Protein AF-0000000081045521 (afdb_homodimer)

Foldseek 3Di:
DVVVVVVVVVVPPPPPPPFAEEEEEDEDDLLQVLLVVLQVVLCVVVVGHYYYDYDHQVDDPPPAFLQNVVVVVLVVCVVVPHQEYEYECHRNDLVSCQVVQQVCVVVVHAYEYEQDDRPPRPHQAYEYAQLLVLLLVLLLVCCQVPFQEWEEEEAADDDSSVNSNVCNNQVCVVDPVGHHYYYDPPLHHHPVPDDLVCRLVSVLVCCVPPLTQEYEYSDPRNCPDPCLLVSCVVNVVSNYAYEYEADRPVVVVCCVVVSHAKYKYDRSSCRSNVRVVSSCCCRPVVDRDDRYHHGDMDMDGDDDPDRPDQQFAALWCVPVLVVLVVLLVVLVVLLVVQLVVLVVCVVPPLSVVVPSVLSNLLSVLLNLLSCLSVLLSDTPVNCPVVDDFVVQLVSQLSNLVSNLSSVLSNVLSLLLVLVVLLVVLVCLLVVHPDPPDPVVSVVVSVVLNVVLVVLSVCCSPPWTWGKDKDQDDDADSVRHGRYIYIATDTPCVVVSVVVSLVSVVVVLVVSLVSLVSCCPQPDPLSQSVLSNVLSVLVVVLSVPLPVVLVVCRVNSNSNSVSVSVSSSVNSVSSSCSNRVSSVVVSVVLVPDDPVVSVVSVVVRVVVSSVVSVVVPPPPPPPPPPPPVPDPPDPPPPPPPPDPPVVVVVVPPVVVVVVVVVVVVVVVVVPVVPPVD/DVVVVVVVVVVPPPPPPPFAEEEEEEEDDLLQVLLVVLQVVLCVVVVGHYYYDYDHQVDDPPPDFLLNVVVVVLVVCVVVPHQEYEYECHRNDLVSCQVVQQVCVVVVHAYEYEQDDRPPRPHQAYEYAQLLVLLLVLLLVCCQVPFQEWEEEEAADDDSSVVSNVCNNQVCVVDPVGHHYYYDPPLHHHPVPDDLQCRLVSVLVCCVPPLTQEYEYSDPRNCPDPCLLVSCVVNVVSNYAYEYEADRPVVVVCCVVVSHAKYKHDRSSCRNNVRVVSSCCCRPVVDRDDRYHHGDMDMDGDDDPDRPDQQFAALWCVPVLVVLVVLLVVLVVLLVVQLVVLVVCVVPPLSVVVPSVLSNLLSVLLNLQSCLSVLLSDTPVNCPVVDDFVVQLVSQLSNLVSNLSSVLSNVLSLLLVLVVLLVVVVCLLVVHPDDPDPVVSVVVSVVLNVVLVVLSVCCSPPWTWGKDKDQDDDADSVRHGRYIYIATDTPCVVVSVVVSLVSSLVVLVVSLVSLVSCCPQPDPLSQSVLSNVLSVLVVVLSVPLPVLLVVCRVNSNSNSVSVSVSSSVNSVSSSCSNRVSSVVVSVVLVVDDPVVSVVSVVVRVVVSSVVSVVVPPPDPPPPPPPPVDDDPDPPPPPPPPDPPVVVVVVPPVVVVVVVVVVVVVVVVVPVPPPVD

Structure (mmCIF, N/CA/C/O backbone):
data_AF-0000000081045521-model_v1
#
loop_
_entity.id
_entity.type
_entity.pdbx_description
1 polymer 'G-protein coupled receptors family 3 profile domain-containing protein'
#
loop_
_atom_site.group_PDB
_atom_site.id
_atom_site.type_symbol
_atom_site.label_atom_id
_atom_site.label_alt_id
_atom_site.label_comp_id
_atom_site.label_asym_id
_atom_site.label_entity_id
_atom_site.label_seq_id
_atom_site.pdbx_PDB_ins_code
_atom_site.Cartn_x
_atom_site.Cartn_y
_atom_site.Cartn_z
_atom_site.occupancy
_atom_site.B_iso_or_equiv
_atom_site.auth_seq_id
_atom_site.auth_comp_id
_atom_site.auth_asym_id
_atom_site.auth_atom_id
_atom_site.pdbx_PDB_model_num
ATOM 1 N N . MET A 1 1 ? -44.938 65.562 -23.797 1 34.66 1 MET A N 1
ATOM 2 C CA . MET A 1 1 ? -45.281 65.688 -22.375 1 34.66 1 MET A CA 1
ATOM 3 C C . MET A 1 1 ? -45.625 64.375 -21.781 1 34.66 1 MET A C 1
ATOM 5 O O . MET A 1 1 ? -45.344 64.125 -20.609 1 34.66 1 MET A O 1
ATOM 9 N N . HIS A 1 2 ? -46.312 63.438 -22.547 1 45.09 2 HIS A N 1
ATOM 10 C CA . HIS A 1 2 ? -46.75 62.156 -21.984 1 45.09 2 HIS A CA 1
ATOM 11 C C . HIS A 1 2 ? -45.625 61.156 -21.891 1 45.09 2 HIS A C 1
ATOM 13 O O . HIS A 1 2 ? -45.688 60.25 -21.078 1 45.09 2 HIS A O 1
ATOM 19 N N . ILE A 1 3 ? -44.719 61.156 -22.891 1 48.56 3 ILE A N 1
ATOM 20 C CA . ILE A 1 3 ? -43.625 60.188 -22.859 1 48.56 3 ILE A CA 1
ATOM 21 C C . ILE A 1 3 ? -42.688 60.5 -21.688 1 48.56 3 ILE A C 1
ATOM 23 O O . ILE A 1 3 ? -42.094 59.594 -21.094 1 48.56 3 ILE A O 1
ATOM 27 N N . LEU A 1 4 ? -42.562 61.844 -21.297 1 46.12 4 LEU A N 1
ATOM 28 C CA . LEU A 1 4 ? -41.656 62.219 -20.219 1 46.12 4 LEU A CA 1
ATOM 29 C C . LEU A 1 4 ? -42.188 61.75 -18.875 1 46.12 4 LEU A C 1
ATOM 31 O O . LEU A 1 4 ? -41.406 61.469 -17.953 1 46.12 4 LEU A O 1
ATOM 35 N N . HIS A 1 5 ? -43.562 61.562 -18.734 1 45.38 5 HIS A N 1
ATOM 36 C CA . HIS A 1 5 ? -44.094 61.156 -17.438 1 45.38 5 HIS A CA 1
ATOM 37 C C . HIS A 1 5 ? -43.812 59.656 -17.172 1 45.38 5 HIS A C 1
ATOM 39 O O . HIS A 1 5 ? -43.781 59.219 -16.031 1 45.38 5 HIS A O 1
ATOM 45 N N . ILE A 1 6 ? -43.688 58.812 -18.297 1 44.12 6 ILE A N 1
ATOM 46 C CA . ILE A 1 6 ? -43.531 57.406 -17.984 1 44.12 6 ILE A CA 1
ATOM 47 C C . ILE A 1 6 ? -42.125 57.125 -17.516 1 44.12 6 ILE A C 1
ATOM 49 O O . ILE A 1 6 ? -41.875 56.25 -16.688 1 44.12 6 ILE A O 1
ATOM 53 N N . VAL A 1 7 ? -41.062 57.906 -18.016 1 44.94 7 VAL A N 1
ATOM 54 C CA . VAL A 1 7 ? -39.719 57.594 -17.625 1 44.94 7 VAL A CA 1
ATOM 55 C C . VAL A 1 7 ? -39.5 57.938 -16.156 1 44.94 7 VAL A C 1
ATOM 57 O O . VAL A 1 7 ? -38.719 57.25 -15.461 1 44.94 7 VAL A O 1
ATOM 60 N N . LEU A 1 8 ? -40.156 59.031 -15.625 1 41.41 8 LEU A N 1
ATOM 61 C CA . LEU A 1 8 ? -39.906 59.438 -14.25 1 41.41 8 LEU A CA 1
ATOM 62 C C . LEU A 1 8 ? -40.438 58.406 -13.266 1 41.41 8 LEU A C 1
ATOM 64 O O . LEU A 1 8 ? -39.875 58.219 -12.188 1 41.41 8 LEU A O 1
ATOM 68 N N . LEU A 1 9 ? -41.625 57.781 -13.555 1 38.56 9 LEU A N 1
ATOM 69 C CA . LEU A 1 9 ? -42.188 56.906 -12.539 1 38.56 9 LEU A CA 1
ATOM 70 C C . LEU A 1 9 ? -41.344 55.656 -12.367 1 38.56 9 LEU A C 1
ATOM 72 O O . LEU A 1 9 ? -41.344 55.062 -11.297 1 38.56 9 LEU A O 1
ATOM 76 N N . VAL A 1 10 ? -40.75 55.125 -13.469 1 41.34 10 VAL A N 1
ATOM 77 C CA . VAL A 1 10 ? -40.031 53.875 -13.273 1 41.34 10 VAL A CA 1
ATOM 78 C C . VAL A 1 10 ? -38.812 54.125 -12.375 1 41.34 10 VAL A C 1
ATOM 80 O O . VAL A 1 10 ? -38.281 53.219 -11.75 1 41.34 10 VAL A O 1
ATOM 83 N N . LEU A 1 11 ? -38.188 55.281 -12.445 1 38.25 11 LEU A N 1
ATOM 84 C CA . LEU A 1 11 ? -37 55.438 -11.617 1 38.25 11 LEU A CA 1
ATOM 85 C C . LEU A 1 11 ? -37.344 55.375 -10.133 1 38.25 11 LEU A C 1
ATOM 87 O O . LEU A 1 11 ? -36.469 55.25 -9.289 1 38.25 11 LEU A O 1
ATOM 91 N N . LEU A 1 12 ? -38.5 56.031 -9.711 1 35.91 12 LEU A N 1
ATOM 92 C CA . LEU A 1 12 ? -38.688 56.219 -8.281 1 35.91 12 LEU A CA 1
ATOM 93 C C . LEU A 1 12 ? -38.844 54.906 -7.555 1 35.91 12 LEU A C 1
ATOM 95 O O . LEU A 1 12 ? -38.75 54.844 -6.328 1 35.91 12 LEU A O 1
ATOM 99 N N . LEU A 1 13 ? -39.781 54.062 -8.062 1 35.34 13 LEU A N 1
ATOM 100 C CA . LEU A 1 13 ? -40.062 52.969 -7.129 1 35.34 13 LEU A CA 1
ATOM 101 C C . LEU A 1 13 ? -38.812 52.094 -6.93 1 35.34 13 LEU A C 1
ATOM 103 O O . LEU A 1 13 ? -38.656 51.062 -7.613 1 35.34 13 LEU A O 1
ATOM 107 N N . THR A 1 14 ? -37.656 52.562 -7.109 1 38.25 14 THR A N 1
ATOM 108 C CA . THR A 1 14 ? -36.719 51.625 -6.516 1 38.25 14 THR A CA 1
ATOM 109 C C . THR A 1 14 ? -37.188 51.219 -5.109 1 38.25 14 THR A C 1
ATOM 111 O O . THR A 1 14 ? -37.312 52.062 -4.234 1 38.25 14 THR A O 1
ATOM 114 N N . PRO A 1 15 ? -38.125 50.25 -4.895 1 39.5 15 PRO A N 1
ATOM 115 C CA . PRO A 1 15 ? -38.406 49.875 -3.506 1 39.5 15 PRO A CA 1
ATOM 116 C C . PRO A 1 15 ? -37.219 50.094 -2.584 1 39.5 15 PRO A C 1
ATOM 118 O O . PRO A 1 15 ? -36.062 49.844 -2.977 1 39.5 15 PRO A O 1
ATOM 121 N N . THR A 1 16 ? -37.094 51.219 -1.905 1 41.38 16 THR A N 1
ATOM 122 C CA . THR A 1 16 ? -36.188 51.25 -0.742 1 41.38 16 THR A CA 1
ATOM 123 C C . THR A 1 16 ? -36.125 49.875 -0.076 1 41.38 16 THR A C 1
ATOM 125 O O . THR A 1 16 ? -37.062 49.469 0.617 1 41.38 16 THR A O 1
ATOM 128 N N . SER A 1 17 ? -35.906 48.812 -0.68 1 45.41 17 SER A N 1
ATOM 129 C CA . SER A 1 17 ? -35.688 47.5 -0.089 1 45.41 17 SER A CA 1
ATOM 130 C C . SER A 1 17 ? -35.125 47.594 1.314 1 45.41 17 SER A C 1
ATOM 132 O O . SER A 1 17 ? -34.062 48.219 1.51 1 45.41 17 SER A O 1
ATOM 134 N N . GLU A 1 18 ? -35.875 47.844 2.387 1 55.56 18 GLU A N 1
ATOM 135 C CA . GLU A 1 18 ? -35.469 47.75 3.785 1 55.56 18 GLU A CA 1
ATOM 136 C C . GLU A 1 18 ? -34.281 46.812 3.957 1 55.56 18 GLU A C 1
ATOM 138 O O . GLU A 1 18 ? -34.281 45.688 3.439 1 55.56 18 GLU A O 1
ATOM 143 N N . ALA A 1 19 ? -33.219 47.344 4.273 1 72.56 19 ALA A N 1
ATOM 144 C CA . ALA A 1 19 ? -31.938 46.656 4.434 1 72.56 19 ALA A CA 1
ATOM 145 C C . ALA A 1 19 ? -32.094 45.438 5.324 1 72.56 19 ALA A C 1
ATOM 147 O O . ALA A 1 19 ? -32.625 45.531 6.438 1 72.56 19 ALA A O 1
ATOM 148 N N . LEU A 1 20 ? -32.062 44.219 4.805 1 84.56 20 LEU A N 1
ATOM 149 C CA . LEU A 1 20 ? -32.094 42.969 5.559 1 84.56 20 LEU A CA 1
ATOM 150 C C . LEU A 1 20 ? -31.109 43 6.711 1 84.56 20 LEU A C 1
ATOM 152 O O . LEU A 1 20 ? -29.984 43.469 6.551 1 84.56 20 LEU A O 1
ATOM 156 N N . ARG A 1 21 ? -31.672 42.719 7.949 1 92.06 21 ARG A N 1
ATOM 157 C CA . ARG A 1 21 ? -30.859 42.719 9.156 1 92.06 21 ARG A CA 1
ATOM 158 C C . ARG A 1 21 ? -30.594 41.312 9.656 1 92.06 21 ARG A C 1
ATOM 160 O O . ARG A 1 21 ? -31.531 40.562 10 1 92.06 21 ARG A O 1
ATOM 167 N N . PHE A 1 22 ? -29.406 40.906 9.641 1 96.62 22 PHE A N 1
ATOM 168 C CA . PHE A 1 22 ? -28.984 39.594 10.188 1 96.62 22 PHE A CA 1
ATOM 169 C C . PHE A 1 22 ? -28.188 39.812 11.469 1 96.62 22 PHE A C 1
ATOM 171 O O . PHE A 1 22 ? -27.484 40.812 11.633 1 96.62 22 PHE A O 1
ATOM 178 N N . ALA A 1 23 ? -28.328 38.875 12.438 1 96.75 23 ALA A N 1
ATOM 179 C CA . ALA A 1 23 ? -27.562 38.938 13.688 1 96.75 23 ALA A CA 1
ATOM 180 C C . ALA A 1 23 ? -26.969 37.594 14.055 1 96.75 23 ALA A C 1
ATOM 182 O O . ALA A 1 23 ? -27.531 36.531 13.703 1 96.75 23 ALA A O 1
ATOM 183 N N . ALA A 1 24 ? -25.859 37.625 14.656 1 96 24 ALA A N 1
ATOM 184 C CA . ALA A 1 24 ? -25.234 36.438 15.227 1 96 24 ALA A CA 1
ATOM 185 C C . ALA A 1 24 ? -24.906 36.625 16.703 1 96 24 ALA A C 1
ATOM 187 O O . ALA A 1 24 ? -24.484 37.719 17.109 1 96 24 ALA A O 1
ATOM 188 N N . VAL A 1 25 ? -25.188 35.594 17.484 1 92.81 25 VAL A N 1
ATOM 189 C CA . VAL A 1 25 ? -24.812 35.594 18.906 1 92.81 25 VAL A CA 1
ATOM 190 C C . VAL A 1 25 ? -23.781 34.5 19.156 1 92.81 25 VAL A C 1
ATOM 192 O O . VAL A 1 25 ? -24.062 33.312 18.969 1 92.81 25 VAL A O 1
ATOM 195 N N . GLY A 1 26 ? -22.594 34.938 19.5 1 89.75 26 GLY A N 1
ATOM 196 C CA . GLY A 1 26 ? -21.516 34 19.781 1 89.75 26 GLY A CA 1
ATOM 197 C C . GLY A 1 26 ? -20.969 34.125 21.188 1 89.75 26 GLY A C 1
ATOM 198 O O . GLY A 1 26 ? -21.641 34.625 22.078 1 89.75 26 GLY A O 1
ATOM 199 N N . GLY A 1 27 ? -19.79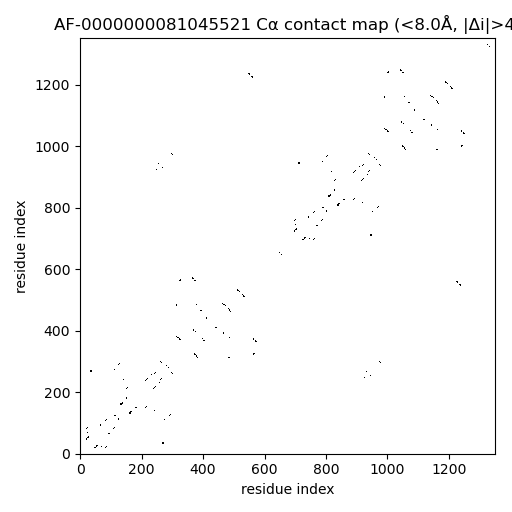7 33.469 21.406 1 83.56 27 GLY A N 1
ATOM 200 C CA . GLY A 1 27 ? -19.141 33.531 22.688 1 83.56 27 GLY A CA 1
ATOM 201 C C . GLY A 1 27 ? -18.031 34.562 22.734 1 83.56 27 GLY A C 1
ATOM 202 O O . GLY A 1 27 ? -17.812 35.281 21.766 1 83.56 27 GLY A O 1
ATOM 203 N N . SER A 1 28 ? -17.406 34.719 23.922 1 78.5 28 SER A N 1
ATOM 204 C CA . SER A 1 28 ? -16.375 35.75 24.078 1 78.5 28 SER A CA 1
ATOM 205 C C . SER A 1 28 ? -14.984 35.125 24.141 1 78.5 28 SER A C 1
ATOM 207 O O . SER A 1 28 ? -13.977 35.844 24.219 1 78.5 28 SER A O 1
ATOM 209 N N . SER A 1 29 ? -14.891 33.812 24.125 1 77.81 29 SER A N 1
ATOM 210 C CA . SER A 1 29 ? -13.586 33.156 24.172 1 77.81 29 SER A CA 1
ATOM 211 C C . SER A 1 29 ? -12.797 33.375 22.891 1 77.81 29 SER A C 1
ATOM 213 O O . SER A 1 29 ? -13.367 33.781 21.859 1 77.81 29 SER A O 1
ATOM 215 N N . ASP A 1 30 ? -11.422 33.125 22.922 1 80.94 30 ASP A N 1
ATOM 216 C CA . ASP A 1 30 ? -10.523 33.25 21.781 1 80.94 30 ASP A CA 1
ATOM 217 C C . ASP A 1 30 ? -11.008 32.438 20.594 1 80.94 30 ASP A C 1
ATOM 219 O O . ASP A 1 30 ? -10.773 32.812 19.438 1 80.94 30 ASP A O 1
ATOM 223 N N . PHE A 1 31 ? -11.734 31.406 20.844 1 85.25 31 PHE A N 1
ATOM 224 C CA . PHE A 1 31 ? -12.258 30.531 19.812 1 85.25 31 PHE A CA 1
ATOM 225 C C . PHE A 1 31 ? -13.227 31.297 18.906 1 85.25 31 PHE A C 1
ATOM 227 O O . PHE A 1 31 ? -13.312 31.016 17.703 1 85.25 31 PHE A O 1
ATOM 234 N N . PHE A 1 32 ? -13.922 32.25 19.375 1 89.44 32 PHE A N 1
ATOM 235 C CA . PHE A 1 32 ? -15.023 32.875 18.656 1 89.44 32 PHE A CA 1
ATOM 236 C C . PHE A 1 32 ? -14.555 34.125 17.922 1 89.44 32 PHE A C 1
ATOM 238 O O . PHE A 1 32 ? -15.297 34.688 17.109 1 89.44 32 PHE A O 1
ATOM 245 N N . LEU A 1 33 ? -13.336 34.5 18.188 1 87.88 33 LEU A N 1
ATOM 246 C CA . LEU A 1 33 ? -12.812 35.656 17.5 1 87.88 33 LEU A CA 1
ATOM 247 C C . LEU A 1 33 ? -12.828 35.469 15.992 1 87.88 33 LEU A C 1
ATOM 249 O O . LEU A 1 33 ? -13.336 36.312 15.242 1 87.88 33 LEU A O 1
ATOM 253 N N . PRO A 1 34 ? -12.328 34.312 15.562 1 91 34 PRO A N 1
ATOM 254 C CA . PRO A 1 34 ? -12.398 34.094 14.117 1 91 34 PRO A CA 1
ATOM 255 C C . PRO A 1 34 ? -13.828 33.906 13.609 1 91 34 PRO A C 1
ATOM 257 O O . PRO A 1 34 ? -14.109 34.188 12.445 1 91 34 PRO A O 1
ATOM 260 N N . VAL A 1 35 ? -14.766 33.438 14.438 1 93.75 35 VAL A N 1
ATOM 261 C CA . VAL A 1 35 ? -16.172 33.344 14.047 1 93.75 35 VAL A CA 1
ATOM 262 C C . VAL A 1 35 ? -16.703 34.75 13.688 1 93.75 35 VAL A C 1
ATOM 264 O O . VAL A 1 35 ? -17.344 34.906 12.648 1 93.75 35 VAL A O 1
ATOM 267 N N . GLU A 1 36 ? -16.469 35.656 14.617 1 94.38 36 GLU A N 1
ATOM 268 C CA . GLU A 1 36 ? -16.891 37.031 14.383 1 94.38 36 GLU A CA 1
ATOM 269 C C . GLU A 1 36 ? -16.297 37.562 13.086 1 94.38 36 GLU A C 1
ATOM 271 O O . GLU A 1 36 ? -16.984 38.219 12.305 1 94.38 36 GLU A O 1
ATOM 276 N N . GLN A 1 37 ? -15.039 37.344 12.906 1 92.56 37 GLN A N 1
ATOM 277 C CA . GLN A 1 37 ? -14.383 37.812 11.695 1 92.56 37 GLN A CA 1
ATOM 278 C C . GLN A 1 37 ? -15.047 37.219 10.445 1 92.56 37 GLN A C 1
ATOM 280 O O . GLN A 1 37 ? -15.281 37.938 9.477 1 92.56 37 GLN A O 1
ATOM 285 N N . GLY A 1 38 ? -15.289 35.938 10.453 1 94.81 38 GLY A N 1
ATOM 286 C CA . GLY A 1 38 ? -15.953 35.312 9.328 1 94.81 38 GLY A CA 1
ATOM 287 C C . GLY A 1 38 ? -17.328 35.875 9.047 1 94.81 38 GLY A C 1
ATOM 288 O O . GLY A 1 38 ? -17.703 36.062 7.887 1 94.81 38 GLY A O 1
ATOM 289 N N . TRP A 1 39 ? -18.062 36.125 10.094 1 96 39 TRP A N 1
ATOM 290 C CA . TRP A 1 39 ? -19.375 36.719 9.992 1 96 39 TRP A CA 1
ATOM 291 C C . TRP A 1 39 ? -19.281 38.125 9.375 1 96 39 TRP A C 1
ATOM 293 O O . TRP A 1 39 ? -20.016 38.438 8.43 1 96 39 TRP A O 1
ATOM 303 N N . LYS A 1 40 ? -18.375 38.938 9.859 1 95.06 40 LYS A N 1
ATOM 304 C CA . LYS A 1 40 ? -18.219 40.312 9.391 1 95.06 40 LYS A CA 1
ATOM 305 C C . LYS A 1 40 ? -17.766 40.344 7.934 1 95.06 40 LYS A C 1
ATOM 307 O O . LYS A 1 40 ? -18.25 41.156 7.141 1 95.06 40 LYS A O 1
ATOM 312 N N . ASP A 1 41 ? -16.859 39.531 7.605 1 91.75 41 ASP A N 1
ATOM 313 C CA . ASP A 1 41 ? -16.375 39.469 6.23 1 91.75 41 ASP A CA 1
ATOM 314 C C . ASP A 1 41 ? -17.484 39.062 5.27 1 91.75 41 ASP A C 1
ATOM 316 O O . ASP A 1 41 ? -17.594 39.594 4.164 1 91.75 41 ASP A O 1
ATOM 320 N N . ALA A 1 42 ? -18.266 38.062 5.668 1 93.75 42 ALA A N 1
ATOM 321 C CA . ALA A 1 42 ? -19.391 37.656 4.84 1 93.75 42 ALA A CA 1
ATOM 322 C C . ALA A 1 42 ? -20.391 38.781 4.664 1 93.75 42 ALA A C 1
ATOM 324 O O . ALA A 1 42 ? -20.969 38.938 3.586 1 93.75 42 ALA A O 1
ATOM 325 N N . CYS A 1 43 ? -20.609 39.562 5.75 1 94.81 43 CYS A N 1
ATOM 326 C CA . CYS A 1 43 ? -21.516 40.688 5.688 1 94.81 43 CYS A CA 1
ATOM 327 C C . CYS A 1 43 ? -21.047 41.688 4.641 1 94.81 43 CYS A C 1
ATOM 329 O O . CYS A 1 43 ? -21.844 42.188 3.836 1 94.81 43 CYS A O 1
ATOM 331 N N . GLN A 1 44 ? -19.797 41.938 4.684 1 90.5 44 GLN A N 1
ATOM 332 C CA . GLN A 1 44 ? -19.219 42.875 3.723 1 90.5 44 GLN A CA 1
ATOM 333 C C . GLN A 1 44 ? -19.312 42.344 2.301 1 90.5 44 GLN A C 1
ATOM 335 O O . GLN A 1 44 ? -19.688 43.062 1.376 1 90.5 44 GLN A O 1
ATOM 340 N N . ARG A 1 45 ? -19.047 41.156 2.111 1 88.31 45 ARG A N 1
ATOM 341 C CA . ARG A 1 45 ? -19.047 40.531 0.796 1 88.31 45 ARG A CA 1
ATOM 342 C C . ARG A 1 45 ? -20.438 40.5 0.193 1 88.31 45 ARG A C 1
ATOM 344 O O . ARG A 1 45 ? -20.609 40.719 -1.007 1 88.31 45 ARG A O 1
ATOM 351 N N . LEU A 1 46 ? -21.438 40.156 1.027 1 90.69 46 LEU A N 1
ATOM 352 C CA . LEU A 1 46 ? -22.797 40 0.546 1 90.69 46 LEU A CA 1
ATOM 353 C C . LEU A 1 46 ? -23.547 41.312 0.543 1 90.69 46 LEU A C 1
ATOM 355 O O . LEU A 1 46 ? -24.625 41.438 -0.044 1 90.69 46 LEU A O 1
ATOM 359 N N . GLY A 1 47 ? -22.969 42.312 1.153 1 88.69 47 GLY A N 1
ATOM 360 C CA . GLY A 1 47 ? -23.562 43.656 1.142 1 88.69 47 GLY A CA 1
ATOM 361 C C . GLY A 1 47 ? -24.828 43.75 1.978 1 88.69 47 GLY A C 1
ATOM 362 O O . GLY A 1 47 ? -25.812 44.344 1.552 1 88.69 47 GLY A O 1
ATOM 363 N N . VAL A 1 48 ? -24.891 43.094 3.148 1 90.94 48 VAL A N 1
ATOM 364 C CA . VAL A 1 48 ? -26.062 43.125 4.031 1 90.94 48 VAL A CA 1
ATOM 365 C C . VAL A 1 48 ? -25.672 43.75 5.375 1 90.94 48 VAL A C 1
ATOM 367 O O . VAL A 1 48 ? -24.484 43.875 5.688 1 90.94 48 VAL A O 1
ATOM 370 N N . ASP A 1 49 ? -26.703 44.219 6.117 1 89.12 49 ASP A N 1
ATOM 371 C CA . ASP A 1 49 ? -26.484 44.719 7.465 1 89.12 49 ASP A CA 1
ATOM 372 C C . ASP A 1 49 ? -26.406 43.594 8.484 1 89.12 49 ASP A C 1
ATOM 374 O O . ASP A 1 49 ? -27.312 42.75 8.539 1 89.12 49 ASP A O 1
ATOM 378 N N . CYS A 1 50 ? -25.344 43.5 9.18 1 92.44 50 CYS A N 1
ATOM 379 C CA . CYS A 1 50 ? -25.125 42.438 10.125 1 92.44 50 CYS A CA 1
ATOM 380 C C . CYS A 1 50 ? -24.703 42.969 11.484 1 92.44 50 CYS A C 1
ATOM 382 O O . CYS A 1 50 ? -24.094 44.031 11.578 1 92.44 50 CYS A O 1
ATOM 384 N N . THR A 1 51 ? -25.141 42.281 12.523 1 94.44 51 THR A N 1
ATOM 385 C CA . THR A 1 51 ? -24.719 42.531 13.891 1 94.44 51 THR A CA 1
ATOM 386 C C . THR A 1 51 ? -24.172 41.25 14.531 1 94.44 51 THR A C 1
ATOM 388 O O . THR A 1 51 ? -24.734 40.188 14.352 1 94.44 51 THR A O 1
ATOM 391 N N . TYR A 1 52 ? -23.031 41.406 15.109 1 95.19 52 TYR A N 1
ATOM 392 C CA . TYR A 1 52 ? -22.469 40.281 15.891 1 95.19 52 TYR A CA 1
ATOM 393 C C . TYR A 1 52 ? -22.422 40.656 17.375 1 95.19 52 TYR A C 1
ATOM 395 O O . TYR A 1 52 ? -21.859 41.688 17.75 1 95.19 52 TYR A O 1
ATOM 403 N N . ILE A 1 53 ? -23.031 39.844 18.188 1 93.44 53 ILE A N 1
ATOM 404 C CA . ILE A 1 53 ? -23.062 40.094 19.625 1 93.44 53 ILE A CA 1
ATOM 405 C C . ILE A 1 53 ? -22.297 39 20.359 1 93.44 53 ILE A C 1
ATOM 407 O O . ILE A 1 53 ? -22.562 37.812 20.156 1 93.44 53 ILE A O 1
ATOM 411 N N . SER A 1 54 ? -21.312 39.406 21.125 1 90.25 54 SER A N 1
ATOM 412 C CA . SER A 1 54 ? -20.547 38.531 21.984 1 90.25 54 SER A CA 1
ATOM 413 C C . SER A 1 54 ? -20.719 38.906 23.453 1 90.25 54 SER A C 1
ATOM 415 O O . SER A 1 54 ? -19.953 39.688 24 1 90.25 54 SER A O 1
ATOM 417 N N . PRO A 1 55 ? -21.688 38.188 24.031 1 86.69 55 PRO A N 1
ATOM 418 C CA . PRO A 1 55 ? -21.891 38.531 25.438 1 86.69 55 PRO A CA 1
ATOM 419 C C . PRO A 1 55 ? -20.734 38.031 26.328 1 86.69 55 PRO A C 1
ATOM 421 O O . PRO A 1 55 ? -20.109 37.031 26.031 1 86.69 55 PRO A O 1
ATOM 424 N N . ASP A 1 56 ? -20.391 38.781 27.328 1 81.81 56 ASP A N 1
ATOM 425 C CA . ASP A 1 56 ? -19.438 38.344 28.344 1 81.81 56 ASP A CA 1
ATOM 426 C C . ASP A 1 56 ? -20.109 37.469 29.375 1 81.81 56 ASP A C 1
ATOM 428 O O . ASP A 1 56 ? -20.641 37.938 30.375 1 81.81 56 ASP A O 1
ATOM 432 N N . PHE A 1 57 ? -20.031 36.25 29.219 1 77.19 57 PHE A N 1
ATOM 433 C CA . PHE A 1 57 ? -20.703 35.312 30.078 1 77.19 57 PHE A CA 1
ATOM 434 C C . PHE A 1 57 ? -19.938 35.094 31.375 1 77.19 57 PHE A C 1
ATOM 436 O O . PHE A 1 57 ? -20.422 34.469 32.312 1 77.19 57 PHE A O 1
ATOM 443 N N . ASN A 1 58 ? -18.75 35.656 31.406 1 72.62 58 ASN A N 1
ATOM 444 C CA . ASN A 1 58 ? -17.953 35.531 32.625 1 72.62 58 ASN A CA 1
ATOM 445 C C . ASN A 1 58 ? -18.359 36.562 33.688 1 72.62 58 ASN A C 1
ATOM 447 O O . ASN A 1 58 ? -18.062 36.406 34.844 1 72.62 58 ASN A O 1
ATOM 451 N N . ASN A 1 59 ? -19.031 37.594 33.25 1 76.25 59 ASN A N 1
ATOM 452 C CA . ASN A 1 59 ? -19.438 38.656 34.156 1 76.25 59 ASN A CA 1
ATOM 453 C C . ASN A 1 59 ? -20.953 38.844 34.156 1 76.25 59 ASN A C 1
ATOM 455 O O . ASN A 1 59 ? -21.469 39.906 33.75 1 76.25 59 ASN A O 1
ATOM 459 N N . LEU A 1 60 ? -21.531 37.781 34.688 1 79.12 60 LEU A N 1
ATOM 460 C CA . LEU A 1 60 ? -22.984 37.844 34.719 1 79.12 60 LEU A CA 1
ATOM 461 C C . LEU A 1 60 ? -23.484 38.469 36.031 1 79.12 60 LEU A C 1
ATOM 463 O O . LEU A 1 60 ? -22.844 38.312 37.062 1 79.12 60 LEU A O 1
ATOM 467 N N . GLY A 1 61 ? -24.453 39.344 35.938 1 71.94 61 GLY A N 1
ATOM 468 C CA . GLY A 1 61 ? -25.062 39.906 37.156 1 71.94 61 GLY A CA 1
ATOM 469 C C . GLY A 1 61 ? -25.609 38.844 38.094 1 71.94 61 GLY A C 1
ATOM 470 O O . GLY A 1 61 ? -25.828 37.688 37.656 1 71.94 61 GLY A O 1
ATOM 471 N N . ILE A 1 62 ? -25.719 39.125 39.375 1 76.75 62 ILE A N 1
ATOM 472 C CA . ILE A 1 62 ? -26.219 38.219 40.406 1 76.75 62 ILE A CA 1
ATOM 473 C C . ILE A 1 62 ? -27.594 37.688 40 1 76.75 62 ILE A C 1
ATOM 475 O O . ILE A 1 62 ? -28.484 38.469 39.656 1 76.75 62 ILE A O 1
ATOM 479 N N . GLY A 1 63 ? -27.766 36.406 39.938 1 79.19 63 GLY A N 1
ATOM 480 C CA . GLY A 1 63 ? -29.047 35.75 39.656 1 79.19 63 GLY A CA 1
ATOM 481 C C . GLY A 1 63 ? -29.344 35.594 38.188 1 79.19 63 GLY A C 1
ATOM 482 O O . GLY A 1 63 ? -30.391 35.062 37.812 1 79.19 63 GLY A O 1
ATOM 483 N N . THR A 1 64 ? -28.406 36.062 37.344 1 85.56 64 THR A N 1
ATOM 484 C CA . THR A 1 64 ? -28.625 36 35.906 1 85.56 64 THR A CA 1
ATOM 485 C C . THR A 1 64 ? -27.812 34.844 35.312 1 85.56 64 THR A C 1
ATOM 487 O O . THR A 1 64 ? -26.609 34.719 35.594 1 85.56 64 THR A O 1
ATOM 490 N N . THR A 1 65 ? -28.469 34 34.562 1 85.12 65 THR A N 1
ATOM 491 C CA . THR A 1 65 ? -27.781 32.906 33.906 1 85.12 65 THR A CA 1
ATOM 492 C C . THR A 1 65 ? -27.406 33.312 32.469 1 85.12 65 THR A C 1
ATOM 494 O O . THR A 1 65 ? -27.938 34.281 31.938 1 85.12 65 THR A O 1
ATOM 497 N N . SER A 1 66 ? -26.453 32.594 31.953 1 85.5 66 SER A N 1
ATOM 498 C CA . SER A 1 66 ? -26.094 32.812 30.562 1 85.5 66 SER A CA 1
ATOM 499 C C . SER A 1 66 ? -27.297 32.688 29.641 1 85.5 66 SER A C 1
ATOM 501 O O . SER A 1 66 ? -27.406 33.406 28.656 1 85.5 66 SER A O 1
ATOM 503 N N . ALA A 1 67 ? -28.156 31.781 29.969 1 85.56 67 ALA A N 1
ATOM 504 C CA . ALA A 1 67 ? -29.359 31.562 29.172 1 85.56 67 ALA A CA 1
ATOM 505 C C . ALA A 1 67 ? -30.266 32.812 29.203 1 85.56 67 ALA A C 1
ATOM 507 O O . ALA A 1 67 ? -30.891 33.125 28.203 1 85.56 67 ALA A O 1
ATOM 508 N N . ASP A 1 68 ? -30.312 33.438 30.328 1 88.88 68 ASP A N 1
ATOM 509 C CA . ASP A 1 68 ? -31.109 34.656 30.453 1 88.88 68 ASP A CA 1
ATOM 510 C C . ASP A 1 68 ? -30.594 35.75 29.531 1 88.88 68 ASP A C 1
ATOM 512 O O . ASP A 1 68 ? -31.375 36.469 28.891 1 88.88 68 ASP A O 1
ATOM 516 N N . VAL A 1 69 ? -29.375 35.812 29.562 1 89.5 69 VAL A N 1
ATOM 517 C CA . VAL A 1 69 ? -28.734 36.844 28.734 1 89.5 69 VAL A CA 1
ATOM 518 C C . VAL A 1 69 ? -29 36.562 27.266 1 89.5 69 VAL A C 1
ATOM 520 O O . VAL A 1 69 ? -29.359 37.469 26.516 1 89.5 69 VAL A O 1
ATOM 523 N N . CYS A 1 70 ? -28.906 35.344 26.891 1 91.25 70 CYS A N 1
ATOM 524 C CA . CYS A 1 70 ? -29.156 34.969 25.5 1 91.25 70 CYS A CA 1
ATOM 525 C C . CYS A 1 70 ? -30.594 35.25 25.094 1 91.25 70 CYS A C 1
ATOM 527 O O . CYS A 1 70 ? -30.828 35.812 24.016 1 91.25 70 CYS A O 1
ATOM 529 N N . GLU A 1 71 ? -31.469 34.875 25.938 1 90.31 71 GLU A N 1
ATOM 530 C CA . GLU A 1 71 ? -32.875 35.125 25.656 1 90.31 71 GLU A CA 1
ATOM 531 C C . GLU A 1 71 ? -33.156 36.594 25.516 1 90.31 71 GLU A C 1
ATOM 533 O O . GLU A 1 71 ? -33.906 37 24.609 1 90.31 71 GLU A O 1
ATOM 538 N N . SER A 1 72 ? -32.594 37.375 26.391 1 91.06 72 SER A N 1
ATOM 539 C CA . SER A 1 72 ? -32.812 38.812 26.344 1 91.06 72 SER A CA 1
ATOM 540 C C . SER A 1 72 ? -32.281 39.406 25.047 1 91.06 72 SER A C 1
ATOM 542 O O . SER A 1 72 ? -32.875 40.312 24.453 1 91.06 72 SER A O 1
ATOM 544 N N . ILE A 1 73 ? -31.156 38.938 24.672 1 92.81 73 ILE A N 1
ATOM 545 C CA . ILE A 1 73 ? -30.531 39.438 23.438 1 92.81 73 ILE A CA 1
ATOM 546 C C . ILE A 1 73 ? -31.406 39.094 22.25 1 92.81 73 ILE A C 1
ATOM 548 O O . ILE A 1 73 ? -31.656 39.938 21.375 1 92.81 73 ILE A O 1
ATOM 552 N N . ILE A 1 74 ? -31.922 37.875 22.188 1 92.12 74 ILE A N 1
ATOM 553 C CA . ILE A 1 74 ? -32.75 37.406 21.062 1 92.12 74 ILE A CA 1
ATOM 554 C C . ILE A 1 74 ? -34.031 38.219 21 1 92.12 74 ILE A C 1
ATOM 556 O O . ILE A 1 74 ? -34.469 38.625 19.922 1 92.12 74 ILE A O 1
ATOM 560 N N . LEU A 1 75 ? -34.625 38.469 22.141 1 90.12 75 LEU A N 1
ATOM 561 C CA . LEU A 1 75 ? -35.844 39.219 22.203 1 90.12 75 LEU A CA 1
ATOM 562 C C . LEU A 1 75 ? -35.625 40.656 21.734 1 90.12 75 LEU A C 1
ATOM 564 O O . LEU A 1 75 ? -36.469 41.219 21.031 1 90.12 75 LEU A O 1
ATOM 568 N N . GLN A 1 76 ? -34.531 41.188 22.172 1 93.25 76 GLN A N 1
ATOM 569 C CA . GLN A 1 76 ? -34.219 42.531 21.75 1 93.25 76 GLN A CA 1
ATOM 570 C C . GLN A 1 76 ? -34 42.594 20.234 1 93.25 76 GLN A C 1
ATOM 572 O O . GLN A 1 76 ? -34.469 43.531 19.562 1 93.25 76 GLN A O 1
ATOM 577 N N . LEU A 1 77 ? -33.344 41.656 19.688 1 93.12 77 LEU A N 1
ATOM 578 C CA . LEU A 1 77 ? -33.094 41.594 18.266 1 93.12 77 LEU A CA 1
ATOM 579 C C . LEU A 1 77 ? -34.406 41.438 17.484 1 93.12 77 LEU A C 1
ATOM 581 O O . LEU A 1 77 ? -34.562 42.031 16.406 1 93.12 77 LEU A O 1
ATOM 585 N N . ARG A 1 78 ? -35.25 40.688 18 1 91.06 78 ARG A N 1
ATOM 586 C CA . ARG A 1 78 ? -36.562 40.531 17.359 1 91.06 78 ARG A CA 1
ATOM 587 C C . ARG A 1 78 ? -37.312 41.844 17.297 1 91.06 78 ARG A C 1
ATOM 589 O O . ARG A 1 78 ? -37.906 42.188 16.266 1 91.06 78 ARG A O 1
ATOM 596 N N . LYS A 1 79 ? -37.25 42.594 18.344 1 90 79 LYS A N 1
ATOM 597 C CA . LYS A 1 79 ? -37.906 43.906 18.422 1 90 79 LYS A CA 1
ATOM 598 C C . LYS A 1 79 ? -37.344 44.875 17.406 1 90 79 LYS A C 1
ATOM 600 O O . LYS A 1 79 ? -38.031 45.719 16.875 1 90 79 LYS A O 1
ATOM 605 N N . GLU A 1 80 ? -36.094 44.781 17.203 1 89.06 80 GLU A N 1
ATOM 606 C CA . GLU A 1 80 ? -35.406 45.688 16.312 1 89.06 80 GLU A CA 1
ATOM 607 C C . GLU A 1 80 ? -35.562 45.281 14.859 1 89.06 80 GLU A C 1
ATOM 609 O O . GLU A 1 80 ? -35.094 45.969 13.953 1 89.06 80 GLU A O 1
ATOM 614 N N . GLY A 1 81 ? -36.281 44.219 14.578 1 88.88 81 GLY A N 1
ATOM 615 C CA . GLY A 1 81 ? -36.469 43.75 13.219 1 88.88 81 GLY A CA 1
ATOM 616 C C . GLY A 1 81 ? -35.406 42.812 12.734 1 88.88 81 GLY A C 1
ATOM 617 O O . GLY A 1 81 ? -34.469 43.219 12.039 1 88.88 81 GLY A O 1
ATOM 618 N N . LEU A 1 82 ? -35.469 41.656 13.008 1 91.88 82 LEU A N 1
ATOM 619 C CA . LEU A 1 82 ? -34.5 40.594 12.656 1 91.88 82 LEU A CA 1
ATOM 620 C C . LEU A 1 82 ? -35.031 39.75 11.508 1 91.88 82 LEU A C 1
ATOM 622 O O . LEU A 1 82 ? -36.156 39.281 11.547 1 91.88 82 LEU A O 1
ATOM 626 N N . ASP A 1 83 ? -34.156 39.625 10.43 1 94.88 83 ASP A N 1
ATOM 627 C CA . ASP A 1 83 ? -34.562 38.812 9.273 1 94.88 83 ASP A CA 1
ATOM 628 C C . ASP A 1 83 ? -33.938 37.438 9.344 1 94.88 83 ASP A C 1
ATOM 630 O O . ASP A 1 83 ? -34.406 36.5 8.648 1 94.88 83 ASP A O 1
ATOM 634 N N . GLY A 1 84 ? -32.969 37.188 10.078 1 96.38 84 GLY A N 1
ATOM 635 C CA . GLY A 1 84 ? -32.281 35.906 10.297 1 96.38 84 GLY A CA 1
ATOM 636 C C . GLY A 1 84 ? -31.344 35.938 11.477 1 96.38 84 GLY A C 1
ATOM 637 O O . GLY A 1 84 ? -30.719 36.938 11.766 1 96.38 84 GLY A O 1
ATOM 638 N N . LEU A 1 85 ? -31.172 34.719 12.156 1 96.19 85 LEU A N 1
ATOM 639 C CA . LEU A 1 85 ? -30.359 34.656 13.367 1 96.19 85 LEU A CA 1
ATOM 640 C C . LEU A 1 85 ? -29.391 33.469 13.305 1 96.19 85 LEU A C 1
ATOM 642 O O . LEU A 1 85 ? -29.781 32.375 12.914 1 96.19 85 LEU A O 1
ATOM 646 N N . ALA A 1 86 ? -28.172 33.781 13.586 1 96.38 86 ALA A N 1
ATOM 647 C CA . ALA A 1 86 ? -27.188 32.719 13.859 1 96.38 86 ALA A CA 1
ATOM 648 C C . ALA A 1 86 ? -26.875 32.656 15.352 1 96.38 86 ALA A C 1
ATOM 650 O O . ALA A 1 86 ? -26.484 33.656 15.961 1 96.38 86 ALA A O 1
ATOM 651 N N . LEU A 1 87 ? -27.094 31.469 15.891 1 93.69 87 LEU A N 1
ATOM 652 C CA . LEU A 1 87 ? -26.938 31.328 17.328 1 93.69 87 LEU A CA 1
ATOM 653 C C . LEU A 1 87 ? -25.859 30.281 17.656 1 93.69 87 LEU A C 1
ATOM 655 O O . LEU A 1 87 ? -25.984 29.125 17.266 1 93.69 87 LEU A O 1
ATOM 659 N N . GLY A 1 88 ? -24.828 30.797 18.344 1 89.5 88 GLY A N 1
ATOM 660 C CA . GLY A 1 88 ? -23.797 29.891 18.828 1 89.5 88 GLY A CA 1
ATOM 661 C C . GLY A 1 88 ? -24.078 29.359 20.219 1 89.5 88 GLY A C 1
ATOM 662 O O . GLY A 1 88 ? -24.734 30.031 21.016 1 89.5 88 GLY A O 1
ATOM 663 N N . ASN A 1 89 ? -23.828 28.109 20.484 1 74 89 ASN A N 1
ATOM 664 C CA . ASN A 1 89 ? -24.141 27.484 21.766 1 74 89 ASN A CA 1
ATOM 665 C C . ASN A 1 89 ? -23.094 27.812 22.828 1 74 89 ASN A C 1
ATOM 667 O O . ASN A 1 89 ? -22.812 27 23.688 1 74 89 ASN A O 1
ATOM 671 N N . ALA A 1 90 ? -22.406 28.969 22.625 1 71.94 90 ALA A N 1
ATOM 672 C CA . ALA A 1 90 ? -21.422 29.359 23.641 1 71.94 90 ALA A CA 1
ATOM 673 C C . ALA A 1 90 ? -22.094 29.984 24.859 1 71.94 90 ALA A C 1
ATOM 675 O O . ALA A 1 90 ? -22.375 31.188 24.875 1 71.94 90 ALA A O 1
ATOM 676 N N . GLY A 1 91 ? -22.641 29.188 25.781 1 72.75 91 GLY A N 1
ATOM 677 C CA . GLY A 1 91 ? -23.312 29.703 26.953 1 72.75 91 GLY A CA 1
ATOM 678 C C . GLY A 1 91 ? -24.828 29.656 26.844 1 72.75 91 GLY A C 1
ATOM 679 O O . GLY A 1 91 ? -25.531 29.688 27.859 1 72.75 91 GLY A O 1
ATOM 680 N N . CYS A 1 92 ? -25.297 29.656 25.641 1 78.5 92 CYS A N 1
ATOM 681 C CA . CYS A 1 92 ? -26.734 29.578 25.438 1 78.5 92 CYS A CA 1
ATOM 682 C C . CYS A 1 92 ? -27.219 28.141 25.578 1 78.5 92 CYS A C 1
ATOM 684 O O . CYS A 1 92 ? -26.969 27.312 24.719 1 78.5 92 CYS A O 1
ATOM 686 N N . ASP A 1 93 ? -27.797 27.844 26.703 1 77.56 93 ASP A N 1
ATOM 687 C CA . ASP A 1 93 ? -28.297 26.516 27 1 77.56 93 ASP A CA 1
ATOM 688 C C . ASP A 1 93 ? -29.266 26.031 25.922 1 77.56 93 ASP A C 1
ATOM 690 O O . ASP A 1 93 ? -30.312 26.656 25.688 1 77.56 93 ASP A O 1
ATOM 694 N N . GLY A 1 94 ? -29.078 24.938 25.359 1 80.31 94 GLY A N 1
ATOM 695 C CA . GLY A 1 94 ? -29.859 24.406 24.266 1 80.31 94 GLY A CA 1
ATOM 696 C C . GLY A 1 94 ? -31.312 24.141 24.625 1 80.31 94 GLY A C 1
ATOM 697 O O . GLY A 1 94 ? -32.219 24.391 23.844 1 80.31 94 GLY A O 1
ATOM 698 N N . ASN A 1 95 ? -31.484 23.672 25.797 1 81.75 95 ASN A N 1
ATOM 699 C CA . ASN A 1 95 ? -32.844 23.344 26.234 1 81.75 95 ASN A CA 1
ATOM 700 C C . ASN A 1 95 ? -33.719 24.594 26.359 1 81.75 95 ASN A C 1
ATOM 702 O O . ASN A 1 95 ? -34.906 24.562 26.031 1 81.75 95 ASN A O 1
ATOM 706 N N . ARG A 1 96 ? -33.094 25.625 26.781 1 85.38 96 ARG A N 1
ATOM 707 C CA . ARG A 1 96 ? -33.844 26.875 26.953 1 85.38 96 ARG A CA 1
ATOM 708 C C . ARG A 1 96 ? -34 27.609 25.641 1 85.38 96 ARG A C 1
ATOM 710 O O . ARG A 1 96 ? -35 28.297 25.422 1 85.38 96 ARG A O 1
ATOM 717 N N . MET A 1 97 ? -33.062 27.391 24.828 1 88.75 97 MET A N 1
ATOM 718 C CA . MET A 1 97 ? -33.062 28.141 23.578 1 88.75 97 MET A CA 1
ATOM 719 C C . MET A 1 97 ? -33.938 27.438 22.547 1 88.75 97 MET A C 1
ATOM 721 O O . MET A 1 97 ? -34.5 28.094 21.656 1 88.75 97 MET A O 1
ATOM 725 N N . ALA A 1 98 ? -34.188 26.156 22.672 1 89.69 98 ALA A N 1
ATOM 726 C CA . ALA A 1 98 ? -34.844 25.375 21.656 1 89.69 98 ALA A CA 1
ATOM 727 C C . ALA A 1 98 ? -36.25 25.922 21.375 1 89.69 98 ALA A C 1
ATOM 729 O O . ALA A 1 98 ? -36.625 26.125 20.219 1 89.69 98 ALA A O 1
ATOM 730 N N . PRO A 1 99 ? -37.031 26.219 22.375 1 89.06 99 PRO A N 1
ATOM 731 C CA . PRO A 1 99 ? -38.375 26.781 22.125 1 89.06 99 PRO A CA 1
ATOM 732 C C . PRO A 1 99 ? -38.312 28.156 21.469 1 89.06 99 PRO A C 1
ATOM 734 O O . PRO A 1 99 ? -39.188 28.5 20.656 1 89.06 99 PRO A O 1
ATOM 737 N N . ILE A 1 100 ? -37.344 28.891 21.844 1 90.62 100 ILE A N 1
ATOM 738 C CA . ILE A 1 100 ? -37.188 30.234 21.281 1 90.62 100 ILE A CA 1
ATOM 739 C C . ILE A 1 100 ? -36.844 30.141 19.797 1 90.62 100 ILE A C 1
ATOM 741 O O . ILE A 1 100 ? -37.406 30.875 18.984 1 90.62 100 ILE A O 1
ATOM 745 N N . VAL A 1 101 ? -36 29.266 19.469 1 92.5 101 VAL A N 1
ATOM 746 C CA . VAL A 1 101 ? -35.594 29.031 18.094 1 92.5 101 VAL A CA 1
ATOM 747 C C . VAL A 1 101 ? -36.812 28.578 17.266 1 92.5 101 VAL A C 1
ATOM 749 O O . VAL A 1 101 ? -37.031 29.062 16.156 1 92.5 101 VAL A O 1
ATOM 752 N N . THR A 1 102 ? -37.562 27.703 17.812 1 91.94 102 THR A N 1
ATOM 753 C CA . THR A 1 102 ? -38.75 27.188 17.125 1 91.94 102 THR A CA 1
ATOM 754 C C . THR A 1 102 ? -39.75 28.312 16.875 1 91.94 102 THR A C 1
ATOM 756 O O . THR A 1 102 ? -40.375 28.375 15.812 1 91.94 102 THR A O 1
ATOM 759 N N . GLU A 1 103 ? -39.938 29.141 17.844 1 92.31 103 GLU A N 1
ATOM 760 C CA . GLU A 1 103 ? -40.844 30.266 17.719 1 92.31 103 GLU A CA 1
ATOM 761 C C . GLU A 1 103 ? -40.406 31.219 16.594 1 92.31 103 GLU A C 1
ATOM 763 O O . GLU A 1 103 ? -41.25 31.703 15.828 1 92.31 103 GLU A O 1
ATOM 768 N N . LEU A 1 104 ? -39.188 31.5 16.562 1 94.12 104 LEU A N 1
ATOM 769 C CA . LEU A 1 104 ? -38.656 32.375 15.523 1 94.12 104 LEU A CA 1
ATOM 770 C C . LEU A 1 104 ? -38.906 31.766 14.141 1 94.12 104 LEU A C 1
ATOM 772 O O . LEU A 1 104 ? -39.344 32.469 13.227 1 94.12 104 LEU A O 1
ATOM 776 N N . GLU A 1 105 ? -38.656 30.547 14.039 1 93.94 105 GLU A N 1
ATOM 777 C CA . GLU A 1 105 ? -38.844 29.859 12.766 1 93.94 105 GLU A CA 1
ATOM 778 C C . GLU A 1 105 ? -40.312 29.891 12.344 1 93.94 105 GLU A C 1
ATOM 780 O O . GLU A 1 105 ? -40.625 30.047 11.164 1 93.94 105 GLU A O 1
ATOM 785 N N . ASN A 1 106 ? -41.125 29.734 13.266 1 93.19 106 ASN A N 1
ATOM 786 C CA . ASN A 1 106 ? -42.562 29.766 12.984 1 93.19 106 ASN A CA 1
ATOM 787 C C . ASN A 1 106 ? -43.031 31.141 12.516 1 93.19 106 ASN A C 1
ATOM 789 O O . ASN A 1 106 ? -44 31.266 11.766 1 93.19 106 ASN A O 1
ATOM 793 N N . LYS A 1 107 ? -42.344 32.125 12.922 1 93.25 107 LYS A N 1
ATOM 794 C CA . LYS A 1 107 ? -42.656 33.5 12.531 1 93.25 107 LYS A CA 1
ATOM 795 C C . LYS A 1 107 ? -41.969 33.875 11.227 1 93.25 107 LYS A C 1
ATOM 797 O O . LYS A 1 107 ? -42 35.031 10.812 1 93.25 107 LYS A O 1
ATOM 802 N N . GLY A 1 108 ? -41.219 32.875 10.672 1 92.69 108 GLY A N 1
ATOM 803 C CA . GLY A 1 108 ? -40.625 33.094 9.367 1 92.69 108 GLY A CA 1
ATOM 804 C C . GLY A 1 108 ? -39.219 33.656 9.453 1 92.69 108 GLY A C 1
ATOM 805 O O . GLY A 1 108 ? -38.656 34.125 8.453 1 92.69 108 GLY A O 1
ATOM 806 N N . ILE A 1 109 ? -38.656 33.688 10.648 1 95.5 109 ILE A N 1
ATOM 807 C CA . ILE A 1 109 ? -37.281 34.125 10.812 1 95.5 109 ILE A CA 1
ATOM 808 C C . ILE A 1 109 ? -36.344 32.906 10.898 1 95.5 109 ILE A C 1
ATOM 810 O O . ILE A 1 109 ? -36.281 32.25 11.938 1 95.5 109 ILE A O 1
ATOM 814 N N . PRO A 1 110 ? -35.594 32.656 9.883 1 96 110 PRO A N 1
ATOM 815 C CA . PRO A 1 110 ? -34.719 31.469 9.914 1 96 110 PRO A CA 1
ATOM 816 C C . PRO A 1 110 ? -33.625 31.594 10.977 1 96 110 PRO A C 1
ATOM 818 O O . PRO A 1 110 ? -33.094 32.688 11.203 1 96 110 PRO A O 1
ATOM 821 N N . VAL A 1 111 ? -33.281 30.453 11.57 1 95.75 111 VAL A N 1
ATOM 822 C CA . VAL A 1 111 ? -32.25 30.391 12.594 1 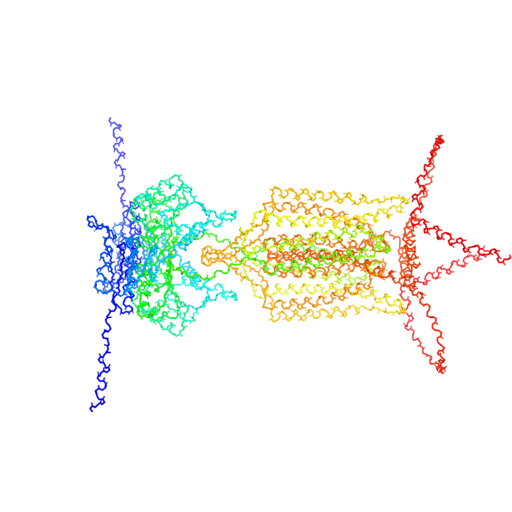95.75 111 VAL A CA 1
ATOM 823 C C . VAL A 1 111 ? -31.219 29.344 12.227 1 95.75 111 VAL A C 1
ATOM 825 O O . VAL A 1 111 ? -31.578 28.188 11.953 1 95.75 111 VAL A O 1
ATOM 828 N N . VAL A 1 112 ? -29.984 29.75 12.211 1 95.69 112 VAL A N 1
ATOM 829 C CA . VAL A 1 112 ? -28.859 28.844 12.016 1 95.69 112 VAL A CA 1
ATOM 830 C C . VAL A 1 112 ? -28.094 28.672 13.328 1 95.69 112 VAL A C 1
ATOM 832 O O . VAL A 1 112 ? -27.734 29.656 13.969 1 95.69 112 VAL A O 1
ATOM 835 N N . LEU A 1 113 ? -28 27.453 13.719 1 94.31 113 LEU A N 1
ATOM 836 C CA . LEU A 1 113 ? -27.109 27.156 14.852 1 94.31 113 LEU A CA 1
ATOM 837 C C . LEU A 1 113 ? -25.688 26.891 14.375 1 94.31 113 LEU A C 1
ATOM 839 O O . LEU A 1 113 ? -25.5 26.281 13.32 1 94.31 113 LEU A O 1
ATOM 843 N N . PHE A 1 114 ? -24.688 27.375 15.172 1 93.88 114 PHE A N 1
ATOM 844 C CA . PHE A 1 114 ? -23.312 27.062 14.797 1 93.88 114 PHE A CA 1
ATOM 845 C C . PHE A 1 114 ? -22.516 26.594 16 1 93.88 114 PHE A C 1
ATOM 847 O O . PHE A 1 114 ? -22.891 26.875 17.141 1 93.88 114 PHE A O 1
ATOM 854 N N . ASP A 1 115 ? -21.359 25.844 15.781 1 90.56 115 ASP A N 1
ATOM 855 C CA . ASP A 1 115 ? -20.453 25.25 16.766 1 90.56 115 ASP A CA 1
ATOM 856 C C . ASP A 1 115 ? -21.094 24.031 17.438 1 90.56 115 ASP A C 1
ATOM 858 O O . ASP A 1 115 ? -20.531 22.938 17.391 1 90.56 115 ASP A O 1
ATOM 862 N N . ARG A 1 116 ? -22.312 24.156 18.047 1 86.5 116 ARG A N 1
ATOM 863 C CA . ARG A 1 116 ? -23.047 23.047 18.641 1 86.5 116 ARG A CA 1
ATOM 864 C C . ARG A 1 116 ? -24.516 23.094 18.203 1 86.5 116 ARG A C 1
ATOM 866 O O . ARG A 1 116 ? -25.109 24.172 18.109 1 86.5 116 ARG A O 1
ATOM 873 N N . ASP A 1 117 ? -25.047 21.953 17.984 1 86.38 117 ASP A N 1
ATOM 874 C CA . ASP A 1 117 ? -26.453 21.844 17.609 1 86.38 117 ASP A CA 1
ATOM 875 C C . ASP A 1 117 ? -27.328 21.609 18.844 1 86.38 117 ASP A C 1
ATOM 877 O O . ASP A 1 117 ? -26.844 21.156 19.875 1 86.38 117 ASP A O 1
ATOM 881 N N . PHE A 1 118 ? -28.625 22.156 18.75 1 78.12 118 PHE A N 1
ATOM 882 C CA . PHE A 1 118 ? -29.594 21.953 19.812 1 78.12 118 PHE A CA 1
ATOM 883 C C . PHE A 1 118 ? -30.672 20.969 19.375 1 78.12 118 PHE A C 1
ATOM 885 O O . PHE A 1 118 ? -31.453 21.234 18.469 1 78.12 118 PHE A O 1
ATOM 892 N N . VAL A 1 119 ? -30.516 19.625 19.516 1 66.06 119 VAL A N 1
ATOM 893 C CA . VAL A 1 119 ? -31.656 18.75 19.25 1 66.06 119 VAL A CA 1
ATOM 894 C C . VAL A 1 119 ? -32.625 18.781 20.438 1 66.06 119 VAL A C 1
ATOM 896 O O . VAL A 1 119 ? -32.188 18.766 21.594 1 66.06 119 VAL A O 1
ATOM 899 N N . PRO A 1 120 ? -34.031 19.141 20.109 1 66.94 120 PRO A N 1
ATOM 900 C CA . PRO A 1 120 ? -34.844 19.016 18.891 1 66.94 120 PRO A CA 1
ATOM 901 C C . PRO A 1 120 ? -35.219 20.375 18.297 1 66.94 120 PRO A C 1
ATOM 903 O O . PRO A 1 120 ? -36.25 20.516 17.656 1 66.94 120 PRO A O 1
ATOM 906 N N . ALA A 1 121 ? -34.375 21.422 18.344 1 73 121 ALA A N 1
ATOM 907 C CA . ALA A 1 121 ? -34.844 22.703 17.828 1 73 121 ALA A CA 1
ATOM 908 C C . ALA A 1 121 ? -35.125 22.609 16.328 1 73 121 ALA A C 1
ATOM 910 O O . ALA A 1 121 ? -34.375 21.953 15.594 1 73 121 ALA A O 1
ATOM 911 N N . ASN A 1 122 ? -36.406 23.109 15.922 1 86.56 122 ASN A N 1
ATOM 912 C CA . ASN A 1 122 ? -36.688 23.266 14.5 1 86.56 122 ASN A CA 1
ATOM 913 C C . ASN A 1 122 ? -35.906 24.406 13.875 1 86.56 122 ASN A C 1
ATOM 915 O O . ASN A 1 122 ? -36.469 25.484 13.633 1 86.56 122 ASN A O 1
ATOM 919 N N . ARG A 1 123 ? -34.625 24.219 13.711 1 92.44 123 ARG A N 1
ATOM 920 C CA . ARG A 1 123 ? -33.75 25.219 13.125 1 92.44 123 ARG A CA 1
ATOM 921 C C . ARG A 1 123 ? -33.656 25.031 11.617 1 92.44 123 ARG A C 1
ATOM 923 O O . ARG A 1 123 ? -33.969 23.953 11.094 1 92.44 123 ARG A O 1
ATOM 930 N N . THR A 1 124 ? -33.25 26.047 10.938 1 94.56 124 THR A N 1
ATOM 931 C CA . THR A 1 124 ? -33.031 26 9.492 1 94.56 124 THR A CA 1
ATOM 932 C C . THR A 1 124 ? -31.844 25.141 9.133 1 94.56 124 THR A C 1
ATOM 934 O O . THR A 1 124 ? -31.922 24.297 8.234 1 94.56 124 THR A O 1
ATOM 937 N N . ALA A 1 125 ? -30.766 25.406 9.805 1 94.69 125 ALA A N 1
ATOM 938 C CA . ALA A 1 125 ? -29.531 24.656 9.531 1 94.69 125 ALA A CA 1
ATOM 939 C C . ALA A 1 125 ? -28.594 24.688 10.734 1 94.69 125 ALA A C 1
ATOM 941 O O . ALA A 1 125 ? -28.766 25.5 11.641 1 94.69 125 ALA A O 1
ATOM 942 N N . TYR A 1 126 ? -27.75 23.734 10.781 1 94.62 126 TYR A N 1
ATOM 943 C CA . TYR A 1 126 ? -26.625 23.688 11.719 1 94.62 126 TYR A CA 1
ATOM 944 C C . TYR A 1 126 ? -25.297 23.75 10.977 1 94.62 126 TYR A C 1
ATOM 946 O O . TYR A 1 126 ? -25.047 22.953 10.062 1 94.62 126 TYR A O 1
ATOM 954 N N . VAL A 1 127 ? -24.5 24.75 11.336 1 94.5 127 VAL A N 1
ATOM 955 C CA . VAL A 1 127 ? -23.141 24.859 10.797 1 94.5 127 VAL A CA 1
ATOM 956 C C . VAL A 1 127 ? -22.125 24.453 11.859 1 94.5 127 VAL A C 1
ATOM 958 O O . VAL A 1 127 ? -22 25.109 12.898 1 94.5 127 VAL A O 1
ATOM 961 N N . GLY A 1 128 ? -21.453 23.359 11.625 1 93.25 128 GLY A N 1
ATOM 962 C CA . GLY A 1 128 ? -20.5 22.953 12.641 1 93.25 128 GLY A CA 1
ATOM 963 C C . GLY A 1 128 ? -19.531 21.891 12.148 1 93.25 128 GLY A C 1
ATOM 964 O O . GLY A 1 128 ? -19.406 21.672 10.945 1 93.25 128 GLY A O 1
ATOM 965 N N . THR A 1 129 ? -18.781 21.344 13.117 1 92.62 129 THR A N 1
ATOM 966 C CA . THR A 1 129 ? -17.734 20.375 12.844 1 92.62 129 THR A CA 1
ATOM 967 C C . THR A 1 129 ? -18.281 18.953 12.883 1 92.62 129 THR A C 1
ATOM 969 O O . THR A 1 129 ? -19.094 18.609 13.75 1 92.62 129 THR A O 1
ATOM 972 N N . ASP A 1 130 ? -17.938 18.078 11.914 1 91.88 130 ASP A N 1
ATOM 973 C CA . ASP A 1 130 ? -18.125 16.641 12.055 1 91.88 130 ASP A CA 1
ATOM 974 C C . ASP A 1 130 ? -17.172 16.062 13.117 1 91.88 130 ASP A C 1
ATOM 976 O O . ASP A 1 130 ? -16.047 15.695 12.812 1 91.88 130 ASP A O 1
ATOM 980 N N . ASN A 1 131 ? -17.688 15.938 14.258 1 93.25 131 ASN A N 1
ATOM 981 C CA . ASN A 1 131 ? -16.859 15.586 15.406 1 93.25 131 ASN A CA 1
ATOM 982 C C . ASN A 1 131 ? -16.328 14.156 15.297 1 93.25 131 ASN A C 1
ATOM 984 O O . ASN A 1 131 ? -15.25 13.859 15.805 1 93.25 131 ASN A O 1
ATOM 988 N N . GLU A 1 132 ? -17.047 13.25 14.672 1 93 132 GLU A N 1
ATOM 989 C CA . GLU A 1 132 ? -16.516 11.906 14.461 1 93 132 GLU A CA 1
ATOM 990 C C . GLU A 1 132 ? -15.312 11.93 13.531 1 93 132 GLU A C 1
ATOM 992 O O . GLU A 1 132 ? -14.305 11.258 13.789 1 93 132 GLU A O 1
ATOM 997 N N . MET A 1 133 ? -15.445 12.75 12.492 1 91.75 133 MET A N 1
ATOM 998 C CA . MET A 1 133 ? -14.32 12.891 11.57 1 91.75 133 MET A CA 1
ATOM 999 C C . MET A 1 133 ? -13.117 13.516 12.273 1 91.75 133 MET A C 1
ATOM 1001 O O . MET A 1 133 ? -11.977 13.133 12.023 1 91.75 133 MET A O 1
ATOM 1005 N N . MET A 1 134 ? -13.414 14.477 13.07 1 93.81 134 MET A N 1
ATOM 1006 C CA . MET A 1 134 ? -12.336 15.109 13.82 1 93.81 134 MET A CA 1
ATOM 1007 C C . MET A 1 134 ? -11.617 14.094 14.703 1 93.81 134 MET A C 1
ATOM 1009 O O . MET A 1 134 ? -10.383 14.07 14.758 1 93.81 134 MET A O 1
ATOM 1013 N N . GLY A 1 135 ? -12.414 13.266 15.375 1 94.81 135 GLY A N 1
ATOM 1014 C CA . GLY A 1 135 ? -11.828 12.203 16.188 1 94.81 135 GLY A CA 1
ATOM 1015 C C . GLY A 1 135 ? -10.977 11.242 15.383 1 94.81 135 GLY A C 1
ATOM 1016 O O . GLY A 1 135 ? -9.875 10.883 15.805 1 94.81 135 GLY A O 1
ATOM 1017 N N . ARG A 1 136 ? -11.469 10.844 14.242 1 92.75 136 ARG A N 1
ATOM 1018 C CA . ARG A 1 136 ? -10.719 9.945 13.359 1 92.75 136 ARG A CA 1
ATOM 1019 C C . ARG A 1 136 ? -9.406 10.586 12.93 1 92.75 136 ARG A C 1
ATOM 1021 O O . ARG A 1 136 ? -8.367 9.914 12.875 1 92.75 136 ARG A O 1
ATOM 1028 N N . THR A 1 137 ? -9.469 11.852 12.641 1 92.31 137 THR A N 1
ATOM 1029 C CA . THR A 1 137 ? -8.281 12.578 12.188 1 92.31 137 THR A CA 1
ATOM 1030 C C . THR A 1 137 ? -7.246 12.656 13.305 1 92.31 137 THR A C 1
ATOM 1032 O O . THR A 1 137 ? -6.043 12.555 13.055 1 92.31 137 THR A O 1
ATOM 1035 N N . MET A 1 138 ? -7.723 12.82 14.484 1 95.38 138 MET A N 1
ATOM 1036 C CA . MET A 1 138 ? -6.824 12.844 15.633 1 95.38 138 MET A CA 1
ATOM 1037 C C . MET A 1 138 ? -6.125 11.5 15.805 1 95.38 138 MET A C 1
ATOM 1039 O O . MET A 1 138 ? -4.926 11.445 16.094 1 95.38 138 MET A O 1
ATOM 1043 N N . ALA A 1 139 ? -6.871 10.43 15.648 1 94.56 139 ALA A N 1
ATOM 1044 C CA . ALA A 1 139 ? -6.301 9.094 15.742 1 94.56 139 ALA A CA 1
ATOM 1045 C C . ALA A 1 139 ? -5.223 8.875 14.688 1 94.56 139 ALA A C 1
ATOM 1047 O O . ALA A 1 139 ? -4.164 8.312 14.969 1 94.56 139 ALA A O 1
ATOM 1048 N N . ARG A 1 140 ? -5.48 9.344 13.492 1 90.12 140 ARG A N 1
ATOM 1049 C CA . ARG A 1 140 ? -4.523 9.203 12.398 1 90.12 140 ARG A CA 1
ATOM 1050 C C . ARG A 1 140 ? -3.248 9.992 12.68 1 90.12 140 ARG A C 1
ATOM 1052 O O . ARG A 1 140 ? -2.146 9.531 12.367 1 90.12 140 ARG A O 1
ATOM 1059 N N . LEU A 1 141 ? -3.43 11.125 13.203 1 91.94 141 LEU A N 1
ATOM 1060 C CA . LEU A 1 141 ? -2.271 11.93 13.562 1 91.94 141 LEU A CA 1
ATOM 1061 C C . LEU A 1 141 ? -1.425 11.227 14.617 1 91.94 141 LEU A C 1
ATOM 1063 O O . LEU A 1 141 ? -0.194 11.242 14.547 1 91.94 141 LEU A O 1
ATOM 1067 N N . LEU A 1 142 ? -2.098 10.602 15.586 1 93.75 142 LEU A N 1
ATOM 1068 C CA . LEU A 1 142 ? -1.354 9.859 16.609 1 93.75 142 LEU A CA 1
ATOM 1069 C C . LEU A 1 142 ? -0.572 8.711 15.969 1 93.75 142 LEU A C 1
ATOM 1071 O O . LEU A 1 142 ? 0.594 8.492 16.312 1 93.75 142 LEU A O 1
ATOM 1075 N N . LYS A 1 143 ? -1.211 8.023 15.078 1 89.19 143 LYS A N 1
ATOM 1076 C CA . LYS A 1 143 ? -0.541 6.922 14.383 1 89.19 143 LYS A CA 1
ATOM 1077 C C . LYS A 1 143 ? 0.662 7.426 13.594 1 89.19 143 LYS A C 1
ATOM 1079 O O . LYS A 1 143 ? 1.669 6.723 13.477 1 89.19 143 LYS A O 1
ATOM 1084 N N . GLN A 1 144 ? 0.534 8.578 13.047 1 87.19 144 GLN A N 1
ATOM 1085 C CA . GLN A 1 144 ? 1.62 9.188 12.281 1 87.19 144 GLN A CA 1
ATOM 1086 C C . GLN A 1 144 ? 2.803 9.523 13.188 1 87.19 144 GLN A C 1
ATOM 1088 O O . GLN A 1 144 ? 3.955 9.266 12.836 1 87.19 144 GLN A O 1
ATOM 1093 N N . LEU A 1 145 ? 2.51 10.031 14.328 1 89.12 145 LEU A N 1
ATOM 1094 C CA . LEU A 1 145 ? 3.553 10.531 15.219 1 89.12 145 LEU A CA 1
ATOM 1095 C C . LEU A 1 145 ? 4.164 9.391 16.031 1 89.12 145 LEU A C 1
ATOM 1097 O O . LEU A 1 145 ? 5.328 9.469 16.438 1 89.12 145 LEU A O 1
ATOM 1101 N N . ARG A 1 146 ? 3.311 8.367 16.25 1 89.31 146 ARG A N 1
ATOM 1102 C CA . ARG A 1 146 ? 3.762 7.203 17 1 89.31 146 ARG A CA 1
ATOM 1103 C C . ARG A 1 146 ? 3.312 5.91 16.328 1 89.31 146 ARG A C 1
ATOM 1105 O O . ARG A 1 146 ? 2.408 5.23 16.812 1 89.31 146 ARG A O 1
ATOM 1112 N N . PRO A 1 147 ? 4.016 5.555 15.336 1 82.19 147 PRO A N 1
ATOM 1113 C CA . PRO A 1 147 ? 3.607 4.383 14.555 1 82.19 147 PRO A CA 1
ATOM 1114 C C . PRO A 1 147 ? 3.809 3.07 15.312 1 82.19 147 PRO A C 1
ATOM 1116 O O . PRO A 1 147 ? 3.264 2.037 14.922 1 82.19 147 PRO A O 1
ATOM 1119 N N . GLU A 1 148 ? 4.551 3.078 16.406 1 86.19 148 GLU A N 1
ATOM 1120 C CA . GLU A 1 148 ? 4.848 1.86 17.156 1 86.19 148 GLU A CA 1
ATOM 1121 C C . GLU A 1 148 ? 3.695 1.494 18.094 1 86.19 148 GLU A C 1
ATOM 1123 O O . GLU A 1 148 ? 3.652 0.383 18.625 1 86.19 148 GLU A O 1
ATOM 1128 N N . GLY A 1 149 ? 2.707 2.371 18.266 1 90.88 149 GLY A N 1
ATOM 1129 C CA . GLY A 1 149 ? 1.577 2.105 19.141 1 90.88 149 GLY A CA 1
ATOM 1130 C C . GLY A 1 149 ? 1.861 2.43 20.594 1 90.88 149 GLY A C 1
ATOM 1131 O O . GLY A 1 149 ? 2.793 3.176 20.891 1 90.88 149 GLY A O 1
ATOM 1132 N N . GLY A 1 150 ? 0.947 2.115 21.484 1 94.56 150 GLY A N 1
ATOM 1133 C CA . GLY A 1 150 ? 1.074 2.381 22.906 1 94.56 150 GLY A CA 1
ATOM 1134 C C . GLY A 1 150 ? -0.263 2.506 23.625 1 94.56 150 GLY A C 1
ATOM 1135 O O . GLY A 1 150 ? -1.249 1.895 23.203 1 94.56 150 GLY A O 1
ATOM 1136 N N . THR A 1 151 ? -0.161 3.174 24.75 1 96.06 151 THR A N 1
ATOM 1137 C CA . THR A 1 151 ? -1.361 3.424 25.531 1 96.06 151 THR A CA 1
ATOM 1138 C C . THR A 1 151 ? -1.726 4.906 25.516 1 96.06 151 THR A C 1
ATOM 1140 O O . THR A 1 151 ? -0.863 5.758 25.297 1 96.06 151 THR A O 1
ATOM 1143 N N . TYR A 1 152 ? -3.053 5.129 25.625 1 96.5 152 TYR A N 1
ATOM 1144 C CA . TYR A 1 152 ? -3.465 6.527 25.578 1 96.5 152 TYR A CA 1
ATOM 1145 C C . TYR A 1 152 ? -4.512 6.82 26.641 1 96.5 152 TYR A C 1
ATOM 1147 O O . TYR A 1 152 ? -5.133 5.898 27.188 1 96.5 152 TYR A O 1
ATOM 1155 N N . VAL A 1 153 ? -4.598 8.117 27.031 1 95.56 153 VAL A N 1
ATOM 1156 C CA . VAL A 1 153 ? -5.625 8.641 27.922 1 95.56 153 VAL A CA 1
ATOM 1157 C C . VAL A 1 153 ? -6.395 9.758 27.234 1 95.56 153 VAL A C 1
ATOM 1159 O O . VAL A 1 153 ? -5.797 10.68 26.672 1 95.56 153 VAL A O 1
ATOM 1162 N N . VAL A 1 154 ? -7.715 9.625 27.25 1 94.62 154 VAL A N 1
ATOM 1163 C CA . VAL A 1 154 ? -8.562 10.672 26.688 1 94.62 154 VAL A CA 1
ATOM 1164 C C . VAL A 1 154 ? -8.859 11.719 27.766 1 94.62 154 VAL A C 1
ATOM 1166 O O . VAL A 1 154 ? -9.258 11.383 28.875 1 94.62 154 VAL A O 1
ATOM 1169 N N . VAL A 1 155 ? -8.57 12.961 27.391 1 92.44 155 VAL A N 1
ATOM 1170 C CA . VAL A 1 155 ? -8.773 14.07 28.312 1 92.44 155 VAL A CA 1
ATOM 1171 C C . VAL A 1 155 ? -9.914 14.953 27.812 1 92.44 155 VAL A C 1
ATOM 1173 O O . VAL A 1 155 ? -9.93 15.359 26.656 1 92.44 155 VAL A O 1
ATOM 1176 N N . ALA A 1 156 ? -10.891 15.289 28.703 1 88.44 156 ALA A N 1
ATOM 1177 C CA . ALA A 1 156 ? -12.031 16.156 28.391 1 88.44 156 ALA A CA 1
ATOM 1178 C C . ALA A 1 156 ? -12.836 15.602 27.219 1 88.44 156 ALA A C 1
ATOM 1180 O O . ALA A 1 156 ? -13.078 16.312 26.234 1 88.44 156 ALA A O 1
ATOM 1181 N N . SER A 1 157 ? -13.422 14.5 27.375 1 88.69 157 SER A N 1
ATOM 1182 C CA . SER A 1 157 ? -14.016 13.703 26.297 1 88.69 157 SER A CA 1
ATOM 1183 C C . SER A 1 157 ? -15.273 14.375 25.75 1 88.69 157 SER A C 1
ATOM 1185 O O . SER A 1 157 ? -16.047 14.961 26.5 1 88.69 157 SER A O 1
ATOM 1187 N N . ILE A 1 158 ? -15.383 14.336 24.484 1 88 158 ILE A N 1
ATOM 1188 C CA . ILE A 1 158 ? -16.594 14.602 23.719 1 88 158 ILE A CA 1
ATOM 1189 C C . ILE A 1 158 ? -17.062 13.312 23.031 1 88 158 ILE A C 1
ATOM 1191 O O . ILE A 1 158 ? -16.281 12.656 22.344 1 88 158 ILE A O 1
ATOM 1195 N N . ALA A 1 159 ? -18.25 12.945 23.188 1 89.06 159 ALA A N 1
ATOM 1196 C CA . ALA A 1 159 ? -18.75 11.617 22.844 1 89.06 159 ALA A CA 1
ATOM 1197 C C . ALA A 1 159 ? -18.453 11.289 21.375 1 89.06 159 ALA A C 1
ATOM 1199 O O . ALA A 1 159 ? -17.812 10.273 21.094 1 89.06 159 ALA A O 1
ATOM 1200 N N . ASP A 1 160 ? -18.859 12.148 20.391 1 92.12 160 ASP A N 1
ATOM 1201 C CA . ASP A 1 160 ? -18.703 11.867 18.969 1 92.12 160 ASP A CA 1
ATOM 1202 C C . ASP A 1 160 ? -17.219 11.859 18.578 1 92.12 160 ASP A C 1
ATOM 1204 O O . ASP A 1 160 ? -16.797 11.047 17.766 1 92.12 160 ASP A O 1
ATOM 1208 N N . ARG A 1 161 ? -16.422 12.742 19.156 1 93.62 161 ARG A N 1
ATOM 1209 C CA . ARG A 1 161 ? -14.992 12.781 18.891 1 93.62 161 ARG A CA 1
ATOM 1210 C C . ARG A 1 161 ? -14.305 11.516 19.406 1 93.62 161 ARG A C 1
ATOM 1212 O O . ARG A 1 161 ? -13.469 10.93 18.719 1 93.62 161 ARG A O 1
ATOM 1219 N N . THR A 1 162 ? -14.734 11.172 20.594 1 94.25 162 THR A N 1
ATOM 1220 C CA . THR A 1 162 ? -14.141 9.992 21.203 1 94.25 162 THR A CA 1
ATOM 1221 C C . THR A 1 162 ? -14.508 8.734 20.422 1 94.25 162 THR A C 1
ATOM 1223 O O . THR A 1 162 ? -13.664 7.855 20.234 1 94.25 162 THR A O 1
ATOM 1226 N N . LYS A 1 163 ? -15.75 8.695 20.047 1 94.75 163 LYS A N 1
ATOM 1227 C CA . LYS A 1 163 ? -16.188 7.555 19.234 1 94.75 163 LYS A CA 1
ATOM 1228 C C . LYS A 1 163 ? -15.336 7.418 17.984 1 94.75 163 LYS A C 1
ATOM 1230 O O . LYS A 1 163 ? -14.82 6.34 17.688 1 94.75 163 LYS A O 1
ATOM 1235 N N . GLY A 1 164 ? -15.219 8.531 17.188 1 94.56 164 GLY A N 1
ATOM 1236 C CA . GLY A 1 164 ? -14.406 8.508 15.984 1 94.56 164 GLY A CA 1
ATOM 1237 C C . GLY A 1 164 ? -12.961 8.141 16.25 1 94.56 164 GLY A C 1
ATOM 1238 O O . GLY A 1 164 ? -12.367 7.359 15.5 1 94.56 164 GLY A O 1
ATOM 1239 N N . PHE A 1 165 ? -12.391 8.586 17.422 1 96.12 165 PHE A N 1
ATOM 1240 C CA . PHE A 1 165 ? -11.008 8.312 17.797 1 96.12 165 PHE A CA 1
ATOM 1241 C C . PHE A 1 165 ? -10.805 6.828 18.078 1 96.12 165 PHE A C 1
ATOM 1243 O O . PHE A 1 165 ? -9.891 6.207 17.547 1 96.12 165 PHE A O 1
ATOM 1250 N N . VAL A 1 166 ? -11.672 6.301 18.859 1 94.5 166 VAL A N 1
ATOM 1251 C CA . VAL A 1 166 ? -11.523 4.922 19.312 1 94.5 166 VAL A CA 1
ATOM 1252 C C . VAL A 1 166 ? -11.688 3.965 18.141 1 94.5 166 VAL A C 1
ATOM 1254 O O . VAL A 1 166 ? -10.938 2.998 18 1 94.5 166 VAL A O 1
ATOM 1257 N N . GLU A 1 167 ? -12.664 4.23 17.312 1 91.19 167 GLU A N 1
ATOM 1258 C CA . GLU A 1 167 ? -12.891 3.389 16.141 1 91.19 167 GLU A CA 1
ATOM 1259 C C . GLU A 1 167 ? -11.656 3.338 15.25 1 91.19 167 GLU A C 1
ATOM 1261 O O . GLU A 1 167 ? -11.25 2.264 14.805 1 91.19 167 GLU A O 1
ATOM 1266 N N . GLU A 1 168 ? -11.055 4.461 15.047 1 91.06 168 GLU A N 1
ATOM 1267 C CA . GLU A 1 168 ? -9.914 4.555 14.141 1 91.06 168 GLU A CA 1
ATOM 1268 C C . GLU A 1 168 ? -8.648 4.012 14.789 1 91.06 168 GLU A C 1
ATOM 1270 O O . GLU A 1 168 ? -7.887 3.273 14.164 1 91.06 168 GLU A O 1
ATOM 1275 N N . ILE A 1 169 ? -8.422 4.324 16.031 1 93.56 169 ILE A N 1
ATOM 1276 C CA . ILE A 1 169 ? -7.145 4.035 16.672 1 93.56 169 ILE A CA 1
ATOM 1277 C C . ILE A 1 169 ? -7.031 2.537 16.938 1 93.56 169 ILE A C 1
ATOM 1279 O O . ILE A 1 169 ? -5.93 1.984 16.953 1 93.56 169 ILE A O 1
ATOM 1283 N N . THR A 1 170 ? -8.156 1.79 17.141 1 90.06 170 THR A N 1
ATOM 1284 C CA . THR A 1 170 ? -8.148 0.383 17.531 1 90.06 170 THR A CA 1
ATOM 1285 C C . THR A 1 170 ? -8.336 -0.515 16.312 1 90.06 170 THR A C 1
ATOM 1287 O O . THR A 1 170 ? -8.43 -1.736 16.438 1 90.06 170 THR A O 1
ATOM 1290 N N . ARG A 1 171 ? -8.445 0.049 15.266 1 79.31 171 ARG A N 1
ATOM 1291 C CA . ARG A 1 171 ? -8.773 -0.689 14.047 1 79.31 171 ARG A CA 1
ATOM 1292 C C . ARG A 1 171 ? -7.805 -1.843 13.82 1 79.31 171 ARG A C 1
ATOM 1294 O O . ARG A 1 171 ? -8.195 -2.91 13.352 1 79.31 171 ARG A O 1
ATOM 1301 N N . ASP A 1 172 ? -6.516 -1.67 14.227 1 74.19 172 ASP A N 1
ATOM 1302 C CA . ASP A 1 172 ? -5.48 -2.65 13.914 1 74.19 172 ASP A CA 1
ATOM 1303 C C . ASP A 1 172 ? -5.152 -3.514 15.133 1 74.19 172 ASP A C 1
ATOM 1305 O O . ASP A 1 172 ? -4.25 -4.352 15.078 1 74.19 172 ASP A O 1
ATOM 1309 N N . ASN A 1 173 ? -5.777 -3.352 16.203 1 81.62 173 ASN A N 1
ATOM 1310 C CA . ASN A 1 173 ? -5.438 -4.039 17.453 1 81.62 173 ASN A CA 1
ATOM 1311 C C . ASN A 1 173 ? -5.645 -5.547 17.328 1 81.62 173 ASN A C 1
ATOM 1313 O O . ASN A 1 173 ? -5.047 -6.32 18.078 1 81.62 173 ASN A O 1
ATOM 1317 N N . GLY A 1 174 ? -6.203 -6.105 16.422 1 65.56 174 GLY A N 1
ATOM 1318 C CA . GLY A 1 174 ? -6.41 -7.535 16.266 1 65.56 174 GLY A CA 1
ATOM 1319 C C . GLY A 1 174 ? -5.352 -8.203 15.406 1 65.56 174 GLY A C 1
ATOM 1320 O O . GLY A 1 174 ? -5.363 -9.422 15.227 1 65.56 174 GLY A O 1
ATOM 1321 N N . ARG A 1 175 ? -4.277 -7.375 15.156 1 65.44 175 ARG A N 1
ATOM 1322 C CA . ARG A 1 175 ? -3.248 -7.895 14.266 1 65.44 175 ARG A CA 1
ATOM 1323 C C . ARG A 1 175 ? -1.887 -7.914 14.953 1 65.44 175 ARG A C 1
ATOM 1325 O O . ARG A 1 175 ? -1.472 -6.918 15.547 1 65.44 175 ARG A O 1
ATOM 1332 N N . ASP A 1 176 ? -1.266 -9.016 14.727 1 62.84 176 ASP A N 1
ATOM 1333 C CA . ASP A 1 176 ? 0.023 -9.164 15.398 1 62.84 176 ASP A CA 1
ATOM 1334 C C . ASP A 1 176 ? 1.109 -8.367 14.68 1 62.84 176 ASP A C 1
ATOM 1336 O O . ASP A 1 176 ? 2.104 -7.965 15.289 1 62.84 176 ASP A O 1
ATOM 1340 N N . ASP A 1 177 ? 0.891 -8.047 13.406 1 61.16 177 ASP A N 1
ATOM 1341 C CA . ASP A 1 177 ? 1.944 -7.414 12.617 1 61.16 177 ASP A CA 1
ATOM 1342 C C . ASP A 1 177 ? 1.788 -5.895 12.609 1 61.16 177 ASP A C 1
ATOM 1344 O O . ASP A 1 177 ? 2.496 -5.195 11.883 1 61.16 177 ASP A O 1
ATOM 1348 N N . ARG A 1 178 ? 0.816 -5.398 13.492 1 73.19 178 ARG A N 1
ATOM 1349 C CA . ARG A 1 178 ? 0.579 -3.959 13.5 1 73.19 178 ARG A CA 1
ATOM 1350 C C . ARG A 1 178 ? 0.677 -3.395 14.914 1 73.19 178 ARG A C 1
ATOM 1352 O O . ARG A 1 178 ? 0.595 -4.141 15.891 1 73.19 178 ARG A O 1
ATOM 1359 N N . ALA A 1 179 ? 0.869 -2.1 14.922 1 82.31 179 ALA A N 1
ATOM 1360 C CA . ALA A 1 179 ? 0.946 -1.422 16.219 1 82.31 179 ALA A CA 1
ATOM 1361 C C . ALA A 1 179 ? -0.414 -1.401 16.906 1 82.31 179 ALA A C 1
ATOM 1363 O O . ALA A 1 179 ? -1.445 -1.214 16.25 1 82.31 179 ALA A O 1
ATOM 1364 N N . HIS A 1 180 ? -0.424 -1.692 18.141 1 89.5 180 HIS A N 1
ATOM 1365 C CA . HIS A 1 180 ? -1.641 -1.698 18.953 1 89.5 180 HIS A CA 1
ATOM 1366 C C . HIS A 1 180 ? -1.749 -0.434 19.797 1 89.5 180 HIS A C 1
ATOM 1368 O O . HIS A 1 180 ? -0.748 0.048 20.328 1 89.5 180 HIS A O 1
ATOM 1374 N N . TRP A 1 181 ? -2.953 0.079 19.859 1 93 181 TRP A N 1
ATOM 1375 C CA . TRP A 1 181 ? -3.273 1.191 20.734 1 93 181 TRP A CA 1
ATOM 1376 C C . TRP A 1 181 ? -4.383 0.81 21.719 1 93 181 TRP A C 1
ATOM 1378 O O . TRP A 1 181 ? -5.457 0.364 21.297 1 93 181 TRP A O 1
ATOM 1388 N N . ASN A 1 182 ? -4.129 1.012 23 1 93.5 182 ASN A N 1
ATOM 1389 C CA . ASN A 1 182 ? -5.102 0.664 24.016 1 93.5 182 ASN A CA 1
ATOM 1390 C C . ASN A 1 182 ? -5.328 1.818 25 1 93.5 182 ASN A C 1
ATOM 1392 O O . ASN A 1 182 ? -4.387 2.525 25.359 1 93.5 182 ASN A O 1
ATOM 1396 N N . GLU A 1 183 ? -6.555 1.991 25.328 1 92.81 183 GLU A N 1
ATOM 1397 C CA . GLU A 1 183 ? -6.875 2.947 26.391 1 92.81 183 GLU A CA 1
ATOM 1398 C C . GLU A 1 183 ? -6.527 2.387 27.766 1 92.81 183 GLU A C 1
ATOM 1400 O O . GLU A 1 183 ? -6.73 1.198 28.016 1 92.81 183 GLU A O 1
ATOM 1405 N N . ILE A 1 184 ? -5.902 3.213 28.578 1 88.06 184 ILE A N 1
ATOM 1406 C CA . ILE A 1 184 ? -5.715 2.783 29.953 1 88.06 184 ILE A CA 1
ATOM 1407 C C . ILE A 1 184 ? -7.051 2.811 30.688 1 88.06 184 ILE A C 1
ATOM 1409 O O . ILE A 1 184 ? -7.715 3.85 30.75 1 88.06 184 ILE A O 1
ATOM 1413 N N . GLU A 1 185 ? -7.457 1.67 31.016 1 77.56 185 GLU A N 1
ATOM 1414 C CA . GLU A 1 185 ? -8.781 1.438 31.578 1 77.56 185 GLU A CA 1
ATOM 1415 C C . GLU A 1 185 ? -9.078 2.412 32.719 1 77.56 185 GLU A C 1
ATOM 1417 O O . GLU A 1 185 ? -8.227 2.645 33.594 1 77.56 185 GLU A O 1
ATOM 1422 N N . ASP A 1 186 ? -10.219 3.01 32.719 1 70.25 186 ASP A N 1
ATOM 1423 C CA . ASP A 1 186 ? -10.828 3.816 33.781 1 70.25 186 ASP A CA 1
ATOM 1424 C C . ASP A 1 186 ? -10.094 5.141 33.938 1 70.25 186 ASP A C 1
ATOM 1426 O O . ASP A 1 186 ? -10.18 5.773 35 1 70.25 186 ASP A O 1
ATOM 1430 N N . LEU A 1 187 ? -9.344 5.473 33 1 71.69 187 LEU A N 1
ATOM 1431 C CA . LEU A 1 187 ? -8.586 6.703 33.188 1 71.69 187 LEU A CA 1
ATOM 1432 C C . LEU A 1 187 ? -9.102 7.82 32.281 1 71.69 187 LEU A C 1
ATOM 1434 O O . LEU A 1 187 ? -8.461 8.867 32.156 1 71.69 187 LEU A O 1
ATOM 1438 N N . THR A 1 188 ? -10.25 7.664 31.688 1 73.75 188 THR A N 1
ATOM 1439 C CA . THR A 1 188 ? -10.781 8.766 30.891 1 73.75 188 THR A CA 1
ATOM 1440 C C . THR A 1 188 ? -11.148 9.945 31.797 1 73.75 188 THR A C 1
ATOM 1442 O O . THR A 1 188 ? -11.836 9.781 32.812 1 73.75 188 THR A O 1
ATOM 1445 N N . ILE A 1 189 ? -10.547 11.109 31.453 1 74 189 ILE A N 1
ATOM 1446 C CA . ILE A 1 189 ? -10.859 12.312 32.219 1 74 189 ILE A CA 1
ATOM 1447 C C . ILE A 1 189 ? -12.062 13.023 31.578 1 74 189 ILE A C 1
ATOM 1449 O O . ILE A 1 189 ? -11.969 13.562 30.484 1 74 189 ILE A O 1
ATOM 1453 N N . THR A 1 190 ? -13.203 12.945 32.156 1 72.44 190 THR A N 1
ATOM 1454 C CA . THR A 1 190 ? -14.43 13.508 31.625 1 72.44 190 THR A CA 1
ATOM 1455 C C . THR A 1 190 ? -14.617 14.953 32.094 1 72.44 190 THR A C 1
ATOM 1457 O O . THR A 1 190 ? -13.977 15.383 33.031 1 72.44 190 THR A O 1
ATOM 1460 N N . ASN A 1 191 ? -15.305 15.742 31.25 1 62.97 191 ASN A N 1
ATOM 1461 C CA . ASN A 1 191 ? -15.57 17.156 31.531 1 62.97 191 ASN A CA 1
ATOM 1462 C C . ASN A 1 191 ? -16.25 17.328 32.875 1 62.97 191 ASN A C 1
ATOM 1464 O O . ASN A 1 191 ? -16.062 18.359 33.531 1 62.97 191 ASN A O 1
ATOM 1468 N N . ASP A 1 192 ? -17.109 16.391 33.25 1 57.09 192 ASP A N 1
ATOM 1469 C CA . ASP A 1 192 ? -17.922 16.547 34.438 1 57.09 192 ASP A CA 1
ATOM 1470 C C . ASP A 1 192 ? -17.062 16.453 35.688 1 57.09 192 ASP A C 1
ATOM 1472 O O . ASP A 1 192 ? -17.484 16.891 36.781 1 57.09 192 ASP A O 1
ATOM 1476 N N . LEU A 1 193 ? -16.109 15.703 35.562 1 51.41 193 LEU A N 1
ATOM 1477 C CA . LEU A 1 193 ? -15.383 15.391 36.781 1 51.41 193 LEU A CA 1
ATOM 1478 C C . LEU A 1 193 ? -14.609 16.609 37.281 1 51.41 193 LEU A C 1
ATOM 1480 O O . LEU A 1 193 ? -14.289 16.703 38.469 1 51.41 193 LEU A O 1
ATOM 1484 N N . VAL A 1 194 ? -14.07 17.422 36.469 1 55.28 194 VAL A N 1
ATOM 1485 C CA . VAL A 1 194 ? -12.977 18.203 37.031 1 55.28 194 VAL A CA 1
ATOM 1486 C C . VAL A 1 194 ? -13.172 19.688 36.719 1 55.28 194 VAL A C 1
ATOM 1488 O O . VAL A 1 194 ? -13.594 20.047 35.625 1 55.28 194 VAL A O 1
ATOM 1491 N N . GLY A 1 195 ? -13.562 20.484 37.656 1 55 195 GLY A N 1
ATOM 1492 C CA . GLY A 1 195 ? -13.242 21.891 37.438 1 55 195 GLY A CA 1
ATOM 1493 C C . GLY A 1 195 ? -11.961 22.109 36.656 1 55 195 GLY A C 1
ATOM 1494 O O . GLY A 1 195 ? -11.125 21.203 36.562 1 55 195 GLY A O 1
ATOM 1495 N N . SER A 1 196 ? -11.859 23.141 35.781 1 58.81 196 SER A N 1
ATOM 1496 C CA . SER A 1 196 ? -10.844 23.469 34.812 1 58.81 196 SER A CA 1
ATOM 1497 C C . SER A 1 196 ? -9.438 23.172 35.312 1 58.81 196 SER A C 1
ATOM 1499 O O . SER A 1 196 ? -8.625 22.578 34.594 1 58.81 196 SER A O 1
ATOM 1501 N N . ALA A 1 197 ? -9.102 23.484 36.531 1 61.53 197 ALA A N 1
ATOM 1502 C CA . ALA A 1 197 ? -7.723 23.391 37 1 61.53 197 ALA A CA 1
ATOM 1503 C C . ALA A 1 197 ? -7.355 21.938 37.312 1 61.53 197 ALA A C 1
ATOM 1505 O O . ALA A 1 197 ? -6.176 21.594 37.375 1 61.53 197 ALA A O 1
ATOM 1506 N N . ARG A 1 198 ? -8.32 21.047 37.25 1 79.69 198 ARG A N 1
ATOM 1507 C CA . ARG A 1 198 ? -8.047 19.703 37.719 1 79.69 198 ARG A CA 1
ATOM 1508 C C . ARG A 1 198 ? -7.613 18.781 36.594 1 79.69 198 ARG A C 1
ATOM 1510 O O . ARG A 1 198 ? -7.016 17.734 36.812 1 79.69 198 ARG A O 1
ATOM 1517 N N . TYR A 1 199 ? -7.816 19.266 35.375 1 86.69 199 TYR A N 1
ATOM 1518 C CA . TYR A 1 199 ? -7.414 18.438 34.25 1 86.69 199 TYR A CA 1
ATOM 1519 C C . TYR A 1 199 ? -5.922 18.109 34.312 1 86.69 199 TYR A C 1
ATOM 1521 O O . TYR A 1 199 ? -5.527 16.953 34.25 1 86.69 199 TYR A O 1
ATOM 1529 N N . VAL A 1 200 ? -5.145 19.109 34.5 1 88.25 200 VAL A N 1
ATOM 1530 C CA . VAL A 1 200 ? -3.691 18.984 34.438 1 88.25 200 VAL A CA 1
ATOM 1531 C C . VAL A 1 200 ? -3.188 18.203 35.656 1 88.25 200 VAL A C 1
ATOM 1533 O O . VAL A 1 200 ? -2.236 17.422 35.531 1 88.25 200 VAL A O 1
ATOM 1536 N N . ASP A 1 201 ? -3.896 18.391 36.75 1 87.06 201 ASP A N 1
ATOM 1537 C CA . ASP A 1 201 ? -3.525 17.641 37.969 1 87.06 201 ASP A CA 1
ATOM 1538 C C . ASP A 1 201 ? -3.717 16.141 37.75 1 87.06 201 ASP A C 1
ATOM 1540 O O . ASP A 1 201 ? -2.873 15.336 38.156 1 87.06 201 ASP A O 1
ATOM 1544 N N . LEU A 1 202 ? -4.797 15.812 37.219 1 88.69 202 LEU A N 1
ATOM 1545 C CA . LEU A 1 202 ? -5.07 14.406 36.938 1 88.69 202 LEU A CA 1
ATOM 1546 C C . LEU A 1 202 ? -4.086 13.852 35.906 1 88.69 202 LEU A C 1
ATOM 1548 O O . LEU A 1 202 ? -3.639 12.703 36.031 1 88.69 202 LEU A O 1
ATOM 1552 N N . MET A 1 203 ? -3.793 14.602 34.969 1 91.25 203 MET A N 1
ATOM 1553 C CA . MET A 1 203 ? -2.812 14.188 33.969 1 91.25 203 MET A CA 1
ATOM 1554 C C . MET A 1 203 ? -1.457 13.922 34.625 1 91.25 203 MET A C 1
ATOM 1556 O O . MET A 1 203 ? -0.772 12.961 34.25 1 91.25 203 MET A O 1
ATOM 1560 N N . ASP A 1 204 ? -1.118 14.797 35.5 1 91.25 204 ASP A N 1
ATOM 1561 C CA . ASP A 1 204 ? 0.128 14.594 36.219 1 91.25 204 ASP A CA 1
ATOM 1562 C C . ASP A 1 204 ? 0.12 13.266 36.969 1 91.25 204 ASP A C 1
ATOM 1564 O O . ASP A 1 204 ? 1.093 12.508 36.906 1 91.25 204 ASP A O 1
ATOM 1568 N N . GLN A 1 205 ? -0.95 13.031 37.656 1 90.75 205 GLN A N 1
ATOM 1569 C CA . GLN A 1 205 ? -1.082 11.789 38.406 1 90.75 205 GLN A CA 1
ATOM 1570 C C . GLN A 1 205 ? -1.008 10.578 37.469 1 90.75 205 GLN A C 1
ATOM 1572 O O . GLN A 1 205 ? -0.334 9.594 37.781 1 90.75 205 GLN A O 1
ATOM 1577 N N . TYR A 1 206 ? -1.7 10.703 36.406 1 92.44 206 TYR A N 1
ATOM 1578 C CA . TYR A 1 206 ? -1.741 9.578 35.469 1 92.44 206 TYR A CA 1
ATOM 1579 C C . TYR A 1 206 ? -0.384 9.367 34.812 1 92.44 206 TYR A C 1
ATOM 1581 O O . TYR A 1 206 ? 0.022 8.227 34.562 1 92.44 206 TYR A O 1
ATOM 1589 N N . ALA A 1 207 ? 0.329 10.422 34.438 1 94.12 207 ALA A N 1
ATOM 1590 C CA . ALA A 1 207 ? 1.668 10.32 33.875 1 94.12 207 ALA A CA 1
ATOM 1591 C C . ALA A 1 207 ? 2.623 9.617 34.844 1 94.12 207 ALA A C 1
ATOM 1593 O O . ALA A 1 207 ? 3.42 8.773 34.406 1 94.12 207 ALA A O 1
ATOM 1594 N N . GLU A 1 208 ? 2.51 9.922 36.094 1 93.38 208 GLU A N 1
ATOM 1595 C CA . GLU A 1 208 ? 3.402 9.367 37.094 1 93.38 208 GLU A CA 1
ATOM 1596 C C . GLU A 1 208 ? 3.064 7.906 37.406 1 93.38 208 GLU A C 1
ATOM 1598 O O . GLU A 1 208 ? 3.963 7.07 37.5 1 93.38 208 GLU A O 1
ATOM 1603 N N . LYS A 1 209 ? 1.808 7.625 37.438 1 92.56 209 LYS A N 1
ATOM 1604 C CA . LYS A 1 209 ? 1.379 6.312 37.906 1 92.56 209 LYS A CA 1
ATOM 1605 C C . LYS A 1 209 ? 1.327 5.309 36.75 1 92.56 209 LYS A C 1
ATOM 1607 O O . LYS A 1 209 ? 1.594 4.121 36.938 1 92.56 209 LYS A O 1
ATOM 1612 N N . HIS A 1 210 ? 0.942 5.805 35.594 1 92.62 210 HIS A N 1
ATOM 1613 C CA . HIS A 1 210 ? 0.633 4.848 34.531 1 92.62 210 HIS A CA 1
ATOM 1614 C C . HIS A 1 210 ? 1.548 5.039 33.312 1 92.62 210 HIS A C 1
ATOM 1616 O O . HIS A 1 210 ? 1.579 4.199 32.406 1 92.62 210 HIS A O 1
ATOM 1622 N N . SER A 1 211 ? 2.26 6.105 33.188 1 92.25 211 SER A N 1
ATOM 1623 C CA . SER A 1 211 ? 3.188 6.41 32.094 1 92.25 211 SER A CA 1
ATOM 1624 C C . SER A 1 211 ? 2.553 6.145 30.734 1 92.25 211 SER A C 1
ATOM 1626 O O . SER A 1 211 ? 3.086 5.371 29.938 1 92.25 211 SER A O 1
ATOM 1628 N N . PRO A 1 212 ? 1.416 6.832 30.469 1 95.69 212 PRO A N 1
ATOM 1629 C CA . PRO A 1 212 ? 0.82 6.641 29.141 1 95.69 212 PRO A CA 1
ATOM 1630 C C . PRO A 1 212 ? 1.733 7.109 28 1 95.69 212 PRO A C 1
ATOM 1632 O O . PRO A 1 212 ? 2.572 7.992 28.203 1 95.69 212 PRO A O 1
ATOM 1635 N N . SER A 1 213 ? 1.533 6.512 26.766 1 96.12 213 SER A N 1
ATOM 1636 C CA . SER A 1 213 ? 2.289 6.918 25.594 1 96.12 213 SER A CA 1
ATOM 1637 C C . SER A 1 213 ? 1.757 8.227 25.016 1 96.12 213 SER A C 1
ATOM 1639 O O . SER A 1 213 ? 2.48 8.953 24.328 1 96.12 213 SER A O 1
ATOM 1641 N N . ALA A 1 214 ? 0.45 8.477 25.328 1 96.94 214 ALA A N 1
ATOM 1642 C CA . ALA A 1 214 ? -0.124 9.672 24.719 1 96.94 214 ALA A CA 1
ATOM 1643 C C . ALA A 1 214 ? -1.294 10.203 25.547 1 96.94 214 ALA A C 1
ATOM 1645 O O . ALA A 1 214 ? -2.004 9.43 26.188 1 96.94 214 ALA A O 1
ATOM 1646 N N . PHE A 1 215 ? -1.452 11.516 25.609 1 96.56 215 PHE A N 1
ATOM 1647 C CA . PHE A 1 215 ? -2.662 12.195 26.062 1 96.56 215 PHE A CA 1
ATOM 1648 C C . PHE A 1 215 ? -3.416 12.797 24.875 1 96.56 215 PHE A C 1
ATOM 1650 O O . PHE A 1 215 ? -2.834 13.516 24.062 1 96.56 215 PHE A O 1
ATOM 1657 N N . ILE A 1 216 ? -4.688 12.492 24.766 1 96.88 216 ILE A N 1
ATOM 1658 C CA . ILE A 1 216 ? -5.543 13.008 23.703 1 96.88 216 ILE A CA 1
ATOM 1659 C C . ILE A 1 216 ? -6.504 14.047 24.281 1 96.88 216 ILE A C 1
ATOM 1661 O O . ILE A 1 216 ? -7.523 13.695 24.875 1 96.88 216 ILE A O 1
ATOM 1665 N N . ILE A 1 217 ? -6.234 15.297 24.016 1 94.69 217 ILE A N 1
ATOM 1666 C CA . ILE A 1 217 ? -7.016 16.391 24.562 1 94.69 217 ILE A CA 1
ATOM 1667 C C . ILE A 1 217 ? -8.156 16.766 23.625 1 94.69 217 ILE A C 1
ATOM 1669 O O . ILE A 1 217 ? -7.938 17.438 22.609 1 94.69 217 ILE A O 1
ATOM 1673 N N . MET A 1 218 ? -9.383 16.594 24.016 1 93.5 218 MET A N 1
ATOM 1674 C CA . MET A 1 218 ? -10.508 16.656 23.094 1 93.5 218 MET A CA 1
ATOM 1675 C C . MET A 1 218 ? -11.172 18.031 23.141 1 93.5 218 MET A C 1
ATOM 1677 O O . MET A 1 218 ? -12.055 18.328 22.328 1 93.5 218 MET A O 1
ATOM 1681 N N . ARG A 1 219 ? -10.695 18.828 24.047 1 88.5 219 ARG A N 1
ATOM 1682 C CA . ARG A 1 219 ? -11.188 20.203 24.156 1 88.5 219 ARG A CA 1
ATOM 1683 C C . ARG A 1 219 ? -10.031 21.172 24.344 1 88.5 219 ARG A C 1
ATOM 1685 O O . ARG A 1 219 ? -8.945 20.781 24.781 1 88.5 219 ARG A O 1
ATOM 1692 N N . GLN A 1 220 ? -10.352 22.391 24.094 1 85.81 220 GLN A N 1
ATOM 1693 C CA . GLN A 1 220 ? -9.328 23.422 24.219 1 85.81 220 GLN A CA 1
ATOM 1694 C C . GLN A 1 220 ? -9.031 23.734 25.688 1 85.81 220 GLN A C 1
ATOM 1696 O O . GLN A 1 220 ? -7.938 24.188 26.016 1 85.81 220 GLN A O 1
ATOM 1701 N N . THR A 1 221 ? -9.906 23.453 26.547 1 80.31 221 THR A N 1
ATOM 1702 C CA . THR A 1 221 ? -9.945 23.969 27.906 1 80.31 221 THR A CA 1
ATOM 1703 C C . THR A 1 221 ? -8.719 23.5 28.688 1 80.31 221 THR A C 1
ATOM 1705 O O . THR A 1 221 ? -8.078 24.312 29.375 1 80.31 221 THR A O 1
ATOM 1708 N N . PRO A 1 222 ? -8.328 22.281 28.625 1 86 222 PRO A N 1
ATOM 1709 C CA . PRO A 1 222 ? -7.188 21.844 29.422 1 86 222 PRO A CA 1
ATOM 1710 C C . PRO A 1 222 ? -5.898 22.578 29.094 1 86 222 PRO A C 1
ATOM 1712 O O . PRO A 1 222 ? -5.086 22.859 29.969 1 86 222 PRO A O 1
ATOM 1715 N N . MET A 1 223 ? -5.703 23 27.891 1 88.44 223 MET A N 1
ATOM 1716 C CA . MET A 1 223 ? -4.453 23.609 27.469 1 88.44 223 MET A CA 1
ATOM 1717 C C . MET A 1 223 ? -4.43 25.094 27.812 1 88.44 223 MET A C 1
ATOM 1719 O O . MET A 1 223 ? -3.387 25.75 27.703 1 88.44 223 MET A O 1
ATOM 1723 N N . ARG A 1 224 ? -5.586 25.625 28.188 1 83.12 224 ARG A N 1
ATOM 1724 C CA . ARG A 1 224 ? -5.66 27.047 28.5 1 83.12 224 ARG A CA 1
ATOM 1725 C C . ARG A 1 224 ? -5.078 27.328 29.891 1 83.12 224 ARG A C 1
ATOM 1727 O O . ARG A 1 224 ? -4.773 28.469 30.219 1 83.12 224 ARG A O 1
ATOM 1734 N N . PHE A 1 225 ? -4.926 26.344 30.594 1 78.12 225 PHE A N 1
ATOM 1735 C CA . PHE A 1 225 ? -4.504 26.531 31.969 1 78.12 225 PHE A CA 1
ATOM 1736 C C . PHE A 1 225 ? -2.996 26.75 32.062 1 78.12 225 PHE A C 1
ATOM 1738 O O . PHE A 1 225 ? -2.236 26.109 31.312 1 78.12 225 PHE A O 1
ATOM 1745 N N . VAL A 1 226 ? -2.641 27.609 32.969 1 72.19 226 VAL A N 1
ATOM 1746 C CA . VAL A 1 226 ? -1.271 28.094 33.094 1 72.19 226 VAL A CA 1
ATOM 1747 C C . VAL A 1 226 ? -0.34 26.938 33.406 1 72.19 226 VAL A C 1
ATOM 1749 O O . VAL A 1 226 ? 0.828 26.938 33.031 1 72.19 226 VAL A O 1
ATOM 1752 N N . ASN A 1 227 ? -0.871 25.891 34 1 86.06 227 ASN A N 1
ATOM 1753 C CA . ASN A 1 227 ? 0.006 24.797 34.406 1 86.06 227 ASN A CA 1
ATOM 1754 C C . ASN A 1 227 ? 0.22 23.781 33.281 1 86.06 227 ASN A C 1
ATOM 1756 O O . ASN A 1 227 ? 0.83 22.734 33.5 1 86.06 227 ASN A O 1
ATOM 1760 N N . TRP A 1 228 ? -0.268 24.047 32.156 1 90.88 228 TRP A N 1
ATOM 1761 C CA . TRP A 1 228 ? -0.103 23.125 31.047 1 90.88 228 TRP A CA 1
ATOM 1762 C C . TRP A 1 228 ? 1.372 22.953 30.703 1 90.88 228 TRP A C 1
ATOM 1764 O O . TRP A 1 228 ? 1.874 21.828 30.641 1 90.88 228 TRP A O 1
ATOM 1774 N N . THR A 1 229 ? 2.074 24.031 30.453 1 91.31 229 THR A N 1
ATOM 1775 C CA . THR A 1 229 ? 3.475 23.953 30.047 1 91.31 229 THR A CA 1
ATOM 1776 C C . THR A 1 229 ? 4.324 23.328 31.141 1 91.31 229 THR A C 1
ATOM 1778 O O . THR A 1 229 ? 5.277 22.594 30.859 1 91.31 229 THR A O 1
ATOM 1781 N N . GLN A 1 230 ? 3.922 23.609 32.406 1 89.94 230 GLN A N 1
ATOM 1782 C CA . GLN A 1 230 ? 4.629 23 33.531 1 89.94 230 GLN A CA 1
ATOM 1783 C C . GLN A 1 230 ? 4.477 21.484 33.5 1 89.94 230 GLN A C 1
ATOM 1785 O O . GLN A 1 230 ? 5.438 20.75 33.75 1 89.94 230 GLN A O 1
ATOM 1790 N N . HIS A 1 231 ? 3.295 21.031 33.25 1 92.56 231 HIS A N 1
ATOM 1791 C CA . HIS A 1 231 ? 3.037 19.594 33.156 1 92.56 231 HIS A CA 1
ATOM 1792 C C . HIS A 1 231 ? 3.947 18.953 32.094 1 92.56 231 HIS A C 1
ATOM 1794 O O . HIS A 1 231 ? 4.574 17.922 32.375 1 92.56 231 HIS A O 1
ATOM 1800 N N . VAL A 1 232 ? 4.023 19.547 30.938 1 93.5 232 VAL A N 1
ATOM 1801 C CA . VAL A 1 232 ? 4.797 18.969 29.844 1 93.5 232 VAL A CA 1
ATOM 1802 C C . VAL A 1 232 ? 6.281 18.969 30.203 1 93.5 232 VAL A C 1
ATOM 1804 O O . VAL A 1 232 ? 6.988 17.984 29.969 1 93.5 232 VAL A O 1
ATOM 1807 N N . ASP A 1 233 ? 6.703 20.047 30.812 1 89.88 233 ASP A N 1
ATOM 1808 C CA . ASP A 1 233 ? 8.109 20.172 31.203 1 89.88 233 ASP A CA 1
ATOM 1809 C C . ASP A 1 233 ? 8.492 19.078 32.219 1 89.88 233 ASP A C 1
ATOM 1811 O O . ASP A 1 233 ? 9.555 18.469 32.094 1 89.88 233 ASP A O 1
ATOM 1815 N N . ILE A 1 234 ? 7.637 18.875 33.156 1 92.19 234 ILE A N 1
ATOM 1816 C CA . ILE A 1 234 ? 7.906 17.906 34.219 1 92.19 234 ILE A CA 1
ATOM 1817 C C . ILE A 1 234 ? 8.016 16.5 33.625 1 92.19 234 ILE A C 1
ATOM 1819 O O . ILE A 1 234 ? 8.828 15.695 34.094 1 92.19 234 ILE A O 1
ATOM 1823 N N . HIS A 1 235 ? 7.273 16.25 32.625 1 93.5 235 HIS A N 1
ATOM 1824 C CA . HIS A 1 235 ? 7.188 14.875 32.125 1 93.5 235 HIS A CA 1
ATOM 1825 C C . HIS A 1 235 ? 7.895 14.719 30.781 1 93.5 235 HIS A C 1
ATOM 1827 O O . HIS A 1 235 ? 7.684 13.727 30.078 1 93.5 235 HIS A O 1
ATOM 1833 N N . ARG A 1 236 ? 8.664 15.664 30.375 1 88 236 ARG A N 1
ATOM 1834 C CA . ARG A 1 236 ? 9.367 15.641 29.094 1 88 236 ARG A CA 1
ATOM 1835 C C . ARG A 1 236 ? 10.211 14.383 28.953 1 88 236 ARG A C 1
ATOM 1837 O O . ARG A 1 236 ? 10.383 13.859 27.844 1 88 236 ARG A O 1
ATOM 1844 N N . HIS A 1 237 ? 10.68 13.859 30.016 1 88.62 237 HIS A N 1
ATOM 1845 C CA . HIS A 1 237 ? 11.562 12.695 30.016 1 88.62 237 HIS A CA 1
ATOM 1846 C C . HIS A 1 237 ? 10.781 11.414 29.734 1 88.62 237 HIS A C 1
ATOM 1848 O O . HIS A 1 237 ? 11.375 10.383 29.422 1 88.62 237 HIS A O 1
ATOM 1854 N N . ARG A 1 238 ? 9.461 11.367 29.828 1 91.69 238 ARG A N 1
ATOM 1855 C CA . ARG A 1 238 ? 8.641 10.172 29.672 1 91.69 238 ARG A CA 1
ATOM 1856 C C . ARG A 1 238 ? 8.219 9.984 28.219 1 91.69 238 ARG A C 1
ATOM 1858 O O . ARG A 1 238 ? 7.535 9.016 27.891 1 91.69 238 ARG A O 1
ATOM 1865 N N . ASP A 1 239 ? 8.641 10.711 27.281 1 90.44 239 ASP A N 1
ATOM 1866 C CA . ASP A 1 239 ? 8.352 10.602 25.859 1 90.44 239 ASP A CA 1
ATOM 1867 C C . ASP A 1 239 ? 6.852 10.484 25.609 1 90.44 239 ASP A C 1
ATOM 1869 O O . ASP A 1 239 ? 6.402 9.555 24.938 1 90.44 239 ASP A O 1
ATOM 1873 N N . ILE A 1 240 ? 6.023 11.289 26.172 1 95.56 240 ILE A N 1
ATOM 1874 C CA . ILE A 1 240 ? 4.574 11.32 26 1 95.56 240 ILE A CA 1
ATOM 1875 C C . ILE A 1 240 ? 4.211 12.172 24.797 1 95.56 240 ILE A C 1
ATOM 1877 O O . ILE A 1 240 ? 4.742 13.273 24.625 1 95.56 240 ILE A O 1
ATOM 1881 N N . THR A 1 241 ? 3.355 11.641 23.922 1 95.56 241 THR A N 1
ATOM 1882 C CA . THR A 1 241 ? 2.852 12.398 22.781 1 95.56 241 THR A CA 1
ATOM 1883 C C . THR A 1 241 ? 1.559 13.125 23.141 1 95.56 241 THR A C 1
ATOM 1885 O O . THR A 1 241 ? 0.64 12.523 23.703 1 95.56 241 THR A O 1
ATOM 1888 N N . TYR A 1 242 ? 1.484 14.398 22.875 1 96.56 242 TYR A N 1
ATOM 1889 C CA . TYR A 1 242 ? 0.304 15.203 23.172 1 96.56 242 TYR A CA 1
ATOM 1890 C C . TYR A 1 242 ? -0.428 15.586 21.891 1 96.56 242 TYR A C 1
ATOM 1892 O O . TYR A 1 242 ? 0.139 16.25 21.016 1 96.56 242 TYR A O 1
ATOM 1900 N N . ILE A 1 243 ? -1.687 15.172 21.734 1 96.94 243 ILE A N 1
ATOM 1901 C CA . ILE A 1 243 ? -2.551 15.578 20.625 1 96.94 243 ILE A CA 1
ATOM 1902 C C . ILE A 1 243 ? -3.672 16.469 21.156 1 96.94 243 ILE A C 1
ATOM 1904 O O . ILE A 1 243 ? -4.41 16.078 22.062 1 96.94 243 ILE A O 1
ATOM 1908 N N . GLY A 1 244 ? -3.75 17.609 20.609 1 95.94 244 GLY A N 1
ATOM 1909 C CA . GLY A 1 244 ? -4.762 18.547 21.078 1 95.94 244 GLY A CA 1
ATOM 1910 C C . GLY A 1 244 ? -5.758 18.922 19.984 1 95.94 244 GLY A C 1
ATOM 1911 O O . GLY A 1 244 ? -5.707 18.391 18.875 1 95.94 244 GLY A O 1
ATOM 1912 N N . THR A 1 245 ? -6.707 19.766 20.391 1 93.69 245 THR A N 1
ATOM 1913 C CA . THR A 1 245 ? -7.742 20.234 19.469 1 93.69 245 THR A CA 1
ATOM 1914 C C . THR A 1 245 ? -7.641 21.734 19.25 1 93.69 245 THR A C 1
ATOM 1916 O O . THR A 1 245 ? -7.047 22.453 20.062 1 93.69 245 THR A O 1
ATOM 1919 N N . ASP A 1 246 ? -8.117 22.141 18.125 1 92.25 246 ASP A N 1
ATOM 1920 C CA . ASP A 1 246 ? -8.219 23.547 17.734 1 92.25 246 ASP A CA 1
ATOM 1921 C C . ASP A 1 246 ? -6.844 24.125 17.422 1 92.25 246 ASP A C 1
ATOM 1923 O O . ASP A 1 246 ? -5.887 23.391 17.188 1 92.25 246 ASP A O 1
ATOM 1927 N N . GLY A 1 247 ? -6.723 25.359 17.25 1 90.25 247 GLY A N 1
ATOM 1928 C CA . GLY A 1 247 ? -5.5 26.031 16.812 1 90.25 247 GLY A CA 1
ATOM 1929 C C . GLY A 1 247 ? -5.508 27.516 17.078 1 90.25 247 GLY A C 1
ATOM 1930 O O . GLY A 1 247 ? -5.184 28.312 16.188 1 90.25 247 GLY A O 1
ATOM 1931 N N . SER A 1 248 ? -5.957 27.844 18.297 1 88.94 248 SER A N 1
ATOM 1932 C CA . SER A 1 248 ? -5.855 29.25 18.688 1 88.94 248 SER A CA 1
ATOM 1933 C C . SER A 1 248 ? -4.398 29.688 18.797 1 88.94 248 SER A C 1
ATOM 1935 O O . SER A 1 248 ? -3.496 28.844 18.844 1 88.94 248 SER A O 1
ATOM 1937 N N . ASP A 1 249 ? -4.168 30.969 18.906 1 87.56 249 ASP A N 1
ATOM 1938 C CA . ASP A 1 249 ? -2.82 31.531 18.875 1 87.56 249 ASP A CA 1
ATOM 1939 C C . ASP A 1 249 ? -1.939 30.891 19.953 1 87.56 249 ASP A C 1
ATOM 1941 O O . ASP A 1 249 ? -0.793 30.531 19.688 1 87.56 249 ASP A O 1
ATOM 1945 N N . TYR A 1 250 ? -2.465 30.797 21.156 1 88.25 250 TYR A N 1
ATOM 1946 C CA . TYR A 1 250 ? -1.641 30.25 22.234 1 88.25 250 TYR A CA 1
ATOM 1947 C C . TYR A 1 250 ? -1.338 28.781 21.969 1 88.25 250 TYR A C 1
ATOM 1949 O O . TYR A 1 250 ? -0.245 28.297 22.281 1 88.25 250 TYR A O 1
ATOM 1957 N N . GLN A 1 251 ? -2.268 28.031 21.422 1 92.56 251 GLN A N 1
ATOM 1958 C CA . GLN A 1 251 ? -2.049 26.625 21.125 1 92.56 251 GLN A CA 1
ATOM 1959 C C . GLN A 1 251 ? -1 26.453 20.031 1 92.56 251 GLN A C 1
ATOM 1961 O O . GLN A 1 251 ? -0.181 25.531 20.078 1 92.56 251 GLN A O 1
ATOM 1966 N N . LEU A 1 252 ? -1.07 27.266 19.047 1 91.69 252 LEU A N 1
ATOM 1967 C CA . LEU A 1 252 ? -0.064 27.234 17.984 1 91.69 252 LEU A CA 1
ATOM 1968 C C . LEU A 1 252 ? 1.319 27.547 18.531 1 91.69 252 LEU A C 1
ATOM 1970 O O . LEU A 1 252 ? 2.318 26.969 18.109 1 91.69 252 LEU A O 1
ATOM 1974 N N . SER A 1 253 ? 1.343 28.5 19.453 1 89.62 253 SER A N 1
ATOM 1975 C CA . SER A 1 253 ? 2.602 28.781 20.141 1 89.62 253 SER A CA 1
ATOM 1976 C C . SER A 1 253 ? 3.107 27.547 20.875 1 89.62 253 SER A C 1
ATOM 1978 O O . SER A 1 253 ? 4.309 27.25 20.859 1 89.62 253 SER A O 1
ATOM 1980 N N . TYR A 1 254 ? 2.158 26.828 21.578 1 92.94 254 TYR A N 1
ATOM 1981 C CA . TYR A 1 254 ? 2.52 25.578 22.25 1 92.94 254 TYR A CA 1
ATOM 1982 C C . TYR A 1 254 ? 3.09 24.562 21.266 1 92.94 254 TYR A C 1
ATOM 1984 O O . TYR A 1 254 ? 4.039 23.844 21.578 1 92.94 254 TYR A O 1
ATOM 1992 N N . LEU A 1 255 ? 2.498 24.516 20.109 1 93.25 255 LEU A N 1
ATOM 1993 C CA . LEU A 1 255 ? 2.979 23.609 19.078 1 93.25 255 LEU A CA 1
ATOM 1994 C C . LEU A 1 255 ? 4.402 23.953 18.656 1 93.25 255 LEU A C 1
ATOM 1996 O O . LEU A 1 255 ? 5.266 23.078 18.594 1 93.25 255 LEU A O 1
ATOM 2000 N N . HIS A 1 256 ? 4.629 25.203 18.438 1 90.38 256 HIS A N 1
ATOM 2001 C CA . HIS A 1 256 ? 5.938 25.688 18 1 90.38 256 HIS A CA 1
ATOM 2002 C C . HIS A 1 256 ? 6.996 25.438 19.062 1 90.38 256 HIS A C 1
ATOM 2004 O O . HIS A 1 256 ? 8.164 25.203 18.734 1 90.38 256 HIS A O 1
ATOM 2010 N N . GLN A 1 257 ? 6.551 25.438 20.312 1 90.31 257 GLN A N 1
ATOM 2011 C CA . GLN A 1 257 ? 7.465 25.281 21.438 1 90.31 257 GLN A CA 1
ATOM 2012 C C . GLN A 1 257 ? 7.531 23.828 21.891 1 90.31 257 GLN A C 1
ATOM 2014 O O . GLN A 1 257 ? 8.195 23.5 22.875 1 90.31 257 GLN A O 1
ATOM 2019 N N . LYS A 1 258 ? 6.793 22.969 21.281 1 89.56 258 LYS A N 1
ATOM 2020 C CA . LYS A 1 258 ? 6.789 21.531 21.516 1 89.56 258 LYS A CA 1
ATOM 2021 C C . LYS A 1 258 ? 6.109 21.188 22.828 1 89.56 258 LYS A C 1
ATOM 2023 O O . LYS A 1 258 ? 6.539 20.281 23.547 1 89.56 258 LYS A O 1
ATOM 2028 N N . TYR A 1 259 ? 5.137 22.047 23.234 1 93.31 259 TYR A N 1
ATOM 2029 C CA . TYR A 1 259 ? 4.293 21.719 24.375 1 93.31 259 TYR A CA 1
ATOM 2030 C C . TYR A 1 259 ? 3.09 20.875 23.953 1 93.31 259 TYR A C 1
ATOM 2032 O O . TYR A 1 259 ? 2.324 20.406 24.797 1 93.31 259 TYR A O 1
ATOM 2040 N N . VAL A 1 260 ? 2.869 20.75 22.734 1 94.81 260 VAL A N 1
ATOM 2041 C CA . VAL A 1 260 ? 1.942 19.844 22.078 1 94.81 260 VAL A CA 1
ATOM 2042 C C . VAL A 1 260 ? 2.537 19.344 20.766 1 94.81 260 VAL A C 1
ATOM 2044 O O . VAL A 1 260 ? 3.314 20.062 20.125 1 94.81 260 VAL A O 1
ATOM 2047 N N . ASP A 1 261 ? 2.254 18.172 20.344 1 93.88 261 ASP A N 1
ATOM 2048 C CA . ASP A 1 261 ? 2.924 17.578 19.188 1 93.88 261 ASP A CA 1
ATOM 2049 C C . ASP A 1 261 ? 2.074 17.734 17.938 1 93.88 261 ASP A C 1
ATOM 2051 O O . ASP A 1 261 ? 2.598 17.703 16.812 1 93.88 261 ASP A O 1
ATOM 2055 N N . GLY A 1 262 ? 0.847 17.859 18.062 1 95.31 262 GLY A N 1
ATOM 2056 C CA . GLY A 1 262 ? -0.077 18.031 16.953 1 95.31 262 GLY A CA 1
ATOM 2057 C C . GLY A 1 262 ? -1.438 18.547 17.375 1 95.31 262 GLY A C 1
ATOM 2058 O O . GLY A 1 262 ? -1.885 18.281 18.5 1 95.31 262 GLY A O 1
ATOM 2059 N N . LEU A 1 263 ? -2.061 19.25 16.469 1 96.56 263 LEU A N 1
ATOM 2060 C CA . LEU A 1 263 ? -3.381 19.828 16.719 1 96.56 263 LEU A CA 1
ATOM 2061 C C . LEU A 1 263 ? -4.309 19.562 15.531 1 96.56 263 LEU A C 1
ATOM 2063 O O . LEU A 1 263 ? -3.877 19.625 14.375 1 96.56 263 LEU A O 1
ATOM 2067 N N . ILE A 1 264 ? -5.52 19.203 15.852 1 95.62 264 ILE A N 1
ATOM 2068 C CA . ILE A 1 264 ? -6.578 19.188 14.852 1 95.62 264 ILE A CA 1
ATOM 2069 C C . ILE A 1 264 ? -7.602 20.281 15.164 1 95.62 264 ILE A C 1
ATOM 2071 O O . ILE A 1 264 ? -8.211 20.281 16.234 1 95.62 264 ILE A O 1
ATOM 2075 N N . GLY A 1 265 ? -7.699 21.125 14.234 1 93.62 265 GLY A N 1
ATOM 2076 C CA . GLY A 1 265 ? -8.516 22.297 14.516 1 93.62 265 GLY A CA 1
ATOM 2077 C C . GLY A 1 265 ? -9.82 22.312 13.742 1 93.62 265 GLY A C 1
ATOM 2078 O O . GLY A 1 265 ? -9.898 21.797 12.625 1 93.62 265 GLY A O 1
ATOM 2079 N N . GLN A 1 266 ? -10.773 22.891 14.445 1 93.06 266 GLN A N 1
ATOM 2080 C CA . GLN A 1 266 ? -11.961 23.344 13.727 1 93.06 266 GLN A CA 1
ATOM 2081 C C . GLN A 1 266 ? -11.688 24.625 12.961 1 93.06 266 GLN A C 1
ATOM 2083 O O . GLN A 1 266 ? -10.578 25.156 13.016 1 93.06 266 GLN A O 1
ATOM 2088 N N . LEU A 1 267 ? -12.617 25.031 12.172 1 92.44 267 LEU A N 1
ATOM 2089 C CA . LEU A 1 267 ? -12.461 26.281 11.43 1 92.44 267 LEU A CA 1
ATOM 2090 C C . LEU A 1 267 ? -13.539 27.297 11.828 1 92.44 267 LEU A C 1
ATOM 2092 O O . LEU A 1 267 ? -14.477 27.531 11.062 1 92.44 267 LEU A O 1
ATOM 2096 N N . PRO A 1 268 ? -13.242 27.984 12.938 1 92.69 268 PRO A N 1
ATOM 2097 C CA . PRO A 1 268 ? -14.25 28.922 13.453 1 92.69 268 PRO A CA 1
ATOM 2098 C C . PRO A 1 268 ? -14.602 30.016 12.445 1 92.69 268 PRO A C 1
ATOM 2100 O O . PRO A 1 268 ? -15.742 30.469 12.398 1 92.69 268 PRO A O 1
ATOM 2103 N N . TYR A 1 269 ? -13.672 30.469 11.688 1 93.19 269 TYR A N 1
ATOM 2104 C CA . TYR A 1 269 ? -13.961 31.453 10.648 1 93.19 269 TYR A CA 1
ATOM 2105 C C . TYR A 1 269 ? -15.102 31 9.758 1 93.19 269 TYR A C 1
ATOM 2107 O O . TYR A 1 269 ? -15.992 31.781 9.422 1 93.19 269 TYR A O 1
ATOM 2115 N N . GLU A 1 270 ? -15.094 29.734 9.414 1 92.88 270 GLU A N 1
ATOM 2116 C CA . GLU A 1 270 ? -16.109 29.172 8.531 1 92.88 270 GLU A CA 1
ATOM 2117 C C . GLU A 1 270 ? -17.469 29.109 9.227 1 92.88 270 GLU A C 1
ATOM 2119 O O . GLU A 1 270 ? -18.516 29.172 8.57 1 92.88 270 GLU A O 1
ATOM 2124 N N . PHE A 1 271 ? -17.453 28.938 10.539 1 94.44 271 PHE A N 1
ATOM 2125 C CA . PHE A 1 271 ? -18.719 28.953 11.273 1 94.44 271 PHE A CA 1
ATOM 2126 C C . PHE A 1 271 ? -19.469 30.266 11.008 1 94.44 271 PHE A C 1
ATOM 2128 O O . PHE A 1 271 ? -20.656 30.234 10.68 1 94.44 271 PHE A O 1
ATOM 2135 N N . GLY A 1 272 ? -18.734 31.344 11.141 1 95.5 272 GLY A N 1
ATOM 2136 C CA . GLY A 1 272 ? -19.344 32.656 10.93 1 95.5 272 GLY A CA 1
ATOM 2137 C C . GLY A 1 272 ? -19.75 32.906 9.492 1 95.5 272 GLY A C 1
ATOM 2138 O O . GLY A 1 272 ? -20.906 33.219 9.211 1 95.5 272 GLY A O 1
ATOM 2139 N N . ALA A 1 273 ? -18.812 32.656 8.617 1 94.5 273 ALA A N 1
ATOM 2140 C CA . ALA A 1 273 ? -19.031 32.969 7.199 1 94.5 273 ALA A CA 1
ATOM 2141 C C . ALA A 1 273 ? -20.141 32.094 6.625 1 94.5 273 ALA A C 1
ATOM 2143 O O . ALA A 1 273 ? -21.031 32.594 5.922 1 94.5 273 ALA A O 1
ATOM 2144 N N . SER A 1 274 ? -20.141 30.812 6.949 1 94.69 274 SER A N 1
ATOM 2145 C CA . SER A 1 274 ? -21.109 29.875 6.395 1 94.69 274 SER A CA 1
ATOM 2146 C C . SER A 1 274 ? -22.5 30.109 6.988 1 94.69 274 SER A C 1
ATOM 2148 O O . SER A 1 274 ? -23.5 29.922 6.312 1 94.69 274 SER A O 1
ATOM 2150 N N . SER A 1 275 ? -22.531 30.469 8.258 1 96.38 275 SER A N 1
ATOM 2151 C CA . SER A 1 275 ? -23.812 30.734 8.875 1 96.38 275 SER A CA 1
ATOM 2152 C C . SER A 1 275 ? -24.547 31.859 8.156 1 96.38 275 SER A C 1
ATOM 2154 O O . SER A 1 275 ? -25.75 31.766 7.879 1 96.38 275 SER A O 1
ATOM 2156 N N . LEU A 1 276 ? -23.828 32.938 7.891 1 96.38 276 LEU A N 1
ATOM 2157 C CA . LEU A 1 276 ? -24.453 34.031 7.176 1 96.38 276 LEU A CA 1
ATOM 2158 C C . LEU A 1 276 ? -24.828 33.625 5.754 1 96.38 276 LEU A C 1
ATOM 2160 O O . LEU A 1 276 ? -25.859 34.031 5.234 1 96.38 276 LEU A O 1
ATOM 2164 N N . GLN A 1 277 ? -23.953 32.906 5.121 1 95.12 277 GLN A N 1
ATOM 2165 C CA . GLN A 1 277 ? -24.25 32.469 3.764 1 95.12 277 GLN A CA 1
ATOM 2166 C C . GLN A 1 277 ? -25.547 31.656 3.717 1 95.12 277 GLN A C 1
ATOM 2168 O O . GLN A 1 277 ? -26.344 31.828 2.799 1 95.12 277 GLN A O 1
ATOM 2173 N N . VAL A 1 278 ? -25.703 30.75 4.672 1 96 278 VAL A N 1
ATOM 2174 C CA . VAL A 1 278 ? -26.922 29.938 4.746 1 96 278 VAL A CA 1
ATOM 2175 C C . VAL A 1 278 ? -28.141 30.844 4.922 1 96 278 VAL A C 1
ATOM 2177 O O . VAL A 1 278 ? -29.141 30.688 4.234 1 96 278 VAL A O 1
ATOM 2180 N N . LEU A 1 279 ? -28.078 31.797 5.82 1 96.81 279 LEU A N 1
ATOM 2181 C CA . LEU A 1 279 ? -29.172 32.719 6.055 1 96.81 279 LEU A CA 1
ATOM 2182 C C . LEU A 1 279 ? -29.484 33.531 4.801 1 96.81 279 LEU A C 1
ATOM 2184 O O . LEU A 1 279 ? -30.641 33.75 4.457 1 96.81 279 LEU A O 1
ATOM 2188 N N . TYR A 1 280 ? -28.453 34.031 4.137 1 95.5 280 TYR A N 1
ATOM 2189 C CA . TYR A 1 280 ? -28.594 34.812 2.906 1 95.5 280 TYR A CA 1
ATOM 2190 C C . TYR A 1 280 ? -29.297 33.969 1.83 1 95.5 280 TYR A C 1
ATOM 2192 O O . TYR A 1 280 ? -30.188 34.469 1.142 1 95.5 280 TYR A O 1
ATOM 2200 N N . ASP A 1 281 ? -28.875 32.75 1.705 1 95.81 281 ASP A N 1
ATOM 2201 C CA . ASP A 1 281 ? -29.453 31.859 0.701 1 95.81 281 ASP A CA 1
ATOM 2202 C C . ASP A 1 281 ? -30.938 31.625 0.965 1 95.81 281 ASP A C 1
ATOM 2204 O O . ASP A 1 281 ? -31.734 31.578 0.029 1 95.81 281 ASP A O 1
ATOM 2208 N N . VAL A 1 282 ? -31.234 31.484 2.217 1 95.56 282 VAL A N 1
ATOM 2209 C CA . VAL A 1 282 ? -32.625 31.172 2.592 1 95.56 282 VAL A CA 1
ATOM 2210 C C . VAL A 1 282 ? -33.469 32.438 2.463 1 95.56 282 VAL A C 1
ATOM 2212 O O . VAL A 1 282 ? -34.594 32.375 1.921 1 95.56 282 VAL A O 1
ATOM 2215 N N . VAL A 1 283 ? -33 33.625 2.895 1 94.75 283 VAL A N 1
ATOM 2216 C CA . VAL A 1 283 ? -33.812 34.844 3.033 1 94.75 283 VAL A CA 1
ATOM 2217 C C . VAL A 1 283 ? -33.812 35.594 1.715 1 94.75 283 VAL A C 1
ATOM 2219 O O . VAL A 1 283 ? -34.875 36.094 1.291 1 94.75 283 VAL A O 1
ATOM 2222 N N . VAL A 1 284 ? -32.719 35.688 1.126 1 92.88 284 VAL A N 1
ATOM 2223 C CA . VAL A 1 284 ? -32.562 36.562 -0.045 1 92.88 284 VAL A CA 1
ATOM 2224 C C . VAL A 1 284 ? -32.719 35.719 -1.317 1 92.88 284 VAL A C 1
ATOM 2226 O O . VAL A 1 284 ? -33.531 36.031 -2.186 1 92.88 284 VAL A O 1
ATOM 2229 N N . GLU A 1 285 ? -32.031 34.656 -1.395 1 93.62 285 GLU A N 1
ATOM 2230 C CA . GLU A 1 285 ? -32 33.875 -2.621 1 93.62 285 GLU A CA 1
ATOM 2231 C C . GLU A 1 285 ? -33.156 32.875 -2.639 1 93.62 285 GLU A C 1
ATOM 2233 O O . GLU A 1 285 ? -33.5 32.312 -3.689 1 93.62 285 GLU A O 1
ATOM 2238 N N . LYS A 1 286 ? -33.719 32.625 -1.582 1 93 286 LYS A N 1
ATOM 2239 C CA . LYS A 1 286 ? -34.875 31.703 -1.444 1 93 286 LYS A CA 1
ATOM 2240 C C . LYS A 1 286 ? -34.5 30.312 -1.93 1 93 286 LYS A C 1
ATOM 2242 O O . LYS A 1 286 ? -35.25 29.688 -2.664 1 93 286 LYS A O 1
ATOM 2247 N N . LYS A 1 287 ? -33.312 29.922 -1.538 1 92.88 287 LYS A N 1
ATOM 2248 C CA . LYS A 1 287 ? -32.812 28.594 -1.911 1 92.88 287 LYS A CA 1
ATOM 2249 C C . LYS A 1 287 ? -32.938 27.625 -0.747 1 92.88 287 LYS A C 1
ATOM 2251 O O . LYS A 1 287 ? -32.906 28.031 0.417 1 92.88 287 LYS A O 1
ATOM 2256 N N . GLU A 1 288 ? -33.156 26.391 -1.09 1 91.56 288 GLU A N 1
ATOM 2257 C CA . GLU A 1 288 ? -33.094 25.328 -0.09 1 91.56 288 GLU A CA 1
ATOM 2258 C C . GLU A 1 288 ? -31.672 25.047 0.351 1 91.56 288 GLU A C 1
ATOM 2260 O O . GLU A 1 288 ? -30.75 25.078 -0.465 1 91.56 288 GLU A O 1
ATOM 2265 N N . VAL A 1 289 ? -31.531 24.906 1.667 1 91.5 289 VAL A N 1
ATOM 2266 C CA . VAL A 1 289 ? -30.203 24.656 2.207 1 91.5 289 VAL A CA 1
ATOM 2267 C C . VAL A 1 289 ? -30.188 23.328 2.963 1 91.5 289 VAL A C 1
ATOM 2269 O O . VAL A 1 289 ? -31.234 22.859 3.414 1 91.5 289 VAL A O 1
ATOM 2272 N N . ASP A 1 290 ? -29.047 22.656 3.027 1 90.06 290 ASP A N 1
ATOM 2273 C CA . ASP A 1 290 ? -28.875 21.453 3.822 1 90.06 290 ASP A CA 1
ATOM 2274 C C . ASP A 1 290 ? -29.094 21.734 5.309 1 90.06 290 ASP A C 1
ATOM 2276 O O . ASP A 1 290 ? -28.703 22.797 5.805 1 90.06 290 ASP A O 1
ATOM 2280 N N . SER A 1 291 ? -29.672 20.766 5.922 1 90.94 291 SER A N 1
ATOM 2281 C CA . SER A 1 291 ? -29.922 20.922 7.348 1 90.94 291 SER A CA 1
ATOM 2282 C C . SER A 1 291 ? -28.625 20.906 8.148 1 90.94 291 SER A C 1
ATOM 2284 O O . SER A 1 291 ? -28.578 21.422 9.266 1 90.94 291 SER A O 1
ATOM 2286 N N . ILE A 1 292 ? -27.672 20.25 7.633 1 90.88 292 ILE A N 1
ATOM 2287 C CA . ILE A 1 292 ? -26.359 20.172 8.273 1 90.88 292 ILE A CA 1
ATOM 2288 C C . ILE A 1 292 ? -25.281 20.609 7.281 1 90.88 292 ILE A C 1
ATOM 2290 O O . ILE A 1 292 ? -25.172 20.062 6.184 1 90.88 292 ILE A O 1
ATOM 2294 N N . VAL A 1 293 ? -24.578 21.625 7.68 1 89.94 293 VAL A N 1
ATOM 2295 C CA . VAL A 1 293 ? -23.453 22.125 6.906 1 89.94 293 VAL A CA 1
ATOM 2296 C C . VAL A 1 293 ? -22.156 21.922 7.688 1 89.94 293 VAL A C 1
ATOM 2298 O O . VAL A 1 293 ? -21.828 22.703 8.586 1 89.94 293 VAL A O 1
ATOM 2301 N N . ALA A 1 294 ? -21.422 20.875 7.328 1 88.94 294 ALA A N 1
ATOM 2302 C CA . ALA A 1 294 ? -20.156 20.594 8.008 1 88.94 294 ALA A CA 1
ATOM 2303 C C . ALA A 1 294 ? -19.031 21.438 7.449 1 88.94 294 ALA A C 1
ATOM 2305 O O . ALA A 1 294 ? -19.016 21.766 6.258 1 88.94 294 ALA A O 1
ATOM 2306 N N . THR A 1 295 ? -18.156 21.891 8.32 1 90 295 THR A N 1
ATOM 2307 C CA . THR A 1 295 ? -17 22.688 7.926 1 90 295 THR A CA 1
ATOM 2308 C C . THR A 1 295 ? -15.75 21.828 7.801 1 90 295 THR A C 1
ATOM 2310 O O . THR A 1 295 ? -15.727 20.688 8.258 1 90 295 THR A O 1
ATOM 2313 N N . ASN A 1 296 ? -14.711 22.375 7.184 1 89.5 296 ASN A N 1
ATOM 2314 C CA . ASN A 1 296 ? -13.422 21.703 7.043 1 89.5 296 ASN A CA 1
ATOM 2315 C C . ASN A 1 296 ? -12.672 21.656 8.375 1 89.5 296 ASN A C 1
ATOM 2317 O O . ASN A 1 296 ? -13.07 22.297 9.344 1 89.5 296 ASN A O 1
ATOM 2321 N N . LEU A 1 297 ? -11.727 20.75 8.383 1 92.5 297 LEU A N 1
ATOM 2322 C CA . LEU A 1 297 ? -10.781 20.688 9.5 1 92.5 297 LEU A CA 1
ATOM 2323 C C . LEU A 1 297 ? -9.422 21.25 9.086 1 92.5 297 LEU A C 1
ATOM 2325 O O . LEU A 1 297 ? -9.172 21.484 7.902 1 92.5 297 LEU A O 1
ATOM 2329 N N . VAL A 1 298 ? -8.672 21.578 10.031 1 93.25 298 VAL A N 1
ATOM 2330 C CA . VAL A 1 298 ? -7.297 22 9.797 1 93.25 298 VAL A CA 1
ATOM 2331 C C . VAL A 1 298 ? -6.352 21.203 10.695 1 93.25 298 VAL A C 1
ATOM 2333 O O . VAL A 1 298 ? -6.66 20.953 11.859 1 93.25 298 VAL A O 1
ATOM 2336 N N . THR A 1 299 ? -5.293 20.812 10.156 1 93.19 299 THR A N 1
ATOM 2337 C CA . THR A 1 299 ? -4.277 20.094 10.93 1 93.19 299 THR A CA 1
ATOM 2338 C C . THR A 1 299 ? -3.027 20.953 11.094 1 93.19 299 THR A C 1
ATOM 2340 O O . THR A 1 299 ? -2.641 21.688 10.172 1 93.19 299 THR A O 1
ATOM 2343 N N . TYR A 1 300 ? -2.467 20.906 12.289 1 94.19 300 TYR A N 1
ATOM 2344 C CA . TYR A 1 300 ? -1.181 21.5 12.641 1 94.19 300 TYR A CA 1
ATOM 2345 C C . TYR A 1 300 ? -0.25 20.469 13.25 1 94.19 300 TYR A C 1
ATOM 2347 O O . TYR A 1 300 ? -0.452 20.031 14.391 1 94.19 300 TYR A O 1
ATOM 2355 N N . ASN A 1 301 ? 0.665 20.062 12.523 1 90.62 301 ASN A N 1
ATOM 2356 C CA . ASN A 1 301 ? 1.473 19.016 13.156 1 90.62 301 ASN A CA 1
ATOM 2357 C C . ASN A 1 301 ? 2.953 19.188 12.828 1 90.62 301 ASN A C 1
ATOM 2359 O O . ASN A 1 301 ? 3.305 19.625 11.734 1 90.62 301 ASN A O 1
ATOM 2363 N N . LEU A 1 302 ? 3.729 18.828 13.75 1 88.06 302 LEU A N 1
ATOM 2364 C CA . LEU A 1 302 ? 5.18 18.828 13.594 1 88.06 302 LEU A CA 1
ATOM 2365 C C . LEU A 1 302 ? 5.625 17.688 12.672 1 88.06 302 LEU A C 1
ATOM 2367 O O . LEU A 1 302 ? 5.078 16.594 12.734 1 88.06 302 LEU A O 1
ATOM 2371 N N . ILE A 1 303 ? 6.508 18.016 11.828 1 86.12 303 ILE A N 1
ATOM 2372 C CA . ILE A 1 303 ? 7.191 17.016 11.023 1 86.12 303 ILE A CA 1
ATOM 2373 C C . ILE A 1 303 ? 8.625 16.844 11.516 1 86.12 303 ILE A C 1
ATOM 2375 O O . ILE A 1 303 ? 9.461 17.734 11.336 1 86.12 303 ILE A O 1
ATOM 2379 N N . PRO A 1 304 ? 8.828 15.719 12.133 1 80.12 304 PRO A N 1
ATOM 2380 C CA . PRO A 1 304 ? 10.188 15.531 12.641 1 80.12 304 PRO A CA 1
ATOM 2381 C C . PRO A 1 304 ? 11.234 15.523 11.531 1 80.12 304 PRO A C 1
ATOM 2383 O O . PRO A 1 304 ? 10.938 15.133 10.391 1 80.12 304 PRO A O 1
ATOM 2386 N N . LEU A 1 305 ? 12.398 16.016 11.891 1 73.94 305 LEU A N 1
ATOM 2387 C CA . LEU A 1 305 ? 13.523 16.047 10.961 1 73.94 305 LEU A CA 1
ATOM 2388 C C . LEU A 1 305 ? 13.836 14.648 10.445 1 73.94 305 LEU A C 1
ATOM 2390 O O . LEU A 1 305 ? 14.102 14.469 9.258 1 73.94 305 LEU A O 1
ATOM 2394 N N . GLU A 1 306 ? 13.906 13.812 11.477 1 72.06 306 GLU A N 1
ATOM 2395 C CA . GLU A 1 306 ? 14.172 12.43 11.109 1 72.06 306 GLU A CA 1
ATOM 2396 C C . GLU A 1 306 ? 12.891 11.594 11.109 1 72.06 306 GLU A C 1
ATOM 2398 O O . GLU A 1 306 ? 12.359 11.273 12.172 1 72.06 306 GLU A O 1
ATOM 2403 N N . LEU A 1 307 ? 12.438 11.5 9.891 1 75.38 307 LEU A N 1
ATOM 2404 C CA . LEU A 1 307 ? 11.305 10.586 9.789 1 75.38 307 LEU A CA 1
ATOM 2405 C C . LEU A 1 307 ? 11.742 9.148 10.023 1 75.38 307 LEU A C 1
ATOM 2407 O O . LEU A 1 307 ? 12.906 8.805 9.828 1 75.38 307 LEU A O 1
ATOM 2411 N N . PRO A 1 308 ? 10.836 8.344 10.594 1 73.75 308 PRO A N 1
ATOM 2412 C CA . PRO A 1 308 ? 11.195 6.938 10.758 1 73.75 308 PRO A CA 1
ATOM 2413 C C . PRO A 1 308 ? 11.719 6.309 9.469 1 73.75 308 PRO A C 1
ATOM 2415 O O . PRO A 1 308 ? 11.297 6.695 8.375 1 73.75 308 PRO A O 1
ATOM 2418 N N . ASP A 1 309 ? 12.711 5.465 9.594 1 72.06 309 ASP A N 1
ATOM 2419 C CA . ASP A 1 309 ? 13.297 4.801 8.43 1 72.06 309 ASP A CA 1
ATOM 2420 C C . ASP A 1 309 ? 12.219 4.125 7.586 1 72.06 309 ASP A C 1
ATOM 2422 O O . ASP A 1 309 ? 11.289 3.521 8.125 1 72.06 309 ASP A O 1
ATOM 2426 N N . LEU A 1 310 ? 12.289 4.586 6.293 1 72.38 310 LEU A N 1
ATOM 2427 C CA . LEU A 1 310 ? 11.383 3.969 5.332 1 72.38 310 LEU A CA 1
ATOM 2428 C C . LEU A 1 310 ? 11.992 2.697 4.746 1 72.38 310 LEU A C 1
ATOM 2430 O O . LEU A 1 310 ? 13.086 2.732 4.18 1 72.38 310 LEU A O 1
ATOM 2434 N N . ASP A 1 311 ? 11.594 1.467 5.219 1 73.56 311 ASP A N 1
ATOM 2435 C CA . ASP A 1 311 ? 11.984 0.231 4.547 1 73.56 311 ASP A CA 1
ATOM 2436 C C . ASP A 1 311 ? 11.133 -0.019 3.309 1 73.56 311 ASP A C 1
ATOM 2438 O O . ASP A 1 311 ? 10.023 -0.559 3.406 1 73.56 311 ASP A O 1
ATOM 2442 N N . VAL A 1 312 ? 11.617 0.572 2.184 1 78.44 312 VAL A N 1
ATOM 2443 C CA . VAL A 1 312 ? 10.883 0.402 0.935 1 78.44 312 VAL A CA 1
ATOM 2444 C C . VAL A 1 312 ? 10.977 -1.051 0.473 1 78.44 312 VAL A C 1
ATOM 2446 O O . VAL A 1 312 ? 12.078 -1.591 0.319 1 78.44 312 VAL A O 1
ATOM 2449 N N . ASN A 1 313 ? 9.852 -1.747 0.463 1 83.81 313 ASN A N 1
ATOM 2450 C CA . ASN A 1 313 ? 9.812 -3.068 -0.154 1 83.81 313 ASN A CA 1
ATOM 2451 C C . ASN A 1 313 ? 9.953 -2.984 -1.67 1 83.81 313 ASN A C 1
ATOM 2453 O O . ASN A 1 313 ? 8.977 -2.729 -2.379 1 83.81 313 ASN A O 1
ATOM 2457 N N . GLN A 1 314 ? 11.117 -3.17 -2.158 1 84.38 314 GLN A N 1
ATOM 2458 C CA . GLN A 1 314 ? 11.391 -3.025 -3.586 1 84.38 314 GLN A CA 1
ATOM 2459 C C . GLN A 1 314 ? 11.031 -4.297 -4.344 1 84.38 314 GLN A C 1
ATOM 2461 O O . GLN A 1 314 ? 11.102 -4.336 -5.574 1 84.38 314 GLN A O 1
ATOM 2466 N N . ASN A 1 315 ? 10.562 -5.344 -3.594 1 87.62 315 ASN A N 1
ATOM 2467 C CA . ASN A 1 315 ? 10.172 -6.609 -4.207 1 87.62 315 ASN A CA 1
ATOM 2468 C C . ASN A 1 315 ? 11.281 -7.164 -5.098 1 87.62 315 ASN A C 1
ATOM 2470 O O . ASN A 1 315 ? 11.023 -7.547 -6.242 1 87.62 315 ASN A O 1
ATOM 2474 N N . LEU A 1 316 ? 12.461 -7.074 -4.625 1 89.81 316 LEU A N 1
ATOM 2475 C CA . LEU A 1 316 ? 13.625 -7.602 -5.328 1 89.81 316 LEU A CA 1
ATOM 2476 C C . LEU A 1 316 ? 13.719 -9.117 -5.168 1 89.81 316 LEU A C 1
ATOM 2478 O O . LEU A 1 316 ? 13.18 -9.68 -4.207 1 89.81 316 LEU A O 1
ATOM 2482 N N . LEU A 1 317 ? 14.305 -9.781 -6.094 1 91.56 317 LEU A N 1
ATOM 2483 C CA . LEU A 1 317 ? 14.531 -11.219 -5.984 1 91.56 317 LEU A CA 1
ATOM 2484 C C . LEU A 1 317 ? 15.602 -11.516 -4.941 1 91.56 317 LEU A C 1
ATOM 2486 O O . LEU A 1 317 ? 15.523 -12.523 -4.234 1 91.56 317 LEU A O 1
ATOM 2490 N N . ASN A 1 318 ? 16.469 -10.68 -4.824 1 90.56 318 ASN A N 1
ATOM 2491 C CA . ASN A 1 318 ? 17.594 -10.867 -3.904 1 90.56 318 ASN A CA 1
ATOM 2492 C C . ASN A 1 318 ? 18.219 -12.25 -4.074 1 90.56 318 ASN A C 1
ATOM 2494 O O . ASN A 1 318 ? 18.609 -12.625 -5.18 1 90.56 318 ASN A O 1
ATOM 2498 N N . ASP A 1 319 ? 18.297 -13.133 -3.029 1 91.81 319 ASP A N 1
ATOM 2499 C CA . ASP A 1 319 ? 18.969 -14.43 -3.09 1 91.81 319 ASP A CA 1
ATOM 2500 C C . ASP A 1 319 ? 18.109 -15.453 -3.832 1 91.81 319 ASP A C 1
ATOM 2502 O O . ASP A 1 319 ? 18.609 -16.5 -4.246 1 91.81 319 ASP A O 1
ATOM 2506 N N . LEU A 1 320 ? 16.906 -15.164 -4.09 1 92.31 320 LEU A N 1
ATOM 2507 C CA . LEU A 1 320 ? 16.047 -16.094 -4.801 1 92.31 320 LEU A CA 1
ATOM 2508 C C . LEU A 1 320 ? 16.5 -16.281 -6.242 1 92.31 320 LEU A C 1
ATOM 2510 O O . LEU A 1 320 ? 16.172 -17.281 -6.887 1 92.31 320 LEU A O 1
ATOM 2514 N N . LYS A 1 321 ? 17.266 -15.273 -6.742 1 93.94 321 LYS A N 1
ATOM 2515 C CA . LYS A 1 321 ? 17.719 -15.352 -8.125 1 93.94 321 LYS A CA 1
ATOM 2516 C C . LYS A 1 321 ? 18.609 -16.562 -8.344 1 93.94 321 LYS A C 1
ATOM 2518 O O . LYS A 1 321 ? 18.688 -17.109 -9.445 1 93.94 321 LYS A O 1
ATOM 2523 N N . TYR A 1 322 ? 19.188 -17.094 -7.332 1 94.94 322 TYR A N 1
ATOM 2524 C CA . TYR A 1 322 ? 20.094 -18.219 -7.445 1 94.94 322 TYR A CA 1
ATOM 2525 C C . TYR A 1 322 ? 19.328 -19.516 -7.711 1 94.94 322 TYR A C 1
ATOM 2527 O O . TYR A 1 322 ? 19.906 -20.484 -8.227 1 94.94 322 TYR A O 1
ATOM 2535 N N . ILE A 1 323 ? 18.047 -19.5 -7.391 1 93.94 323 ILE A N 1
ATOM 2536 C CA . ILE A 1 323 ? 17.234 -20.672 -7.707 1 93.94 323 ILE A CA 1
ATOM 2537 C C . ILE A 1 323 ? 17.172 -20.875 -9.219 1 93.94 323 ILE A C 1
ATOM 2539 O O . ILE A 1 323 ? 17.328 -21.984 -9.711 1 93.94 323 ILE A O 1
ATOM 2543 N N . GLY A 1 324 ? 17.031 -19.766 -9.922 1 95.56 324 GLY A N 1
ATOM 2544 C CA . GLY A 1 324 ? 17.016 -19.859 -11.375 1 95.56 324 GLY A CA 1
ATOM 2545 C C . GLY A 1 324 ? 18.344 -20.312 -11.953 1 95.56 324 GLY A C 1
ATOM 2546 O O . GLY A 1 324 ? 18.375 -21.125 -12.875 1 95.56 324 GLY A O 1
ATOM 2547 N N . TRP A 1 325 ? 19.406 -19.953 -11.359 1 96.44 325 TRP A N 1
ATOM 2548 C CA . TRP A 1 325 ? 20.734 -20.344 -11.828 1 96.44 325 TRP A CA 1
ATOM 2549 C C . TRP A 1 325 ? 21 -21.812 -11.539 1 96.44 325 TRP A C 1
ATOM 2551 O O . TRP A 1 325 ? 21.594 -22.516 -12.367 1 96.44 325 TRP A O 1
ATOM 2561 N N . ILE A 1 326 ? 20.562 -22.203 -10.445 1 96.94 326 ILE A N 1
ATOM 2562 C CA . ILE A 1 326 ? 20.75 -23.609 -10.078 1 96.94 326 ILE A CA 1
ATOM 2563 C C . ILE A 1 326 ? 19.922 -24.5 -11 1 96.94 326 ILE A C 1
ATOM 2565 O O . ILE A 1 326 ? 20.406 -25.516 -11.492 1 96.94 326 ILE A O 1
ATOM 2569 N N . CYS A 1 327 ? 18.688 -24.078 -11.195 1 96.81 327 CYS A N 1
ATOM 2570 C CA . CYS A 1 327 ? 17.828 -24.844 -12.094 1 96.81 327 CYS A CA 1
ATOM 2571 C C . CYS A 1 327 ? 18.422 -24.891 -13.492 1 96.81 327 CYS A C 1
ATOM 2573 O O . CYS A 1 327 ? 18.422 -25.953 -14.133 1 96.81 327 CYS A O 1
ATOM 2575 N N . PHE A 1 328 ? 18.984 -23.797 -13.93 1 97.94 328 PHE A N 1
ATOM 2576 C CA . PHE A 1 328 ? 19.625 -23.781 -15.242 1 97.94 328 PHE A CA 1
ATOM 2577 C C . PHE A 1 328 ? 20.844 -24.688 -15.25 1 97.94 328 PHE A C 1
ATOM 2579 O O . PHE A 1 328 ? 21.062 -25.438 -16.203 1 97.94 328 PHE A O 1
ATOM 2586 N N . GLY A 1 329 ? 21.609 -24.609 -14.211 1 98 329 GLY A N 1
ATOM 2587 C CA . GLY A 1 329 ? 22.781 -25.469 -14.109 1 98 329 GLY A CA 1
ATOM 2588 C C . GLY A 1 329 ? 22.438 -26.938 -14.164 1 98 329 GLY A C 1
ATOM 2589 O O . GLY A 1 329 ? 23.109 -27.719 -14.852 1 98 329 GLY A O 1
ATOM 2590 N N . LEU A 1 330 ? 21.391 -27.312 -13.539 1 97.75 330 LEU A N 1
ATOM 2591 C CA . LEU A 1 330 ? 20.953 -28.703 -13.531 1 97.75 330 LEU A CA 1
ATOM 2592 C C . LEU A 1 330 ? 20.484 -29.125 -14.914 1 97.75 330 LEU A C 1
ATOM 2594 O O . LEU A 1 330 ? 20.75 -30.25 -15.359 1 97.75 330 LEU A O 1
ATOM 2598 N N . ILE A 1 331 ? 19.766 -28.25 -15.617 1 97.81 331 ILE A N 1
ATOM 2599 C CA . ILE A 1 331 ? 19.312 -28.547 -16.969 1 97.81 331 ILE A CA 1
ATOM 2600 C C . ILE A 1 331 ? 20.531 -28.703 -17.891 1 97.81 331 ILE A C 1
ATOM 2602 O O . ILE A 1 331 ? 20.625 -29.672 -18.641 1 97.81 331 ILE A O 1
ATOM 2606 N N . ALA A 1 332 ? 21.438 -27.766 -17.781 1 98.06 332 ALA A N 1
ATOM 2607 C CA . ALA A 1 332 ? 22.625 -27.781 -18.641 1 98.06 332 ALA A CA 1
ATOM 2608 C C . ALA A 1 332 ? 23.453 -29.031 -18.391 1 98.06 332 ALA A C 1
ATOM 2610 O O . ALA A 1 332 ? 23.922 -29.672 -19.344 1 98.06 332 ALA A O 1
ATOM 2611 N N . LEU A 1 333 ? 23.609 -29.391 -17.172 1 97.94 333 LEU A N 1
ATOM 2612 C CA . LEU A 1 333 ? 24.359 -30.594 -16.844 1 97.94 333 LEU A CA 1
ATOM 2613 C C . LEU A 1 333 ? 23.672 -31.844 -17.375 1 97.94 333 LEU A C 1
ATOM 2615 O O . LEU A 1 333 ? 24.328 -32.75 -17.875 1 97.94 333 LEU A O 1
ATOM 2619 N N . SER A 1 334 ? 22.375 -31.859 -17.25 1 97.38 334 SER A N 1
ATOM 2620 C CA . SER A 1 334 ? 21.609 -33 -17.766 1 97.38 334 SER A CA 1
ATOM 2621 C C . SER A 1 334 ? 21.719 -33.094 -19.281 1 97.38 334 SER A C 1
ATOM 2623 O O . SER A 1 334 ? 21.844 -34.188 -19.828 1 97.38 334 SER A O 1
ATOM 2625 N N . VAL A 1 335 ? 21.688 -31.938 -19.922 1 97.5 335 VAL A N 1
ATOM 2626 C CA . VAL A 1 335 ? 21.781 -31.906 -21.375 1 97.5 335 VAL A CA 1
ATOM 2627 C C . VAL A 1 335 ? 23.172 -32.375 -21.812 1 97.5 335 VAL A C 1
ATOM 2629 O O . VAL A 1 335 ? 23.312 -33.156 -22.75 1 97.5 335 VAL A O 1
ATOM 2632 N N . ILE A 1 336 ? 24.203 -31.906 -21.172 1 97.06 336 ILE A N 1
ATOM 2633 C CA . ILE A 1 336 ? 25.578 -32.312 -21.484 1 97.06 336 ILE A CA 1
ATOM 2634 C C . ILE A 1 336 ? 25.734 -33.812 -21.266 1 97.06 336 ILE A C 1
ATOM 2636 O O . ILE A 1 336 ? 26.359 -34.5 -22.094 1 97.06 336 ILE A O 1
ATOM 2640 N N . ALA A 1 337 ? 25.172 -34.344 -20.234 1 96.75 337 ALA A N 1
ATOM 2641 C CA . ALA A 1 337 ? 25.219 -35.781 -19.969 1 96.75 337 ALA A CA 1
ATOM 2642 C C . ALA A 1 337 ? 24.516 -36.562 -21.062 1 96.75 337 ALA A C 1
ATOM 2644 O O . ALA A 1 337 ? 25.016 -37.594 -21.5 1 96.75 337 ALA A O 1
ATOM 2645 N N . CYS A 1 338 ? 23.391 -36.031 -21.516 1 95.44 338 CYS A N 1
ATOM 2646 C CA . CYS A 1 338 ? 22.625 -36.719 -22.547 1 95.44 338 CYS A CA 1
ATOM 2647 C C . CYS A 1 338 ? 23.344 -36.688 -23.891 1 95.44 338 CYS A C 1
ATOM 2649 O O . CYS A 1 338 ? 23.375 -37.688 -24.609 1 95.44 338 CYS A O 1
ATOM 2651 N N . ILE A 1 339 ? 23.953 -35.531 -24.172 1 95.31 339 ILE A N 1
ATOM 2652 C CA . ILE A 1 339 ? 24.688 -35.375 -25.438 1 95.31 339 ILE A CA 1
ATOM 2653 C C . ILE A 1 339 ? 25.938 -36.25 -25.406 1 95.31 339 ILE A C 1
ATOM 2655 O O . ILE A 1 339 ? 26.25 -36.938 -26.391 1 95.31 339 ILE A O 1
ATOM 2659 N N . THR A 1 340 ? 26.625 -36.344 -24.297 1 95.44 340 THR A N 1
ATOM 2660 C CA . THR A 1 340 ? 27.812 -37.188 -24.141 1 95.44 340 THR A CA 1
ATOM 2661 C C . THR A 1 340 ? 27.438 -38.656 -24.25 1 95.44 340 THR A C 1
ATOM 2663 O O . THR A 1 340 ? 28.125 -39.438 -24.906 1 95.44 340 THR A O 1
ATOM 2666 N N . TRP A 1 341 ? 26.375 -39 -23.594 1 94.69 341 TRP A N 1
ATOM 2667 C CA . TRP A 1 341 ? 25.891 -40.375 -23.672 1 94.69 341 TRP A CA 1
ATOM 2668 C C . TRP A 1 341 ? 25.562 -40.75 -25.109 1 94.69 341 TRP A C 1
ATOM 2670 O O . TRP A 1 341 ? 25.891 -41.844 -25.547 1 94.69 341 TRP A O 1
ATOM 2680 N N . THR A 1 342 ? 24.906 -39.844 -25.828 1 93.69 342 THR A N 1
ATOM 2681 C CA . THR A 1 342 ? 24.531 -40.125 -27.219 1 93.69 342 THR A CA 1
ATOM 2682 C C . THR A 1 342 ? 25.781 -40.25 -28.094 1 93.69 342 THR A C 1
ATOM 2684 O O . THR A 1 342 ? 25.828 -41.125 -28.969 1 93.69 342 THR A O 1
ATOM 2687 N N . TYR A 1 343 ? 26.781 -39.469 -27.781 1 92.88 343 TYR A N 1
ATOM 2688 C CA . TYR A 1 343 ? 28.031 -39.5 -28.547 1 92.88 343 TYR A CA 1
ATOM 2689 C C . TYR A 1 343 ? 28.828 -40.75 -28.25 1 92.88 343 TYR A C 1
ATOM 2691 O O . TYR A 1 343 ? 29.344 -41.406 -29.156 1 92.88 343 TYR A O 1
ATOM 2699 N N . VAL A 1 344 ? 28.953 -41.219 -27.062 1 93.12 344 VAL A N 1
ATOM 2700 C CA . VAL A 1 344 ? 29.75 -42.375 -26.641 1 93.12 344 VAL A CA 1
ATOM 2701 C C . VAL A 1 344 ? 29.109 -43.656 -27.141 1 93.12 344 VAL A C 1
ATOM 2703 O O . VAL A 1 344 ? 29.812 -44.594 -27.531 1 93.12 344 VAL A O 1
ATOM 2706 N N . ASN A 1 345 ? 27.812 -43.719 -27.141 1 91.62 345 ASN A N 1
ATOM 2707 C CA . ASN A 1 345 ? 27.109 -44.906 -27.547 1 91.62 345 ASN A CA 1
ATOM 2708 C C . ASN A 1 345 ? 26.531 -44.812 -28.953 1 91.62 345 ASN A C 1
ATOM 2710 O O . ASN A 1 345 ? 25.531 -45.438 -29.266 1 91.62 345 ASN A O 1
ATOM 2714 N N . ARG A 1 346 ? 27.141 -44.031 -29.812 1 88 346 ARG A N 1
ATOM 2715 C CA . ARG A 1 346 ? 26.609 -43.75 -31.141 1 88 346 ARG A CA 1
ATOM 2716 C C . ARG A 1 346 ? 26.578 -45.031 -32 1 88 346 ARG A C 1
ATOM 2718 O O . ARG A 1 346 ? 25.75 -45.125 -32.906 1 88 346 ARG A O 1
ATOM 2725 N N . GLU A 1 347 ? 27.359 -46 -31.641 1 85.94 347 GLU A N 1
ATOM 2726 C CA . GLU A 1 347 ? 27.453 -47.219 -32.438 1 85.94 347 GLU A CA 1
ATOM 2727 C C . GLU A 1 347 ? 26.547 -48.312 -31.891 1 85.94 347 GLU A C 1
ATOM 2729 O O . GLU A 1 347 ? 26.391 -49.375 -32.531 1 85.94 347 GLU A O 1
ATOM 2734 N N . SER A 1 348 ? 25.969 -48 -30.844 1 85.81 348 SER A N 1
ATOM 2735 C CA . SER A 1 348 ? 25.078 -49 -30.266 1 85.81 348 SER A CA 1
ATOM 2736 C C . SER A 1 348 ? 23.781 -49.125 -31.047 1 85.81 348 SER A C 1
ATOM 2738 O O . SER A 1 348 ? 23.359 -48.156 -31.703 1 85.81 348 SER A O 1
ATOM 2740 N N . ILE A 1 349 ? 23.156 -50.25 -31.078 1 81.31 349 ILE A N 1
ATOM 2741 C CA . ILE A 1 349 ? 21.938 -50.531 -31.844 1 81.31 349 ILE A CA 1
ATOM 2742 C C . ILE A 1 349 ? 20.797 -49.656 -31.328 1 81.31 349 ILE A C 1
ATOM 2744 O O . ILE A 1 349 ? 19.953 -49.219 -32.094 1 81.31 349 ILE A O 1
ATOM 2748 N N . VAL A 1 350 ? 20.812 -49.312 -30.047 1 83.25 350 VAL A N 1
ATOM 2749 C CA . VAL A 1 350 ? 19.734 -48.531 -29.438 1 83.25 350 VAL A CA 1
ATOM 2750 C C . VAL A 1 350 ? 19.781 -47.094 -29.922 1 83.25 350 VAL A C 1
ATOM 2752 O O . VAL A 1 350 ? 18.766 -46.531 -30.328 1 83.25 350 VAL A O 1
ATOM 2755 N N . VAL A 1 351 ? 20.953 -46.531 -29.969 1 87 351 VAL A N 1
ATOM 2756 C CA . VAL A 1 351 ? 21.109 -45.125 -30.359 1 87 351 VAL A CA 1
ATOM 2757 C C . VAL A 1 351 ? 20.922 -45 -31.859 1 87 351 VAL A C 1
ATOM 2759 O O . VAL A 1 351 ? 20.375 -44 -32.344 1 87 351 VAL A O 1
ATOM 2762 N N . ARG A 1 352 ? 21.359 -45.938 -32.562 1 82.19 352 ARG A N 1
ATOM 2763 C CA . ARG A 1 352 ? 21.188 -45.906 -34 1 82.19 352 ARG A CA 1
ATOM 2764 C C . ARG A 1 352 ? 19.719 -46 -34.406 1 82.19 352 ARG A C 1
ATOM 2766 O O . ARG A 1 352 ? 19.25 -45.344 -35.312 1 82.19 352 ARG A O 1
ATOM 2773 N N . ALA A 1 353 ? 19.047 -46.844 -33.688 1 76 353 ALA A N 1
ATOM 2774 C CA . ALA A 1 353 ? 17.609 -47.031 -33.938 1 76 353 ALA A CA 1
ATOM 2775 C C . ALA A 1 353 ? 16.828 -45.781 -33.562 1 76 353 ALA A C 1
ATOM 2777 O O . ALA A 1 353 ? 15.781 -45.5 -34.125 1 76 353 ALA A O 1
ATOM 2778 N N . SER A 1 354 ? 17.344 -45 -32.562 1 80.5 354 SER A N 1
ATOM 2779 C CA . SER A 1 354 ? 16.672 -43.781 -32.094 1 80.5 354 SER A CA 1
ATOM 2780 C C . SER A 1 354 ? 17.062 -42.562 -32.938 1 80.5 354 SER A C 1
ATOM 2782 O O . SER A 1 354 ? 16.578 -41.469 -32.688 1 80.5 354 SER A O 1
ATOM 2784 N N . GLN A 1 355 ? 17.844 -42.75 -33.906 1 79.56 355 GLN A N 1
ATOM 2785 C CA . GLN A 1 355 ? 18.312 -41.656 -34.781 1 79.56 355 GLN A CA 1
ATOM 2786 C C . GLN A 1 355 ? 18.984 -40.562 -33.938 1 79.56 355 GLN A C 1
ATOM 2788 O O . GLN A 1 355 ? 18.328 -39.688 -33.375 1 79.56 355 GLN A O 1
ATOM 2793 N N . PRO A 1 356 ? 20.188 -40.406 -33.906 1 86.06 356 PRO A N 1
ATOM 2794 C CA . PRO A 1 356 ? 20.984 -39.5 -33.062 1 86.06 356 PRO A CA 1
ATOM 2795 C C . PRO A 1 356 ? 20.641 -38.031 -33.344 1 86.06 356 PRO A C 1
ATOM 2797 O O . PRO A 1 356 ? 20.734 -37.219 -32.438 1 86.06 356 PRO A O 1
ATOM 2800 N N . ILE A 1 357 ? 20.234 -37.688 -34.531 1 82.81 357 ILE A N 1
ATOM 2801 C CA . ILE A 1 357 ? 19.938 -36.312 -34.875 1 82.81 357 ILE A CA 1
ATOM 2802 C C . ILE A 1 357 ? 18.734 -35.812 -34.062 1 82.81 357 ILE A C 1
ATOM 2804 O O . ILE A 1 357 ? 18.688 -34.656 -33.625 1 82.81 357 ILE A O 1
ATOM 2808 N N . PHE A 1 358 ? 17.75 -36.625 -33.844 1 83.56 358 PHE A N 1
ATOM 2809 C CA . PHE A 1 358 ? 16.547 -36.25 -33.094 1 83.56 358 PHE A CA 1
ATOM 2810 C C . PHE A 1 358 ? 16.875 -36.094 -31.609 1 83.56 358 PHE A C 1
ATOM 2812 O O . PHE A 1 358 ? 16.344 -35.219 -30.938 1 83.56 358 PHE A O 1
ATOM 2819 N N . LEU A 1 359 ? 17.734 -36.969 -31.141 1 89.31 359 LEU A N 1
ATOM 2820 C CA . LEU A 1 359 ? 18.141 -36.875 -29.734 1 89.31 359 LEU A CA 1
ATOM 2821 C C . LEU A 1 359 ? 18.906 -35.594 -29.469 1 89.31 359 LEU A C 1
ATOM 2823 O O . LEU A 1 359 ? 18.672 -34.938 -28.453 1 89.31 359 LEU A O 1
ATOM 2827 N N . ILE A 1 360 ? 19.734 -35.25 -30.406 1 91.12 360 ILE A N 1
ATOM 2828 C CA . ILE A 1 360 ? 20.531 -34.062 -30.25 1 91.12 360 ILE A CA 1
ATOM 2829 C C . ILE A 1 360 ? 19.625 -32.812 -30.375 1 91.12 360 ILE A C 1
ATOM 2831 O O . ILE A 1 360 ? 19.781 -31.859 -29.625 1 91.12 360 ILE A O 1
ATOM 2835 N N . MET A 1 361 ? 18.703 -32.812 -31.281 1 88.75 361 MET A N 1
ATOM 2836 C CA . MET A 1 361 ? 17.781 -31.688 -31.453 1 88.75 361 MET A CA 1
ATOM 2837 C C . MET A 1 361 ? 16.938 -31.484 -30.188 1 88.75 361 MET A C 1
ATOM 2839 O O . MET A 1 361 ? 16.672 -30.344 -29.797 1 88.75 361 MET A O 1
ATOM 2843 N N . THR A 1 362 ? 16.469 -32.594 -29.625 1 91.69 362 THR A N 1
ATOM 2844 C CA . THR A 1 362 ? 15.695 -32.5 -28.391 1 91.69 362 THR A CA 1
ATOM 2845 C C . THR A 1 362 ? 16.531 -31.906 -27.266 1 91.69 362 THR A C 1
ATOM 2847 O O . THR A 1 362 ? 16.078 -31.031 -26.531 1 91.69 362 THR A O 1
ATOM 2850 N N . ALA A 1 363 ? 17.75 -32.375 -27.172 1 95.44 363 ALA A N 1
ATOM 2851 C CA . ALA A 1 363 ? 18.641 -31.891 -26.125 1 95.44 363 ALA A CA 1
ATOM 2852 C C . ALA A 1 363 ? 18.938 -30.406 -26.312 1 95.44 363 ALA A C 1
ATOM 2854 O O . ALA A 1 363 ? 18.922 -29.641 -25.359 1 95.44 363 ALA A O 1
ATOM 2855 N N . VAL A 1 364 ? 19.203 -30 -27.516 1 94.81 364 VAL A N 1
ATOM 2856 C CA . VAL A 1 364 ? 19.5 -28.594 -27.812 1 94.81 364 VAL A CA 1
ATOM 2857 C C . VAL A 1 364 ? 18.266 -27.734 -27.562 1 94.81 364 VAL A C 1
ATOM 2859 O O . VAL A 1 364 ? 18.359 -26.625 -27.031 1 94.81 364 VAL A O 1
ATOM 2862 N N . GLY A 1 365 ? 17.109 -28.203 -27.984 1 95 365 GLY A N 1
ATOM 2863 C CA . GLY A 1 365 ? 15.867 -27.484 -27.703 1 95 365 GLY A CA 1
ATOM 2864 C C . GLY A 1 365 ? 15.633 -27.266 -26.219 1 95 365 GLY A C 1
ATOM 2865 O O . GLY A 1 365 ? 15.242 -26.172 -25.812 1 95 365 GLY A O 1
ATOM 2866 N N . VAL A 1 366 ? 15.859 -28.281 -25.438 1 96.5 366 VAL A N 1
ATOM 2867 C CA . VAL A 1 366 ? 15.688 -28.188 -24 1 96.5 366 VAL A CA 1
ATOM 2868 C C . VAL A 1 366 ? 16.688 -27.188 -23.422 1 96.5 366 VAL A C 1
ATOM 2870 O O . VAL A 1 366 ? 16.359 -26.422 -22.5 1 96.5 366 VAL A O 1
ATOM 2873 N N . LEU A 1 367 ? 17.875 -27.203 -23.953 1 97.88 367 LEU A N 1
ATOM 2874 C CA . LEU A 1 367 ? 18.891 -26.266 -23.484 1 97.88 367 LEU A CA 1
ATOM 2875 C C . LEU A 1 367 ? 18.469 -24.828 -23.781 1 97.88 367 LEU A C 1
ATOM 2877 O O . LEU A 1 367 ? 18.625 -23.938 -22.953 1 97.88 367 LEU A O 1
ATOM 2881 N N . ILE A 1 368 ? 17.984 -24.594 -24.953 1 97.62 368 ILE A N 1
ATOM 2882 C CA . ILE A 1 368 ? 17.531 -23.266 -25.328 1 97.62 368 ILE A CA 1
ATOM 2883 C C . ILE A 1 368 ? 16.375 -22.844 -24.438 1 97.62 368 ILE A C 1
ATOM 2885 O O . ILE A 1 368 ? 16.359 -21.719 -23.906 1 97.62 368 ILE A O 1
ATOM 2889 N N . MET A 1 369 ? 15.43 -23.688 -24.25 1 96.31 369 MET A N 1
ATOM 2890 C CA . MET A 1 369 ? 14.297 -23.406 -23.375 1 96.31 369 MET A CA 1
ATOM 2891 C C . MET A 1 369 ? 14.758 -23.141 -21.953 1 96.31 369 MET A C 1
ATOM 2893 O O . MET A 1 369 ? 14.289 -22.188 -21.312 1 96.31 369 MET A O 1
ATOM 2897 N N . GLY A 1 370 ? 15.648 -24.016 -21.484 1 97.38 370 GLY A N 1
ATOM 2898 C CA . GLY A 1 370 ? 16.188 -23.859 -20.141 1 97.38 370 GLY A CA 1
ATOM 2899 C C . GLY A 1 370 ? 16.953 -22.562 -19.969 1 97.38 370 GLY A C 1
ATOM 2900 O O . GLY A 1 370 ? 16.984 -22 -18.859 1 97.38 370 GLY A O 1
ATOM 2901 N N . SER A 1 371 ? 17.562 -22.016 -21 1 98.12 371 SER A N 1
ATOM 2902 C CA . SER A 1 371 ? 18.344 -20.766 -20.938 1 98.12 371 SER A CA 1
ATOM 2903 C C . SER A 1 371 ? 17.438 -19.578 -20.641 1 98.12 371 SER A C 1
ATOM 2905 O O . SER A 1 371 ? 17.922 -18.5 -20.297 1 98.12 371 SER A O 1
ATOM 2907 N N . THR A 1 372 ? 16.141 -19.703 -20.766 1 97.75 372 THR A N 1
ATOM 2908 C CA . THR A 1 372 ? 15.188 -18.656 -20.406 1 97.75 372 THR A CA 1
ATOM 2909 C C . THR A 1 372 ? 15.336 -18.297 -18.922 1 97.75 372 THR A C 1
ATOM 2911 O O . THR A 1 372 ? 15 -17.172 -18.531 1 97.75 372 THR A O 1
ATOM 2914 N N . LEU A 1 373 ? 15.836 -19.234 -18.141 1 97.88 373 LEU A N 1
ATOM 2915 C CA . LEU A 1 373 ? 15.953 -19.031 -16.703 1 97.88 373 LEU A CA 1
ATOM 2916 C C . LEU A 1 373 ? 17 -17.969 -16.375 1 97.88 373 LEU A C 1
ATOM 2918 O O . LEU A 1 373 ? 16.953 -17.344 -15.32 1 97.88 373 LEU A O 1
ATOM 2922 N N . ILE A 1 374 ? 17.859 -17.719 -17.312 1 97.06 374 ILE A N 1
ATOM 2923 C CA . ILE A 1 374 ? 18.938 -16.75 -17.094 1 97.06 374 ILE A CA 1
ATOM 2924 C C . ILE A 1 374 ? 18.359 -15.336 -17.109 1 97.06 374 ILE A C 1
ATOM 2926 O O . ILE A 1 374 ? 18.469 -14.602 -16.125 1 97.06 374 ILE A O 1
ATOM 2930 N N . PRO A 1 375 ? 17.703 -14.93 -18.188 1 96.81 375 PRO A N 1
ATOM 2931 C CA . PRO A 1 375 ? 17.141 -13.578 -18.156 1 96.81 375 PRO A CA 1
ATOM 2932 C C . PRO A 1 375 ? 15.984 -13.453 -17.156 1 96.81 375 PRO A C 1
ATOM 2934 O O . PRO A 1 375 ? 15.742 -12.367 -16.625 1 96.81 375 PRO A O 1
ATOM 2937 N N . LEU A 1 376 ? 15.266 -14.508 -16.875 1 95.75 376 LEU A N 1
ATOM 2938 C CA . LEU A 1 376 ? 14.18 -14.484 -15.898 1 95.75 376 LEU A CA 1
ATOM 2939 C C . LEU A 1 376 ? 14.711 -14.164 -14.508 1 95.75 376 LEU A C 1
ATOM 2941 O O . LEU A 1 376 ? 13.992 -13.609 -13.672 1 95.75 376 LEU A O 1
ATOM 2945 N N . SER A 1 377 ? 15.977 -14.531 -14.281 1 95.88 377 SER A N 1
ATOM 2946 C CA . SER A 1 377 ? 16.578 -14.359 -12.961 1 95.88 377 SER A CA 1
ATOM 2947 C C . SER A 1 377 ? 17.234 -12.992 -12.828 1 95.88 377 SER A C 1
ATOM 2949 O O . SER A 1 377 ? 17.953 -12.727 -11.859 1 95.88 377 SER A O 1
ATOM 2951 N N . PHE A 1 378 ? 16.922 -12.133 -13.742 1 93.5 378 PHE A N 1
ATOM 2952 C CA . PHE A 1 378 ? 17.484 -10.781 -13.688 1 93.5 378 PHE A CA 1
ATOM 2953 C C . PHE A 1 378 ? 16.797 -9.953 -12.602 1 93.5 378 PHE A C 1
ATOM 2955 O O . PHE A 1 378 ? 15.578 -10.07 -12.406 1 93.5 378 PHE A O 1
ATOM 2962 N N . ASP A 1 379 ? 17.578 -9.242 -11.852 1 89.94 379 ASP A N 1
ATOM 2963 C CA . ASP A 1 379 ? 17.125 -8.32 -10.82 1 89.94 379 ASP A CA 1
ATOM 2964 C C . ASP A 1 379 ? 17.891 -7.004 -10.883 1 89.94 379 ASP A C 1
ATOM 2966 O O . ASP A 1 379 ? 19.125 -7.004 -10.977 1 89.94 379 ASP A O 1
ATOM 2970 N N . ASP A 1 380 ? 17.281 -5.891 -10.906 1 88.31 380 ASP A N 1
ATOM 2971 C CA . ASP A 1 380 ? 17.938 -4.594 -11.023 1 88.31 380 ASP A CA 1
ATOM 2972 C C . ASP A 1 380 ? 18.562 -4.168 -9.695 1 88.31 380 ASP A C 1
ATOM 2974 O O . ASP A 1 380 ? 19.172 -3.102 -9.602 1 88.31 380 ASP A O 1
ATOM 2978 N N . GLU A 1 381 ? 18.422 -4.855 -8.672 1 86.56 381 GLU A N 1
ATOM 2979 C CA . GLU A 1 381 ? 18.984 -4.57 -7.352 1 86.56 381 GLU A CA 1
ATOM 2980 C C . GLU A 1 381 ? 18.578 -3.184 -6.867 1 86.56 381 GLU A C 1
ATOM 2982 O O . GLU A 1 381 ? 19.359 -2.484 -6.23 1 86.56 381 GLU A O 1
ATOM 2987 N N . GLY A 1 382 ? 17.422 -2.775 -7.297 1 81.06 382 GLY A N 1
ATOM 2988 C CA . GLY A 1 382 ? 16.844 -1.535 -6.797 1 81.06 382 GLY A CA 1
ATOM 2989 C C . GLY A 1 382 ? 17.219 -0.326 -7.637 1 81.06 382 GLY A C 1
ATOM 2990 O O . GLY A 1 382 ? 16.766 0.787 -7.363 1 81.06 382 GLY A O 1
ATOM 2991 N N . ASN A 1 383 ? 18.109 -0.422 -8.625 1 80.69 383 ASN A N 1
ATOM 2992 C CA . ASN A 1 383 ? 18.547 0.708 -9.438 1 80.69 383 ASN A CA 1
ATOM 2993 C C . ASN A 1 383 ? 18.328 0.445 -10.922 1 80.69 383 ASN A C 1
ATOM 2995 O O . ASN A 1 383 ? 19.266 0.136 -11.656 1 80.69 383 ASN A O 1
ATOM 2999 N N . SER A 1 384 ? 17.109 0.658 -11.297 1 73.56 384 SER A N 1
ATOM 3000 C CA . SER A 1 384 ? 16.781 0.393 -12.695 1 73.56 384 SER A CA 1
ATOM 3001 C C . SER A 1 384 ? 17.359 1.469 -13.609 1 73.56 384 SER A C 1
ATOM 3003 O O . SER A 1 384 ? 17.625 1.211 -14.781 1 73.56 384 SER A O 1
ATOM 3005 N N . TYR A 1 385 ? 17.547 2.633 -13.023 1 71.62 385 TYR A N 1
ATOM 3006 C CA . TYR A 1 385 ? 18 3.756 -13.844 1 71.62 385 TYR A CA 1
ATOM 3007 C C . TYR A 1 385 ? 19.469 3.605 -14.211 1 71.62 385 TYR A C 1
ATOM 3009 O O . TYR A 1 385 ? 19.953 4.238 -15.156 1 71.62 385 TYR A O 1
ATOM 3017 N N . ALA A 1 386 ? 20.109 2.754 -13.547 1 78.62 386 ALA A N 1
ATOM 3018 C CA . ALA A 1 386 ? 21.531 2.545 -13.82 1 78.62 386 ALA A CA 1
ATOM 3019 C C . ALA A 1 386 ? 21.734 1.642 -15.031 1 78.62 386 ALA A C 1
ATOM 3021 O O . ALA A 1 386 ? 22.812 1.595 -15.609 1 78.62 386 ALA A O 1
ATOM 3022 N N . ILE A 1 387 ? 20.625 1.038 -15.539 1 88.12 387 ILE A N 1
ATOM 3023 C CA . ILE A 1 387 ? 20.703 0.099 -16.656 1 88.12 387 ILE A CA 1
ATOM 3024 C C . ILE A 1 387 ? 20.25 0.785 -17.938 1 88.12 387 ILE A C 1
ATOM 3026 O O . ILE A 1 387 ? 19.203 1.438 -17.969 1 88.12 387 ILE A O 1
ATOM 3030 N N . SER A 1 388 ? 21.031 0.636 -18.953 1 90.12 388 SER A N 1
ATOM 3031 C CA . SER A 1 388 ? 20.719 1.262 -20.234 1 90.12 388 SER A CA 1
ATOM 3032 C C . SER A 1 388 ? 19.406 0.716 -20.812 1 90.12 388 SER A C 1
ATOM 3034 O O . SER A 1 388 ? 19 -0.403 -20.484 1 90.12 388 SER A O 1
ATOM 3036 N N . GLU A 1 389 ? 18.75 1.498 -21.688 1 89.62 389 GLU A N 1
ATOM 3037 C CA . GLU A 1 389 ? 17.5 1.094 -22.312 1 89.62 389 GLU A CA 1
ATOM 3038 C C . GLU A 1 389 ? 17.688 -0.157 -23.172 1 89.62 389 GLU A C 1
ATOM 3040 O O . GLU A 1 389 ? 16.828 -1.052 -23.156 1 89.62 389 GLU A O 1
ATOM 3045 N N . PHE A 1 390 ? 18.781 -0.214 -23.859 1 92.75 390 PHE A N 1
ATOM 3046 C CA . PHE A 1 390 ? 19.062 -1.353 -24.734 1 92.75 390 PHE A CA 1
ATOM 3047 C C . PHE A 1 390 ? 19.203 -2.633 -23.922 1 92.75 390 PHE A C 1
ATOM 3049 O O . PHE A 1 390 ? 18.688 -3.682 -24.312 1 92.75 390 PHE A O 1
ATOM 3056 N N . LYS A 1 391 ? 19.875 -2.568 -22.859 1 93.75 391 LYS A N 1
ATOM 3057 C CA . LYS A 1 391 ? 20.047 -3.736 -22 1 93.75 391 LYS A CA 1
ATOM 3058 C C . LYS A 1 391 ? 18.719 -4.164 -21.375 1 93.75 391 LYS A C 1
ATOM 3060 O O . LYS A 1 391 ? 18.469 -5.355 -21.219 1 93.75 391 LYS A O 1
ATOM 3065 N N . ARG A 1 392 ? 17.891 -3.166 -21.031 1 93.81 392 ARG A N 1
ATOM 3066 C CA . ARG A 1 392 ? 16.594 -3.469 -20.453 1 93.81 392 ARG A CA 1
ATOM 3067 C C . ARG A 1 392 ? 15.695 -4.203 -21.453 1 93.81 392 ARG A C 1
ATOM 3069 O O . ARG A 1 392 ? 14.984 -5.141 -21.078 1 93.81 392 ARG A O 1
ATOM 3076 N N . ILE A 1 393 ? 15.789 -3.805 -22.672 1 95.56 393 ILE A N 1
ATOM 3077 C CA . ILE A 1 393 ? 15.023 -4.461 -23.719 1 95.56 393 ILE A CA 1
ATOM 3078 C C . ILE A 1 393 ? 15.602 -5.852 -23.984 1 95.56 393 ILE A C 1
ATOM 3080 O O . ILE A 1 393 ? 14.859 -6.824 -24.125 1 95.56 393 ILE A O 1
ATOM 3084 N N . GLY A 1 394 ? 16.859 -5.938 -24.047 1 96.25 394 GLY A N 1
ATOM 3085 C CA . GLY A 1 394 ? 17.531 -7.199 -24.312 1 96.25 394 GLY A CA 1
ATOM 3086 C C . GLY A 1 394 ? 17.203 -8.273 -23.281 1 96.25 394 GLY A C 1
ATOM 3087 O O . GLY A 1 394 ? 16.953 -9.422 -23.641 1 96.25 394 GLY A O 1
ATOM 3088 N N . ILE A 1 395 ? 17.172 -7.926 -22.141 1 95.56 395 ILE A N 1
ATOM 3089 C CA . ILE A 1 395 ? 16.922 -8.883 -21.078 1 95.56 395 ILE A CA 1
ATOM 3090 C C . ILE A 1 395 ? 15.477 -9.375 -21.141 1 95.56 395 ILE A C 1
ATOM 3092 O O . ILE A 1 395 ? 15.227 -10.586 -21.094 1 95.56 395 ILE A O 1
ATOM 3096 N N . CYS A 1 396 ? 14.547 -8.477 -21.297 1 95.94 396 CYS A N 1
ATOM 3097 C CA . CYS A 1 396 ? 13.133 -8.836 -21.266 1 95.94 396 CYS A CA 1
ATOM 3098 C C . CYS A 1 396 ? 12.734 -9.578 -22.547 1 95.94 396 CYS A C 1
ATOM 3100 O O . CYS A 1 396 ? 12.016 -10.57 -22.484 1 95.94 396 CYS A O 1
ATOM 3102 N N . MET A 1 397 ? 13.219 -9.164 -23.656 1 97.31 397 MET A N 1
ATOM 3103 C CA . MET A 1 397 ? 12.812 -9.789 -24.906 1 97.31 397 MET A CA 1
ATOM 3104 C C . MET A 1 397 ? 13.477 -11.156 -25.078 1 97.31 397 MET A C 1
ATOM 3106 O O . MET A 1 397 ? 12.969 -12 -25.812 1 97.31 397 MET A O 1
ATOM 3110 N N . SER A 1 398 ? 14.586 -11.352 -24.453 1 97.56 398 SER A N 1
ATOM 3111 C CA . SER A 1 398 ? 15.242 -12.648 -24.562 1 97.56 398 SER A CA 1
ATOM 3112 C C . SER A 1 398 ? 14.383 -13.758 -23.953 1 97.56 398 SER A C 1
ATOM 3114 O O . SER A 1 398 ? 14.508 -14.922 -24.328 1 97.56 398 SER A O 1
ATOM 3116 N N . ILE A 1 399 ? 13.445 -13.422 -23.125 1 96.12 399 ILE A N 1
ATOM 3117 C CA . ILE A 1 399 ? 12.633 -14.422 -22.438 1 96.12 399 ILE A CA 1
ATOM 3118 C C . ILE A 1 399 ? 11.695 -15.109 -23.422 1 96.12 399 ILE A C 1
ATOM 3120 O O . ILE A 1 399 ? 11.773 -16.312 -23.625 1 96.12 399 ILE A O 1
ATOM 3124 N N . PRO A 1 400 ? 10.844 -14.352 -24.062 1 95.56 400 PRO A N 1
ATOM 3125 C CA . PRO A 1 400 ? 9.992 -15.047 -25.031 1 95.56 400 PRO A CA 1
ATOM 3126 C C . PRO A 1 400 ? 10.781 -15.648 -26.203 1 95.56 400 PRO A C 1
ATOM 3128 O O . PRO A 1 400 ? 10.414 -16.703 -26.719 1 95.56 400 PRO A O 1
ATOM 3131 N N . TRP A 1 401 ? 11.891 -15.094 -26.609 1 97.38 401 TRP A N 1
ATOM 3132 C CA . TRP A 1 401 ? 12.711 -15.633 -27.688 1 97.38 401 TRP A CA 1
ATOM 3133 C C . TRP A 1 401 ? 13.258 -17 -27.328 1 97.38 401 TRP A C 1
ATOM 3135 O O . TRP A 1 401 ? 13.172 -17.938 -28.125 1 97.38 401 TRP A O 1
ATOM 3145 N N . LEU A 1 402 ? 13.789 -17.094 -26.156 1 97.44 402 LEU A N 1
ATOM 3146 C CA . LEU A 1 402 ? 14.375 -18.359 -25.734 1 97.44 402 LEU A CA 1
ATOM 3147 C C . LEU A 1 402 ? 13.289 -19.406 -25.453 1 97.44 402 LEU A C 1
ATOM 3149 O O . LEU A 1 402 ? 13.406 -20.547 -25.875 1 97.44 402 LEU A O 1
ATOM 3153 N N . ALA A 1 403 ? 12.234 -19.016 -24.812 1 93.81 403 ALA A N 1
ATOM 3154 C CA . ALA A 1 403 ? 11.172 -19.938 -24.438 1 93.81 403 ALA A CA 1
ATOM 3155 C C . ALA A 1 403 ? 10.492 -20.547 -25.656 1 93.81 403 ALA A C 1
ATOM 3157 O O . ALA A 1 403 ? 10.383 -21.766 -25.781 1 93.81 403 ALA A O 1
ATOM 3158 N N . PHE A 1 404 ? 10.133 -19.719 -26.609 1 93.44 404 PHE A N 1
ATOM 3159 C CA . PHE A 1 404 ? 9.344 -20.219 -27.734 1 93.44 404 PHE A CA 1
ATOM 3160 C C . PHE A 1 404 ? 10.242 -20.859 -28.781 1 93.44 404 PHE A C 1
ATOM 3162 O O . PHE A 1 404 ? 9.844 -21.812 -29.469 1 93.44 404 PHE A O 1
ATOM 3169 N N . THR A 1 405 ? 11.461 -20.391 -28.906 1 94.31 405 THR A N 1
ATOM 3170 C CA . THR A 1 405 ? 12.391 -21.062 -29.812 1 94.31 405 THR A CA 1
ATOM 3171 C C . THR A 1 405 ? 12.75 -22.453 -29.281 1 94.31 405 THR A C 1
ATOM 3173 O O . THR A 1 405 ? 12.758 -23.422 -30.031 1 94.31 405 THR A O 1
ATOM 3176 N N . GLY A 1 406 ? 13.078 -22.438 -27.969 1 93.62 406 GLY A N 1
ATOM 3177 C CA . GLY A 1 406 ? 13.359 -23.734 -27.375 1 93.62 406 GLY A CA 1
ATOM 3178 C C . GLY A 1 406 ? 12.188 -24.703 -27.469 1 93.62 406 GLY A C 1
ATOM 3179 O O . GLY A 1 406 ? 12.375 -25.875 -27.781 1 93.62 406 GLY A O 1
ATOM 3180 N N . PHE A 1 407 ? 11.039 -24.219 -27.234 1 89.62 407 PHE A N 1
ATOM 3181 C CA . PHE A 1 407 ? 9.828 -25.031 -27.344 1 89.62 407 PHE A CA 1
ATOM 3182 C C . PHE A 1 407 ? 9.664 -25.578 -28.75 1 89.62 407 PHE A C 1
ATOM 3184 O O . PHE A 1 407 ? 9.391 -26.766 -28.922 1 89.62 407 PHE A O 1
ATOM 3191 N N . THR A 1 408 ? 9.852 -24.781 -29.766 1 89.75 408 THR A N 1
ATOM 3192 C CA . THR A 1 408 ? 9.664 -25.172 -31.156 1 89.75 408 THR A CA 1
ATOM 3193 C C . THR A 1 408 ? 10.695 -26.234 -31.562 1 89.75 408 THR A C 1
ATOM 3195 O O . THR A 1 408 ? 10.352 -27.203 -32.25 1 89.75 408 THR A O 1
ATOM 3198 N N . VAL A 1 409 ? 11.859 -26.078 -31.125 1 90.12 409 VAL A N 1
ATOM 3199 C CA . VAL A 1 409 ? 12.906 -27.031 -31.469 1 90.12 409 VAL A CA 1
ATOM 3200 C C . VAL A 1 409 ? 12.609 -28.391 -30.812 1 90.12 409 VAL A C 1
ATOM 3202 O O . VAL A 1 409 ? 12.68 -29.422 -31.469 1 90.12 409 VAL A O 1
ATOM 3205 N N . THR A 1 410 ? 12.266 -28.359 -29.594 1 87.81 410 THR A N 1
ATOM 3206 C CA . THR A 1 410 ? 11.969 -29.594 -28.859 1 87.81 410 THR A CA 1
ATOM 3207 C C . THR A 1 410 ? 10.727 -30.266 -29.422 1 87.81 410 THR A C 1
ATOM 3209 O O . THR A 1 410 ? 10.742 -31.469 -29.703 1 87.81 410 THR A O 1
ATOM 3212 N N . PHE A 1 411 ? 9.758 -29.547 -29.594 1 83.62 411 PHE A N 1
ATOM 3213 C CA . PHE A 1 411 ? 8.492 -30.062 -30.109 1 83.62 411 PHE A CA 1
ATOM 3214 C C . PHE A 1 411 ? 8.672 -30.641 -31.5 1 83.62 411 PHE A C 1
ATOM 3216 O O . PHE A 1 411 ? 8.133 -31.719 -31.812 1 83.62 411 PHE A O 1
ATOM 3223 N N . SER A 1 412 ? 9.375 -29.953 -32.312 1 81.44 412 SER A N 1
ATOM 3224 C CA . SER A 1 412 ? 9.57 -30.406 -33.688 1 81.44 412 SER A CA 1
ATOM 3225 C C . SER A 1 412 ? 10.32 -31.734 -33.75 1 81.44 412 SER A C 1
ATOM 3227 O O . SER A 1 412 ? 10.031 -32.594 -34.594 1 81.44 412 SER A O 1
ATOM 3229 N N . ALA A 1 413 ? 11.273 -31.844 -32.875 1 81.44 413 ALA A N 1
ATOM 3230 C CA . ALA A 1 413 ? 12 -33.094 -32.812 1 81.44 413 ALA A CA 1
ATOM 3231 C C . ALA A 1 413 ? 11.078 -34.25 -32.406 1 81.44 413 ALA A C 1
ATOM 3233 O O . ALA A 1 413 ? 11.117 -35.312 -33.031 1 81.44 413 ALA A O 1
ATOM 3234 N N . LEU A 1 414 ? 10.242 -34.031 -31.516 1 78.44 414 LEU A N 1
ATOM 3235 C CA . LEU A 1 414 ? 9.344 -35.094 -31.016 1 78.44 414 LEU A CA 1
ATOM 3236 C C . LEU A 1 414 ? 8.242 -35.375 -32.031 1 78.44 414 LEU A C 1
ATOM 3238 O O . LEU A 1 414 ? 7.879 -36.531 -32.25 1 78.44 414 LEU A O 1
ATOM 3242 N N . PHE A 1 415 ? 7.777 -34.375 -32.656 1 78.25 415 PHE A N 1
ATOM 3243 C CA . PHE A 1 415 ? 6.719 -34.531 -33.625 1 78.25 415 PHE A CA 1
ATOM 3244 C C . PHE A 1 415 ? 7.223 -35.281 -34.844 1 78.25 415 PHE A C 1
ATOM 3246 O O . PHE A 1 415 ? 6.535 -36.188 -35.375 1 78.25 415 PHE A O 1
ATOM 3253 N N . SER A 1 416 ? 8.359 -34.938 -35.312 1 76.12 416 SER A N 1
ATOM 3254 C CA . SER A 1 416 ? 8.922 -35.594 -36.5 1 76.12 416 SER A CA 1
ATOM 3255 C C . SER A 1 416 ? 9.133 -37.094 -36.25 1 76.12 416 SER A C 1
ATOM 3257 O O . SER A 1 416 ? 8.906 -37.906 -37.156 1 76.12 416 SER A O 1
ATOM 3259 N N . LYS A 1 417 ? 9.539 -37.375 -35.125 1 76.25 417 LYS A N 1
ATOM 3260 C CA . LYS A 1 417 ? 9.758 -38.781 -34.812 1 76.25 417 LYS A CA 1
ATOM 3261 C C . LYS A 1 417 ? 8.445 -39.531 -34.812 1 76.25 417 LYS A C 1
ATOM 3263 O O . LYS A 1 417 ? 8.375 -40.656 -35.281 1 76.25 417 LYS A O 1
ATOM 3268 N N . THR A 1 418 ? 7.457 -38.969 -34.25 1 75.5 418 THR A N 1
ATOM 3269 C CA . THR A 1 418 ? 6.148 -39.625 -34.188 1 75.5 418 THR A CA 1
ATOM 3270 C C . THR A 1 418 ? 5.551 -39.75 -35.594 1 75.5 418 THR A C 1
ATOM 3272 O O . THR A 1 418 ? 4.949 -40.781 -35.938 1 75.5 418 THR A O 1
ATOM 3275 N N . TRP A 1 419 ? 5.723 -38.719 -36.312 1 75.38 419 TRP A N 1
ATOM 3276 C CA . TRP A 1 419 ? 5.219 -38.75 -37.688 1 75.38 419 TRP A CA 1
ATOM 3277 C C . TRP A 1 419 ? 5.898 -39.844 -38.5 1 75.38 419 TRP A C 1
ATOM 3279 O O . TRP A 1 419 ? 5.254 -40.5 -39.312 1 75.38 419 TRP A O 1
ATOM 3289 N N . ARG A 1 420 ? 7.137 -40.031 -38.312 1 73.56 420 ARG A N 1
ATOM 3290 C CA . ARG A 1 420 ? 7.879 -41.062 -39 1 73.56 420 ARG A CA 1
ATOM 3291 C C . ARG A 1 420 ? 7.379 -42.438 -38.625 1 73.56 420 ARG A C 1
ATOM 3293 O O . ARG A 1 420 ? 7.199 -43.312 -39.5 1 73.56 420 ARG A O 1
ATOM 3300 N N . ILE A 1 421 ? 7.164 -42.594 -37.375 1 72.62 421 ILE A N 1
ATOM 3301 C CA . ILE A 1 421 ? 6.672 -43.875 -36.906 1 72.62 421 ILE A CA 1
ATOM 3302 C C . ILE A 1 421 ? 5.312 -44.188 -37.531 1 72.62 421 ILE A C 1
ATOM 3304 O O . ILE A 1 421 ? 5.07 -45.281 -38 1 72.62 421 ILE A O 1
ATOM 3308 N N . ASN A 1 422 ? 4.465 -43.25 -37.656 1 74.69 422 ASN A N 1
ATOM 3309 C CA . ASN A 1 422 ? 3.131 -43.406 -38.219 1 74.69 422 ASN A CA 1
ATOM 3310 C C . ASN A 1 422 ? 3.188 -43.688 -39.719 1 74.69 422 ASN A C 1
ATOM 3312 O O . ASN A 1 422 ? 2.438 -44.531 -40.25 1 74.69 422 ASN A O 1
ATOM 3316 N N . THR A 1 423 ? 4.043 -43.031 -40.344 1 72.5 423 THR A N 1
ATOM 3317 C CA . THR A 1 423 ? 4.168 -43.219 -41.781 1 72.5 423 THR A CA 1
ATOM 3318 C C . THR A 1 423 ? 4.715 -44.594 -42.125 1 72.5 423 THR A C 1
ATOM 3320 O O . THR A 1 423 ? 4.254 -45.25 -43.062 1 72.5 423 THR A O 1
ATOM 3323 N N . LEU A 1 424 ? 5.672 -45.031 -41.312 1 70.19 424 LEU A N 1
ATOM 3324 C CA . LEU A 1 424 ? 6.273 -46.344 -41.562 1 70.19 424 LEU A CA 1
ATOM 3325 C C . LEU A 1 424 ? 5.258 -47.469 -41.344 1 70.19 424 LEU A C 1
ATOM 3327 O O . LEU A 1 424 ? 5.215 -48.438 -42.094 1 70.19 424 LEU A O 1
ATOM 3331 N N . VAL A 1 425 ? 4.453 -47.281 -40.375 1 65.75 425 VAL A N 1
ATOM 3332 C CA . VAL A 1 425 ? 3.484 -48.344 -40.062 1 65.75 425 VAL A CA 1
ATOM 3333 C C . VAL A 1 425 ? 2.348 -48.312 -41.094 1 65.75 425 VAL A C 1
ATOM 3335 O O . VAL A 1 425 ? 1.877 -49.375 -41.531 1 65.75 425 VAL A O 1
ATOM 3338 N N . THR A 1 426 ? 1.913 -47.188 -41.406 1 64.75 426 THR A N 1
ATOM 3339 C CA . THR A 1 426 ? 0.855 -47.094 -42.406 1 64.75 426 THR A CA 1
ATOM 3340 C C . THR A 1 426 ? 1.335 -47.594 -43.75 1 64.75 426 THR A C 1
ATOM 3342 O O . THR A 1 426 ? 0.581 -48.25 -44.5 1 64.75 426 THR A O 1
ATOM 3345 N N . MET A 1 427 ? 2.533 -47.375 -43.969 1 61.22 427 MET A N 1
ATOM 3346 C CA . MET A 1 427 ? 3.088 -47.812 -45.25 1 61.22 427 MET A CA 1
ATOM 3347 C C . MET A 1 427 ? 3.344 -49.312 -45.25 1 61.22 427 MET A C 1
ATOM 3349 O O . MET A 1 427 ? 3.178 -49.969 -46.281 1 61.22 427 MET A O 1
ATOM 3353 N N . SER A 1 428 ? 3.801 -49.719 -44.125 1 58.59 428 SER A N 1
ATOM 3354 C CA . SER A 1 428 ? 4.004 -51.156 -44 1 58.59 428 SER A CA 1
ATOM 3355 C C . SER A 1 428 ? 2.695 -51.938 -44.188 1 58.59 428 SER A C 1
ATOM 3357 O O . SER A 1 428 ? 2.682 -53.031 -44.75 1 58.59 428 SER A O 1
ATOM 3359 N N . THR A 1 429 ? 1.693 -51.281 -43.781 1 56.75 429 THR A N 1
ATOM 3360 C CA . THR A 1 429 ? 0.385 -51.906 -43.969 1 56.75 429 THR A CA 1
ATOM 3361 C C . THR A 1 429 ? -0.045 -51.875 -45.406 1 56.75 429 THR A C 1
ATOM 3363 O O . THR A 1 429 ? -0.758 -52.781 -45.875 1 56.75 429 THR A O 1
ATOM 3366 N N . HIS A 1 430 ? 0.423 -50.875 -46.062 1 55.78 430 HIS A N 1
ATOM 3367 C CA . HIS A 1 430 ? 0.047 -50.781 -47.469 1 55.78 430 HIS A CA 1
ATOM 3368 C C . HIS A 1 430 ? 1.162 -51.281 -48.375 1 55.78 430 HIS A C 1
ATOM 3370 O O . HIS A 1 430 ? 1.066 -51.188 -49.594 1 55.78 430 HIS A O 1
ATOM 3376 N N . PHE A 1 431 ? 2.133 -52 -47.875 1 52.41 431 PHE A N 1
ATOM 3377 C CA . PHE A 1 431 ? 3.256 -52.625 -48.562 1 52.41 431 PHE A CA 1
ATOM 3378 C C . PHE A 1 431 ? 3.957 -51.625 -49.469 1 52.41 431 PHE A C 1
ATOM 3380 O O . PHE A 1 431 ? 4.32 -51.938 -50.625 1 52.41 431 PHE A O 1
ATOM 3387 N N . VAL A 1 432 ? 3.789 -50.438 -49.219 1 53.69 432 VAL A N 1
ATOM 3388 C CA . VAL A 1 432 ? 4.477 -49.406 -50.031 1 53.69 432 VAL A CA 1
ATOM 3389 C C . VAL A 1 432 ? 5.781 -49.031 -49.344 1 53.69 432 VAL A C 1
ATOM 3391 O O . VAL A 1 432 ? 5.809 -48.812 -48.125 1 53.69 432 VAL A O 1
ATOM 3394 N N . ARG A 1 433 ? 6.941 -49.188 -49.938 1 49.38 433 ARG A N 1
ATOM 3395 C CA . ARG A 1 433 ? 8.273 -48.812 -49.469 1 49.38 433 ARG A CA 1
ATOM 3396 C C . ARG A 1 433 ? 8.438 -47.281 -49.469 1 49.38 433 ARG A C 1
ATOM 3398 O O . ARG A 1 433 ? 8.375 -46.656 -50.5 1 49.38 433 ARG A O 1
ATOM 3405 N N . ALA A 1 434 ? 7.973 -46.5 -48.625 1 52.47 434 ALA A N 1
ATOM 3406 C CA . ALA A 1 434 ? 8.234 -45.062 -48.688 1 52.47 434 ALA A CA 1
ATOM 3407 C C . ALA A 1 434 ? 9.445 -44.719 -47.812 1 52.47 434 ALA A C 1
ATOM 3409 O O . ALA A 1 434 ? 9.602 -45.219 -46.719 1 52.47 434 ALA A O 1
ATOM 3410 N N . ASN A 1 435 ? 10.578 -44.219 -48.406 1 49.31 435 ASN A N 1
ATOM 3411 C CA . ASN A 1 435 ? 11.734 -43.625 -47.75 1 49.31 435 ASN A CA 1
ATOM 3412 C C . ASN A 1 435 ? 11.383 -42.312 -47.062 1 49.31 435 ASN A C 1
ATOM 3414 O O . ASN A 1 435 ? 11.047 -41.312 -47.719 1 49.31 435 ASN A O 1
ATOM 3418 N N . VAL A 1 436 ? 10.992 -42.344 -45.875 1 57.41 436 VAL A N 1
ATOM 3419 C CA . VAL A 1 436 ? 10.789 -41.125 -45.125 1 57.41 436 VAL A CA 1
ATOM 3420 C C . VAL A 1 436 ? 12.141 -40.438 -44.875 1 57.41 436 VAL A C 1
ATOM 3422 O O . VAL A 1 436 ? 13 -41 -44.188 1 57.41 436 VAL A O 1
ATOM 3425 N N . GLU A 1 437 ? 12.523 -39.5 -45.844 1 56.62 437 GLU A N 1
ATOM 3426 C CA . GLU A 1 437 ? 13.766 -38.75 -45.75 1 56.62 437 GLU A CA 1
ATOM 3427 C C . GLU A 1 437 ? 13.695 -37.719 -44.625 1 56.62 437 GLU A C 1
ATOM 3429 O O . GLU A 1 437 ? 12.609 -37.406 -44.125 1 56.62 437 GLU A O 1
ATOM 3434 N N . ASN A 1 438 ? 14.852 -37.375 -44.156 1 58.34 438 ASN A N 1
ATOM 3435 C CA . ASN A 1 438 ? 15.07 -36.344 -43.125 1 58.34 438 ASN A CA 1
ATOM 3436 C C . ASN A 1 438 ? 14.359 -35.062 -43.469 1 58.34 438 ASN A C 1
ATOM 3438 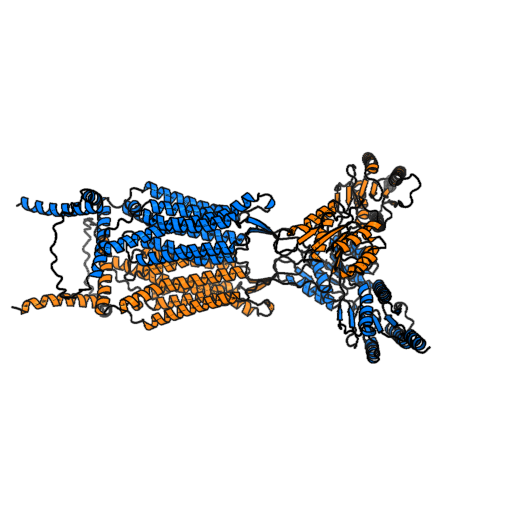O O . ASN A 1 438 ? 13.977 -34.281 -42.562 1 58.34 438 ASN A O 1
ATOM 3442 N N . ARG A 1 439 ? 14.148 -34.781 -44.656 1 58.75 439 ARG A N 1
ATOM 3443 C CA . ARG A 1 439 ? 13.531 -33.531 -45.125 1 58.75 439 ARG A CA 1
ATOM 3444 C C . ARG A 1 439 ? 12.055 -33.5 -44.719 1 58.75 439 ARG A C 1
ATOM 3446 O O . ARG A 1 439 ? 11.508 -32.406 -44.5 1 58.75 439 ARG A O 1
ATOM 3453 N N . ASP A 1 440 ? 11.477 -34.531 -44.531 1 59.09 440 ASP A N 1
ATOM 3454 C CA . ASP A 1 440 ? 10.055 -34.531 -44.219 1 59.09 440 ASP A CA 1
ATOM 3455 C C . ASP A 1 440 ? 9.828 -34.156 -42.75 1 59.09 440 ASP A C 1
ATOM 3457 O O . ASP A 1 440 ? 8.758 -33.688 -42.375 1 59.09 440 ASP A O 1
ATOM 3461 N N . VAL A 1 441 ? 10.844 -34.25 -42 1 62.81 441 VAL A N 1
ATOM 3462 C CA . VAL A 1 441 ? 10.828 -33.875 -40.594 1 62.81 441 VAL A CA 1
ATOM 3463 C C . VAL A 1 441 ? 11.117 -32.406 -40.438 1 62.81 441 VAL A C 1
ATOM 3465 O O . VAL A 1 441 ? 10.492 -31.703 -39.625 1 62.81 441 VAL A O 1
ATOM 3468 N N . LEU A 1 442 ? 11.93 -31.922 -41.281 1 72.56 442 LEU A N 1
ATOM 3469 C CA . LEU A 1 442 ? 12.438 -30.562 -41.125 1 72.56 442 LEU A CA 1
ATOM 3470 C C . LEU A 1 442 ? 11.438 -29.547 -41.656 1 72.56 442 LEU A C 1
ATOM 3472 O O . LEU A 1 442 ? 11.422 -28.391 -41.219 1 72.56 442 LEU A O 1
ATOM 3476 N N . GLY A 1 443 ? 10.547 -29.953 -42.562 1 74.75 443 GLY A N 1
ATOM 3477 C CA . GLY A 1 443 ? 9.586 -29.016 -43.156 1 74.75 443 GLY A CA 1
ATOM 3478 C C . GLY A 1 443 ? 8.648 -28.422 -42.125 1 74.75 443 GLY A C 1
ATOM 3479 O O . GLY A 1 443 ? 8.641 -27.203 -41.938 1 74.75 443 GLY A O 1
ATOM 3480 N N . PRO A 1 444 ? 7.859 -29.234 -41.438 1 72.38 444 PRO A N 1
ATOM 3481 C CA . PRO A 1 444 ? 6.953 -28.688 -40.438 1 72.38 444 PRO A CA 1
ATOM 3482 C C . PRO A 1 444 ? 7.684 -27.922 -39.344 1 72.38 444 PRO A C 1
ATOM 3484 O O . PRO A 1 444 ? 7.16 -26.938 -38.812 1 72.38 444 PRO A O 1
ATOM 3487 N N . PHE A 1 445 ? 8.875 -28.328 -39 1 80.56 445 PHE A N 1
ATOM 3488 C CA . PHE A 1 445 ? 9.688 -27.609 -38 1 80.56 445 PHE A CA 1
ATOM 3489 C C . PHE A 1 445 ? 9.984 -26.203 -38.469 1 80.56 445 PHE A C 1
ATOM 3491 O O . PHE A 1 445 ? 9.789 -25.234 -37.75 1 80.56 445 PHE A O 1
ATOM 3498 N N . LEU A 1 446 ? 10.438 -26.094 -39.719 1 85.5 446 LEU A N 1
ATOM 3499 C CA . LEU A 1 446 ? 10.812 -24.797 -40.25 1 85.5 446 LEU A CA 1
ATOM 3500 C C . LEU A 1 446 ? 9.594 -23.875 -40.375 1 85.5 446 LEU A C 1
ATOM 3502 O O . LEU A 1 446 ? 9.688 -22.672 -40.156 1 85.5 446 LEU A O 1
ATOM 3506 N N . ALA A 1 447 ? 8.477 -24.469 -40.75 1 83.5 447 ALA A N 1
ATOM 3507 C CA . ALA A 1 447 ? 7.254 -23.688 -40.844 1 83.5 447 ALA A CA 1
ATOM 3508 C C . ALA A 1 447 ? 6.832 -23.125 -39.5 1 83.5 447 ALA A C 1
ATOM 3510 O O . ALA A 1 447 ? 6.508 -21.953 -39.375 1 83.5 447 ALA A O 1
ATOM 3511 N N . LEU A 1 448 ? 6.809 -23.953 -38.5 1 86 448 LEU A N 1
ATOM 3512 C CA . LEU A 1 448 ? 6.422 -23.516 -37.156 1 86 448 LEU A CA 1
ATOM 3513 C C . LEU A 1 448 ? 7.422 -22.5 -36.594 1 86 448 LEU A C 1
ATOM 3515 O O . LEU A 1 448 ? 7.035 -21.516 -35.969 1 86 448 LEU A O 1
ATOM 3519 N N . MET A 1 449 ? 8.672 -22.719 -36.844 1 90.56 449 MET A N 1
ATOM 3520 C CA . MET A 1 449 ? 9.719 -21.812 -36.344 1 90.56 449 MET A CA 1
ATOM 3521 C C . MET A 1 449 ? 9.594 -20.438 -37 1 90.56 449 MET A C 1
ATOM 3523 O O . MET A 1 449 ? 9.719 -19.422 -36.344 1 90.56 449 MET A O 1
ATOM 3527 N N . THR A 1 450 ? 9.32 -20.5 -38.25 1 92.38 450 THR A N 1
ATOM 3528 C CA . THR A 1 450 ? 9.188 -19.234 -38.969 1 92.38 450 THR A CA 1
ATOM 3529 C C . THR A 1 450 ? 7.973 -18.453 -38.469 1 92.38 450 THR A C 1
ATOM 3531 O O . THR A 1 450 ? 8.047 -17.234 -38.281 1 92.38 450 THR A O 1
ATOM 3534 N N . CYS A 1 451 ? 6.871 -19.125 -38.281 1 92.69 451 CYS A N 1
ATOM 3535 C CA . CYS A 1 451 ? 5.68 -18.453 -37.75 1 92.69 451 CYS A CA 1
ATOM 3536 C C . CYS A 1 451 ? 5.953 -17.828 -36.406 1 92.69 451 CYS A C 1
ATOM 3538 O O . CYS A 1 451 ? 5.59 -16.688 -36.156 1 92.69 451 CYS A O 1
ATOM 3540 N N . ASN A 1 452 ? 6.598 -18.547 -35.5 1 94.94 452 ASN A N 1
ATOM 3541 C CA . ASN A 1 452 ? 6.949 -18.016 -34.188 1 94.94 452 ASN A CA 1
ATOM 3542 C C . ASN A 1 452 ? 7.902 -16.844 -34.312 1 94.94 452 ASN A C 1
ATOM 3544 O O . ASN A 1 452 ? 7.742 -15.836 -33.594 1 94.94 452 ASN A O 1
ATOM 3548 N N . TRP A 1 453 ? 8.852 -16.969 -35.25 1 95.94 453 TRP A N 1
ATOM 3549 C CA . TRP A 1 453 ? 9.867 -15.938 -35.375 1 95.94 453 TRP A CA 1
ATOM 3550 C C . TRP A 1 453 ? 9.266 -14.656 -35.969 1 95.94 453 TRP A C 1
ATOM 3552 O O . TRP A 1 453 ? 9.695 -13.555 -35.625 1 95.94 453 TRP A O 1
ATOM 3562 N N . ILE A 1 454 ? 8.297 -14.789 -36.75 1 96.44 454 ILE A N 1
ATOM 3563 C CA . ILE A 1 454 ? 7.625 -13.617 -37.281 1 96.44 454 ILE A CA 1
ATOM 3564 C C . ILE A 1 454 ? 6.941 -12.844 -36.156 1 96.44 454 ILE A C 1
ATOM 3566 O O . ILE A 1 454 ? 7.059 -11.617 -36.094 1 96.44 454 ILE A O 1
ATOM 3570 N N . VAL A 1 455 ? 6.242 -13.539 -35.344 1 96.31 455 VAL A N 1
ATOM 3571 C CA . VAL A 1 455 ? 5.551 -12.898 -34.219 1 96.31 455 VAL A CA 1
ATOM 3572 C C . VAL A 1 455 ? 6.57 -12.273 -33.25 1 96.31 455 VAL A C 1
ATOM 3574 O O . VAL A 1 455 ? 6.402 -11.141 -32.812 1 96.31 455 VAL A O 1
ATOM 3577 N N . LEU A 1 456 ? 7.637 -12.953 -33 1 97.06 456 LEU A N 1
ATOM 3578 C CA . LEU A 1 456 ? 8.641 -12.484 -32.031 1 97.06 456 LEU A CA 1
ATOM 3579 C C . LEU A 1 456 ? 9.391 -11.281 -32.594 1 97.06 456 LEU A C 1
ATOM 3581 O O . LEU A 1 456 ? 9.734 -10.352 -31.859 1 97.06 456 LEU A O 1
ATOM 3585 N N . LEU A 1 457 ? 9.664 -11.312 -33.906 1 97 457 LEU A N 1
ATOM 3586 C CA . LEU A 1 457 ? 10.328 -10.18 -34.562 1 97 457 LEU A CA 1
ATOM 3587 C C . LEU A 1 457 ? 9.43 -8.945 -34.562 1 97 457 LEU A C 1
ATOM 3589 O O . LEU A 1 457 ? 9.898 -7.836 -34.281 1 97 457 LEU A O 1
ATOM 3593 N N . THR A 1 458 ? 8.195 -9.133 -34.812 1 96.88 458 THR A N 1
ATOM 3594 C CA . THR A 1 458 ? 7.25 -8.023 -34.781 1 96.88 458 THR A CA 1
ATOM 3595 C C . THR A 1 458 ? 7.152 -7.453 -33.375 1 96.88 458 THR A C 1
ATOM 3597 O O . THR A 1 458 ? 7.102 -6.234 -33.188 1 96.88 458 THR A O 1
ATOM 3600 N N . TRP A 1 459 ? 7.102 -8.289 -32.406 1 96.62 459 TRP A N 1
ATOM 3601 C CA . TRP A 1 459 ? 7.055 -7.863 -31.016 1 96.62 459 TRP A CA 1
ATOM 3602 C C . TRP A 1 459 ? 8.297 -7.066 -30.641 1 96.62 459 TRP A C 1
ATOM 3604 O O . TRP A 1 459 ? 8.203 -6.023 -29.984 1 96.62 459 TRP A O 1
ATOM 3614 N N . THR A 1 460 ? 9.445 -7.449 -31.141 1 96.56 460 THR A N 1
ATOM 3615 C CA . THR A 1 460 ? 10.727 -6.836 -30.797 1 96.56 460 THR A CA 1
ATOM 3616 C C . THR A 1 460 ? 10.852 -5.453 -31.438 1 96.56 460 THR A C 1
ATOM 3618 O O . THR A 1 460 ? 11.383 -4.527 -30.828 1 96.56 460 THR A O 1
ATOM 3621 N N . PHE A 1 461 ? 10.297 -5.254 -32.562 1 95.56 461 PHE A N 1
ATOM 3622 C CA . PHE A 1 461 ? 10.523 -4.016 -33.281 1 95.56 461 PHE A CA 1
ATOM 3623 C C . PHE A 1 461 ? 9.391 -3.027 -33.031 1 95.56 461 PHE A C 1
ATOM 3625 O O . PHE A 1 461 ? 9.594 -1.812 -33.094 1 95.56 461 PHE A O 1
ATOM 3632 N N . ILE A 1 462 ? 8.234 -3.451 -32.781 1 95.56 462 ILE A N 1
ATOM 3633 C CA . ILE A 1 462 ? 7.07 -2.572 -32.688 1 95.56 462 ILE A CA 1
ATOM 3634 C C . ILE A 1 462 ? 6.828 -2.193 -31.234 1 95.56 462 ILE A C 1
ATOM 3636 O O . ILE A 1 462 ? 6.586 -1.025 -30.922 1 95.56 462 ILE A O 1
ATOM 3640 N N . ASP A 1 463 ? 6.809 -3.182 -30.344 1 96 463 ASP A N 1
ATOM 3641 C CA . ASP A 1 463 ? 6.469 -2.961 -28.938 1 96 463 ASP A CA 1
ATOM 3642 C C . ASP A 1 463 ? 7.266 -3.893 -28.031 1 96 463 ASP A C 1
ATOM 3644 O O . ASP A 1 463 ? 6.691 -4.75 -27.359 1 96 463 ASP A O 1
ATOM 3648 N N . PRO A 1 464 ? 8.594 -3.605 -27.969 1 95.88 464 PRO A N 1
ATOM 3649 C CA . PRO A 1 464 ? 9.43 -4.527 -27.203 1 95.88 464 PRO A CA 1
ATOM 3650 C C . PRO A 1 464 ? 9.133 -4.477 -25.703 1 95.88 464 PRO A C 1
ATOM 3652 O O . PRO A 1 464 ? 8.773 -3.42 -25.172 1 95.88 464 PRO A O 1
ATOM 3655 N N . LEU A 1 465 ? 9.258 -5.629 -25.078 1 95.31 465 LEU A N 1
ATOM 3656 C CA . LEU A 1 465 ? 9.234 -5.676 -23.609 1 95.31 465 LEU A CA 1
ATOM 3657 C C . LEU A 1 465 ? 10.43 -4.93 -23.031 1 95.31 465 LEU A C 1
ATOM 3659 O O . LEU A 1 465 ? 11.57 -5.133 -23.453 1 95.31 465 LEU A O 1
ATOM 3663 N N . LYS A 1 466 ? 10.18 -4.051 -22.141 1 92.94 466 LYS A N 1
ATOM 3664 C CA . LYS A 1 466 ? 11.219 -3.273 -21.469 1 92.94 466 LYS A CA 1
ATOM 3665 C C . LYS A 1 466 ? 11.117 -3.402 -19.953 1 92.94 466 LYS A C 1
ATOM 3667 O O . LYS A 1 466 ? 10.016 -3.35 -19.406 1 92.94 466 LYS A O 1
ATOM 3672 N N . TYR A 1 467 ? 12.312 -3.57 -19.328 1 92.19 467 TYR A N 1
ATOM 3673 C CA . TYR A 1 467 ? 12.336 -3.656 -17.875 1 92.19 467 TYR A CA 1
ATOM 3674 C C . TYR A 1 467 ? 12.148 -2.281 -17.25 1 92.19 467 TYR A C 1
ATOM 3676 O O . TYR A 1 467 ? 12.93 -1.362 -17.5 1 92.19 467 TYR A O 1
ATOM 3684 N N . ASN A 1 468 ? 11.094 -2.152 -16.531 1 87.31 468 ASN A N 1
ATOM 3685 C CA . ASN A 1 468 ? 10.805 -0.896 -15.852 1 87.31 468 ASN A CA 1
ATOM 3686 C C . ASN A 1 468 ? 10.422 -1.127 -14.391 1 87.31 468 ASN A C 1
ATOM 3688 O O . ASN A 1 468 ? 9.75 -2.111 -14.07 1 87.31 468 ASN A O 1
ATOM 3692 N N . ARG A 1 469 ? 10.953 -0.273 -13.555 1 86.75 469 ARG A N 1
ATOM 3693 C CA . ARG A 1 469 ? 10.562 -0.298 -12.148 1 86.75 469 ARG A CA 1
ATOM 3694 C C . ARG A 1 469 ? 9.547 0.792 -11.844 1 86.75 469 ARG A C 1
ATOM 3696 O O . ARG A 1 469 ? 9.719 1.945 -12.234 1 86.75 469 ARG A O 1
ATOM 3703 N N . GLU A 1 470 ? 8.492 0.385 -11.164 1 81.5 470 GLU A N 1
ATOM 3704 C CA . GLU A 1 470 ? 7.43 1.321 -10.82 1 81.5 470 GLU A CA 1
ATOM 3705 C C . GLU A 1 470 ? 7.062 1.223 -9.336 1 81.5 470 GLU A C 1
ATOM 3707 O O . GLU A 1 470 ? 7.219 0.165 -8.727 1 81.5 470 GLU A O 1
ATOM 3712 N N . TYR A 1 471 ? 6.637 2.354 -8.789 1 81.94 471 TYR A N 1
ATOM 3713 C CA . TYR A 1 471 ? 6.133 2.348 -7.422 1 81.94 471 TYR A CA 1
ATOM 3714 C C . TYR A 1 471 ? 4.73 1.755 -7.355 1 81.94 471 TYR A C 1
ATOM 3716 O O . TYR A 1 471 ? 3.904 2.006 -8.234 1 81.94 471 TYR A O 1
ATOM 3724 N N . LEU A 1 472 ? 4.535 1.034 -6.367 1 82.38 472 LEU A N 1
ATOM 3725 C CA . LEU A 1 472 ? 3.232 0.411 -6.16 1 82.38 472 LEU A CA 1
ATOM 3726 C C . LEU A 1 472 ? 2.281 1.364 -5.445 1 82.38 472 LEU A C 1
ATOM 3728 O O . LEU A 1 472 ? 2.721 2.324 -4.809 1 82.38 472 LEU A O 1
ATOM 3732 N N . PRO A 1 473 ? 0.981 1.135 -5.621 1 79 473 PRO A N 1
ATOM 3733 C CA . PRO A 1 473 ? 0.016 2.016 -4.957 1 79 473 PRO A CA 1
ATOM 3734 C C . PRO A 1 473 ? 0.152 2.006 -3.438 1 79 473 PRO A C 1
ATOM 3736 O O . PRO A 1 473 ? 0.455 0.964 -2.85 1 79 473 PRO A O 1
ATOM 3739 N N . GLY A 1 474 ? -0.176 3.152 -2.861 1 80.69 474 GLY A N 1
ATOM 3740 C CA . GLY A 1 474 ? -0.129 3.301 -1.415 1 80.69 474 GLY A CA 1
ATOM 3741 C C . GLY A 1 474 ? 1.085 4.074 -0.935 1 80.69 474 GLY A C 1
ATOM 3742 O O . GLY A 1 474 ? 2.064 4.219 -1.668 1 80.69 474 GLY A O 1
ATOM 3743 N N . THR A 1 475 ? 0.968 4.668 0.241 1 84.06 475 THR A N 1
ATOM 3744 C CA . THR A 1 475 ? 2.049 5.406 0.883 1 84.06 475 THR A CA 1
ATOM 3745 C C . THR A 1 475 ? 2.166 5.023 2.355 1 84.06 475 THR A C 1
ATOM 3747 O O . THR A 1 475 ? 1.295 4.336 2.895 1 84.06 475 THR A O 1
ATOM 3750 N N . ASP A 1 476 ? 3.32 5.391 2.834 1 82.31 476 ASP A N 1
ATOM 3751 C CA . ASP A 1 476 ? 3.416 5.246 4.281 1 82.31 476 ASP A CA 1
ATOM 3752 C C . ASP A 1 476 ? 2.654 6.363 4.996 1 82.31 476 ASP A C 1
ATOM 3754 O O . ASP A 1 476 ? 1.988 7.176 4.355 1 82.31 476 ASP A O 1
ATOM 3758 N N . ILE A 1 477 ? 2.754 6.453 6.254 1 78.25 477 ILE A N 1
ATOM 3759 C CA . ILE A 1 477 ? 1.958 7.359 7.074 1 78.25 477 ILE A CA 1
ATOM 3760 C C . ILE A 1 477 ? 2.432 8.797 6.863 1 78.25 477 ILE A C 1
ATOM 3762 O O . ILE A 1 477 ? 1.724 9.742 7.207 1 78.25 477 ILE A O 1
ATOM 3766 N N . TRP A 1 478 ? 3.613 8.953 6.285 1 79.12 478 TRP A N 1
ATOM 3767 C CA . TRP A 1 478 ? 4.129 10.281 5.984 1 79.12 478 TRP A CA 1
ATOM 3768 C C . TRP A 1 478 ? 4.031 10.578 4.488 1 79.12 478 TRP A C 1
ATOM 3770 O O . TRP A 1 478 ? 4.746 11.438 3.971 1 79.12 478 TRP A O 1
ATOM 3780 N N . ASN A 1 479 ? 3.186 9.695 3.748 1 78.38 479 ASN A N 1
ATOM 3781 C CA . ASN A 1 479 ? 2.879 9.867 2.332 1 78.38 479 ASN A CA 1
ATOM 3782 C C . ASN A 1 479 ? 4.113 9.656 1.46 1 78.38 479 ASN A C 1
ATOM 3784 O O . ASN A 1 479 ? 4.289 10.336 0.449 1 78.38 479 ASN A O 1
ATOM 3788 N N . ARG A 1 480 ? 5.035 8.766 1.878 1 81.94 480 ARG A N 1
ATOM 3789 C CA . ARG A 1 480 ? 6.188 8.344 1.088 1 81.94 480 ARG A CA 1
ATOM 3790 C C . ARG A 1 480 ? 5.914 7.02 0.381 1 81.94 480 ARG A C 1
ATOM 3792 O O . ARG A 1 480 ? 5.168 6.184 0.889 1 81.94 480 ARG A O 1
ATOM 3799 N N . GLU A 1 481 ? 6.477 6.973 -0.728 1 81.12 481 GLU A N 1
ATOM 3800 C CA . GLU A 1 481 ? 6.355 5.691 -1.417 1 81.12 481 GLU A CA 1
ATOM 3801 C C . GLU A 1 481 ? 7.047 4.578 -0.636 1 81.12 481 GLU A C 1
ATOM 3803 O O . GLU A 1 481 ? 8.195 4.73 -0.213 1 81.12 481 GLU A O 1
ATOM 3808 N N . PHE A 1 482 ? 6.332 3.461 -0.422 1 83 482 PHE A N 1
ATOM 3809 C CA . PHE A 1 482 ? 6.887 2.459 0.482 1 83 482 PHE A CA 1
ATOM 3810 C C . PHE A 1 482 ? 7.105 1.138 -0.243 1 83 482 PHE A C 1
ATOM 3812 O O . PHE A 1 482 ? 7.645 0.191 0.333 1 83 482 PHE A O 1
ATOM 3819 N N . ALA A 1 483 ? 6.727 1.04 -1.5 1 87.06 483 ALA A N 1
ATOM 3820 C CA . ALA A 1 483 ? 6.953 -0.206 -2.229 1 87.06 483 ALA A CA 1
ATOM 3821 C C . ALA A 1 483 ? 7.117 0.054 -3.723 1 87.06 483 ALA A C 1
ATOM 3823 O O . ALA A 1 483 ? 6.484 0.954 -4.277 1 87.06 483 ALA A O 1
ATOM 3824 N N . SER A 1 484 ? 8 -0.681 -4.383 1 86.88 484 SER A N 1
ATOM 3825 C CA . SER A 1 484 ? 8.219 -0.639 -5.828 1 86.88 484 SER A CA 1
ATOM 3826 C C . SER A 1 484 ? 8.414 -2.039 -6.398 1 86.88 484 SER A C 1
ATOM 3828 O O . SER A 1 484 ? 8.648 -2.992 -5.652 1 86.88 484 SER A O 1
ATOM 3830 N N . ALA A 1 485 ? 8.148 -2.217 -7.621 1 89.31 485 ALA A N 1
ATOM 3831 C CA . ALA A 1 485 ? 8.328 -3.504 -8.289 1 89.31 485 ALA A CA 1
ATOM 3832 C C . ALA A 1 485 ? 8.883 -3.318 -9.695 1 89.31 485 ALA A C 1
ATOM 3834 O O . ALA A 1 485 ? 8.5 -2.385 -10.406 1 89.31 485 ALA A O 1
ATOM 3835 N N . GLY A 1 486 ? 9.922 -4.18 -10.023 1 88.81 486 GLY A N 1
ATOM 3836 C CA . GLY A 1 486 ? 10.445 -4.25 -11.383 1 88.81 486 GLY A CA 1
ATOM 3837 C C . GLY A 1 486 ? 9.836 -5.383 -12.195 1 88.81 486 GLY A C 1
ATOM 3838 O O . GLY A 1 486 ? 9.625 -6.48 -11.68 1 88.81 486 GLY A O 1
ATOM 3839 N N . SER A 1 487 ? 9.438 -5.082 -13.438 1 89.44 487 SER A N 1
ATOM 3840 C CA . SER A 1 487 ? 8.875 -6.109 -14.312 1 89.44 487 SER A CA 1
ATOM 3841 C C . SER A 1 487 ? 9.07 -5.758 -15.781 1 89.44 487 SER A C 1
ATOM 3843 O O . SER A 1 487 ? 9.352 -4.609 -16.125 1 89.44 487 SER A O 1
ATOM 3845 N N . CYS A 1 488 ? 9.039 -6.754 -16.578 1 92 488 CYS A N 1
ATOM 3846 C CA . CYS A 1 488 ? 9.062 -6.559 -18.031 1 92 488 CYS A CA 1
ATOM 3847 C C . CYS A 1 488 ? 7.684 -6.172 -18.547 1 92 488 CYS A C 1
ATOM 3849 O O . CYS A 1 488 ? 6.73 -6.941 -18.422 1 92 488 CYS A O 1
ATOM 3851 N N . GLN A 1 489 ? 7.645 -4.988 -19.203 1 88.81 489 GLN A N 1
ATOM 3852 C CA . GLN A 1 489 ? 6.336 -4.492 -19.609 1 88.81 489 GLN A CA 1
ATOM 3853 C C . GLN A 1 489 ? 6.379 -3.953 -21.047 1 88.81 489 GLN A C 1
ATOM 3855 O O . GLN A 1 489 ? 7.434 -3.549 -21.531 1 88.81 489 GLN A O 1
ATOM 3860 N N . SER A 1 490 ? 5.301 -4.098 -21.719 1 90.81 490 SER A N 1
ATOM 3861 C CA . SER A 1 490 ? 5.008 -3.455 -23 1 90.81 490 SER A CA 1
ATOM 3862 C C . SER A 1 490 ? 3.512 -3.203 -23.156 1 90.81 490 SER A C 1
ATOM 3864 O O . SER A 1 490 ? 2.697 -3.785 -22.438 1 90.81 490 SER A O 1
ATOM 3866 N N . GLU A 1 491 ? 3.045 -2.342 -23.984 1 86.88 491 GLU A N 1
ATOM 3867 C CA . GLU A 1 491 ? 1.651 -1.937 -24.141 1 86.88 491 GLU A CA 1
ATOM 3868 C C . GLU A 1 491 ? 0.793 -3.092 -24.641 1 86.88 491 GLU A C 1
ATOM 3870 O O . GLU A 1 491 ? -0.336 -3.279 -24.188 1 86.88 491 GLU A O 1
ATOM 3875 N N . ASN A 1 492 ? 1.329 -3.92 -25.547 1 90.19 492 ASN A N 1
ATOM 3876 C CA . ASN A 1 492 ? 0.529 -4.957 -26.188 1 90.19 492 ASN A CA 1
ATOM 3877 C C . ASN A 1 492 ? 1.104 -6.348 -25.922 1 90.19 492 ASN A C 1
ATOM 3879 O O . ASN A 1 492 ? 0.997 -7.238 -26.766 1 90.19 492 ASN A O 1
ATOM 3883 N N . SER A 1 493 ? 1.735 -6.516 -24.828 1 88.94 493 SER A N 1
ATOM 3884 C CA . SER A 1 493 ? 2.4 -7.781 -24.531 1 88.94 493 SER A CA 1
ATOM 3885 C C . SER A 1 493 ? 1.406 -8.938 -24.531 1 88.94 493 SER A C 1
ATOM 3887 O O . SER A 1 493 ? 1.712 -10.031 -25.016 1 88.94 493 SER A O 1
ATOM 3889 N N . VAL A 1 494 ? 0.205 -8.734 -24.031 1 86.75 494 VAL A N 1
ATOM 3890 C CA . VAL A 1 494 ? -0.787 -9.797 -23.906 1 86.75 494 VAL A CA 1
ATOM 3891 C C . VAL A 1 494 ? -1.218 -10.266 -25.297 1 86.75 494 VAL A C 1
ATOM 3893 O O . VAL A 1 494 ? -1.395 -11.469 -25.531 1 86.75 494 VAL A O 1
ATOM 3896 N N . ALA A 1 495 ? -1.376 -9.359 -26.156 1 90.81 495 ALA A N 1
ATOM 3897 C CA . ALA A 1 495 ? -1.775 -9.719 -27.516 1 90.81 495 ALA A CA 1
ATOM 3898 C C . ALA A 1 495 ? -0.726 -10.609 -28.172 1 90.81 495 ALA A C 1
ATOM 3900 O O . ALA A 1 495 ? -1.064 -11.594 -28.828 1 90.81 495 ALA A O 1
ATOM 3901 N N . TYR A 1 496 ? 0.505 -10.336 -28.094 1 93.62 496 TYR A N 1
ATOM 3902 C CA . TYR A 1 496 ? 1.578 -11.133 -28.672 1 93.62 496 TYR A CA 1
ATOM 3903 C C . TYR A 1 496 ? 1.663 -12.5 -28.016 1 93.62 496 TYR A C 1
ATOM 3905 O O . TYR A 1 496 ? 1.861 -13.516 -28.703 1 93.62 496 TYR A O 1
ATOM 3913 N N . LEU A 1 497 ? 1.455 -12.539 -26.75 1 89.69 497 LEU A N 1
ATOM 3914 C CA . LEU A 1 497 ? 1.527 -13.797 -26.016 1 89.69 497 LEU A CA 1
ATOM 3915 C C . LEU A 1 497 ? 0.356 -14.703 -26.391 1 89.69 497 LEU A C 1
ATOM 3917 O O . LEU A 1 497 ? 0.52 -15.922 -26.5 1 89.69 497 LEU A O 1
ATOM 3921 N N . VAL A 1 498 ? -0.758 -14.133 -26.516 1 88.75 498 VAL A N 1
ATOM 3922 C CA . VAL A 1 498 ? -1.93 -14.906 -26.906 1 88.75 498 VAL A CA 1
ATOM 3923 C C . VAL A 1 498 ? -1.727 -15.477 -28.312 1 88.75 498 VAL A C 1
ATOM 3925 O O . VAL A 1 498 ? -2.041 -16.641 -28.562 1 88.75 498 VAL A O 1
ATOM 3928 N N . LEU A 1 499 ? -1.225 -14.719 -29.156 1 92.44 499 LEU A N 1
ATOM 3929 C CA . LEU A 1 499 ? -0.965 -15.172 -30.516 1 92.44 499 LEU A CA 1
ATOM 3930 C C . LEU A 1 499 ? 0.056 -16.297 -30.531 1 92.44 499 LEU A C 1
ATOM 3932 O O . LEU A 1 499 ? -0.137 -17.312 -31.203 1 92.44 499 LEU A O 1
ATOM 3936 N N . LEU A 1 500 ? 1.101 -16.156 -29.828 1 91.75 500 LEU A N 1
ATOM 3937 C CA . LEU A 1 500 ? 2.107 -17.203 -29.719 1 91.75 500 LEU A CA 1
ATOM 3938 C C . LEU A 1 500 ? 1.524 -18.453 -29.062 1 91.75 500 LEU A C 1
ATOM 3940 O O . LEU A 1 500 ? 1.805 -19.578 -29.484 1 91.75 500 LEU A O 1
ATOM 3944 N N . GLY A 1 501 ? 0.75 -18.219 -28.047 1 87.56 501 GLY A N 1
ATOM 3945 C CA . GLY A 1 501 ? 0.107 -19.328 -27.359 1 87.56 501 GLY A CA 1
ATOM 3946 C C . GLY A 1 501 ? -0.833 -20.109 -28.25 1 87.56 501 GLY A C 1
ATOM 3947 O O . GLY A 1 501 ? -0.801 -21.344 -28.266 1 87.56 501 GLY A O 1
ATOM 3948 N N . LEU A 1 502 ? -1.612 -19.484 -28.984 1 88.06 502 LEU A N 1
ATOM 3949 C CA . LEU A 1 502 ? -2.566 -20.141 -29.875 1 88.06 502 LEU A CA 1
ATOM 3950 C C . LEU A 1 502 ? -1.847 -20.906 -30.984 1 88.06 502 LEU A C 1
ATOM 3952 O O . LEU A 1 502 ? -2.242 -22.016 -31.344 1 88.06 502 LEU A O 1
ATOM 3956 N N . LEU A 1 503 ? -0.849 -20.266 -31.484 1 89.75 503 LEU A N 1
ATOM 3957 C CA . LEU A 1 503 ? -0.063 -20.906 -32.531 1 89.75 503 LEU A CA 1
ATOM 3958 C C . LEU A 1 503 ? 0.549 -22.219 -32.031 1 89.75 503 LEU A C 1
ATOM 3960 O O . LEU A 1 503 ? 0.431 -23.25 -32.688 1 89.75 503 LEU A O 1
ATOM 3964 N N . ASN A 1 504 ? 1.11 -22.172 -30.922 1 87.25 504 ASN A N 1
ATOM 3965 C CA . ASN A 1 504 ? 1.779 -23.359 -30.375 1 87.25 504 ASN A CA 1
ATOM 3966 C C . ASN A 1 504 ? 0.777 -24.375 -29.828 1 87.25 504 ASN A C 1
ATOM 3968 O O . ASN A 1 504 ? 1.02 -25.578 -29.891 1 87.25 504 ASN A O 1
ATOM 3972 N N . LEU A 1 505 ? -0.331 -23.922 -29.375 1 83.5 505 LEU A N 1
ATOM 3973 C CA . LEU A 1 505 ? -1.383 -24.844 -28.953 1 83.5 505 LEU A CA 1
ATOM 3974 C C . LEU A 1 505 ? -1.967 -25.594 -30.125 1 83.5 505 LEU A C 1
ATOM 3976 O O . LEU A 1 505 ? -2.307 -26.781 -30.016 1 83.5 505 LEU A O 1
ATOM 3980 N N . PHE A 1 506 ? -2.086 -24.953 -31.156 1 84.94 506 PHE A N 1
ATOM 3981 C CA . PHE A 1 506 ? -2.596 -25.578 -32.375 1 84.94 506 PHE A CA 1
ATOM 3982 C C . PHE A 1 506 ? -1.666 -26.688 -32.844 1 84.94 506 PHE A C 1
ATOM 3984 O O . PHE A 1 506 ? -2.119 -27.797 -33.188 1 84.94 506 PHE A O 1
ATOM 3991 N N . VAL A 1 507 ? -0.465 -26.438 -32.844 1 82.75 507 VAL A N 1
ATOM 3992 C CA . VAL A 1 507 ? 0.513 -27.422 -33.312 1 82.75 507 VAL A CA 1
ATOM 3993 C C . VAL A 1 507 ? 0.588 -28.578 -32.312 1 82.75 507 VAL A C 1
ATOM 3995 O O . VAL A 1 507 ? 0.75 -29.734 -32.719 1 82.75 507 VAL A O 1
ATOM 3998 N N . LEU A 1 508 ? 0.48 -28.234 -31.078 1 82.06 508 LEU A N 1
ATOM 3999 C CA . LEU A 1 508 ? 0.477 -29.266 -30.062 1 82.06 508 LEU A CA 1
ATOM 4000 C C . LEU A 1 508 ? -0.74 -30.172 -30.203 1 82.06 508 LEU A C 1
ATOM 4002 O O . LEU A 1 508 ? -0.651 -31.375 -29.969 1 82.06 508 LEU A O 1
ATOM 4006 N N . ALA A 1 509 ? -1.811 -29.703 -30.594 1 81.25 509 ALA A N 1
ATOM 4007 C CA . ALA A 1 509 ? -3.018 -30.484 -30.812 1 81.25 509 ALA A CA 1
ATOM 4008 C C . ALA A 1 509 ? -2.824 -31.469 -31.969 1 81.25 509 ALA A C 1
ATOM 4010 O O . ALA A 1 509 ? -3.248 -32.625 -31.891 1 81.25 509 ALA A O 1
ATOM 4011 N N . ILE A 1 510 ? -2.186 -31.031 -32.906 1 79.06 510 ILE A N 1
ATOM 4012 C CA . ILE A 1 510 ? -1.909 -31.891 -34.062 1 79.06 510 ILE A CA 1
ATOM 4013 C C . ILE A 1 510 ? -0.958 -33 -33.656 1 79.06 510 ILE A C 1
ATOM 4015 O O . ILE A 1 510 ? -1.141 -34.156 -34.062 1 79.06 510 ILE A O 1
ATOM 4019 N N . ALA A 1 511 ? 0.009 -32.594 -32.844 1 75.44 511 ALA A N 1
ATOM 4020 C CA . ALA A 1 511 ? 0.977 -33.562 -32.406 1 75.44 511 ALA A CA 1
ATOM 4021 C C . ALA A 1 511 ? 0.31 -34.625 -31.5 1 75.44 511 ALA A C 1
ATOM 4023 O O . ALA A 1 511 ? 0.64 -35.812 -31.578 1 75.44 511 ALA A O 1
ATOM 4024 N N . CYS A 1 512 ? -0.533 -34.188 -30.672 1 74.69 512 CYS A N 1
ATOM 4025 C CA . CYS A 1 512 ? -1.262 -35.125 -29.812 1 74.69 512 CYS A CA 1
ATOM 4026 C C . CYS A 1 512 ? -2.121 -36.062 -30.641 1 74.69 512 CYS A C 1
ATOM 4028 O O . CYS A 1 512 ? -2.236 -37.25 -30.312 1 74.69 512 CYS A O 1
ATOM 4030 N N . PHE A 1 513 ? -2.656 -35.594 -31.703 1 76.5 513 PHE A N 1
ATOM 4031 C CA . PHE A 1 513 ? -3.455 -36.406 -32.594 1 76.5 513 PHE A CA 1
ATOM 4032 C C . PHE A 1 513 ? -2.594 -37.469 -33.25 1 76.5 513 PHE A C 1
ATOM 4034 O O . PHE A 1 513 ? -3 -38.656 -33.375 1 76.5 513 PHE A O 1
ATOM 4041 N N . GLN A 1 514 ? -1.438 -37.125 -33.656 1 73.44 514 GLN A N 1
ATOM 4042 C CA . GLN A 1 514 ? -0.52 -38.094 -34.281 1 73.44 514 GLN A CA 1
ATOM 4043 C C . GLN A 1 514 ? -0.042 -39.125 -33.281 1 73.44 514 GLN A C 1
ATOM 4045 O O . GLN A 1 514 ? 0.134 -40.281 -33.625 1 73.44 514 GLN A O 1
ATOM 4050 N N . ALA A 1 515 ? 0.265 -38.656 -32.094 1 71.5 515 ALA A N 1
ATOM 4051 C CA . ALA A 1 515 ? 0.686 -39.594 -31.062 1 71.5 515 ALA A CA 1
ATOM 4052 C C . ALA A 1 515 ? -0.427 -40.562 -30.719 1 71.5 515 ALA A C 1
ATOM 4054 O O . ALA A 1 515 ? -0.163 -41.75 -30.469 1 71.5 515 ALA A O 1
ATOM 4055 N N . PHE A 1 516 ? -1.62 -40.125 -30.781 1 70.12 516 PHE A N 1
ATOM 4056 C CA . PHE A 1 516 ? -2.773 -40.969 -30.531 1 70.12 516 PHE A CA 1
ATOM 4057 C C . PHE A 1 516 ? -2.896 -42.031 -31.609 1 70.12 516 PHE A C 1
ATOM 4059 O O . PHE A 1 516 ? -3.229 -43.188 -31.312 1 70.12 516 PHE A O 1
ATOM 4066 N N . LYS A 1 517 ? -2.582 -41.781 -32.812 1 71.06 517 LYS A N 1
ATOM 4067 C CA . LYS A 1 517 ? -2.639 -42.719 -33.938 1 71.06 517 LYS A CA 1
ATOM 4068 C C . LYS A 1 517 ? -1.542 -43.781 -33.812 1 71.06 517 LYS A C 1
ATOM 4070 O O . LYS A 1 517 ? -1.733 -44.938 -34.188 1 71.06 517 LYS A O 1
ATOM 4075 N N . ALA A 1 518 ? -0.432 -43.312 -33.188 1 65.06 518 ALA A N 1
ATOM 4076 C CA . ALA A 1 518 ? 0.715 -44.219 -33.062 1 65.06 518 ALA A CA 1
ATOM 4077 C C . ALA A 1 518 ? 0.641 -45.031 -31.797 1 65.06 518 ALA A C 1
ATOM 4079 O O . ALA A 1 518 ? 1.528 -45.844 -31.531 1 65.06 518 ALA A O 1
ATOM 4080 N N . ARG A 1 519 ? -0.382 -44.969 -31.016 1 64.12 519 ARG A N 1
ATOM 4081 C CA . ARG A 1 519 ? -0.44 -45.562 -29.672 1 64.12 519 ARG A CA 1
ATOM 4082 C C . ARG A 1 519 ? -0.43 -47.062 -29.734 1 64.12 519 ARG A C 1
ATOM 4084 O O . ARG A 1 519 ? 0.054 -47.719 -28.797 1 64.12 519 ARG A O 1
ATOM 4091 N N . ASN A 1 520 ? -0.982 -47.594 -30.859 1 57.81 520 ASN A N 1
ATOM 4092 C CA . ASN A 1 520 ? -1.113 -49.031 -30.953 1 57.81 520 ASN A CA 1
ATOM 4093 C C . ASN A 1 520 ? 0.102 -49.688 -31.625 1 57.81 520 ASN A C 1
ATOM 4095 O O . ASN A 1 520 ? 0.134 -50.875 -31.844 1 57.81 520 ASN A O 1
ATOM 4099 N N . ILE A 1 521 ? 0.95 -48.75 -32 1 57.5 521 ILE A N 1
ATOM 4100 C CA . ILE A 1 521 ? 2.109 -49.281 -32.688 1 57.5 521 ILE A CA 1
ATOM 4101 C C . ILE A 1 521 ? 3.154 -49.75 -31.672 1 57.5 521 ILE A C 1
ATOM 4103 O O . ILE A 1 521 ? 3.666 -48.938 -30.906 1 57.5 521 ILE A O 1
ATOM 4107 N N . GLN A 1 522 ? 3.055 -50.906 -31.234 1 49.5 522 GLN A N 1
ATOM 4108 C CA . GLN A 1 522 ? 4.074 -51.469 -30.344 1 49.5 522 GLN A CA 1
ATOM 4109 C C . GLN A 1 522 ? 5.434 -51.531 -31.031 1 49.5 522 GLN A C 1
ATOM 4111 O O . GLN A 1 522 ? 5.594 -52.219 -32.031 1 49.5 522 GLN A O 1
ATOM 4116 N N . THR A 1 523 ? 6.133 -50.375 -31.031 1 51.69 523 THR A N 1
ATOM 4117 C CA . THR A 1 523 ? 7.48 -50.469 -31.578 1 51.69 523 THR A CA 1
ATOM 4118 C C . THR A 1 523 ? 8.414 -51.188 -30.625 1 51.69 523 THR A C 1
ATOM 4120 O O . THR A 1 523 ? 8.109 -51.344 -29.438 1 51.69 523 THR A O 1
ATOM 4123 N N . GLU A 1 524 ? 9.445 -51.812 -31.141 1 48.06 524 GLU A N 1
ATOM 4124 C CA . GLU A 1 524 ? 10.445 -52.594 -30.438 1 48.06 524 GLU A CA 1
ATOM 4125 C C . GLU A 1 524 ? 10.906 -51.906 -29.156 1 48.06 524 GLU A C 1
ATOM 4127 O O . GLU A 1 524 ? 11.141 -52.562 -28.141 1 48.06 524 GLU A O 1
ATOM 4132 N N . PHE A 1 525 ? 10.93 -50.625 -29.203 1 52.5 525 PHE A N 1
ATOM 4133 C CA . PHE A 1 525 ? 11.547 -49.906 -28.094 1 52.5 525 PHE A CA 1
ATOM 4134 C C . PHE A 1 525 ? 10.523 -49.031 -27.391 1 52.5 525 PHE A C 1
ATOM 4136 O O . PHE A 1 525 ? 10.891 -48.125 -26.641 1 52.5 525 PHE A O 1
ATOM 4143 N N . SER A 1 526 ? 9.266 -49.531 -27.469 1 54.5 526 SER A N 1
ATOM 4144 C CA . SER A 1 526 ? 8.172 -48.812 -26.828 1 54.5 526 SER A CA 1
ATOM 4145 C C . SER A 1 526 ? 8.398 -47.281 -26.875 1 54.5 526 SER A C 1
ATOM 4147 O O . SER A 1 526 ? 8.094 -46.594 -25.906 1 54.5 526 SER A O 1
ATOM 4149 N N . GLU A 1 527 ? 9.109 -46.812 -27.984 1 68.56 527 GLU A N 1
ATOM 4150 C CA . GLU A 1 527 ? 9.516 -45.406 -28.094 1 68.56 527 GLU A CA 1
ATOM 4151 C C . GLU A 1 527 ? 8.305 -44.5 -28.25 1 68.56 527 GLU A C 1
ATOM 4153 O O . GLU A 1 527 ? 8.289 -43.375 -27.719 1 68.56 527 GLU A O 1
ATOM 4158 N N . ALA A 1 528 ? 7.324 -45.031 -28.828 1 68.5 528 ALA A N 1
ATOM 4159 C CA . ALA A 1 528 ? 6.152 -44.188 -29.078 1 68.5 528 ALA A CA 1
ATOM 4160 C C . ALA A 1 528 ? 5.449 -43.812 -27.766 1 68.5 528 ALA A C 1
ATOM 4162 O O . ALA A 1 528 ? 4.926 -42.719 -27.625 1 68.5 528 ALA A O 1
ATOM 4163 N N . THR A 1 529 ? 5.566 -44.688 -26.844 1 70.44 529 THR A N 1
ATOM 4164 C CA . THR A 1 529 ? 4.918 -44.438 -25.562 1 70.44 529 THR A CA 1
ATOM 4165 C C . THR A 1 529 ? 5.609 -43.281 -24.828 1 70.44 529 THR A C 1
ATOM 4167 O O . THR A 1 529 ? 4.945 -42.375 -24.297 1 70.44 529 THR A O 1
ATOM 4170 N N . TYR A 1 530 ? 6.871 -43.281 -24.781 1 75.56 530 TYR A N 1
ATOM 4171 C CA . TYR A 1 530 ? 7.613 -42.25 -24.031 1 75.56 530 TYR A CA 1
ATOM 4172 C C . TYR A 1 530 ? 7.566 -40.906 -24.75 1 75.56 530 TYR A C 1
ATOM 4174 O O . TYR A 1 530 ? 7.551 -39.875 -24.109 1 75.56 530 TYR A O 1
ATOM 4182 N N . ILE A 1 531 ? 7.555 -40.875 -26.016 1 77.81 531 ILE A N 1
ATOM 4183 C CA . ILE A 1 531 ? 7.371 -39.656 -26.766 1 77.81 531 ILE A CA 1
ATOM 4184 C C . ILE A 1 531 ? 5.977 -39.094 -26.5 1 77.81 531 ILE A C 1
ATOM 4186 O O . ILE A 1 531 ? 5.809 -37.875 -26.328 1 77.81 531 ILE A O 1
ATOM 4190 N N . GLY A 1 532 ? 5.016 -39.969 -26.469 1 75.81 532 GLY A N 1
ATOM 4191 C CA . GLY A 1 532 ? 3.668 -39.562 -26.125 1 75.81 532 GLY A CA 1
ATOM 4192 C C . GLY A 1 532 ? 3.57 -38.938 -24.734 1 75.81 532 GLY A C 1
ATOM 4193 O O . GLY A 1 532 ? 2.883 -37.938 -24.547 1 75.81 532 GLY A O 1
ATOM 4194 N N . LEU A 1 533 ? 4.289 -39.531 -23.828 1 75.38 533 LEU A N 1
ATOM 4195 C CA . LEU A 1 533 ? 4.305 -39 -22.469 1 75.38 533 LEU A CA 1
ATOM 4196 C C . LEU A 1 533 ? 4.961 -37.625 -22.422 1 75.38 533 LEU A C 1
ATOM 4198 O O . LEU A 1 533 ? 4.516 -36.75 -21.688 1 75.38 533 LEU A O 1
ATOM 4202 N N . ALA A 1 534 ? 6.023 -37.469 -23.125 1 78.69 534 ALA A N 1
ATOM 4203 C CA . ALA A 1 534 ? 6.68 -36.156 -23.203 1 78.69 534 ALA A CA 1
ATOM 4204 C C . ALA A 1 534 ? 5.75 -35.125 -23.797 1 78.69 534 ALA A C 1
ATOM 4206 O O . ALA A 1 534 ? 5.684 -33.969 -23.312 1 78.69 534 ALA A O 1
ATOM 4207 N N . MET A 1 535 ? 5.039 -35.5 -24.734 1 78.75 535 MET A N 1
ATOM 4208 C CA . MET A 1 535 ? 4.098 -34.562 -25.375 1 78.75 535 MET A CA 1
ATOM 4209 C C . MET A 1 535 ? 2.947 -34.25 -24.438 1 78.75 535 MET A C 1
ATOM 4211 O O . MET A 1 535 ? 2.482 -33.094 -24.406 1 78.75 535 MET A O 1
ATOM 4215 N N . PHE A 1 536 ? 2.568 -35.188 -23.703 1 75 536 PHE A N 1
ATOM 4216 C CA . PHE A 1 536 ? 1.51 -34.969 -22.734 1 75 536 PHE A CA 1
ATOM 4217 C C . PHE A 1 536 ? 1.97 -34 -21.641 1 75 536 PHE A C 1
ATOM 4219 O O . PHE A 1 536 ? 1.191 -33.156 -21.188 1 75 536 PHE A O 1
ATOM 4226 N N . THR A 1 537 ? 3.107 -34.156 -21.234 1 76.38 537 THR A N 1
ATOM 4227 C CA . THR A 1 537 ? 3.664 -33.219 -20.25 1 76.38 537 THR A CA 1
ATOM 4228 C C . THR A 1 537 ? 3.689 -31.797 -20.797 1 76.38 537 THR A C 1
ATOM 4230 O O . THR A 1 537 ? 3.447 -30.844 -20.062 1 76.38 537 THR A O 1
ATOM 4233 N N . LEU A 1 538 ? 3.988 -31.703 -22.031 1 79 538 LEU A N 1
ATOM 4234 C CA . LEU A 1 538 ? 4.02 -30.391 -22.656 1 79 538 LEU A CA 1
ATOM 4235 C C . LEU A 1 538 ? 2.621 -29.781 -22.703 1 79 538 LEU A C 1
ATOM 4237 O O . LEU A 1 538 ? 2.449 -28.594 -22.422 1 79 538 LEU A O 1
ATOM 4241 N N . VAL A 1 539 ? 1.714 -30.609 -22.984 1 77.19 539 VAL A N 1
ATOM 4242 C CA . VAL A 1 539 ? 0.339 -30.125 -23.062 1 77.19 539 VAL A CA 1
ATOM 4243 C C . VAL A 1 539 ? -0.168 -29.75 -21.672 1 77.19 539 VAL A C 1
ATOM 4245 O O . VAL A 1 539 ? -0.802 -28.703 -21.5 1 77.19 539 VAL A O 1
ATOM 4248 N N . GLN A 1 540 ? 0.107 -30.578 -20.781 1 75.12 540 GLN A N 1
ATOM 4249 C CA . GLN A 1 540 ? -0.313 -30.297 -19.406 1 75.12 540 GLN A CA 1
ATOM 4250 C C . GLN A 1 540 ? 0.347 -29.031 -18.859 1 75.12 540 GLN A C 1
ATOM 4252 O O . GLN A 1 540 ? -0.294 -28.234 -18.172 1 75.12 540 GLN A O 1
ATOM 4257 N N . ALA A 1 541 ? 1.549 -28.859 -19.156 1 77 541 ALA A N 1
ATOM 4258 C CA . ALA A 1 541 ? 2.277 -27.672 -18.719 1 77 541 ALA A CA 1
ATOM 4259 C C . ALA A 1 541 ? 1.703 -26.422 -19.344 1 77 541 ALA A C 1
ATOM 4261 O O . ALA A 1 541 ? 1.62 -25.375 -18.703 1 77 541 ALA A O 1
ATOM 4262 N N . TYR A 1 542 ? 1.342 -26.547 -20.547 1 77.38 542 TYR A N 1
ATOM 4263 C CA . TYR A 1 542 ? 0.776 -25.406 -21.266 1 77.38 542 TYR A CA 1
ATOM 4264 C C . TYR A 1 542 ? -0.601 -25.047 -20.719 1 77.38 542 TYR A C 1
ATOM 4266 O O . TYR A 1 542 ? -0.891 -23.875 -20.469 1 77.38 542 TYR A O 1
ATOM 4274 N N . LEU A 1 543 ? -1.401 -25.938 -20.422 1 74.44 543 LEU A N 1
ATOM 4275 C CA . LEU A 1 543 ? -2.779 -25.703 -20.016 1 74.44 543 LEU A CA 1
ATOM 4276 C C . LEU A 1 543 ? -2.832 -25.25 -18.562 1 74.44 543 LEU A C 1
ATOM 4278 O O . LEU A 1 543 ? -3.695 -24.453 -18.188 1 74.44 543 LEU A O 1
ATOM 4282 N N . SER A 1 544 ? -1.954 -25.719 -17.781 1 75.19 544 SER A N 1
ATOM 4283 C CA . SER A 1 544 ? -1.955 -25.328 -16.375 1 75.19 544 SER A CA 1
ATOM 4284 C C . SER A 1 544 ? -1.015 -24.141 -16.125 1 75.19 544 SER A C 1
ATOM 4286 O O . SER A 1 544 ? -1.322 -23.25 -15.336 1 75.19 544 SER A O 1
ATOM 4288 N N . GLY A 1 545 ? 0.051 -24.172 -16.844 1 77.25 545 GLY A N 1
ATOM 4289 C CA . GLY A 1 545 ? 1.097 -23.203 -16.578 1 77.25 545 GLY A CA 1
ATOM 4290 C C . GLY A 1 545 ? 0.757 -21.812 -17.094 1 77.25 545 GLY A C 1
ATOM 4291 O O . GLY A 1 545 ? 0.966 -20.812 -16.391 1 77.25 545 GLY A O 1
ATOM 4292 N N . VAL A 1 546 ? 0.201 -21.719 -18.234 1 78.25 546 VAL A N 1
ATOM 4293 C CA . VAL A 1 546 ? -0.021 -20.422 -18.875 1 78.25 546 VAL A CA 1
ATOM 4294 C C . VAL A 1 546 ? -1.017 -19.609 -18.047 1 78.25 546 VAL A C 1
ATOM 4296 O O . VAL A 1 546 ? -0.747 -18.453 -17.703 1 78.25 546 VAL A O 1
ATOM 4299 N N . PRO A 1 547 ? -2.143 -20.172 -17.719 1 76.62 547 PRO A N 1
ATOM 4300 C CA . PRO A 1 547 ? -3.064 -19.391 -16.891 1 76.62 547 PRO A CA 1
ATOM 4301 C C . PRO A 1 547 ? -2.449 -18.969 -15.555 1 76.62 547 PRO A C 1
ATOM 4303 O O . PRO A 1 547 ? -2.705 -17.875 -15.07 1 76.62 547 PRO A O 1
ATOM 4306 N N . ILE A 1 548 ? -1.719 -19.828 -15.023 1 81.06 548 ILE A N 1
ATOM 4307 C CA . ILE A 1 548 ? -1.096 -19.531 -13.742 1 81.06 548 ILE A CA 1
ATOM 4308 C C . ILE A 1 548 ? -0.131 -18.359 -13.883 1 81.06 548 ILE A C 1
ATOM 4310 O O . ILE A 1 548 ? -0.127 -17.438 -13.055 1 81.06 548 ILE A O 1
ATOM 4314 N N . VAL A 1 549 ? 0.62 -18.359 -14.898 1 84.62 549 VAL A N 1
ATOM 4315 C CA . VAL A 1 549 ? 1.602 -17.312 -15.133 1 84.62 549 VAL A CA 1
ATOM 4316 C C . VAL A 1 549 ? 0.888 -15.984 -15.383 1 84.62 549 VAL A C 1
ATOM 4318 O O . VAL A 1 549 ? 1.355 -14.93 -14.953 1 84.62 549 VAL A O 1
ATOM 4321 N N . VAL A 1 550 ? -0.229 -16.031 -16.031 1 81.88 550 VAL A N 1
ATOM 4322 C CA . VAL A 1 550 ? -0.996 -14.828 -16.328 1 81.88 550 VAL A CA 1
ATOM 4323 C C . VAL A 1 550 ? -1.529 -14.227 -15.031 1 81.88 550 VAL A C 1
ATOM 4325 O O . VAL A 1 550 ? -1.547 -13 -14.867 1 81.88 550 VAL A O 1
ATOM 4328 N N . VAL A 1 551 ? -1.882 -15.047 -14.172 1 81.5 551 VAL A N 1
ATOM 4329 C CA . VAL A 1 551 ? -2.48 -14.594 -12.922 1 81.5 551 VAL A CA 1
ATOM 4330 C C . VAL A 1 551 ? -1.415 -13.93 -12.047 1 81.5 551 VAL A C 1
ATOM 4332 O O . VAL A 1 551 ? -1.685 -12.938 -11.375 1 81.5 551 VAL A O 1
ATOM 4335 N N . VAL A 1 552 ? -0.254 -14.406 -12.07 1 85.5 552 VAL A N 1
ATOM 4336 C CA . VAL A 1 552 ? 0.77 -13.914 -11.148 1 85.5 552 VAL A CA 1
ATOM 4337 C C . VAL A 1 552 ? 1.652 -12.891 -11.859 1 85.5 552 VAL A C 1
ATOM 4339 O O . VAL A 1 552 ? 2.654 -12.438 -11.305 1 85.5 552 VAL A O 1
ATOM 4342 N N . ARG A 1 553 ? 1.331 -12.43 -12.961 1 82.31 553 ARG A N 1
ATOM 4343 C CA . ARG A 1 553 ? 2.172 -11.594 -13.812 1 82.31 553 ARG A CA 1
ATOM 4344 C C . ARG A 1 553 ? 2.492 -10.266 -13.125 1 82.31 553 ARG A C 1
ATOM 4346 O O . ARG A 1 553 ? 3.553 -9.688 -13.367 1 82.31 553 ARG A O 1
ATOM 4353 N N . GLU A 1 554 ? 1.688 -9.898 -12.258 1 77.12 554 GLU A N 1
ATOM 4354 C CA . GLU A 1 554 ? 1.864 -8.57 -11.68 1 77.12 554 GLU A CA 1
ATOM 4355 C C . GLU A 1 554 ? 2.613 -8.641 -10.352 1 77.12 554 GLU A C 1
ATOM 4357 O O . GLU A 1 554 ? 2.846 -7.617 -9.703 1 77.12 554 GLU A O 1
ATOM 4362 N N . ILE A 1 555 ? 3.035 -9.836 -10 1 84.69 555 ILE A N 1
ATOM 4363 C CA . ILE A 1 555 ? 3.803 -10.047 -8.781 1 84.69 555 ILE A CA 1
ATOM 4364 C C . ILE A 1 555 ? 5.184 -10.602 -9.125 1 84.69 555 ILE A C 1
ATOM 4366 O O . ILE A 1 555 ? 5.336 -11.805 -9.336 1 84.69 555 ILE A O 1
ATOM 4370 N N . PRO A 1 556 ? 6.145 -9.734 -9.039 1 87.31 556 PRO A N 1
ATOM 4371 C CA . PRO A 1 556 ? 7.438 -10.094 -9.617 1 87.31 556 PRO A CA 1
ATOM 4372 C C . PRO A 1 556 ? 8.031 -11.367 -9.008 1 87.31 556 PRO A C 1
ATOM 4374 O O . PRO A 1 556 ? 8.469 -12.258 -9.727 1 87.31 556 PRO A O 1
ATOM 4377 N N . VAL A 1 557 ? 8.047 -11.508 -7.703 1 88.44 557 VAL A N 1
ATOM 4378 C CA . VAL A 1 557 ? 8.672 -12.656 -7.055 1 88.44 557 VAL A CA 1
ATOM 4379 C C . VAL A 1 557 ? 7.895 -13.93 -7.387 1 88.44 557 VAL A C 1
ATOM 4381 O O . VAL A 1 557 ? 8.484 -14.961 -7.699 1 88.44 557 VAL A O 1
ATOM 4384 N N . ALA A 1 558 ? 6.574 -13.836 -7.285 1 88 558 ALA A N 1
ATOM 4385 C CA . ALA A 1 558 ? 5.73 -14.977 -7.625 1 88 558 ALA A CA 1
ATOM 4386 C C . ALA A 1 558 ? 5.879 -15.352 -9.094 1 88 558 ALA A C 1
ATOM 4388 O O . ALA A 1 558 ? 5.969 -16.531 -9.438 1 88 558 ALA A O 1
ATOM 4389 N N . PHE A 1 559 ? 5.859 -14.383 -9.914 1 90.81 559 PHE A N 1
ATOM 4390 C CA . PHE A 1 559 ? 6.035 -14.617 -11.344 1 90.81 559 PHE A CA 1
ATOM 4391 C C . PHE A 1 559 ? 7.348 -15.344 -11.617 1 90.81 559 PHE A C 1
ATOM 4393 O O . PHE A 1 559 ? 7.383 -16.297 -12.398 1 90.81 559 PHE A O 1
ATOM 4400 N N . TYR A 1 560 ? 8.453 -14.891 -11.031 1 93.12 560 TYR A N 1
ATOM 4401 C CA . TYR A 1 560 ? 9.781 -15.461 -11.203 1 93.12 560 TYR A CA 1
ATOM 4402 C C . TYR A 1 560 ? 9.812 -16.922 -10.742 1 93.12 560 TYR A C 1
ATOM 4404 O O . TYR A 1 560 ? 10.25 -17.797 -11.477 1 93.12 560 TYR A O 1
ATOM 4412 N N . LEU A 1 561 ? 9.312 -17.188 -9.594 1 90.81 561 LEU A N 1
ATOM 4413 C CA . LEU A 1 561 ? 9.398 -18.516 -9.008 1 90.81 561 LEU A CA 1
ATOM 4414 C C . LEU A 1 561 ? 8.5 -19.5 -9.758 1 90.81 561 LEU A C 1
ATOM 4416 O O . LEU A 1 561 ? 8.914 -20.625 -10.062 1 90.81 561 LEU A O 1
ATOM 4420 N N . VAL A 1 562 ? 7.301 -19.062 -10.047 1 88.38 562 VAL A N 1
ATOM 4421 C CA . VAL A 1 562 ? 6.359 -19.922 -10.75 1 88.38 562 VAL A CA 1
ATOM 4422 C C . VAL A 1 562 ? 6.898 -20.25 -12.141 1 88.38 562 VAL A C 1
ATOM 4424 O O . VAL A 1 562 ? 6.91 -21.406 -12.555 1 88.38 562 VAL A O 1
ATOM 4427 N N . SER A 1 563 ? 7.352 -19.266 -12.828 1 91.69 563 SER A N 1
ATOM 4428 C CA . SER A 1 563 ? 7.891 -19.484 -14.164 1 91.69 563 SER A CA 1
ATOM 4429 C C . SER A 1 563 ? 9.133 -20.375 -14.117 1 91.69 563 SER A C 1
ATOM 4431 O O . SER A 1 563 ? 9.305 -21.25 -14.961 1 91.69 563 SER A O 1
ATOM 4433 N N . THR A 1 564 ? 9.992 -20.156 -13.18 1 92.94 564 THR A N 1
ATOM 4434 C CA . THR A 1 564 ? 11.219 -20.922 -13.039 1 92.94 564 THR A CA 1
ATOM 4435 C C . THR A 1 564 ? 10.906 -22.391 -12.789 1 92.94 564 THR A C 1
ATOM 4437 O O . THR A 1 564 ? 11.461 -23.281 -13.453 1 92.94 564 THR A O 1
ATOM 4440 N N . PHE A 1 565 ? 9.977 -22.641 -11.969 1 89 565 PHE A N 1
ATOM 4441 C CA . PHE A 1 565 ? 9.656 -24.031 -11.641 1 89 565 PHE A CA 1
ATOM 4442 C C . PHE A 1 565 ? 8.93 -24.703 -12.797 1 89 565 PHE A C 1
ATOM 4444 O O . PHE A 1 565 ? 9.172 -25.891 -13.078 1 89 565 PHE A O 1
ATOM 4451 N N . LEU A 1 566 ? 8.078 -23.984 -13.391 1 87.56 566 LEU A N 1
ATOM 4452 C CA . LEU A 1 566 ? 7.359 -24.547 -14.523 1 87.56 566 LEU A CA 1
ATOM 4453 C C . LEU A 1 566 ? 8.32 -24.922 -15.648 1 87.56 566 LEU A C 1
ATOM 4455 O O . LEU A 1 566 ? 8.242 -26.031 -16.188 1 87.56 566 LEU A O 1
ATOM 4459 N N . ILE A 1 567 ? 9.211 -24.047 -15.992 1 91.88 567 ILE A N 1
ATOM 4460 C CA . ILE A 1 567 ? 10.164 -24.297 -17.062 1 91.88 567 ILE A CA 1
ATOM 4461 C C . ILE A 1 567 ? 11.125 -25.406 -16.672 1 91.88 567 ILE A C 1
ATOM 4463 O O . ILE A 1 567 ? 11.43 -26.297 -17.469 1 91.88 567 ILE A O 1
ATOM 4467 N N . PHE A 1 568 ? 11.594 -25.406 -15.492 1 92.62 568 PHE A N 1
ATOM 4468 C CA . PHE A 1 568 ? 12.523 -26.422 -15 1 92.62 568 PHE A CA 1
ATOM 4469 C C . PHE A 1 568 ? 11.906 -27.812 -15.07 1 92.62 568 PHE A C 1
ATOM 4471 O O . PHE A 1 568 ? 12.523 -28.75 -15.578 1 92.62 568 PHE A O 1
ATOM 4478 N N . LEU A 1 569 ? 10.719 -27.906 -14.586 1 87 569 LEU A N 1
ATOM 4479 C CA . LEU A 1 569 ? 10.047 -29.203 -14.562 1 87 569 LEU A CA 1
ATOM 4480 C C . LEU A 1 569 ? 9.758 -29.688 -15.977 1 87 569 LEU A C 1
ATOM 4482 O O . LEU A 1 569 ? 9.859 -30.891 -16.25 1 87 569 LEU A O 1
ATOM 4486 N N . LEU A 1 570 ? 9.367 -28.812 -16.734 1 88 570 LEU A N 1
ATOM 4487 C CA . LEU A 1 570 ? 9.109 -29.172 -18.125 1 88 570 LEU A CA 1
ATOM 4488 C C . LEU A 1 570 ? 10.375 -29.688 -18.797 1 88 570 LEU A C 1
ATOM 4490 O O . LEU A 1 570 ? 10.352 -30.734 -19.453 1 88 570 LEU A O 1
ATOM 4494 N N . CYS A 1 571 ? 11.453 -29.031 -18.656 1 93.19 571 CYS A N 1
ATOM 4495 C CA . CYS A 1 571 ? 12.727 -29.406 -19.266 1 93.19 571 CYS A CA 1
ATOM 4496 C C . CYS A 1 571 ? 13.211 -30.75 -18.719 1 93.19 571 CYS A C 1
ATOM 4498 O O . CYS A 1 571 ? 13.586 -31.641 -19.484 1 93.19 571 CYS A O 1
ATOM 4500 N N . MET A 1 572 ? 13.109 -30.906 -17.469 1 90.94 572 MET A N 1
ATOM 4501 C CA . MET A 1 572 ? 13.578 -32.156 -16.859 1 90.94 572 MET A CA 1
ATOM 4502 C C . MET A 1 572 ? 12.703 -33.312 -17.266 1 90.94 572 MET A C 1
ATOM 4504 O O . MET A 1 572 ? 13.211 -34.438 -17.5 1 90.94 572 MET A O 1
ATOM 4508 N N . ALA A 1 573 ? 11.43 -33.062 -17.328 1 85.81 573 ALA A N 1
ATOM 4509 C CA . ALA A 1 573 ? 10.516 -34.125 -17.734 1 85.81 573 ALA A CA 1
ATOM 4510 C C . ALA A 1 573 ? 10.82 -34.625 -19.141 1 85.81 573 ALA A C 1
ATOM 4512 O O . ALA A 1 573 ? 10.828 -35.812 -19.422 1 85.81 573 ALA A O 1
ATOM 4513 N N . ILE A 1 574 ? 11.086 -33.75 -20.047 1 88.5 574 ILE A N 1
ATOM 4514 C CA . ILE A 1 574 ? 11.367 -34.094 -21.422 1 88.5 574 ILE A CA 1
ATOM 4515 C C . ILE A 1 574 ? 12.656 -34.906 -21.5 1 88.5 574 ILE A C 1
ATOM 4517 O O . ILE A 1 574 ? 12.695 -35.969 -22.141 1 88.5 574 ILE A O 1
ATOM 4521 N N . ILE A 1 575 ? 13.672 -34.5 -20.781 1 92.25 575 ILE A N 1
ATOM 4522 C CA . ILE A 1 575 ? 14.961 -35.188 -20.781 1 92.25 575 ILE A CA 1
ATOM 4523 C C . ILE A 1 575 ? 14.797 -36.594 -20.188 1 92.25 575 ILE A C 1
ATOM 4525 O O . ILE A 1 575 ? 15.305 -37.562 -20.734 1 92.25 575 ILE A O 1
ATOM 4529 N N . LEU A 1 576 ? 14.086 -36.719 -19.172 1 87.44 576 LEU A N 1
ATOM 4530 C CA . LEU A 1 576 ? 13.922 -38 -18.484 1 87.44 576 LEU A CA 1
ATOM 4531 C C . LEU A 1 576 ? 13.102 -38.969 -19.328 1 87.44 576 LEU A C 1
ATOM 4533 O O . LEU A 1 576 ? 13.453 -40.125 -19.438 1 87.44 576 LEU A O 1
ATOM 4537 N N . PHE A 1 577 ? 12.07 -38.5 -19.969 1 83.75 577 PHE A N 1
ATOM 4538 C CA . PHE A 1 577 ? 11.188 -39.375 -20.719 1 83.75 577 PHE A CA 1
ATOM 4539 C C . PHE A 1 577 ? 11.844 -39.812 -22.031 1 83.75 577 PHE A C 1
ATOM 4541 O O . PHE A 1 577 ? 11.594 -40.906 -22.516 1 83.75 577 PHE A O 1
ATOM 4548 N N . ILE A 1 578 ? 12.68 -38.938 -22.531 1 88 578 ILE A N 1
ATOM 4549 C CA . ILE A 1 578 ? 13.25 -39.281 -23.844 1 88 578 ILE A CA 1
ATOM 4550 C C . ILE A 1 578 ? 14.539 -40.062 -23.656 1 88 578 ILE A C 1
ATOM 4552 O O . ILE A 1 578 ? 14.789 -41.031 -24.375 1 88 578 ILE A O 1
ATOM 4556 N N . PHE A 1 579 ? 15.375 -39.812 -22.672 1 90.75 579 PHE A N 1
ATOM 4557 C CA . PHE A 1 579 ? 16.719 -40.406 -22.609 1 90.75 579 PHE A CA 1
ATOM 4558 C C . PHE A 1 579 ? 16.766 -41.531 -21.594 1 90.75 579 PHE A C 1
ATOM 4560 O O . PHE A 1 579 ? 17.516 -42.5 -21.781 1 90.75 579 PHE A O 1
ATOM 4567 N N . LEU A 1 580 ? 16.031 -41.469 -20.578 1 86.94 580 LEU A N 1
ATOM 4568 C CA . LEU A 1 580 ? 16.156 -42.469 -19.5 1 86.94 580 LEU A CA 1
ATOM 4569 C C . LEU A 1 580 ? 15.82 -43.844 -20 1 86.94 580 LEU A C 1
ATOM 4571 O O . LEU A 1 580 ? 16.562 -44.812 -19.734 1 86.94 580 LEU A O 1
ATOM 4575 N N . PRO A 1 581 ? 14.633 -44.062 -20.703 1 82.88 581 PRO A N 1
ATOM 4576 C CA . PRO A 1 581 ? 14.344 -45.406 -21.203 1 82.88 581 PRO A CA 1
ATOM 4577 C C . PRO A 1 581 ? 15.414 -45.906 -22.156 1 82.88 581 PRO A C 1
ATOM 4579 O O . PRO A 1 581 ? 15.703 -47.094 -22.188 1 82.88 581 PRO A O 1
ATOM 4582 N N . LYS A 1 582 ? 16.031 -45.094 -22.875 1 86.75 582 LYS A N 1
ATOM 4583 C CA . LYS A 1 582 ? 17.047 -45.469 -23.828 1 86.75 582 LYS A CA 1
ATOM 4584 C C . LYS A 1 582 ? 18.344 -45.875 -23.125 1 86.75 582 LYS A C 1
ATOM 4586 O O . LYS A 1 582 ? 19.031 -46.812 -23.516 1 86.75 582 LYS A O 1
ATOM 4591 N N . VAL A 1 583 ? 18.688 -45.156 -22.156 1 88.12 583 VAL A N 1
ATOM 4592 C CA . VAL A 1 583 ? 19.875 -45.438 -21.375 1 88.12 583 VAL A CA 1
ATOM 4593 C C . VAL A 1 583 ? 19.703 -46.812 -20.672 1 88.12 583 VAL A C 1
ATOM 4595 O O . VAL A 1 583 ? 20.641 -47.594 -20.641 1 88.12 583 VAL A O 1
ATOM 4598 N N . SER A 1 584 ? 18.531 -47.062 -20.141 1 84.62 584 SER A N 1
ATOM 4599 C CA . SER A 1 584 ? 18.266 -48.312 -19.484 1 84.62 584 SER A CA 1
ATOM 4600 C C . SER A 1 584 ? 18.297 -49.469 -20.469 1 84.62 584 SER A C 1
ATOM 4602 O O . SER A 1 584 ? 18.797 -50.562 -20.141 1 84.62 584 SER A O 1
ATOM 4604 N N . LEU A 1 585 ? 17.75 -49.281 -21.656 1 83.44 585 LEU A N 1
ATOM 4605 C CA . LEU A 1 585 ? 17.766 -50.312 -22.703 1 83.44 585 LEU A CA 1
ATOM 4606 C C . LEU A 1 585 ? 19.188 -50.562 -23.188 1 83.44 585 LEU A C 1
ATOM 4608 O O . LEU A 1 585 ? 19.531 -51.719 -23.469 1 83.44 585 LEU A O 1
ATOM 4612 N N . GLN A 1 586 ? 19.953 -49.562 -23.312 1 86.75 586 GLN A N 1
ATOM 4613 C CA . GLN A 1 586 ? 21.344 -49.719 -23.75 1 86.75 586 GLN A CA 1
ATOM 4614 C C . GLN A 1 586 ? 22.141 -50.531 -22.719 1 86.75 586 GLN A C 1
ATOM 4616 O O . GLN A 1 586 ? 22.984 -51.344 -23.094 1 86.75 586 GLN A O 1
ATOM 4621 N N . LYS A 1 587 ? 21.859 -50.312 -21.547 1 85.5 587 LYS A N 1
ATOM 4622 C CA . LYS A 1 587 ? 22.547 -51.062 -20.5 1 85.5 587 LYS A CA 1
ATOM 4623 C C . LYS A 1 587 ? 22.156 -52.562 -20.531 1 85.5 587 LYS A C 1
ATOM 4625 O O . LYS A 1 587 ? 23 -53.438 -20.312 1 85.5 587 LYS A O 1
ATOM 4630 N N . LYS A 1 588 ? 20.906 -52.812 -20.859 1 81.62 588 LYS A N 1
ATOM 4631 C CA . LYS A 1 588 ? 20.438 -54.188 -20.953 1 81.62 588 LYS A CA 1
ATOM 4632 C C . LYS A 1 588 ? 21.031 -54.875 -22.172 1 81.62 588 LYS A C 1
ATOM 4634 O O . LYS A 1 588 ? 21.406 -56.062 -22.094 1 81.62 588 LYS A O 1
ATOM 4639 N N . TYR A 1 589 ? 21.094 -54.188 -23.297 1 81.38 589 TYR A N 1
ATOM 4640 C CA . TYR A 1 589 ? 21.609 -54.75 -24.531 1 81.38 589 TYR A CA 1
ATOM 4641 C C . TYR A 1 589 ? 23.125 -54.938 -24.453 1 81.38 589 TYR A C 1
ATOM 4643 O O . TYR A 1 589 ? 23.672 -55.844 -25.078 1 81.38 589 TYR A O 1
ATOM 4651 N N . LYS A 1 590 ? 23.734 -54.094 -23.75 1 79 590 LYS A N 1
ATOM 4652 C CA . LYS A 1 590 ? 25.172 -54.188 -23.609 1 79 590 LYS A CA 1
ATOM 4653 C C . LYS A 1 590 ? 25.562 -55.469 -22.875 1 79 590 LYS A C 1
ATOM 4655 O O . LYS A 1 590 ? 26.656 -56.031 -23.109 1 79 590 LYS A O 1
ATOM 4660 N N . LYS A 1 591 ? 24.609 -56.031 -22.078 1 77.25 591 LYS A N 1
ATOM 4661 C CA . LYS A 1 591 ? 24.891 -57.25 -21.312 1 77.25 591 LYS A CA 1
ATOM 4662 C C . LYS A 1 591 ? 24.609 -58.5 -22.141 1 77.25 591 LYS A C 1
ATOM 4664 O O . LYS A 1 591 ? 25.031 -59.594 -21.781 1 77.25 591 LYS A O 1
ATOM 4669 N N . MET A 1 592 ? 23.938 -58.312 -23.312 1 76.12 592 MET A N 1
ATOM 4670 C CA . MET A 1 592 ? 23.594 -59.469 -24.156 1 76.12 592 MET A CA 1
ATOM 4671 C C . MET A 1 592 ? 24.672 -59.688 -25.234 1 76.12 592 MET A C 1
ATOM 4673 O O . MET A 1 592 ? 25.25 -58.719 -25.734 1 76.12 592 MET A O 1
ATOM 4677 N N . PRO A 1 593 ? 25.078 -61 -25.453 1 73.62 593 PRO A N 1
ATOM 4678 C CA . PRO A 1 593 ? 26.016 -61.25 -26.547 1 73.62 593 PRO A CA 1
ATOM 4679 C C . PRO A 1 593 ? 25.5 -60.75 -27.891 1 73.62 593 PRO A C 1
ATOM 4681 O O . PRO A 1 593 ? 24.281 -60.688 -28.109 1 73.62 593 PRO A O 1
ATOM 4684 N N . PRO A 1 594 ? 26.375 -60.219 -28.812 1 68.62 594 PRO A N 1
ATOM 4685 C CA . PRO A 1 594 ? 26.016 -59.594 -30.094 1 68.62 594 PRO A CA 1
ATOM 4686 C C . PRO A 1 594 ? 25.062 -60.469 -30.906 1 68.62 594 PRO A C 1
ATOM 4688 O O . PRO A 1 594 ? 24.156 -59.938 -31.578 1 68.62 594 PRO A O 1
ATOM 4691 N N . GLN A 1 595 ? 25.203 -61.844 -30.938 1 66.94 595 GLN A N 1
ATOM 4692 C CA . GLN A 1 595 ? 24.328 -62.719 -31.703 1 66.94 595 GLN A CA 1
ATOM 4693 C C . GLN A 1 595 ? 22.906 -62.719 -31.156 1 66.94 595 GLN A C 1
ATOM 4695 O O . GLN A 1 595 ? 21.938 -62.719 -31.922 1 66.94 595 GLN A O 1
ATOM 4700 N N . GLU A 1 596 ? 22.766 -62.594 -29.938 1 69.06 596 GLU A N 1
ATOM 4701 C CA . GLU A 1 596 ? 21.469 -62.562 -29.281 1 69.06 596 GLU A CA 1
ATOM 4702 C C . GLU A 1 596 ? 20.781 -61.219 -29.453 1 69.06 596 GLU A C 1
ATOM 4704 O O . GLU A 1 596 ? 19.562 -61.125 -29.547 1 69.06 596 GLU A O 1
ATOM 4709 N N . GLN A 1 597 ? 21.609 -60.188 -29.547 1 65.31 597 GLN A N 1
ATOM 4710 C CA . GLN A 1 597 ? 21.094 -58.844 -29.766 1 65.31 597 GLN A CA 1
ATOM 4711 C C . GLN A 1 597 ? 20.406 -58.719 -31.109 1 65.31 597 GLN A C 1
ATOM 4713 O O . GLN A 1 597 ? 19.297 -58.188 -31.219 1 65.31 597 GLN A O 1
ATOM 4718 N N . GLN A 1 598 ? 21.109 -59.344 -32.062 1 62.25 598 GLN A N 1
ATOM 4719 C CA . GLN A 1 598 ? 20.578 -59.344 -33.406 1 62.25 598 GLN A CA 1
ATOM 4720 C C . GLN A 1 598 ? 19.344 -60.219 -33.531 1 62.25 598 GLN A C 1
ATOM 4722 O O . GLN A 1 598 ? 18.375 -59.906 -34.219 1 62.25 598 GLN A O 1
ATOM 4727 N N . ALA A 1 599 ? 19.391 -61.344 -32.75 1 61.69 599 ALA A N 1
ATOM 4728 C CA . ALA A 1 599 ? 18.25 -62.281 -32.781 1 61.69 599 ALA A CA 1
ATOM 4729 C C . ALA A 1 599 ? 17.031 -61.656 -32.094 1 61.69 599 ALA A C 1
ATOM 4731 O O . ALA A 1 599 ? 15.906 -61.812 -32.594 1 61.69 599 ALA A O 1
ATOM 4732 N N . GLN A 1 600 ? 17.281 -61 -31.109 1 61.75 600 GLN A N 1
ATOM 4733 C CA . GLN A 1 600 ? 16.188 -60.375 -30.391 1 61.75 600 GLN A CA 1
ATOM 4734 C C . GLN A 1 600 ? 15.586 -59.219 -31.203 1 61.75 600 GLN A C 1
ATOM 4736 O O . GLN A 1 600 ? 14.367 -59.031 -31.219 1 61.75 600 GLN A O 1
ATOM 4741 N N . MET A 1 601 ? 16.484 -58.562 -31.875 1 59.25 601 MET A N 1
ATOM 4742 C CA . MET A 1 601 ? 16.031 -57.5 -32.75 1 59.25 601 MET A CA 1
ATOM 4743 C C . MET A 1 601 ? 15.242 -58.031 -33.938 1 59.25 601 MET A C 1
ATOM 4745 O O . MET A 1 601 ? 14.195 -57.5 -34.312 1 59.25 601 MET A O 1
ATOM 4749 N N . ALA A 1 602 ? 15.758 -59.219 -34.5 1 57.56 602 ALA A N 1
ATOM 4750 C CA . ALA A 1 602 ? 15.078 -59.906 -35.625 1 57.56 602 ALA A CA 1
ATOM 4751 C C . ALA A 1 602 ? 13.742 -60.469 -35.156 1 57.56 602 ALA A C 1
ATOM 4753 O O . ALA A 1 602 ? 12.75 -60.406 -35.875 1 57.56 602 ALA A O 1
ATOM 4754 N N . LYS A 1 603 ? 13.719 -61 -34.062 1 56.12 603 LYS A N 1
ATOM 4755 C CA . LYS A 1 603 ? 12.5 -61.594 -33.5 1 56.12 603 LYS A CA 1
ATOM 4756 C C . LYS A 1 603 ? 11.461 -60.531 -33.188 1 56.12 603 LYS A C 1
ATOM 4758 O O . LYS A 1 603 ? 10.266 -60.719 -33.469 1 56.12 603 LYS A O 1
ATOM 4763 N N . LYS A 1 604 ? 11.93 -59.469 -32.75 1 55.97 604 LYS A N 1
ATOM 4764 C CA . LYS A 1 604 ? 11.008 -58.406 -32.344 1 55.97 604 LYS A CA 1
ATOM 4765 C C . LYS A 1 604 ? 10.5 -57.656 -33.594 1 55.97 604 LYS A C 1
ATOM 4767 O O . LYS A 1 604 ? 9.328 -57.281 -33.656 1 55.97 604 LYS A O 1
ATOM 4772 N N . LEU A 1 605 ? 11.367 -57.531 -34.594 1 53.34 605 LEU A N 1
ATOM 4773 C CA . LEU A 1 605 ? 10.961 -57 -35.875 1 53.34 605 LEU A CA 1
ATOM 4774 C C . LEU A 1 605 ? 9.945 -57.906 -36.562 1 53.34 605 LEU A C 1
ATOM 4776 O O . LEU A 1 605 ? 8.977 -57.438 -37.156 1 53.34 605 LEU A O 1
ATOM 4780 N N . LYS A 1 606 ? 10.102 -59.281 -36.5 1 51.75 606 LYS A N 1
ATOM 4781 C CA . LYS A 1 606 ? 9.172 -60.25 -37.031 1 51.75 606 LYS A CA 1
ATOM 4782 C C . LYS A 1 606 ? 7.844 -60.25 -36.281 1 51.75 606 LYS A C 1
ATOM 4784 O O . LYS A 1 606 ? 6.781 -60.375 -36.906 1 51.75 606 LYS A O 1
ATOM 4789 N N . LYS A 1 607 ? 7.902 -60.062 -35.125 1 51.78 607 LYS A N 1
ATOM 4790 C CA . LYS A 1 607 ? 6.684 -60 -34.312 1 51.78 607 LYS A CA 1
ATOM 4791 C C . LYS A 1 607 ? 5.883 -58.75 -34.594 1 51.78 607 LYS A C 1
ATOM 4793 O O . LYS A 1 607 ? 4.648 -58.781 -34.625 1 51.78 607 LYS A O 1
ATOM 4798 N N . SER A 1 608 ? 6.523 -57.688 -34.781 1 49.31 608 SER A N 1
ATOM 4799 C CA . SER A 1 608 ? 5.867 -56.406 -35.156 1 49.31 608 SER A CA 1
ATOM 4800 C C . SER A 1 608 ? 5.242 -56.5 -36.531 1 49.31 608 SER A C 1
ATOM 4802 O O . SER A 1 608 ? 4.16 -55.938 -36.781 1 49.31 608 SER A O 1
ATOM 4804 N N . MET A 1 609 ? 5.855 -57.281 -37.469 1 46.28 609 MET A N 1
ATOM 4805 C CA . MET A 1 609 ? 5.348 -57.531 -38.812 1 46.28 609 MET A CA 1
ATOM 4806 C C . MET A 1 609 ? 4.191 -58.5 -38.812 1 46.28 609 MET A C 1
ATOM 4808 O O . MET A 1 609 ? 3.23 -58.375 -39.562 1 46.28 609 MET A O 1
ATOM 4812 N N . ASN A 1 610 ? 4.258 -59.594 -38.031 1 45.5 610 ASN A N 1
ATOM 4813 C CA . ASN A 1 610 ? 3.207 -60.625 -38 1 45.5 610 ASN A CA 1
ATOM 4814 C C . ASN A 1 610 ? 1.964 -60.094 -37.281 1 45.5 610 ASN A C 1
ATOM 4816 O O . ASN A 1 610 ? 0.844 -60.5 -37.594 1 45.5 610 ASN A O 1
ATOM 4820 N N . LEU A 1 611 ? 2.027 -59.25 -36.312 1 42.28 611 LEU A N 1
ATOM 4821 C CA . LEU A 1 611 ? 0.87 -58.719 -35.594 1 42.28 611 LEU A CA 1
ATOM 4822 C C . LEU A 1 611 ? 0.107 -57.75 -36.5 1 42.28 611 LEU A C 1
ATOM 4824 O O . LEU A 1 611 ? -1.107 -57.594 -36.344 1 42.28 611 LEU A O 1
ATOM 4828 N N . SER A 1 612 ? 0.662 -57.125 -37.438 1 39.53 612 SER A N 1
ATOM 4829 C CA . SER A 1 612 ? -0.018 -56.281 -38.406 1 39.53 612 SER A CA 1
ATOM 4830 C C . SER A 1 612 ? -0.738 -57.094 -39.438 1 39.53 612 SER A C 1
ATOM 4832 O O . SER A 1 612 ? -1.753 -56.688 -40 1 39.53 612 SER A O 1
ATOM 4834 N N . SER A 1 613 ? -0.265 -58.312 -39.844 1 36.09 613 SER A N 1
ATOM 4835 C CA . SER A 1 613 ? -0.894 -59.156 -40.875 1 36.09 613 SER A CA 1
ATOM 4836 C C . SER A 1 613 ? -2.174 -59.781 -40.344 1 36.09 613 SER A C 1
ATOM 4838 O O . SER A 1 613 ? -3.086 -60.094 -41.125 1 36.09 613 SER A O 1
ATOM 4840 N N . SER A 1 614 ? -2.24 -60.094 -39.125 1 35.22 614 SER A N 1
ATOM 4841 C CA . SER A 1 614 ? -3.4 -60.844 -38.656 1 35.22 614 SER A CA 1
ATOM 4842 C C . SER A 1 614 ? -4.641 -59.969 -38.594 1 35.22 614 SER A C 1
ATOM 4844 O O . SER A 1 614 ? -5.754 -60.469 -38.375 1 35.22 614 SER A O 1
ATOM 4846 N N . GLY A 1 615 ? -4.562 -58.656 -38.594 1 33.78 615 GLY A N 1
ATOM 4847 C CA . GLY A 1 615 ? -5.812 -57.906 -38.562 1 33.78 615 GLY A CA 1
ATOM 4848 C C . GLY A 1 615 ? -6.586 -57.969 -39.844 1 33.78 615 GLY A C 1
ATOM 4849 O O . GLY A 1 615 ? -7.738 -57.531 -39.906 1 33.78 615 GLY A O 1
ATOM 4850 N N . ILE A 1 616 ? -5.883 -58.031 -40.969 1 34 616 ILE A N 1
ATOM 4851 C CA . ILE A 1 616 ? -6.613 -57.781 -42.219 1 34 616 ILE A CA 1
ATOM 4852 C C . ILE A 1 616 ? -7.176 -59.125 -42.75 1 34 616 ILE A C 1
ATOM 4854 O O . ILE A 1 616 ? -7.766 -59.188 -43.812 1 34 616 ILE A O 1
ATOM 4858 N N . THR A 1 617 ? -6.879 -60.281 -42.156 1 29.77 617 THR A N 1
ATOM 4859 C CA . THR A 1 617 ? -7.301 -61.406 -43 1 29.77 617 THR A CA 1
ATOM 4860 C C . THR A 1 617 ? -8.82 -61.438 -43.094 1 29.77 617 THR A C 1
ATOM 4862 O O . THR A 1 617 ? -9.375 -62.312 -43.781 1 29.77 617 THR A O 1
ATOM 4865 N N . GLY A 1 618 ? -9.562 -60.75 -42.219 1 27.36 618 GLY A N 1
ATOM 4866 C CA . GLY A 1 618 ? -10.914 -61.281 -42.25 1 27.36 618 GLY A CA 1
ATOM 4867 C C . GLY A 1 618 ? -11.68 -60.875 -43.5 1 27.36 618 GLY A C 1
ATOM 4868 O O . GLY A 1 618 ? -12.844 -61.25 -43.656 1 27.36 618 GLY A O 1
ATOM 4869 N N . SER A 1 619 ? -11.453 -59.688 -44 1 27 619 SER A N 1
ATOM 4870 C CA . SER A 1 619 ? -12.562 -59.375 -44.906 1 27 619 SER A CA 1
ATOM 4871 C C . SER A 1 619 ? -12.445 -60.125 -46.219 1 27 619 SER A C 1
ATOM 4873 O O . SER A 1 619 ? -11.492 -59.938 -46.969 1 27 619 SER A O 1
ATOM 4875 N N . SER A 1 620 ? -12.797 -61.438 -46.25 1 25.89 620 SER A N 1
ATOM 4876 C CA . SER A 1 620 ? -13.031 -62.188 -47.469 1 25.89 620 SER A CA 1
ATOM 4877 C C . SER A 1 620 ? -13.875 -61.375 -48.469 1 25.89 620 SER A C 1
ATOM 4879 O O . SER A 1 620 ? -15.039 -61.062 -48.188 1 25.89 620 SER A O 1
ATOM 4881 N N . LEU A 1 621 ? -13.359 -60.344 -49.125 1 24.89 621 LEU A N 1
ATOM 4882 C CA . LEU A 1 621 ? -14.07 -59.719 -50.219 1 24.89 621 LEU A CA 1
ATOM 4883 C C . LEU A 1 621 ? -14.508 -60.75 -51.25 1 24.89 621 LEU A C 1
ATOM 4885 O O . LEU A 1 621 ? -13.672 -61.375 -51.875 1 24.89 621 LEU A O 1
ATOM 4889 N N . HIS A 1 622 ? -15.586 -61.562 -51.031 1 24.16 622 HIS A N 1
ATOM 4890 C CA . HIS A 1 622 ? -16.219 -62.438 -52.031 1 24.16 622 HIS A CA 1
ATOM 4891 C C . HIS A 1 622 ? -16.656 -61.625 -53.25 1 24.16 622 HIS A C 1
ATOM 4893 O O . HIS A 1 622 ? -17.359 -62.156 -54.125 1 24.16 622 HIS A O 1
ATOM 4899 N N . GLY A 1 623 ? -16.562 -60.281 -53.406 1 22.89 623 GLY A N 1
ATOM 4900 C CA . GLY A 1 623 ? -17.344 -59.75 -54.5 1 22.89 623 GLY A CA 1
ATOM 4901 C C . GLY A 1 623 ? -16.906 -60.25 -55.844 1 22.89 623 GLY A C 1
ATOM 4902 O O . GLY A 1 623 ? -15.742 -60.094 -56.219 1 22.89 623 GLY A O 1
ATOM 4903 N N . GLY A 1 624 ? -17.438 -61.438 -56.375 1 23.5 624 GLY A N 1
ATOM 4904 C CA . GLY A 1 624 ? -17.281 -62.094 -57.656 1 23.5 624 GLY A CA 1
ATOM 4905 C C . GLY A 1 624 ? -17.562 -61.188 -58.844 1 23.5 624 GLY A C 1
ATOM 4906 O O . GLY A 1 624 ? -17.719 -61.656 -59.969 1 23.5 624 GLY A O 1
ATOM 4907 N N . ASP A 1 625 ? -17.891 -59.875 -58.719 1 23.66 625 ASP A N 1
ATOM 4908 C CA . ASP A 1 625 ? -18.484 -59.375 -59.938 1 23.66 625 ASP A CA 1
ATOM 4909 C C . ASP A 1 625 ? -17.547 -59.531 -61.125 1 23.66 625 ASP A C 1
ATOM 4911 O O . ASP A 1 625 ? -16.328 -59.406 -60.969 1 23.66 625 ASP A O 1
ATOM 4915 N N . HIS A 1 626 ? -18.031 -60.188 -62.219 1 24.28 626 HIS A N 1
ATOM 4916 C CA . HIS A 1 626 ? -17.625 -60.656 -63.531 1 24.28 626 HIS A CA 1
ATOM 4917 C C . HIS A 1 626 ? -17.141 -59.5 -64.375 1 24.28 626 HIS A C 1
ATOM 4919 O O . HIS A 1 626 ? -16.922 -59.688 -65.625 1 24.28 626 HIS A O 1
ATOM 4925 N N . PHE A 1 627 ? -16.562 -58.406 -63.938 1 22.73 627 PHE A N 1
ATOM 4926 C CA . PHE A 1 627 ? -16.375 -57.375 -64.938 1 22.73 627 PHE A CA 1
ATOM 4927 C C . PHE A 1 627 ? -15.5 -57.906 -66.062 1 22.73 627 PHE A C 1
ATOM 4929 O O . PHE A 1 627 ? -14.438 -58.469 -65.812 1 22.73 627 PHE A O 1
ATOM 4936 N N . VAL A 1 628 ? -16.109 -58.25 -67.25 1 25.2 628 VAL A N 1
ATOM 4937 C CA . VAL A 1 628 ? -15.68 -58.75 -68.5 1 25.2 628 VAL A CA 1
ATOM 4938 C C . VAL A 1 628 ? -14.664 -57.781 -69.125 1 25.2 628 VAL A C 1
ATOM 4940 O O . VAL A 1 628 ? -15.008 -56.656 -69.5 1 25.2 628 VAL A O 1
ATOM 4943 N N . GLY A 1 629 ? -13.656 -57.375 -68.375 1 20.38 629 GLY A N 1
ATOM 4944 C CA . GLY A 1 629 ? -12.719 -56.375 -68.875 1 20.38 629 GLY A CA 1
ATOM 4945 C C . GLY A 1 629 ? -12.062 -56.844 -70.188 1 20.38 629 GLY A C 1
ATOM 4946 O O . GLY A 1 629 ? -11.812 -58.031 -70.375 1 20.38 629 GLY A O 1
ATOM 4947 N N . ASP A 1 630 ? -12.445 -56.156 -71.25 1 24.58 630 ASP A N 1
ATOM 4948 C CA . ASP A 1 630 ? -11.938 -56.25 -72.625 1 24.58 630 ASP A CA 1
ATOM 4949 C C . ASP A 1 630 ? -10.414 -56.281 -72.625 1 24.58 630 ASP A C 1
ATOM 4951 O O . ASP A 1 630 ? -9.766 -55.625 -71.812 1 24.58 630 ASP A O 1
ATOM 4955 N N . THR A 1 631 ? -9.805 -57.281 -73.25 1 22.89 631 THR A N 1
ATOM 4956 C CA . THR A 1 631 ? -8.445 -57.812 -73.375 1 22.89 631 THR A CA 1
ATOM 4957 C C . THR A 1 631 ? -7.539 -56.781 -74.062 1 22.89 631 THR A C 1
ATOM 4959 O O . THR A 1 631 ? -7.496 -56.719 -75.312 1 22.89 631 THR A O 1
ATOM 4962 N N . PRO A 1 632 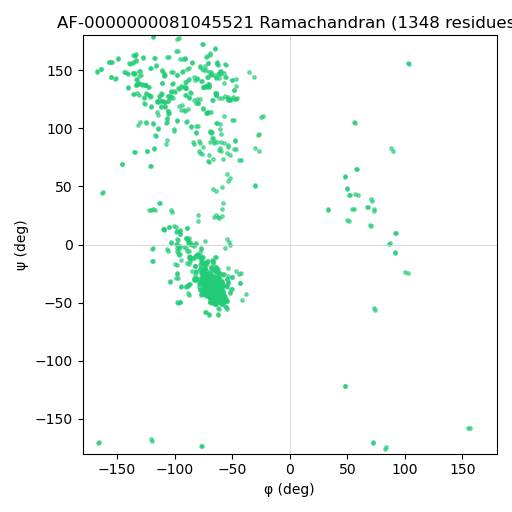? -7.551 -55.438 -73.688 1 23.72 632 PRO A N 1
ATOM 4963 C CA . PRO A 1 632 ? -6.805 -54.719 -74.75 1 23.72 632 PRO A CA 1
ATOM 4964 C C . PRO A 1 632 ? -5.387 -55.25 -74.938 1 23.72 632 PRO A C 1
ATOM 4966 O O . PRO A 1 632 ? -4.852 -55.906 -74.062 1 23.72 632 PRO A O 1
ATOM 4969 N N . SER A 1 633 ? -4.848 -55.219 -76.188 1 23.91 633 SER A N 1
ATOM 4970 C CA . SER A 1 633 ? -3.652 -55.688 -76.875 1 23.91 633 SER A CA 1
ATOM 4971 C C . SER A 1 633 ? -2.389 -55.094 -76.25 1 23.91 633 SER A C 1
ATOM 4973 O O . SER A 1 633 ? -2.291 -53.906 -76.062 1 23.91 633 SER A O 1
ATOM 4975 N N . GLY A 1 634 ? -1.729 -55.812 -75.312 1 21.41 634 GLY A N 1
ATOM 4976 C CA . GLY A 1 634 ? -0.616 -55.656 -74.438 1 21.41 634 GLY A CA 1
ATOM 4977 C C . GLY A 1 634 ? 0.68 -55.25 -75.125 1 21.41 634 GLY A C 1
ATOM 4978 O O . GLY A 1 634 ? 1.26 -56.062 -75.812 1 21.41 634 GLY A O 1
ATOM 4979 N N . SER A 1 635 ? 0.698 -54.031 -75.812 1 22.62 635 SER A N 1
ATOM 4980 C CA . SER A 1 635 ? 1.948 -53.688 -76.5 1 22.62 635 SER A CA 1
ATOM 4981 C C . SER A 1 635 ? 3.141 -53.844 -75.562 1 22.62 635 SER A C 1
ATOM 4983 O O . SER A 1 635 ? 3.012 -53.625 -74.312 1 22.62 635 SER A O 1
ATOM 4985 N N . ASN A 1 636 ? 4.168 -54.594 -75.875 1 22 636 ASN A N 1
ATOM 4986 C CA . ASN A 1 636 ? 5.387 -55.219 -75.375 1 22 636 ASN A CA 1
ATOM 4987 C C . ASN A 1 636 ? 6.371 -54.156 -74.875 1 22 636 ASN A C 1
ATOM 4989 O O . ASN A 1 636 ? 7.559 -54.438 -74.688 1 22 636 ASN A O 1
ATOM 4993 N N . GLY A 1 637 ? 5.914 -52.906 -74.5 1 21.52 637 GLY A N 1
ATOM 4994 C CA . GLY A 1 637 ? 7.023 -51.969 -74.375 1 21.52 637 GLY A CA 1
ATOM 4995 C C . GLY A 1 637 ? 8.008 -52.375 -73.25 1 21.52 637 GLY A C 1
ATOM 4996 O O . GLY A 1 637 ? 7.609 -52.812 -72.188 1 21.52 637 GLY A O 1
ATOM 4997 N N . SER A 1 638 ? 9.234 -52.938 -73.562 1 23.53 638 SER A N 1
ATOM 4998 C CA . SER A 1 638 ? 10.422 -53.438 -72.875 1 23.53 638 SER A CA 1
ATOM 4999 C C . SER A 1 638 ? 10.961 -52.406 -71.938 1 23.53 638 SER A C 1
ATOM 5001 O O . SER A 1 638 ? 11.484 -51.344 -72.312 1 23.53 638 SER A O 1
ATOM 5003 N N . SER A 1 639 ? 10.125 -51.875 -71 1 23.94 639 SER A N 1
ATOM 5004 C CA . SER A 1 639 ? 10.656 -50.844 -70.125 1 23.94 639 SER A CA 1
ATOM 5005 C C . SER A 1 639 ? 11.852 -51.344 -69.312 1 23.94 639 SER A C 1
ATOM 5007 O O . SER A 1 639 ? 11.742 -52.344 -68.562 1 23.94 639 SER A O 1
ATOM 5009 N N . THR A 1 640 ? 13.141 -51.219 -69.875 1 26.17 640 THR A N 1
ATOM 5010 C CA . THR A 1 640 ? 14.469 -51.5 -69.312 1 26.17 640 THR A CA 1
ATOM 5011 C C . THR A 1 640 ? 14.641 -50.906 -67.938 1 26.17 640 THR A C 1
ATOM 5013 O O . THR A 1 640 ? 14.445 -49.688 -67.75 1 26.17 640 THR A O 1
ATOM 5016 N N . ILE A 1 641 ? 14.305 -51.625 -66.938 1 28.25 641 ILE A N 1
ATOM 5017 C CA . ILE A 1 641 ? 14.492 -51.312 -65.5 1 28.25 641 ILE A CA 1
ATOM 5018 C C . ILE A 1 641 ? 15.961 -50.969 -65.25 1 28.25 641 ILE A C 1
ATOM 5020 O O . ILE A 1 641 ? 16.844 -51.75 -65.562 1 28.25 641 ILE A O 1
ATOM 5024 N N . GLY A 1 642 ? 16.391 -49.656 -65.5 1 27.5 642 GLY A N 1
ATOM 5025 C CA . GLY A 1 642 ? 17.766 -49.219 -65.375 1 27.5 642 GLY A CA 1
ATOM 5026 C C . GLY A 1 642 ? 18.422 -49.688 -64.062 1 27.5 642 GLY A C 1
ATOM 5027 O O . GLY A 1 642 ? 17.734 -50.031 -63.094 1 27.5 642 GLY A O 1
ATOM 5028 N N . PRO A 1 643 ? 19.75 -50.094 -64 1 27.17 643 PRO A N 1
ATOM 5029 C CA . PRO A 1 643 ? 20.594 -50.812 -63.031 1 27.17 643 PRO A CA 1
ATOM 5030 C C . PRO A 1 643 ? 20.531 -50.156 -61.656 1 27.17 643 PRO A C 1
ATOM 5032 O O . PRO A 1 643 ? 20.984 -50.75 -60.688 1 27.17 643 PRO A O 1
ATOM 5035 N N . GLN A 1 644 ? 20.125 -48.906 -61.562 1 25.73 644 GLN A N 1
ATOM 5036 C CA . GLN A 1 644 ? 20.438 -48.219 -60.344 1 25.73 644 GLN A CA 1
ATOM 5037 C C . GLN A 1 644 ? 19.547 -48.719 -59.188 1 25.73 644 GLN A C 1
ATOM 5039 O O . GLN A 1 644 ? 19.766 -48.375 -58.031 1 25.73 644 GLN A O 1
ATOM 5044 N N . GLN A 1 645 ? 18.438 -49.312 -59.5 1 25.52 645 GLN A N 1
ATOM 5045 C CA . GLN A 1 645 ? 17.531 -49.688 -58.438 1 25.52 645 GLN A CA 1
ATOM 5046 C C . GLN A 1 645 ? 18.062 -50.875 -57.656 1 25.52 645 GLN A C 1
ATOM 5048 O O . GLN A 1 645 ? 17.469 -51.312 -56.656 1 25.52 645 GLN A O 1
ATOM 5053 N N . LYS A 1 646 ? 18.938 -51.719 -58.312 1 31.81 646 LYS A N 1
ATOM 5054 C CA . LYS A 1 646 ? 19.453 -52.906 -57.688 1 31.81 646 LYS A CA 1
ATOM 5055 C C . LYS A 1 646 ? 20.297 -52.562 -56.438 1 31.81 646 LYS A C 1
ATOM 5057 O O . LYS A 1 646 ? 20.344 -53.344 -55.5 1 31.81 646 LYS A O 1
ATOM 5062 N N . ALA A 1 647 ? 21.062 -51.469 -56.719 1 28.52 647 ALA A N 1
ATOM 5063 C CA . ALA A 1 647 ? 22.094 -51.25 -55.719 1 28.52 647 ALA A CA 1
ATOM 5064 C C . ALA A 1 647 ? 21.5 -50.844 -54.375 1 28.52 647 ALA A C 1
ATOM 5066 O O . ALA A 1 647 ? 22.109 -51.062 -53.312 1 28.52 647 ALA A O 1
ATOM 5067 N N . ILE A 1 648 ? 20.391 -50.094 -54.469 1 28.84 648 ILE A N 1
ATOM 5068 C CA . ILE A 1 648 ? 19.922 -49.5 -53.219 1 28.84 648 ILE A CA 1
ATOM 5069 C C . ILE A 1 648 ? 19.281 -50.594 -52.344 1 28.84 648 ILE A C 1
ATOM 5071 O O . ILE A 1 648 ? 19.156 -50.469 -51.125 1 28.84 648 ILE A O 1
ATOM 5075 N N . LEU A 1 649 ? 18.672 -51.625 -53.031 1 29.62 649 LEU A N 1
ATOM 5076 C CA . LEU A 1 649 ? 18.031 -52.656 -52.219 1 29.62 649 LEU A CA 1
ATOM 5077 C C . LEU A 1 649 ? 19.047 -53.438 -51.406 1 29.62 649 LEU A C 1
ATOM 5079 O O . LEU A 1 649 ? 18.703 -54.062 -50.375 1 29.62 649 LEU A O 1
ATOM 5083 N N . GLU A 1 650 ? 20.219 -53.656 -52.062 1 33.09 650 GLU A N 1
ATOM 5084 C CA . GLU A 1 650 ? 21.172 -54.562 -51.406 1 33.09 650 GLU A CA 1
ATOM 5085 C C . GLU A 1 650 ? 21.641 -53.969 -50.094 1 33.09 650 GLU A C 1
ATOM 5087 O O . GLU A 1 650 ? 22.125 -54.719 -49.219 1 33.09 650 GLU A O 1
ATOM 5092 N N . ASP A 1 651 ? 21.781 -52.625 -50.094 1 31.41 651 ASP A N 1
ATOM 5093 C CA . ASP A 1 651 ? 22.469 -52.094 -48.906 1 31.41 651 ASP A CA 1
ATOM 5094 C C . ASP A 1 651 ? 21.531 -52.062 -47.688 1 31.41 651 ASP A C 1
ATOM 5096 O O . ASP A 1 651 ? 21.875 -51.469 -46.656 1 31.41 651 ASP A O 1
ATOM 5100 N N . SER A 1 652 ? 20.281 -52.25 -47.938 1 30.81 652 SER A N 1
ATOM 5101 C CA . SER A 1 652 ? 19.5 -52.125 -46.719 1 30.81 652 SER A CA 1
ATOM 5102 C C . SER A 1 652 ? 19.719 -53.312 -45.781 1 30.81 652 SER A C 1
ATOM 5104 O O . SER A 1 652 ? 19.797 -54.438 -46.25 1 30.81 652 SER A O 1
ATOM 5106 N N . GLU A 1 653 ? 20.297 -53.062 -44.656 1 34.78 653 GLU A N 1
ATOM 5107 C CA . GLU A 1 653 ? 20.703 -54.031 -43.625 1 34.78 653 GLU A CA 1
ATOM 5108 C C . GLU A 1 653 ? 19.609 -55.094 -43.406 1 34.78 653 GLU A C 1
ATOM 5110 O O . GLU A 1 653 ? 19.906 -56.25 -43.094 1 34.78 653 GLU A O 1
ATOM 5115 N N . LEU A 1 654 ? 18.359 -54.75 -43.719 1 35.44 654 LEU A N 1
ATOM 5116 C CA . LEU A 1 654 ? 17.281 -55.719 -43.5 1 35.44 654 LEU A CA 1
ATOM 5117 C C . LEU A 1 654 ? 17.328 -56.812 -44.562 1 35.44 654 LEU A C 1
ATOM 5119 O O . LEU A 1 654 ? 17.078 -57.969 -44.25 1 35.44 654 LEU A O 1
ATOM 5123 N N . PHE A 1 655 ? 17.797 -56.531 -45.906 1 35.94 655 PHE A N 1
ATOM 5124 C CA . PHE A 1 655 ? 17.891 -57.5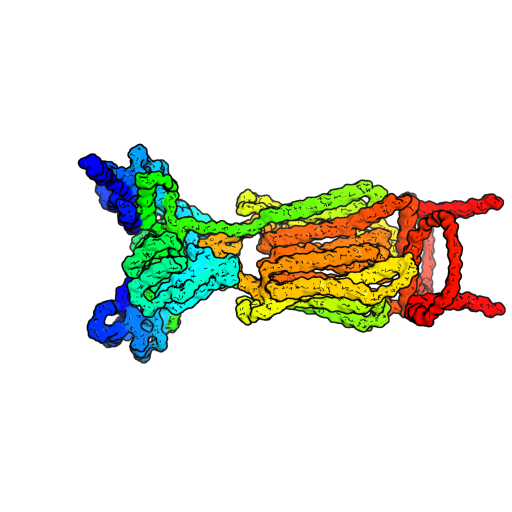31 -46.969 1 35.94 655 PHE A CA 1
ATOM 5125 C C . PHE A 1 655 ? 19.062 -58.469 -46.75 1 35.94 655 PHE A C 1
ATOM 5127 O O . PHE A 1 655 ? 18.969 -59.656 -47 1 35.94 655 PHE A O 1
ATOM 5134 N N . LYS A 1 656 ? 20.047 -57.75 -46.156 1 43.31 656 LYS A N 1
ATOM 5135 C CA . LYS A 1 656 ? 21.203 -58.594 -45.844 1 43.31 656 LYS A CA 1
ATOM 5136 C C . LYS A 1 656 ? 20.875 -59.625 -44.781 1 43.31 656 LYS A C 1
ATOM 5138 O O . LYS A 1 656 ? 21.328 -60.781 -44.844 1 43.31 656 LYS A O 1
ATOM 5143 N N . ALA A 1 657 ? 20 -59.156 -43.906 1 35.06 657 ALA A N 1
ATOM 5144 C CA . ALA A 1 657 ? 19.609 -60.031 -42.781 1 35.06 657 ALA A CA 1
ATOM 5145 C C . ALA A 1 657 ? 18.672 -61.125 -43.25 1 35.06 657 ALA A C 1
ATOM 5147 O O . ALA A 1 657 ? 18.766 -62.281 -42.812 1 35.06 657 ALA A O 1
ATOM 5148 N N . LYS A 1 658 ? 17.766 -60.875 -44.219 1 40.28 658 LYS A N 1
ATOM 5149 C CA . LYS A 1 658 ? 16.922 -61.906 -44.781 1 40.28 658 LYS A CA 1
ATOM 5150 C C . LYS A 1 658 ? 17.75 -62.938 -45.562 1 40.28 658 LYS A C 1
ATOM 5152 O O . LYS A 1 658 ? 17.5 -64.125 -45.5 1 40.28 658 LYS A O 1
ATOM 5157 N N . GLN A 1 659 ? 18.734 -62.406 -46.312 1 37.22 659 GLN A N 1
ATOM 5158 C CA . GLN A 1 659 ? 19.547 -63.344 -47.094 1 37.22 659 GLN A CA 1
ATOM 5159 C C . GLN A 1 659 ? 20.359 -64.25 -46.188 1 37.22 659 GLN A C 1
ATOM 5161 O O . GLN A 1 659 ? 20.562 -65.438 -46.5 1 37.22 659 GLN A O 1
ATOM 5166 N N . GLN A 1 660 ? 20.781 -63.688 -45.094 1 35.5 660 GLN A N 1
ATOM 5167 C CA . GLN A 1 660 ? 21.578 -64.5 -44.219 1 35.5 660 GLN A CA 1
ATOM 5168 C C . GLN A 1 660 ? 20.719 -65.562 -43.562 1 35.5 660 GLN A C 1
ATOM 5170 O O . GLN A 1 660 ? 21.188 -66.688 -43.344 1 35.5 660 GLN A O 1
ATOM 5175 N N . VAL A 1 661 ? 19.438 -65.25 -43.281 1 37.47 661 VAL A N 1
ATOM 5176 C CA . VAL A 1 661 ? 18.547 -66.25 -42.688 1 37.47 661 VAL A CA 1
ATOM 5177 C C . VAL A 1 661 ? 18.188 -67.312 -43.75 1 37.47 661 VAL A C 1
ATOM 5179 O O . VAL A 1 661 ? 18.156 -68.5 -43.5 1 37.47 661 VAL A O 1
ATOM 5182 N N . GLU A 1 662 ? 17.875 -66.812 -45 1 37.53 662 GLU A N 1
ATOM 5183 C CA . GLU A 1 662 ? 17.562 -67.812 -46.031 1 37.53 662 GLU A CA 1
ATOM 5184 C C . GLU A 1 662 ? 18.766 -68.688 -46.375 1 37.53 662 GLU A C 1
ATOM 5186 O O . GLU A 1 662 ? 18.609 -69.875 -46.656 1 37.53 662 GLU A O 1
ATOM 5191 N N . MET A 1 663 ? 19.953 -68.062 -46.25 1 36.56 663 MET A N 1
ATOM 5192 C CA . MET A 1 663 ? 21.125 -68.875 -46.531 1 36.56 663 MET A CA 1
ATOM 5193 C C . MET A 1 663 ? 21.375 -69.875 -45.406 1 36.56 663 MET A C 1
ATOM 5195 O O . MET A 1 663 ? 21.922 -70.938 -45.656 1 36.56 663 MET A O 1
ATOM 5199 N N . SER A 1 664 ? 21.047 -69.438 -44.188 1 34.38 664 SER A N 1
ATOM 5200 C CA . SER A 1 664 ? 21.297 -70.438 -43.125 1 34.38 664 SER A CA 1
ATOM 5201 C C . SER A 1 664 ? 20.297 -71.562 -43.156 1 34.38 664 SER A C 1
ATOM 5203 O O . SER A 1 664 ? 20.609 -72.688 -42.719 1 34.38 664 SER A O 1
ATOM 5205 N N . GLU A 1 665 ? 19.047 -71.312 -43.594 1 36.62 665 GLU A N 1
ATOM 5206 C CA . GLU A 1 665 ? 18.141 -72.438 -43.75 1 36.62 665 GLU A CA 1
ATOM 5207 C C . GLU A 1 665 ? 18.578 -73.375 -44.875 1 36.62 665 GLU A C 1
ATOM 5209 O O . GLU A 1 665 ? 18.344 -74.562 -44.812 1 36.62 665 GLU A O 1
ATOM 5214 N N . SER A 1 666 ? 19.125 -72.688 -45.906 1 36.09 666 SER A N 1
ATOM 5215 C CA . SER A 1 666 ? 19.5 -73.562 -47.031 1 36.09 666 SER A CA 1
ATOM 5216 C C . SER A 1 666 ? 20.688 -74.438 -46.656 1 36.09 666 SER A C 1
ATOM 5218 O O . SER A 1 666 ? 20.922 -75.5 -47.312 1 36.09 666 SER A O 1
ATOM 5220 N N . SER A 1 667 ? 21.531 -73.938 -45.781 1 34.31 667 SER A N 1
ATOM 5221 C CA . SER A 1 667 ? 22.719 -74.75 -45.562 1 34.31 667 SER A CA 1
ATOM 5222 C C . SER A 1 667 ? 22.375 -76 -44.688 1 34.31 667 SER A C 1
ATOM 5224 O O . SER A 1 667 ? 23.203 -76.875 -44.5 1 34.31 667 SER A O 1
ATOM 5226 N N . ILE A 1 668 ? 21.328 -75.875 -43.906 1 33.94 668 ILE A N 1
ATOM 5227 C CA . ILE A 1 668 ? 21.062 -77.062 -43.031 1 33.94 668 ILE A CA 1
ATOM 5228 C C . ILE A 1 668 ? 20.578 -78.25 -43.875 1 33.94 668 ILE A C 1
ATOM 5230 O O . ILE A 1 668 ? 20.656 -79.375 -43.438 1 33.94 668 ILE A O 1
ATOM 5234 N N . ASN A 1 669 ? 20 -77.938 -45.062 1 30.47 669 ASN A N 1
ATOM 5235 C CA . ASN A 1 669 ? 19.469 -79.062 -45.781 1 30.47 669 ASN A CA 1
ATOM 5236 C C . ASN A 1 669 ? 20.594 -79.938 -46.344 1 30.47 669 ASN A C 1
ATOM 5238 O O . ASN A 1 669 ? 20.375 -81.062 -46.781 1 30.47 669 ASN A O 1
ATOM 5242 N N . GLN A 1 670 ? 21.688 -79.25 -46.719 1 29.03 670 GLN A N 1
ATOM 5243 C CA . GLN A 1 670 ? 22.578 -80.062 -47.5 1 29.03 670 GLN A CA 1
ATOM 5244 C C . GLN A 1 670 ? 23.312 -81.062 -46.656 1 29.03 670 GLN A C 1
ATOM 5246 O O . GLN A 1 670 ? 23.828 -82.062 -47.156 1 29.03 670 GLN A O 1
ATOM 5251 N N . GLU A 1 671 ? 23.578 -80.688 -45.375 1 29.72 671 GLU A N 1
ATOM 5252 C CA . GLU A 1 671 ? 24.516 -81.562 -44.75 1 29.72 671 GLU A CA 1
ATOM 5253 C C . GLU A 1 671 ? 23.859 -82.875 -44.375 1 29.72 671 GLU A C 1
ATOM 5255 O O . GLU A 1 671 ? 24.531 -83.812 -43.969 1 29.72 671 GLU A O 1
ATOM 5260 N N . GLU A 1 672 ? 22.547 -83 -44.438 1 29.36 672 GLU A N 1
ATOM 5261 C CA . GLU A 1 672 ? 22.047 -84.312 -44.062 1 29.36 672 GLU A CA 1
ATOM 5262 C C . GLU A 1 672 ? 22.344 -85.312 -45.156 1 29.36 672 GLU A C 1
ATOM 5264 O O . GLU A 1 672 ? 22.266 -86.562 -44.938 1 29.36 672 GLU A O 1
ATOM 5269 N N . VAL A 1 673 ? 22.625 -84.938 -46.438 1 24 673 VAL A N 1
ATOM 5270 C CA . VAL A 1 673 ? 22.672 -85.938 -47.469 1 24 673 VAL A CA 1
ATOM 5271 C C . VAL A 1 673 ? 23.984 -86.75 -47.375 1 24 673 VAL A C 1
ATOM 5273 O O . VAL A 1 673 ? 24.109 -87.812 -47.938 1 24 673 VAL A O 1
ATOM 5276 N N . ARG A 1 674 ? 25.016 -85.938 -46.906 1 24.55 674 ARG A N 1
ATOM 5277 C CA . ARG A 1 674 ? 26.234 -86.688 -47.219 1 24.55 674 ARG A CA 1
ATOM 5278 C C . ARG A 1 674 ? 26.344 -87.938 -46.375 1 24.55 674 ARG A C 1
ATOM 5280 O O . ARG A 1 674 ? 27.062 -88.875 -46.719 1 24.55 674 ARG A O 1
ATOM 5287 N N . SER A 1 675 ? 25.844 -87.625 -45.094 1 24.53 675 SER A N 1
ATOM 5288 C CA . SER A 1 675 ? 26.344 -88.688 -44.219 1 24.53 675 SER A CA 1
ATOM 5289 C C . SER A 1 675 ? 25.578 -90 -44.469 1 24.53 675 SER A C 1
ATOM 5291 O O . SER A 1 675 ? 25.828 -91 -43.812 1 24.53 675 SER A O 1
ATOM 5293 N N . ILE A 1 676 ? 24.641 -90 -45.469 1 21.16 676 ILE A N 1
ATOM 5294 C CA . ILE A 1 676 ? 24.344 -91.375 -45.844 1 21.16 676 ILE A CA 1
ATOM 5295 C C . ILE A 1 676 ? 25.438 -91.938 -46.75 1 21.16 676 ILE A C 1
ATOM 5297 O O . ILE A 1 676 ? 25.844 -91.25 -47.719 1 21.16 676 ILE A O 1
ATOM 5301 N N . MET B 1 1 ? 41.25 26.516 66.625 1 34.72 1 MET B N 1
ATOM 5302 C CA . MET B 1 1 ? 41.531 27.703 65.812 1 34.72 1 MET B CA 1
ATOM 5303 C C . MET B 1 1 ? 41.844 27.297 64.375 1 34.72 1 MET B C 1
ATOM 5305 O O . MET B 1 1 ? 41.562 28.047 63.438 1 34.72 1 MET B O 1
ATOM 5309 N N . HIS B 1 2 ? 42.562 26.109 64.188 1 45 2 HIS B N 1
ATOM 5310 C CA . HIS B 1 2 ? 43.031 25.734 62.844 1 45 2 HIS B CA 1
ATOM 5311 C C . HIS B 1 2 ? 41.875 25.141 62 1 45 2 HIS B C 1
ATOM 5313 O O . HIS B 1 2 ? 41.938 25.188 60.781 1 45 2 HIS B O 1
ATOM 5319 N N . ILE B 1 3 ? 41 24.344 62.656 1 48.56 3 ILE B N 1
ATOM 5320 C CA . ILE B 1 3 ? 39.938 23.703 61.875 1 48.56 3 ILE B CA 1
ATOM 5321 C C . ILE B 1 3 ? 38.938 24.75 61.375 1 48.56 3 ILE B C 1
ATOM 5323 O O . ILE B 1 3 ? 38.375 24.609 60.312 1 48.56 3 ILE B O 1
ATOM 5327 N N . LEU B 1 4 ? 38.781 25.891 62.156 1 46.25 4 LEU B N 1
ATOM 5328 C CA . LEU B 1 4 ? 37.812 26.938 61.781 1 46.25 4 LEU B CA 1
ATOM 5329 C C . LEU B 1 4 ? 38.312 27.688 60.531 1 46.25 4 LEU B C 1
ATOM 5331 O O . LEU B 1 4 ? 37.5 28.188 59.75 1 46.25 4 LEU B O 1
ATOM 5335 N N . HIS B 1 5 ? 39.719 27.719 60.344 1 45.41 5 HIS B N 1
ATOM 5336 C CA . HIS B 1 5 ? 40.188 28.484 59.188 1 45.41 5 HIS B CA 1
ATOM 5337 C C . HIS B 1 5 ? 39.938 27.734 57.875 1 45.41 5 HIS B C 1
ATOM 5339 O O . HIS B 1 5 ? 39.906 28.344 56.812 1 45.41 5 HIS B O 1
ATOM 5345 N N . ILE B 1 6 ? 39.875 26.344 57.969 1 44.16 6 ILE B N 1
ATOM 5346 C CA . ILE B 1 6 ? 39.75 25.641 56.719 1 44.16 6 ILE B CA 1
ATOM 5347 C C . ILE B 1 6 ? 38.344 25.781 56.156 1 44.16 6 ILE B C 1
ATOM 5349 O O . ILE B 1 6 ? 38.125 25.844 54.938 1 44.16 6 ILE B O 1
ATOM 5353 N N . VAL B 1 7 ? 37.312 25.828 57.094 1 45 7 VAL B N 1
ATOM 5354 C CA . VAL B 1 7 ? 35.938 25.828 56.562 1 45 7 VAL B CA 1
ATOM 5355 C C . VAL B 1 7 ? 35.656 27.172 55.906 1 45 7 VAL B C 1
ATOM 5357 O O . VAL B 1 7 ? 34.906 27.234 54.938 1 45 7 VAL B O 1
ATOM 5360 N N . LEU B 1 8 ? 36.25 28.312 56.438 1 41.44 8 LEU B N 1
ATOM 5361 C CA . LEU B 1 8 ? 35.906 29.609 55.875 1 41.44 8 LEU B CA 1
ATOM 5362 C C . LEU B 1 8 ? 36.469 29.75 54.469 1 41.44 8 LEU B C 1
ATOM 5364 O O . LEU B 1 8 ? 35.875 30.438 53.625 1 41.44 8 LEU B O 1
ATOM 5368 N N . LEU B 1 9 ? 37.719 29.188 54.219 1 39.19 9 LEU B N 1
ATOM 5369 C CA . LEU B 1 9 ? 38.312 29.438 52.906 1 39.19 9 LEU B CA 1
ATOM 5370 C C . LEU B 1 9 ? 37.5 28.719 51.812 1 39.19 9 LEU B C 1
ATOM 5372 O O . LEU B 1 9 ? 37.531 29.141 50.656 1 39.19 9 LEU B O 1
ATOM 5376 N N . VAL B 1 10 ? 36.969 27.516 52.125 1 41.5 10 VAL B N 1
ATOM 5377 C CA . VAL B 1 10 ? 36.281 26.812 51.031 1 41.5 10 VAL B CA 1
ATOM 5378 C C . VAL B 1 10 ? 35.031 27.594 50.625 1 41.5 10 VAL B C 1
ATOM 5380 O O . VAL B 1 10 ? 34.562 27.484 49.469 1 41.5 10 VAL B O 1
ATOM 5383 N N . LEU B 1 11 ? 34.375 28.266 51.531 1 38.59 11 LEU B N 1
ATOM 5384 C CA . LEU B 1 11 ? 33.156 28.953 51.125 1 38.59 11 LEU B CA 1
ATOM 5385 C C . LEU B 1 11 ? 33.469 30.078 50.156 1 38.59 11 LEU B C 1
ATOM 5387 O O . LEU B 1 11 ? 32.594 30.578 49.438 1 38.59 11 LEU B O 1
ATOM 5391 N N . LEU B 1 12 ? 34.562 30.859 50.406 1 36.22 12 LEU B N 1
ATOM 5392 C CA . LEU B 1 12 ? 34.75 32.094 49.656 1 36.22 12 LEU B CA 1
ATOM 5393 C C . LEU B 1 12 ? 35 31.797 48.188 1 36.22 12 LEU B C 1
ATOM 5395 O O . LEU B 1 12 ? 34.938 32.719 47.344 1 36.22 12 LEU B O 1
ATOM 5399 N N . LEU B 1 13 ? 35.938 30.891 47.906 1 35.88 13 LEU B N 1
ATOM 5400 C CA . LEU B 1 13 ? 36.281 30.891 46.5 1 35.88 13 LEU B CA 1
ATOM 5401 C C . LEU B 1 13 ? 35.125 30.438 45.656 1 35.88 13 LEU B C 1
ATOM 5403 O O . LEU B 1 13 ? 35 29.25 45.312 1 35.88 13 LEU B O 1
ATOM 5407 N N . THR B 1 14 ? 33.906 30.547 46.094 1 38.22 14 THR B N 1
ATOM 5408 C CA . THR B 1 14 ? 33.031 30.375 44.938 1 38.22 14 THR B CA 1
ATOM 5409 C C . THR B 1 14 ? 33.5 31.25 43.781 1 38.22 14 THR B C 1
ATOM 5411 O O . THR B 1 14 ? 33.562 32.469 43.906 1 38.22 14 THR B O 1
ATOM 5414 N N . PRO B 1 15 ? 34.5 30.875 42.938 1 39.44 15 PRO B N 1
ATOM 5415 C CA . PRO B 1 15 ? 34.75 31.734 41.781 1 39.44 15 PRO B CA 1
ATOM 5416 C C . PRO B 1 15 ? 33.531 32.5 41.344 1 39.44 15 PRO B C 1
ATOM 5418 O O . PRO B 1 15 ? 32.406 31.984 41.344 1 39.44 15 PRO B O 1
ATOM 5421 N N . THR B 1 16 ? 33.312 33.719 41.75 1 41.28 16 THR B N 1
ATOM 5422 C CA . THR B 1 16 ? 32.406 34.594 41 1 41.28 16 THR B CA 1
ATOM 5423 C C . THR B 1 16 ? 32.438 34.219 39.531 1 41.28 16 THR B C 1
ATOM 5425 O O . THR B 1 16 ? 33.375 34.562 38.812 1 41.28 16 THR B O 1
ATOM 5428 N N . SER B 1 17 ? 32.281 33.062 39.094 1 45.31 17 SER B N 1
ATOM 5429 C CA . SER B 1 17 ? 32.156 32.688 37.688 1 45.31 17 SER B CA 1
ATOM 5430 C C . SER B 1 17 ? 31.516 33.781 36.875 1 45.31 17 SER B C 1
ATOM 5432 O O . SER B 1 17 ? 30.422 34.25 37.188 1 45.31 17 SER B O 1
ATOM 5434 N N . GLU B 1 18 ? 32.25 34.812 36.406 1 55.38 18 GLU B N 1
ATOM 5435 C CA . GLU B 1 18 ? 31.781 35.812 35.438 1 55.38 18 GLU B CA 1
ATOM 5436 C C . GLU B 1 18 ? 30.656 35.281 34.562 1 55.38 18 GLU B C 1
ATOM 5438 O O . GLU B 1 18 ? 30.766 34.188 34.031 1 55.38 18 GLU B O 1
ATOM 5443 N N . ALA B 1 19 ? 29.531 35.781 34.781 1 72.38 19 ALA B N 1
ATOM 5444 C CA . ALA B 1 19 ? 28.312 35.344 34.062 1 72.38 19 ALA B CA 1
ATOM 5445 C C . ALA B 1 19 ? 28.531 35.281 32.562 1 72.38 19 ALA B C 1
ATOM 5447 O O . ALA B 1 19 ? 29 36.25 31.953 1 72.38 19 ALA B O 1
ATOM 5448 N N . LEU B 1 20 ? 28.625 34.125 31.953 1 84.44 20 LEU B N 1
ATOM 5449 C CA . LEU B 1 20 ? 28.75 33.938 30.516 1 84.44 20 LEU B CA 1
ATOM 5450 C C . LEU B 1 20 ? 27.703 34.75 29.766 1 84.44 20 LEU B C 1
ATOM 5452 O O . LEU B 1 20 ? 26.547 34.844 30.188 1 84.44 20 LEU B O 1
ATOM 5456 N N . ARG B 1 21 ? 28.25 35.562 28.797 1 92.06 21 ARG B N 1
ATOM 5457 C CA . ARG B 1 21 ? 27.406 36.438 28 1 92.06 21 ARG B CA 1
ATOM 5458 C C . ARG B 1 21 ? 27.234 35.906 26.578 1 92.06 21 ARG B C 1
ATOM 5460 O O . ARG B 1 21 ? 28.219 35.781 25.828 1 92.06 21 ARG B O 1
ATOM 5467 N N . PHE B 1 22 ? 26.078 35.562 26.234 1 96.62 22 PHE B N 1
ATOM 5468 C CA . PHE B 1 22 ? 25.734 35.125 24.875 1 96.62 22 PHE B CA 1
ATOM 5469 C C . PHE B 1 22 ? 24.875 36.188 24.172 1 96.62 22 PHE B C 1
ATOM 5471 O O . PHE B 1 22 ? 24.094 36.875 24.828 1 96.62 22 PHE B O 1
ATOM 5478 N N . ALA B 1 23 ? 25.062 36.344 22.844 1 96.75 23 ALA B N 1
ATOM 5479 C CA . ALA B 1 23 ? 24.266 37.312 22.094 1 96.75 23 ALA B CA 1
ATOM 5480 C C . ALA B 1 23 ? 23.766 36.719 20.781 1 96.75 23 ALA B C 1
ATOM 5482 O O . ALA B 1 23 ? 24.406 35.812 20.219 1 96.75 23 ALA B O 1
ATOM 5483 N N . ALA B 1 24 ? 22.625 37.125 20.391 1 95.94 24 ALA B N 1
ATOM 5484 C CA . ALA B 1 24 ? 22.078 36.75 19.094 1 95.94 24 ALA B CA 1
ATOM 5485 C C . ALA B 1 24 ? 21.688 38 18.297 1 95.94 24 ALA B C 1
ATOM 5487 O O . ALA B 1 24 ? 21.156 38.938 18.859 1 95.94 24 ALA B O 1
ATOM 5488 N N . VAL B 1 25 ? 22.016 37.969 17.016 1 92.75 25 VAL B N 1
ATOM 5489 C CA . VAL B 1 25 ? 21.609 39.031 16.094 1 92.75 25 VAL B CA 1
ATOM 5490 C C . VAL B 1 25 ? 20.641 38.469 15.047 1 92.75 25 VAL B C 1
ATOM 5492 O O . VAL B 1 25 ? 21.016 37.594 14.266 1 92.75 25 VAL B O 1
ATOM 5495 N N . GLY B 1 26 ? 19.406 38.906 15.133 1 89.62 26 GLY B N 1
ATOM 5496 C CA . GLY B 1 26 ? 18.391 38.438 14.203 1 89.62 26 GLY B CA 1
ATOM 5497 C C . GLY B 1 26 ? 17.781 39.562 13.375 1 89.62 26 GLY B C 1
ATOM 5498 O O . GLY B 1 26 ? 18.406 40.625 13.195 1 89.62 26 GLY B O 1
ATOM 5499 N N . GLY B 1 27 ? 16.688 39.219 12.68 1 83.62 27 GLY B N 1
ATOM 5500 C CA . GLY B 1 27 ? 15.969 40.219 11.891 1 83.62 27 GLY B CA 1
ATOM 5501 C C . GLY B 1 27 ? 14.781 40.812 12.617 1 83.62 27 GLY B C 1
ATOM 5502 O O . GLY B 1 27 ? 14.547 40.5 13.789 1 83.62 27 GLY B O 1
ATOM 5503 N N . SER B 1 28 ? 14.102 41.781 11.961 1 78.56 28 SER B N 1
ATOM 5504 C CA . SER B 1 28 ? 12.992 42.5 12.602 1 78.56 28 SER B CA 1
ATOM 5505 C C . SER B 1 28 ? 11.648 42.031 12.039 1 78.56 28 SER B C 1
ATOM 5507 O O . SER B 1 28 ? 10.602 42.469 12.516 1 78.56 28 SER B O 1
ATOM 5509 N N . SER B 1 29 ? 11.664 41.188 11.039 1 77.62 29 SER B N 1
ATOM 5510 C CA . SER B 1 29 ? 10.406 40.719 10.453 1 77.62 29 SER B CA 1
ATOM 5511 C C . SER B 1 29 ? 9.656 39.812 11.422 1 77.62 29 SER B C 1
ATOM 5513 O O . SER B 1 29 ? 10.227 39.312 12.398 1 77.62 29 SER B O 1
ATOM 5515 N N . ASP B 1 30 ? 8.305 39.562 11.133 1 81 30 ASP B N 1
ATOM 5516 C CA . ASP B 1 30 ? 7.438 38.719 11.945 1 81 30 ASP B CA 1
ATOM 5517 C C . ASP B 1 30 ? 8.016 37.312 12.086 1 81 30 ASP B C 1
ATOM 5519 O O . ASP B 1 30 ? 7.797 36.625 13.094 1 81 30 ASP B O 1
ATOM 5523 N N . PHE B 1 31 ? 8.812 36.906 11.164 1 85 31 PHE B N 1
ATOM 5524 C CA . PHE B 1 31 ? 9.438 35.594 11.172 1 85 31 PHE B CA 1
ATOM 5525 C C . PHE B 1 31 ? 10.383 35.438 12.359 1 85 31 PHE B C 1
ATOM 5527 O O . PHE B 1 31 ? 10.523 34.344 12.914 1 85 31 PHE B O 1
ATOM 5534 N N . PHE B 1 32 ? 10.977 36.469 12.836 1 89.31 32 PHE B N 1
ATOM 5535 C CA . PHE B 1 32 ? 12.055 36.375 13.812 1 89.31 32 PHE B CA 1
ATOM 5536 C C . PHE B 1 32 ? 11.516 36.562 15.227 1 89.31 32 PHE B C 1
ATOM 5538 O O . PHE B 1 32 ? 12.242 36.375 16.203 1 89.31 32 PHE B O 1
ATOM 5545 N N . LEU B 1 33 ? 10.273 36.938 15.289 1 87.75 33 LEU B N 1
ATOM 5546 C CA . LEU B 1 33 ? 9.688 37.094 16.609 1 87.75 33 LEU B CA 1
ATOM 5547 C C . LEU B 1 33 ? 9.773 35.781 17.406 1 87.75 33 LEU B C 1
ATOM 5549 O O . LEU B 1 33 ? 10.234 35.781 18.547 1 87.75 33 LEU B O 1
ATOM 5553 N N . PRO B 1 34 ? 9.367 34.688 16.781 1 90.81 34 PRO B N 1
ATOM 5554 C CA . PRO B 1 34 ? 9.5 33.438 17.516 1 90.81 34 PRO B CA 1
ATOM 5555 C C . PRO B 1 34 ? 10.953 33.062 17.766 1 90.81 34 PRO B C 1
ATOM 5557 O O . PRO B 1 34 ? 11.258 32.344 18.734 1 90.81 34 PRO B O 1
ATOM 5560 N N . VAL B 1 35 ? 11.898 33.469 16.906 1 93.62 35 VAL B N 1
ATOM 5561 C CA . VAL B 1 35 ? 13.32 33.219 17.141 1 93.62 35 VAL B CA 1
ATOM 5562 C C . VAL B 1 35 ? 13.758 33.844 18.453 1 93.62 35 VAL B C 1
ATOM 5564 O O . VAL B 1 35 ? 14.414 33.188 19.266 1 93.62 35 VAL B O 1
ATOM 5567 N N . GLU B 1 36 ? 13.414 35.125 18.562 1 94.31 36 GLU B N 1
ATOM 5568 C CA . GLU B 1 36 ? 13.742 35.844 19.797 1 94.31 36 GLU B CA 1
ATOM 5569 C C . GLU B 1 36 ? 13.156 35.156 21.016 1 94.31 36 GLU B C 1
ATOM 5571 O O . GLU B 1 36 ? 13.828 35 22.047 1 94.31 36 GLU B O 1
ATOM 5576 N N . GLN B 1 37 ? 11.93 34.75 20.906 1 92.44 37 GLN B N 1
ATOM 5577 C CA . GLN B 1 37 ? 11.281 34.062 22.016 1 92.44 37 GLN B CA 1
ATOM 5578 C C . GLN B 1 37 ? 12.031 32.781 22.375 1 92.44 37 GLN B C 1
ATOM 5580 O O . GLN B 1 37 ? 12.242 32.5 23.562 1 92.44 37 GLN B O 1
ATOM 5585 N N . GLY B 1 38 ? 12.375 32 21.375 1 94.75 38 GLY B N 1
ATOM 5586 C CA . GLY B 1 38 ? 13.133 30.781 21.625 1 94.75 38 GLY B CA 1
ATOM 5587 C C . GLY B 1 38 ? 14.469 31.031 22.297 1 94.75 38 GLY B C 1
ATOM 5588 O O . GLY B 1 38 ? 14.867 30.281 23.188 1 94.75 38 GLY B O 1
ATOM 5589 N N . TRP B 1 39 ? 15.133 32.062 21.844 1 95.94 39 TRP B N 1
ATOM 5590 C CA . TRP B 1 39 ? 16.406 32.469 22.438 1 95.94 39 TRP B CA 1
ATOM 5591 C C . TRP B 1 39 ? 16.219 32.844 23.906 1 95.94 39 TRP B C 1
ATOM 5593 O O . TRP B 1 39 ? 16.953 32.375 24.766 1 95.94 39 TRP B O 1
ATOM 5603 N N . LYS B 1 40 ? 15.242 33.656 24.188 1 95 40 LYS B N 1
ATOM 5604 C CA . LYS B 1 40 ? 15 34.156 25.531 1 95 40 LYS B CA 1
ATOM 5605 C C . LYS B 1 40 ? 14.594 33.031 26.469 1 95 40 LYS B C 1
ATOM 5607 O O . LYS B 1 40 ? 15.039 32.969 27.609 1 95 40 LYS B O 1
ATOM 5612 N N . ASP B 1 41 ? 13.766 32.188 26.031 1 91.62 41 ASP B N 1
ATOM 5613 C CA . ASP B 1 41 ? 13.328 31.047 26.828 1 91.62 41 ASP B CA 1
ATOM 5614 C C . ASP B 1 41 ? 14.508 30.141 27.172 1 91.62 41 ASP B C 1
ATOM 5616 O O . ASP B 1 41 ? 14.602 29.641 28.297 1 91.62 41 ASP B O 1
ATOM 5620 N N . ALA B 1 42 ? 15.344 29.875 26.172 1 93.75 42 ALA B N 1
ATOM 5621 C CA . ALA B 1 42 ? 16.531 29.047 26.406 1 93.75 42 ALA B CA 1
ATOM 5622 C C . ALA B 1 42 ? 17.453 29.703 27.438 1 93.75 42 ALA B C 1
ATOM 5624 O O . ALA B 1 42 ? 18.047 29.016 28.266 1 93.75 42 ALA B O 1
ATOM 5625 N N . CYS B 1 43 ? 17.562 31.062 27.344 1 94.69 43 CYS B N 1
ATOM 5626 C CA . CYS B 1 43 ? 18.375 31.797 28.297 1 94.69 43 CYS B CA 1
ATOM 5627 C C . CYS B 1 43 ? 17.875 31.594 29.719 1 94.69 43 CYS B C 1
ATOM 5629 O O . CYS B 1 43 ? 18.656 31.328 30.641 1 94.69 43 CYS B O 1
ATOM 5631 N N . GLN B 1 44 ? 16.609 31.672 29.859 1 90.5 44 GLN B N 1
ATOM 5632 C CA . GLN B 1 44 ? 16 31.469 31.156 1 90.5 44 GLN B CA 1
ATOM 5633 C C . GLN B 1 44 ? 16.188 30.031 31.641 1 90.5 44 GLN B C 1
ATOM 5635 O O . GLN B 1 44 ? 16.531 29.812 32.812 1 90.5 44 GLN B O 1
ATOM 5640 N N . ARG B 1 45 ? 16.031 29.125 30.828 1 88.31 45 ARG B N 1
ATOM 5641 C CA . ARG B 1 45 ? 16.109 27.703 31.172 1 88.31 45 ARG B CA 1
ATOM 5642 C C . ARG B 1 45 ? 17.531 27.328 31.594 1 88.31 45 ARG B C 1
ATOM 5644 O O . ARG B 1 45 ? 17.719 26.562 32.531 1 88.31 45 ARG B O 1
ATOM 5651 N N . LEU B 1 46 ? 18.516 27.844 30.844 1 90.69 46 LEU B N 1
ATOM 5652 C CA . LEU B 1 46 ? 19.906 27.469 31.062 1 90.69 46 LEU B CA 1
ATOM 5653 C C . LEU B 1 46 ? 20.547 28.359 32.125 1 90.69 46 LEU B C 1
ATOM 5655 O O . LEU B 1 46 ? 21.641 28.047 32.594 1 90.69 46 LEU B O 1
ATOM 5659 N N . GLY B 1 47 ? 19.891 29.422 32.5 1 88.69 47 GLY B N 1
ATOM 5660 C CA . GLY B 1 47 ? 20.375 30.297 33.562 1 88.69 47 GLY B CA 1
ATOM 5661 C C . GLY B 1 47 ? 21.594 31.109 33.156 1 88.69 47 GLY B C 1
ATOM 5662 O O . GLY B 1 47 ? 22.547 31.234 33.906 1 88.69 47 GLY B O 1
ATOM 5663 N N . VAL B 1 48 ? 21.672 31.594 31.891 1 91 48 VAL B N 1
ATOM 5664 C CA . VAL B 1 48 ? 22.797 32.375 31.391 1 91 48 VAL B CA 1
ATOM 5665 C C . VAL B 1 48 ? 22.312 33.781 31 1 91 48 VAL B C 1
ATOM 5667 O O . VAL B 1 48 ? 21.109 34 30.859 1 91 48 VAL B O 1
ATOM 5670 N N . ASP B 1 49 ? 23.266 34.719 30.922 1 89.25 49 ASP B N 1
ATOM 5671 C CA . ASP B 1 49 ? 22.953 36.062 30.469 1 89.25 49 ASP B CA 1
ATOM 5672 C C . ASP B 1 49 ? 22.938 36.125 28.938 1 89.25 49 ASP B C 1
ATOM 5674 O O . ASP B 1 49 ? 23.891 35.719 28.281 1 89.25 49 ASP B O 1
ATOM 5678 N N . CYS B 1 50 ? 21.859 36.562 28.391 1 92.44 50 CYS B N 1
ATOM 5679 C CA . CYS B 1 50 ? 21.688 36.594 26.953 1 92.44 50 CYS B CA 1
ATOM 5680 C C . CYS B 1 50 ? 21.188 37.938 26.484 1 92.44 50 CYS B C 1
ATOM 5682 O O . CYS B 1 50 ? 20.5 38.656 27.219 1 92.44 50 CYS B O 1
ATOM 5684 N N . THR B 1 51 ? 21.641 38.344 25.312 1 94.44 51 THR B N 1
ATOM 5685 C CA . THR B 1 51 ? 21.156 39.531 24.625 1 94.44 51 THR B CA 1
ATOM 5686 C C . THR B 1 51 ? 20.688 39.188 23.219 1 94.44 51 THR B C 1
ATOM 5688 O O . THR B 1 51 ? 21.328 38.406 22.516 1 94.44 51 THR B O 1
ATOM 5691 N N . TYR B 1 52 ? 19.5 39.625 22.906 1 95.12 52 TYR B N 1
ATOM 5692 C CA . TYR B 1 52 ? 19 39.5 21.547 1 95.12 52 TYR B CA 1
ATOM 5693 C C . TYR B 1 52 ? 18.875 40.875 20.875 1 95.12 52 TYR B C 1
ATOM 5695 O O . TYR B 1 52 ? 18.219 41.75 21.422 1 95.12 52 TYR B O 1
ATOM 5703 N N . ILE B 1 53 ? 19.531 41 19.75 1 93.5 53 ILE B N 1
ATOM 5704 C CA . ILE B 1 53 ? 19.5 42.281 19.047 1 93.5 53 ILE B CA 1
ATOM 5705 C C . ILE B 1 53 ? 18.781 42.094 17.703 1 93.5 53 ILE B C 1
ATOM 5707 O O . ILE B 1 53 ? 19.141 41.219 16.922 1 93.5 53 ILE B O 1
ATOM 5711 N N . SER B 1 54 ? 17.734 42.875 17.5 1 90.25 54 SER B N 1
ATOM 5712 C CA . SER B 1 54 ? 17 42.938 16.234 1 90.25 54 SER B CA 1
ATOM 5713 C C . SER B 1 54 ? 17.109 44.312 15.594 1 90.25 54 SER B C 1
ATOM 5715 O O . SER B 1 54 ? 16.281 45.188 15.844 1 90.25 54 SER B O 1
ATOM 5717 N N . PRO B 1 55 ? 18.109 44.375 14.719 1 86.56 55 PRO B N 1
ATOM 5718 C CA . PRO B 1 55 ? 18.234 45.688 14.086 1 86.56 55 PRO B CA 1
ATOM 5719 C C . PRO B 1 55 ? 17.109 46 13.109 1 86.56 55 PRO B C 1
ATOM 5721 O O . PRO B 1 55 ? 16.562 45.062 12.492 1 86.56 55 PRO B O 1
ATOM 5724 N N . ASP B 1 56 ? 16.672 47.219 13.031 1 81.81 56 ASP B N 1
ATOM 5725 C CA . ASP B 1 56 ? 15.711 47.625 12.016 1 81.81 56 ASP B CA 1
ATOM 5726 C C . ASP B 1 56 ? 16.406 47.906 10.688 1 81.81 56 ASP B C 1
ATOM 5728 O O . ASP B 1 56 ? 16.875 49.031 10.453 1 81.81 56 ASP B O 1
ATOM 5732 N N . PHE B 1 57 ? 16.438 47.062 9.875 1 77.12 57 PHE B N 1
ATOM 5733 C CA . PHE B 1 57 ? 17.156 47.156 8.609 1 77.12 57 PHE B CA 1
ATOM 5734 C C . PHE B 1 57 ? 16.359 47.969 7.602 1 77.12 57 PHE B C 1
ATOM 5736 O O . PHE B 1 57 ? 16.859 48.312 6.527 1 77.12 57 PHE B O 1
ATOM 5743 N N . ASN B 1 58 ? 15.125 48.25 7.965 1 72.56 58 ASN B N 1
ATOM 5744 C CA . ASN B 1 58 ? 14.312 49.031 7.051 1 72.56 58 ASN B CA 1
ATOM 5745 C C . ASN B 1 58 ? 14.602 50.531 7.188 1 72.56 58 ASN B C 1
ATOM 5747 O O . ASN B 1 58 ? 14.266 51.312 6.297 1 72.56 58 ASN B O 1
ATOM 5751 N N . ASN B 1 59 ? 15.203 50.938 8.297 1 75.75 59 ASN B N 1
ATOM 5752 C CA . ASN B 1 59 ? 15.492 52.344 8.555 1 75.75 59 ASN B CA 1
ATOM 5753 C C . ASN B 1 59 ? 16.984 52.562 8.75 1 75.75 59 ASN B C 1
ATOM 5755 O O . ASN B 1 59 ? 17.422 52.938 9.844 1 75.75 59 ASN B O 1
ATOM 5759 N N . LEU B 1 60 ? 17.641 52.344 7.637 1 78.56 60 LEU B N 1
ATOM 5760 C CA . LEU B 1 60 ? 19.078 52.5 7.727 1 78.56 60 LEU B CA 1
ATOM 5761 C C . LEU B 1 60 ? 19.5 53.938 7.383 1 78.56 60 LEU B C 1
ATOM 5763 O O . LEU B 1 60 ? 18.828 54.594 6.582 1 78.56 60 LEU B O 1
ATOM 5767 N N . GLY B 1 61 ? 20.391 54.531 8.164 1 72 61 GLY B N 1
ATOM 5768 C CA . GLY B 1 61 ? 20.906 55.844 7.844 1 72 61 GLY B CA 1
ATOM 5769 C C . GLY B 1 61 ? 21.516 55.938 6.449 1 72 61 GLY B C 1
ATOM 5770 O O . GLY B 1 61 ? 21.828 54.906 5.848 1 72 61 GLY B O 1
ATOM 5771 N N . ILE B 1 62 ? 21.547 57.125 5.852 1 76.56 62 ILE B N 1
ATOM 5772 C CA . ILE B 1 62 ? 22.078 57.375 4.516 1 76.56 62 ILE B CA 1
ATOM 5773 C C . ILE B 1 62 ? 23.5 56.812 4.418 1 76.56 62 ILE B C 1
ATOM 5775 O O . ILE B 1 62 ? 24.344 57.125 5.27 1 76.56 62 ILE B O 1
ATOM 5779 N N . GLY B 1 63 ? 23.781 55.969 3.5 1 79.25 63 GLY B N 1
ATOM 5780 C CA . GLY B 1 63 ? 25.109 55.469 3.219 1 79.25 63 GLY B CA 1
ATOM 5781 C C . GLY B 1 63 ? 25.469 54.25 4.059 1 79.25 63 GLY B C 1
ATOM 5782 O O . GLY B 1 63 ? 26.562 53.688 3.932 1 79.25 63 GLY B O 1
ATOM 5783 N N . THR B 1 64 ? 24.531 53.812 4.895 1 85.62 64 THR B N 1
ATOM 5784 C CA . THR B 1 64 ? 24.781 52.656 5.754 1 85.62 64 THR B CA 1
ATOM 5785 C C . THR B 1 64 ? 24.078 51.406 5.223 1 85.62 64 THR B C 1
ATOM 5787 O O . THR B 1 64 ? 22.891 51.469 4.902 1 85.62 64 THR B O 1
ATOM 5790 N N . THR B 1 65 ? 24.844 50.375 5.051 1 85.06 65 THR B N 1
ATOM 5791 C CA . THR B 1 65 ? 24.25 49.094 4.613 1 85.06 65 THR B CA 1
ATOM 5792 C C . THR B 1 65 ? 23.906 48.219 5.809 1 85.06 65 THR B C 1
ATOM 5794 O O . THR B 1 65 ? 24.375 48.469 6.922 1 85.06 65 THR B O 1
ATOM 5797 N N . SER B 1 66 ? 23.031 47.312 5.547 1 85.62 66 SER B N 1
ATOM 5798 C CA . SER B 1 66 ? 22.688 46.344 6.598 1 85.62 66 SER B CA 1
ATOM 5799 C C . SER B 1 66 ? 23.938 45.625 7.117 1 85.62 66 SER B C 1
ATOM 5801 O O . SER B 1 66 ? 24.031 45.344 8.312 1 85.62 66 SER B O 1
ATOM 5803 N N . ALA B 1 67 ? 24.859 45.375 6.242 1 85.69 67 ALA B N 1
ATOM 5804 C CA . ALA B 1 67 ? 26.094 44.719 6.625 1 85.69 67 ALA B CA 1
ATOM 5805 C C . ALA B 1 67 ? 26.906 45.594 7.59 1 85.69 67 ALA B C 1
ATOM 5807 O O . ALA B 1 67 ? 27.547 45.094 8.508 1 85.69 67 ALA B O 1
ATOM 5808 N N . ASP B 1 68 ? 26.844 46.875 7.387 1 88.81 68 ASP B N 1
ATOM 5809 C CA . ASP B 1 68 ? 27.547 47.812 8.273 1 88.81 68 ASP B CA 1
ATOM 5810 C C . ASP B 1 68 ? 26.984 47.75 9.695 1 88.81 68 ASP B C 1
ATOM 5812 O O . ASP B 1 68 ? 27.734 47.75 10.672 1 88.81 68 ASP B O 1
ATOM 5816 N N . VAL B 1 69 ? 25.75 47.719 9.672 1 89.44 69 VAL B N 1
ATOM 5817 C CA . VAL B 1 69 ? 25.078 47.688 10.961 1 89.44 69 VAL B CA 1
ATOM 5818 C C . VAL B 1 69 ? 25.422 46.375 11.688 1 89.44 69 VAL B C 1
ATOM 5820 O O . VAL B 1 69 ? 25.734 46.406 12.883 1 89.44 69 VAL B O 1
ATOM 5823 N N . CYS B 1 70 ? 25.422 45.312 10.977 1 91.19 70 CYS B N 1
ATOM 5824 C CA . CYS B 1 70 ? 25.75 44.031 11.562 1 91.19 70 CYS B CA 1
ATOM 5825 C C . CYS B 1 70 ? 27.172 44 12.109 1 91.19 70 CYS B C 1
ATOM 5827 O O . CYS B 1 70 ? 27.406 43.562 13.234 1 91.19 70 CYS B O 1
ATOM 5829 N N . GLU B 1 71 ? 28.047 44.469 11.297 1 90.19 71 GLU B N 1
ATOM 5830 C CA . GLU B 1 71 ? 29.453 44.531 11.719 1 90.19 71 GLU B CA 1
ATOM 5831 C C . GLU B 1 71 ? 29.625 45.375 12.977 1 90.19 71 GLU B C 1
ATOM 5833 O O . GLU B 1 71 ? 30.359 44.969 13.891 1 90.19 71 GLU B O 1
ATOM 5838 N N . SER B 1 72 ? 28.969 46.5 12.992 1 91 72 SER B N 1
ATOM 5839 C CA . SER B 1 72 ? 29.062 47.375 14.141 1 91 72 SER B CA 1
ATOM 5840 C C . SER B 1 72 ? 28.531 46.719 15.406 1 91 72 SER B C 1
ATOM 5842 O O . SER B 1 72 ? 29.094 46.875 16.484 1 91 72 SER B O 1
ATOM 5844 N N . ILE B 1 73 ? 27.469 46.062 15.242 1 92.75 73 ILE B N 1
ATOM 5845 C CA . ILE B 1 73 ? 26.844 45.375 16.375 1 92.75 73 ILE B CA 1
ATOM 5846 C C . ILE B 1 73 ? 27.797 44.281 16.906 1 92.75 73 ILE B C 1
ATOM 5848 O O . ILE B 1 73 ? 28 44.188 18.109 1 92.75 73 ILE B O 1
ATOM 5852 N N . ILE B 1 74 ? 28.391 43.531 16.016 1 92.06 74 ILE B N 1
ATOM 5853 C CA . ILE B 1 74 ? 29.281 42.438 16.406 1 92.06 74 ILE B CA 1
ATOM 5854 C C . ILE B 1 74 ? 30.516 42.969 17.125 1 92.06 74 ILE B C 1
ATOM 5856 O O . ILE B 1 74 ? 30.953 42.438 18.141 1 92.06 74 ILE B O 1
ATOM 5860 N N . LEU B 1 75 ? 31.047 44.031 16.594 1 89.94 75 LEU B N 1
ATOM 5861 C CA . LEU B 1 75 ? 32.219 44.656 17.203 1 89.94 75 LEU B CA 1
ATOM 5862 C C . LEU B 1 75 ? 31.891 45.188 18.594 1 89.94 75 LEU B C 1
ATOM 5864 O O . LEU B 1 75 ? 32.719 45.094 19.516 1 89.94 75 LEU B O 1
ATOM 5868 N N . GLN B 1 76 ? 30.75 45.781 18.688 1 93.12 76 GLN B N 1
ATOM 5869 C CA . GLN B 1 76 ? 30.328 46.281 19.984 1 93.12 76 GLN B CA 1
ATOM 5870 C C . GLN B 1 76 ? 30.172 45.156 20.984 1 93.12 76 GLN B C 1
ATOM 5872 O O . GLN B 1 76 ? 30.594 45.25 22.141 1 93.12 76 GLN B O 1
ATOM 5877 N N . LEU B 1 77 ? 29.625 44.094 20.578 1 92.94 77 LEU B N 1
ATOM 5878 C CA . LEU B 1 77 ? 29.422 42.938 21.438 1 92.94 77 LEU B CA 1
ATOM 5879 C C . LEU B 1 77 ? 30.766 42.344 21.859 1 92.94 77 LEU B C 1
ATOM 5881 O O . LEU B 1 77 ? 30.922 41.875 23 1 92.94 77 LEU B O 1
ATOM 5885 N N . ARG B 1 78 ? 31.656 42.312 20.984 1 90.88 78 ARG B N 1
ATOM 5886 C CA . ARG B 1 78 ? 33 41.812 21.297 1 90.88 78 ARG B CA 1
ATOM 5887 C C . ARG B 1 78 ? 33.656 42.656 22.391 1 90.88 78 ARG B C 1
ATOM 5889 O O . ARG B 1 78 ? 34.25 42.094 23.328 1 90.88 78 ARG B O 1
ATOM 5896 N N . LYS B 1 79 ? 33.469 43.938 22.297 1 90 79 LYS B N 1
ATOM 5897 C CA . LYS B 1 79 ? 34.031 44.844 23.266 1 90 79 LYS B CA 1
ATOM 5898 C C . LYS B 1 79 ? 33.438 44.656 24.656 1 90 79 LYS B C 1
ATOM 5900 O O . LYS B 1 79 ? 34.094 44.844 25.672 1 90 79 LYS B O 1
ATOM 5905 N N . GLU B 1 80 ? 32.219 44.344 24.641 1 89 80 GLU B N 1
ATOM 5906 C CA . GLU B 1 80 ? 31.469 44.188 25.891 1 89 80 GLU B CA 1
ATOM 5907 C C . GLU B 1 80 ? 31.703 42.812 26.5 1 89 80 GLU B C 1
ATOM 5909 O O . GLU B 1 80 ? 31.234 42.531 27.594 1 89 80 GLU B O 1
ATOM 5914 N N . GLY B 1 81 ? 32.5 41.969 25.891 1 88.75 81 GLY B N 1
ATOM 5915 C CA . GLY B 1 81 ? 32.781 40.656 26.422 1 88.75 81 GLY B CA 1
ATOM 5916 C C . GLY B 1 81 ? 31.812 39.594 25.953 1 88.75 81 GLY B C 1
ATOM 5917 O O . GLY B 1 81 ? 30.875 39.25 26.688 1 88.75 81 GLY B O 1
ATOM 5918 N N . LEU B 1 82 ? 31.938 39.094 24.891 1 91.88 82 LEU B N 1
ATOM 5919 C CA . LEU B 1 82 ? 31.078 38.094 24.266 1 91.88 82 LEU B CA 1
ATOM 5920 C C . LEU B 1 82 ? 31.688 36.688 24.359 1 91.88 82 LEU B C 1
ATOM 5922 O O . LEU B 1 82 ? 32.875 36.5 24.016 1 91.88 82 LEU B O 1
ATOM 5926 N N . ASP B 1 83 ? 30.891 35.719 24.922 1 94.94 83 ASP B N 1
ATOM 5927 C CA . ASP B 1 83 ? 31.391 34.344 25.047 1 94.94 83 ASP B CA 1
ATOM 5928 C C . ASP B 1 83 ? 30.875 33.469 23.906 1 94.94 83 ASP B C 1
ATOM 5930 O O . ASP B 1 83 ? 31.422 32.406 23.656 1 94.94 83 ASP B O 1
ATOM 5934 N N . GLY B 1 84 ? 29.891 33.812 23.219 1 96.44 84 GLY B N 1
ATOM 5935 C CA . GLY B 1 84 ? 29.312 33.125 22.062 1 96.44 84 GLY B CA 1
ATOM 5936 C C . GLY B 1 84 ? 28.328 33.969 21.297 1 96.44 84 GLY B C 1
ATOM 5937 O O . GLY B 1 84 ? 27.609 34.812 21.875 1 96.44 84 GLY B O 1
ATOM 5938 N N . LEU B 1 85 ? 28.234 33.75 19.938 1 96.19 85 LEU B N 1
ATOM 5939 C CA . LEU B 1 85 ? 27.391 34.562 19.078 1 96.19 85 LEU B CA 1
ATOM 5940 C C . LEU B 1 85 ? 26.516 33.688 18.172 1 96.19 85 LEU B C 1
ATOM 5942 O O . LEU B 1 85 ? 27 32.75 17.578 1 96.19 85 LEU B O 1
ATOM 5946 N N . ALA B 1 86 ? 25.25 34 18.203 1 96.38 86 ALA B N 1
ATOM 5947 C CA . ALA B 1 86 ? 24.359 33.469 17.172 1 96.38 86 ALA B CA 1
ATOM 5948 C C . ALA B 1 86 ? 23.984 34.562 16.156 1 96.38 86 ALA B C 1
ATOM 5950 O O . ALA B 1 86 ? 23.5 35.625 16.531 1 96.38 86 ALA B O 1
ATOM 5951 N N . LEU B 1 87 ? 24.281 34.25 14.914 1 93.69 87 LEU B N 1
ATOM 5952 C CA . LEU B 1 87 ? 24.094 35.281 13.875 1 93.69 87 LEU B CA 1
ATOM 5953 C C . LEU B 1 87 ? 23.094 34.781 12.828 1 93.69 87 LEU B C 1
ATOM 5955 O O . LEU B 1 87 ? 23.312 33.75 12.188 1 93.69 87 LEU B O 1
ATOM 5959 N N . GLY B 1 88 ? 22 35.562 12.766 1 89.5 88 GLY B N 1
ATOM 5960 C CA . GLY B 1 88 ? 21.031 35.281 11.719 1 89.5 88 GLY B CA 1
ATOM 5961 C C . GLY B 1 88 ? 21.312 36.062 10.438 1 89.5 88 GLY B C 1
ATOM 5962 O O . GLY B 1 88 ? 21.906 37.125 10.469 1 89.5 88 GLY B O 1
ATOM 5963 N N . ASN B 1 89 ? 21.156 35.469 9.289 1 73.88 89 ASN B N 1
ATOM 5964 C CA . ASN B 1 89 ? 21.484 36.062 8.008 1 73.88 89 ASN B CA 1
ATOM 5965 C C . ASN B 1 89 ? 20.391 37.031 7.543 1 73.88 89 ASN B C 1
ATOM 5967 O O . ASN B 1 89 ? 20.219 37.25 6.34 1 73.88 89 ASN B O 1
ATOM 5971 N N . ALA B 1 90 ? 19.578 37.5 8.523 1 72.69 90 ALA B N 1
ATOM 5972 C CA . ALA B 1 90 ? 18.547 38.469 8.133 1 72.69 90 ALA B CA 1
ATOM 5973 C C . ALA B 1 90 ? 19.141 39.844 7.879 1 72.69 90 ALA B C 1
ATOM 5975 O O . ALA B 1 90 ? 19.359 40.625 8.812 1 72.69 90 ALA B O 1
ATOM 5976 N N . GLY B 1 91 ? 19.672 40.125 6.691 1 72.88 91 GLY B N 1
ATOM 5977 C CA . GLY B 1 91 ? 20.266 41.406 6.383 1 72.88 91 GLY B CA 1
ATOM 5978 C C . GLY B 1 91 ? 21.781 41.406 6.469 1 72.88 91 GLY B C 1
ATOM 5979 O O . GLY B 1 91 ? 22.438 42.25 5.887 1 72.88 91 GLY B O 1
ATOM 5980 N N . CYS B 1 92 ? 22.297 40.469 7.238 1 78.5 92 CYS B N 1
ATOM 5981 C CA . CYS B 1 92 ? 23.734 40.375 7.367 1 78.5 92 CYS B CA 1
ATOM 5982 C C . CYS B 1 92 ? 24.344 39.625 6.184 1 78.5 92 CYS B C 1
ATOM 5984 O O . CYS B 1 92 ? 24.172 38.406 6.074 1 78.5 92 CYS B O 1
ATOM 5986 N N . ASP B 1 93 ? 24.906 40.344 5.266 1 77.69 93 ASP B N 1
ATOM 5987 C CA . ASP B 1 93 ? 25.5 39.781 4.059 1 77.69 93 ASP B CA 1
ATOM 5988 C C . ASP B 1 93 ? 26.531 38.688 4.414 1 77.69 93 ASP B C 1
ATOM 5990 O O . ASP B 1 93 ? 27.531 39 5.074 1 77.69 93 ASP B O 1
ATOM 5994 N N . GLY B 1 94 ? 26.453 37.562 3.914 1 80.25 94 GLY B N 1
ATOM 5995 C CA . GLY B 1 94 ? 27.312 36.438 4.242 1 80.25 94 GLY B CA 1
ATOM 5996 C C . GLY B 1 94 ? 28.766 36.688 3.848 1 80.25 94 GLY B C 1
ATOM 5997 O O . GLY B 1 94 ? 29.672 36.281 4.578 1 80.25 94 GLY B O 1
ATOM 5998 N N . ASN B 1 95 ? 28.938 37.312 2.75 1 81.62 95 ASN B N 1
ATOM 5999 C CA . ASN B 1 95 ? 30.297 37.531 2.277 1 81.62 95 ASN B CA 1
ATOM 6000 C C . ASN B 1 95 ? 31.062 38.469 3.193 1 81.62 95 ASN B C 1
ATOM 6002 O O . ASN B 1 95 ? 32.25 38.312 3.42 1 81.62 95 ASN B O 1
ATOM 6006 N N . ARG B 1 96 ? 30.344 39.406 3.711 1 85.25 96 ARG B N 1
ATOM 6007 C CA . ARG B 1 96 ? 30.984 40.406 4.586 1 85.25 96 ARG B CA 1
ATOM 6008 C C . ARG B 1 96 ? 31.141 39.844 6 1 85.25 96 ARG B C 1
ATOM 6010 O O . ARG B 1 96 ? 32.094 40.188 6.703 1 85.25 96 ARG B O 1
ATOM 6017 N N . MET B 1 97 ? 30.25 39.031 6.305 1 88.75 97 MET B N 1
ATOM 6018 C CA . MET B 1 97 ? 30.234 38.5 7.676 1 88.75 97 MET B CA 1
ATOM 6019 C C . MET B 1 97 ? 31.203 37.344 7.828 1 88.75 97 MET B C 1
ATOM 6021 O O . MET B 1 97 ? 31.734 37.094 8.914 1 88.75 97 MET B O 1
ATOM 6025 N N . ALA B 1 98 ? 31.516 36.656 6.758 1 89.62 98 ALA B N 1
ATOM 6026 C CA . ALA B 1 98 ? 32.281 35.406 6.82 1 89.62 98 ALA B CA 1
ATOM 6027 C C . ALA B 1 98 ? 33.656 35.656 7.469 1 89.62 98 ALA B C 1
ATOM 6029 O O . ALA B 1 98 ? 34.062 34.906 8.375 1 89.62 98 ALA B O 1
ATOM 6030 N N . PRO B 1 99 ? 34.375 36.688 7.094 1 88.94 99 PRO B N 1
ATOM 6031 C CA . PRO B 1 99 ? 35.656 36.938 7.738 1 88.94 99 PRO B CA 1
ATOM 6032 C C . PRO B 1 99 ? 35.531 37.281 9.211 1 88.94 99 PRO B C 1
ATOM 6034 O O . PRO B 1 99 ? 36.406 36.938 10.023 1 88.94 99 PRO B O 1
ATOM 6037 N N . ILE B 1 100 ? 34.5 37.969 9.508 1 90.5 100 ILE B N 1
ATOM 6038 C CA . ILE B 1 100 ? 34.281 38.375 10.883 1 90.5 100 ILE B CA 1
ATOM 6039 C C . ILE B 1 100 ? 33.969 37.156 11.742 1 90.5 100 ILE B C 1
ATOM 6041 O O . ILE B 1 100 ? 34.5 37.031 12.859 1 90.5 100 ILE B O 1
ATOM 6045 N N . VAL B 1 101 ? 33.219 36.281 11.25 1 92.38 101 VAL B N 1
ATOM 6046 C CA . VAL B 1 101 ? 32.875 35.031 11.93 1 92.38 101 VAL B CA 1
ATOM 6047 C C . VAL B 1 101 ? 34.125 34.188 12.156 1 92.38 101 VAL B C 1
ATOM 6049 O O . VAL B 1 101 ? 34.344 33.656 13.242 1 92.38 101 VAL B O 1
ATOM 6052 N N . THR B 1 102 ? 34.938 34.125 11.148 1 91.81 102 THR B N 1
ATOM 6053 C CA . THR B 1 102 ? 36.188 33.375 11.227 1 91.81 102 THR B CA 1
ATOM 6054 C C . THR B 1 102 ? 37.125 33.969 12.289 1 91.81 102 THR B C 1
ATOM 6056 O O . THR B 1 102 ? 37.75 33.219 13.039 1 91.81 102 THR B O 1
ATOM 6059 N N . GLU B 1 103 ? 37.188 35.25 12.328 1 92.25 103 GLU B N 1
ATOM 6060 C CA . GLU B 1 103 ? 38.031 35.938 13.32 1 92.25 103 GLU B CA 1
ATOM 6061 C C . GLU B 1 103 ? 37.562 35.625 14.742 1 92.25 103 GLU B C 1
ATOM 6063 O O . GLU B 1 103 ? 38.375 35.406 15.633 1 92.25 103 GLU B O 1
ATOM 6068 N N . LEU B 1 104 ? 36.312 35.688 14.922 1 94.06 104 LEU B N 1
ATOM 6069 C CA . LEU B 1 104 ? 35.75 35.375 16.234 1 94.06 104 LEU B CA 1
ATOM 6070 C C . LEU B 1 104 ? 36.094 33.969 16.656 1 94.06 104 LEU B C 1
ATOM 6072 O O . LEU B 1 104 ? 36.5 33.719 17.797 1 94.06 104 LEU B O 1
ATOM 6076 N N . GLU B 1 105 ? 35.938 33.094 15.773 1 93.88 105 GLU B N 1
ATOM 6077 C CA . GLU B 1 105 ? 36.219 31.688 16.062 1 93.88 105 GLU B CA 1
ATOM 6078 C C . GLU B 1 105 ? 37.719 31.484 16.406 1 93.88 105 GLU B C 1
ATOM 6080 O O . GLU B 1 105 ? 38.031 30.703 17.281 1 93.88 105 GLU B O 1
ATOM 6085 N N . ASN B 1 106 ? 38.5 32.188 15.742 1 93.19 106 ASN B N 1
ATOM 6086 C CA . ASN B 1 106 ? 39.938 32.094 15.992 1 93.19 106 ASN B CA 1
ATOM 6087 C C . ASN B 1 106 ? 40.312 32.625 17.375 1 93.19 106 ASN B C 1
ATOM 6089 O O . ASN B 1 106 ? 41.281 32.188 17.984 1 93.19 106 ASN B O 1
ATOM 6093 N N . LYS B 1 107 ? 39.531 33.5 17.844 1 93.19 107 LYS B N 1
ATOM 6094 C CA . LYS B 1 107 ? 39.75 34.094 19.156 1 93.19 107 LYS B CA 1
ATOM 6095 C C . LYS B 1 107 ? 39.062 33.25 20.25 1 93.19 107 LYS B C 1
ATOM 6097 O O . LYS B 1 107 ? 39.031 33.688 21.406 1 93.19 107 LYS B O 1
ATOM 6102 N N . GLY B 1 108 ? 38.438 32.156 19.812 1 92.62 108 GLY B N 1
ATOM 6103 C CA . GLY B 1 108 ? 37.844 31.234 20.781 1 92.62 108 GLY B CA 1
ATOM 6104 C C . GLY B 1 108 ? 36.406 31.547 21.094 1 92.62 108 GLY B C 1
ATOM 6105 O O . GLY B 1 108 ? 35.875 31.031 22.094 1 92.62 108 GLY B O 1
ATOM 6106 N N . ILE B 1 109 ? 35.812 32.438 20.359 1 95.44 109 ILE B N 1
ATOM 6107 C CA . ILE B 1 109 ? 34.406 32.75 20.547 1 95.44 109 ILE B CA 1
ATOM 6108 C C . ILE B 1 109 ? 33.562 31.984 19.531 1 95.44 109 ILE B C 1
ATOM 6110 O O . ILE B 1 109 ? 33.5 32.375 18.344 1 95.44 109 ILE B O 1
ATOM 6114 N N . PRO B 1 110 ? 32.875 30.984 19.922 1 96 110 PRO B N 1
ATOM 6115 C CA . PRO B 1 110 ? 32.062 30.203 18.984 1 96 110 PRO B CA 1
ATOM 6116 C C . PRO B 1 110 ? 30.938 31.016 18.359 1 96 110 PRO B C 1
ATOM 6118 O O . PRO B 1 110 ? 30.312 31.828 19.031 1 96 110 PRO B O 1
ATOM 6121 N N . VAL B 1 111 ? 30.688 30.734 17.094 1 95.69 111 VAL B N 1
ATOM 6122 C CA . VAL B 1 111 ? 29.625 31.422 16.359 1 95.69 111 VAL B CA 1
ATOM 6123 C C . VAL B 1 111 ? 28.688 30.375 15.734 1 95.69 111 VAL B C 1
ATOM 6125 O O . VAL B 1 111 ? 29.125 29.469 15.031 1 95.69 111 VAL B O 1
ATOM 6128 N N . VAL B 1 112 ? 27.422 30.547 16.016 1 95.69 112 VAL B N 1
ATOM 6129 C CA . VAL B 1 112 ? 26.375 29.734 15.406 1 95.69 112 VAL B CA 1
ATOM 6130 C C . VAL B 1 112 ? 25.578 30.578 14.414 1 95.69 112 VAL B C 1
ATOM 6132 O O . VAL B 1 112 ? 25.125 31.672 14.758 1 95.69 112 VAL B O 1
ATOM 6135 N N . LEU B 1 113 ? 25.562 30.109 13.227 1 94.38 113 LEU B N 1
ATOM 6136 C CA . LEU B 1 113 ? 24.672 30.719 12.25 1 94.38 113 LEU B CA 1
ATOM 6137 C C . LEU B 1 113 ? 23.281 30.078 12.281 1 94.38 113 LEU B C 1
ATOM 6139 O O . LEU B 1 113 ? 23.172 28.875 12.484 1 94.38 113 LEU B O 1
ATOM 6143 N N . PHE B 1 114 ? 22.219 30.938 12.117 1 93.88 114 PHE B N 1
ATOM 6144 C CA . PHE B 1 114 ? 20.891 30.359 12.07 1 93.88 114 PHE B CA 1
ATOM 6145 C C . PHE B 1 114 ? 20.078 30.938 10.914 1 93.88 114 PHE B C 1
ATOM 6147 O O . PHE B 1 114 ? 20.391 32.031 10.414 1 93.88 114 PHE B O 1
ATOM 6154 N N . ASP B 1 115 ? 19 30.203 10.422 1 90.5 115 ASP B N 1
ATOM 6155 C CA . ASP B 1 115 ? 18.109 30.516 9.312 1 90.5 115 ASP B CA 1
ATOM 6156 C C . ASP B 1 115 ? 18.812 30.312 7.973 1 90.5 115 ASP B C 1
ATOM 6158 O O . ASP B 1 115 ? 18.344 29.547 7.133 1 90.5 115 ASP B O 1
ATOM 6162 N N . ARG B 1 116 ? 19.984 30.969 7.707 1 86.56 116 ARG B N 1
ATOM 6163 C CA . ARG B 1 116 ? 20.781 30.766 6.508 1 86.56 116 ARG B CA 1
ATOM 6164 C C . ARG B 1 116 ? 22.266 30.578 6.859 1 86.56 116 ARG B C 1
ATOM 6166 O O . ARG B 1 116 ? 22.781 31.234 7.766 1 86.56 116 ARG B O 1
ATOM 6173 N N . ASP B 1 117 ? 22.891 29.719 6.16 1 86.19 117 ASP B N 1
ATOM 6174 C CA . ASP B 1 117 ? 24.312 29.469 6.363 1 86.19 117 ASP B CA 1
ATOM 6175 C C . ASP B 1 117 ? 25.156 30.328 5.438 1 86.19 117 ASP B C 1
ATOM 6177 O O . ASP B 1 117 ? 24.672 30.828 4.418 1 86.19 117 ASP B O 1
ATOM 6181 N N . PHE B 1 118 ? 26.422 30.688 5.977 1 77.94 118 PHE B N 1
ATOM 6182 C CA . PHE B 1 118 ? 27.375 31.453 5.172 1 77.94 118 PHE B CA 1
ATOM 6183 C C . PHE B 1 118 ? 28.531 30.547 4.719 1 77.94 118 PHE B C 1
ATOM 6185 O O . PHE B 1 118 ? 29.25 30.016 5.547 1 77.94 118 PHE B O 1
ATOM 6192 N N . VAL B 1 119 ? 28.484 29.844 3.561 1 65.94 119 VAL B N 1
ATOM 6193 C CA . VAL B 1 119 ? 29.688 29.172 3.1 1 65.94 119 VAL B CA 1
ATOM 6194 C C . VAL B 1 119 ? 30.609 30.172 2.412 1 65.94 119 VAL B C 1
ATOM 6196 O O . VAL B 1 119 ? 30.156 31.016 1.635 1 65.94 119 VAL B O 1
ATOM 6199 N N . PRO B 1 120 ? 32 30.234 2.947 1 66.81 120 PRO B N 1
ATOM 6200 C CA . PRO B 1 120 ? 32.844 29.266 3.668 1 66.81 120 PRO B CA 1
ATOM 6201 C C . PRO B 1 120 ? 33.125 29.703 5.105 1 66.81 120 PRO B C 1
ATOM 6203 O O . PRO B 1 120 ? 34.188 29.359 5.66 1 66.81 120 PRO B O 1
ATOM 6206 N N . ALA B 1 121 ? 32.219 30.344 5.844 1 72.75 121 ALA B N 1
ATOM 6207 C CA . ALA B 1 121 ? 32.625 30.781 7.18 1 72.75 121 ALA B CA 1
ATOM 6208 C C . ALA B 1 121 ? 32.938 29.594 8.078 1 72.75 121 ALA B C 1
ATOM 6210 O O . ALA B 1 121 ? 32.281 28.547 8 1 72.75 121 ALA B O 1
ATOM 6211 N N . ASN B 1 122 ? 34.188 29.672 8.781 1 86.5 122 ASN B N 1
ATOM 6212 C CA . ASN B 1 122 ? 34.531 28.703 9.805 1 86.5 122 ASN B CA 1
ATOM 6213 C C . ASN B 1 122 ? 33.656 28.891 11.062 1 86.5 122 ASN B C 1
ATOM 6215 O O . ASN B 1 122 ? 34.156 29.406 12.062 1 86.5 122 ASN B O 1
ATOM 6219 N N . ARG B 1 123 ? 32.406 28.547 10.953 1 92.38 123 ARG B N 1
ATOM 6220 C CA . ARG B 1 123 ? 31.469 28.656 12.062 1 92.38 123 ARG B CA 1
ATOM 6221 C C . ARG B 1 123 ? 31.438 27.359 12.875 1 92.38 123 ARG B C 1
ATOM 6223 O O . ARG B 1 123 ? 31.844 26.312 12.391 1 92.38 123 ARG B O 1
ATOM 6230 N N . THR B 1 124 ? 30.984 27.469 14.086 1 94.56 124 THR B N 1
ATOM 6231 C CA . THR B 1 124 ? 30.844 26.312 14.969 1 94.56 124 THR B CA 1
ATOM 6232 C C . THR B 1 124 ? 29.719 25.391 14.484 1 94.56 124 THR B C 1
ATOM 6234 O O . THR B 1 124 ? 29.891 24.172 14.398 1 94.56 124 THR B O 1
ATOM 6237 N N . ALA B 1 125 ? 28.594 26 14.227 1 94.69 125 ALA B N 1
ATOM 6238 C CA . ALA B 1 125 ? 27.438 25.234 13.773 1 94.69 125 ALA B CA 1
ATOM 6239 C C . ALA B 1 125 ? 26.453 26.109 13 1 94.69 125 ALA B C 1
ATOM 6241 O O . ALA B 1 125 ? 26.531 27.328 13.062 1 94.69 125 ALA B O 1
ATOM 6242 N N . TYR B 1 126 ? 25.688 25.469 12.195 1 94.62 126 TYR B N 1
ATOM 6243 C CA . TYR B 1 126 ? 24.547 26.078 11.531 1 94.62 126 TYR B CA 1
ATOM 6244 C C . TYR B 1 126 ? 23.25 25.453 12 1 94.62 126 TYR B C 1
ATOM 6246 O O . TYR B 1 126 ? 23.094 24.219 11.969 1 94.62 126 TYR B O 1
ATOM 6254 N N . VAL B 1 127 ? 22.359 26.297 12.523 1 94.44 127 VAL B N 1
ATOM 6255 C CA . VAL B 1 127 ? 21.016 25.859 12.906 1 94.44 127 VAL B CA 1
ATOM 6256 C C . VAL B 1 127 ? 20 26.359 11.891 1 94.44 127 VAL B C 1
ATOM 6258 O O . VAL B 1 127 ? 19.797 27.562 11.734 1 94.44 127 VAL B O 1
ATOM 6261 N N . GLY B 1 128 ? 19.422 25.422 11.164 1 93.12 128 GLY B N 1
ATOM 6262 C CA . GLY B 1 128 ? 18.469 25.891 10.172 1 93.12 128 GLY B CA 1
ATOM 6263 C C . GLY B 1 128 ? 17.609 24.766 9.617 1 93.12 128 GLY B C 1
ATOM 6264 O O . GLY B 1 128 ? 17.562 23.672 10.188 1 93.12 128 GLY B O 1
ATOM 6265 N N . THR B 1 129 ? 16.859 25.125 8.555 1 92.56 129 THR B N 1
ATOM 6266 C CA . THR B 1 129 ? 15.883 24.219 7.938 1 92.56 129 THR B CA 1
ATOM 6267 C C . THR B 1 129 ? 16.547 23.406 6.832 1 92.56 129 THR B C 1
ATOM 6269 O O . THR B 1 129 ? 17.344 23.922 6.059 1 92.56 129 THR B O 1
ATOM 6272 N N . ASP B 1 130 ? 16.312 22.078 6.762 1 91.81 130 ASP B N 1
ATOM 6273 C CA . ASP B 1 130 ? 16.594 21.297 5.559 1 91.81 130 ASP B CA 1
ATOM 6274 C C . ASP B 1 130 ? 15.656 21.688 4.418 1 91.81 130 ASP B C 1
ATOM 6276 O O . ASP B 1 130 ? 14.562 21.141 4.289 1 91.81 130 ASP B O 1
ATOM 6280 N N . ASN B 1 131 ? 16.141 22.516 3.609 1 93.19 131 ASN B N 1
ATOM 6281 C CA . ASN B 1 131 ? 15.305 23.125 2.578 1 93.19 131 ASN B CA 1
ATOM 6282 C C . ASN B 1 131 ? 14.875 22.109 1.53 1 93.19 131 ASN B C 1
ATOM 6284 O O . ASN B 1 131 ? 13.797 22.219 0.941 1 93.19 131 ASN B O 1
ATOM 6288 N N . GLU B 1 132 ? 15.688 21.109 1.242 1 92.94 132 GLU B N 1
ATOM 6289 C CA . GLU B 1 132 ? 15.266 20.047 0.324 1 92.94 132 GLU B CA 1
ATOM 6290 C C . GLU B 1 132 ? 14.094 19.266 0.894 1 92.94 132 GLU B C 1
ATOM 6292 O O . GLU B 1 132 ? 13.133 18.969 0.181 1 92.94 132 GLU B O 1
ATOM 6297 N N . MET B 1 133 ? 14.203 18.984 2.191 1 91.75 133 MET B N 1
ATOM 6298 C CA . MET B 1 133 ? 13.109 18.281 2.852 1 91.75 133 MET B CA 1
ATOM 6299 C C . MET B 1 133 ? 11.844 19.125 2.848 1 91.75 133 MET B C 1
ATOM 6301 O O . MET B 1 133 ? 10.742 18.609 2.674 1 91.75 133 MET B O 1
ATOM 6305 N N . MET B 1 134 ? 12.031 20.359 3.094 1 93.88 134 MET B N 1
ATOM 6306 C CA . MET B 1 134 ? 10.875 21.266 3.068 1 93.88 134 MET B CA 1
ATOM 6307 C C . MET B 1 134 ? 10.211 21.25 1.699 1 93.88 134 MET B C 1
ATOM 6309 O O . MET B 1 134 ? 8.984 21.188 1.604 1 93.88 134 MET B O 1
ATOM 6313 N N . GLY B 1 135 ? 11.039 21.312 0.656 1 94.88 135 GLY B N 1
ATOM 6314 C CA . GLY B 1 135 ? 10.5 21.219 -0.693 1 94.88 135 GLY B CA 1
ATOM 6315 C C . GLY B 1 135 ? 9.75 19.938 -0.958 1 94.88 135 GLY B C 1
ATOM 6316 O O . GLY B 1 135 ? 8.664 19.953 -1.54 1 94.88 135 GLY B O 1
ATOM 6317 N N . ARG B 1 136 ? 10.328 18.844 -0.527 1 92.81 136 ARG B N 1
ATOM 6318 C CA . ARG B 1 136 ? 9.68 17.547 -0.687 1 92.81 136 ARG B CA 1
ATOM 6319 C C . ARG B 1 136 ? 8.336 17.516 0.037 1 92.81 136 ARG B C 1
ATOM 6321 O O . ARG B 1 136 ? 7.355 16.969 -0.482 1 92.81 136 ARG B O 1
ATOM 6328 N N . THR B 1 137 ? 8.312 18.078 1.202 1 92.5 137 THR B N 1
ATOM 6329 C CA . THR B 1 137 ? 7.098 18.109 2.006 1 92.5 137 THR B CA 1
ATOM 6330 C C . THR B 1 137 ? 6.016 18.938 1.329 1 92.5 137 THR B C 1
ATOM 6332 O O . THR B 1 137 ? 4.836 18.594 1.371 1 92.5 137 THR B O 1
ATOM 6335 N N . MET B 1 138 ? 6.434 19.984 0.72 1 95.44 138 MET B N 1
ATOM 6336 C CA . MET B 1 138 ? 5.492 20.828 -0.024 1 95.44 138 MET B CA 1
ATOM 6337 C C . MET B 1 138 ? 4.887 20.047 -1.19 1 95.44 138 MET B C 1
ATOM 6339 O O . MET B 1 138 ? 3.688 20.156 -1.454 1 95.44 138 MET B O 1
ATOM 6343 N N . ALA B 1 139 ? 5.711 19.328 -1.895 1 94.62 139 ALA B N 1
ATOM 6344 C CA . ALA B 1 139 ? 5.238 18.5 -3.01 1 94.62 139 ALA B CA 1
ATOM 6345 C C . ALA B 1 139 ? 4.219 17.469 -2.541 1 94.62 139 ALA B C 1
ATOM 6347 O O . ALA B 1 139 ? 3.193 17.266 -3.189 1 94.62 139 ALA B O 1
ATOM 6348 N N . ARG B 1 140 ? 4.484 16.859 -1.411 1 90.25 140 ARG B N 1
ATOM 6349 C CA . ARG B 1 140 ? 3.582 15.852 -0.861 1 90.25 140 ARG B CA 1
ATOM 6350 C C . ARG B 1 140 ? 2.244 16.469 -0.474 1 90.25 140 ARG B C 1
ATOM 6352 O O . ARG B 1 140 ? 1.192 15.859 -0.663 1 90.25 140 ARG B O 1
ATOM 6359 N N . LEU B 1 141 ? 2.326 17.594 0.08 1 92.12 141 LEU B N 1
ATOM 6360 C CA . LEU B 1 141 ? 1.099 18.297 0.434 1 92.12 141 LEU B CA 1
ATOM 6361 C C . LEU B 1 141 ? 0.267 18.609 -0.809 1 92.12 141 LEU B C 1
ATOM 6363 O O . LEU B 1 141 ? -0.958 18.469 -0.79 1 92.12 141 LEU B O 1
ATOM 6367 N N . LEU B 1 142 ? 0.947 19.031 -1.888 1 93.94 142 LEU B N 1
ATOM 6368 C CA . LEU B 1 142 ? 0.223 19.281 -3.127 1 93.94 142 LEU B CA 1
ATOM 6369 C C . LEU B 1 142 ? -0.448 18.016 -3.639 1 93.94 142 LEU B C 1
ATOM 6371 O O . LEU B 1 142 ? -1.606 18.047 -4.062 1 93.94 142 LEU B O 1
ATOM 6375 N N . LYS B 1 143 ? 0.271 16.938 -3.582 1 89.31 143 LYS B N 1
ATOM 6376 C CA . LYS B 1 143 ? -0.291 15.656 -4.016 1 89.31 143 LYS B CA 1
ATOM 6377 C C . LYS B 1 143 ? -1.497 15.273 -3.166 1 89.31 143 LYS B C 1
ATOM 6379 O O . LYS B 1 143 ? -2.443 14.664 -3.664 1 89.31 143 LYS B O 1
ATOM 6384 N N . GLN B 1 144 ? -1.434 15.578 -1.92 1 87.44 144 GLN B N 1
ATOM 6385 C CA . GLN B 1 144 ? -2.531 15.289 -1.004 1 87.44 144 GLN B CA 1
ATOM 6386 C C . GLN B 1 144 ? -3.77 16.109 -1.35 1 87.44 144 GLN B C 1
ATOM 6388 O O . GLN B 1 144 ? -4.887 15.594 -1.364 1 87.44 144 GLN B O 1
ATOM 6393 N N . LEU B 1 145 ? -3.559 17.328 -1.667 1 89.31 145 LEU B N 1
ATOM 6394 C CA . LEU B 1 145 ? -4.668 18.266 -1.88 1 89.31 145 LEU B CA 1
ATOM 6395 C C . LEU B 1 145 ? -5.227 18.125 -3.291 1 89.31 145 LEU B C 1
ATOM 6397 O O . LEU B 1 145 ? -6.406 18.391 -3.525 1 89.31 145 LEU B O 1
ATOM 6401 N N . ARG B 1 146 ? -4.309 17.734 -4.195 1 89.5 146 ARG B N 1
ATOM 6402 C CA . ARG B 1 146 ? -4.707 17.547 -5.586 1 89.5 146 ARG B CA 1
ATOM 6403 C C . ARG B 1 146 ? -4.141 16.234 -6.141 1 89.5 146 ARG B C 1
ATOM 6405 O O . ARG B 1 146 ? -3.213 16.25 -6.953 1 89.5 146 ARG B O 1
ATOM 6412 N N . PRO B 1 147 ? -4.785 15.188 -5.82 1 82.44 147 PRO B N 1
ATOM 6413 C CA . PRO B 1 147 ? -4.266 13.875 -6.215 1 82.44 147 PRO B CA 1
ATOM 6414 C C . PRO B 1 147 ? -4.398 13.617 -7.715 1 82.44 147 PRO B C 1
ATOM 6416 O O . PRO B 1 147 ? -3.766 12.703 -8.242 1 82.44 147 PRO B O 1
ATOM 6419 N N . GLU B 1 148 ? -5.176 14.398 -8.43 1 86.38 148 GLU B N 1
ATOM 6420 C CA . GLU B 1 148 ? -5.406 14.188 -9.852 1 86.38 148 GLU B CA 1
ATOM 6421 C C . GLU B 1 148 ? -4.27 14.766 -10.688 1 86.38 148 GLU B C 1
ATOM 6423 O O . GLU B 1 148 ? -4.16 14.477 -11.883 1 86.38 148 GLU B O 1
ATOM 6428 N N . GLY B 1 149 ? -3.359 15.523 -10.094 1 91 149 GLY B N 1
ATOM 6429 C CA . GLY B 1 149 ? -2.248 16.125 -10.82 1 91 149 GLY B CA 1
ATOM 6430 C C . GLY B 1 149 ? -2.615 17.422 -11.508 1 91 149 GLY B C 1
ATOM 6431 O O . GLY B 1 149 ? -3.629 18.031 -11.18 1 91 149 GLY B O 1
ATOM 6432 N N . GLY B 1 150 ? -1.698 18 -12.258 1 94.62 150 GLY B N 1
ATOM 6433 C CA . GLY B 1 150 ? -1.899 19.25 -12.969 1 94.62 150 GLY B CA 1
ATOM 6434 C C . GLY B 1 150 ? -0.603 19.969 -13.281 1 94.62 150 GLY B C 1
ATOM 6435 O O . GLY B 1 150 ? 0.44 19.344 -13.461 1 94.62 150 GLY B O 1
ATOM 6436 N N . THR B 1 151 ? -0.793 21.266 -13.484 1 96.12 151 THR B N 1
ATOM 6437 C CA . THR B 1 151 ? 0.354 22.125 -13.758 1 96.12 151 THR B CA 1
ATOM 6438 C C . THR B 1 151 ? 0.612 23.062 -12.586 1 96.12 151 THR B C 1
ATOM 6440 O O . THR B 1 151 ? -0.304 23.391 -11.82 1 96.12 151 THR B O 1
ATOM 6443 N N . TYR B 1 152 ? 1.907 23.391 -12.438 1 96.5 152 TYR B N 1
ATOM 6444 C CA . TYR B 1 152 ? 2.219 24.266 -11.32 1 96.5 152 TYR B CA 1
ATOM 6445 C C . TYR B 1 152 ? 3.201 25.359 -11.734 1 96.5 152 TYR B C 1
ATOM 6447 O O . TYR B 1 152 ? 3.863 25.234 -12.773 1 96.5 152 TYR B O 1
ATOM 6455 N N . VAL B 1 153 ? 3.188 26.484 -10.969 1 95.56 153 VAL B N 1
ATOM 6456 C CA . VAL B 1 153 ? 4.141 27.578 -11.094 1 95.56 153 VAL B CA 1
ATOM 6457 C C . VAL B 1 153 ? 4.855 27.797 -9.766 1 95.56 153 VAL B C 1
ATOM 6459 O O . VAL B 1 153 ? 4.215 27.891 -8.719 1 95.56 153 VAL B O 1
ATOM 6462 N N . VAL B 1 154 ? 6.176 27.828 -9.844 1 94.75 154 VAL B N 1
ATOM 6463 C CA . VAL B 1 154 ? 6.965 28.125 -8.656 1 94.75 154 VAL B CA 1
ATOM 6464 C C . VAL B 1 154 ? 7.148 29.625 -8.516 1 94.75 154 VAL B C 1
ATOM 6466 O O . VAL B 1 154 ? 7.527 30.312 -9.477 1 94.75 154 VAL B O 1
ATOM 6469 N N . VAL B 1 155 ? 6.777 30.109 -7.332 1 92.62 155 VAL B N 1
ATOM 6470 C CA . VAL B 1 155 ? 6.859 31.531 -7.055 1 92.62 155 VAL B CA 1
ATOM 6471 C C . VAL B 1 155 ? 7.953 31.797 -6.02 1 92.62 155 VAL B C 1
ATOM 6473 O O . VAL B 1 155 ? 7.984 31.156 -4.965 1 92.62 155 VAL B O 1
ATOM 6476 N N . ALA B 1 156 ? 8.883 32.75 -6.293 1 88.69 156 ALA B N 1
ATOM 6477 C CA . ALA B 1 156 ? 9.969 33.156 -5.398 1 88.69 156 ALA B CA 1
ATOM 6478 C C . ALA B 1 156 ? 10.859 31.969 -5.051 1 88.69 156 ALA B C 1
ATOM 6480 O O . ALA B 1 156 ? 11.086 31.672 -3.873 1 88.69 156 ALA B O 1
ATOM 6481 N N . SER B 1 157 ? 11.516 31.438 -5.984 1 88.81 157 SER B N 1
ATOM 6482 C CA . SER B 1 157 ? 12.203 30.156 -5.898 1 88.81 157 SER B CA 1
ATOM 6483 C C . SER B 1 157 ? 13.422 30.234 -4.988 1 88.81 157 SER B C 1
ATOM 6485 O O . SER B 1 157 ? 14.125 31.25 -4.98 1 88.81 157 SER B O 1
ATOM 6487 N N . ILE B 1 158 ? 13.578 29.234 -4.199 1 88.06 158 ILE B N 1
ATOM 6488 C CA . ILE B 1 158 ? 14.789 28.906 -3.465 1 88.06 158 ILE B CA 1
ATOM 6489 C C . ILE B 1 158 ? 15.375 27.594 -4.012 1 88.06 158 ILE B C 1
ATOM 6491 O O . ILE B 1 158 ? 14.672 26.594 -4.105 1 88.06 158 ILE B O 1
ATOM 6495 N N . ALA B 1 159 ? 16.594 27.578 -4.355 1 88.94 159 ALA B N 1
ATOM 6496 C CA . ALA B 1 159 ? 17.203 26.5 -5.137 1 88.94 159 ALA B CA 1
ATOM 6497 C C . ALA B 1 159 ? 16.969 25.141 -4.48 1 88.94 159 ALA B C 1
ATOM 6499 O O . ALA B 1 159 ? 16.422 24.234 -5.098 1 88.94 159 ALA B O 1
ATOM 6500 N N . ASP B 1 160 ? 17.359 24.953 -3.176 1 92.06 160 ASP B N 1
ATOM 6501 C CA . ASP B 1 160 ? 17.281 23.672 -2.498 1 92.06 160 ASP B CA 1
ATOM 6502 C C . ASP B 1 160 ? 15.82 23.25 -2.303 1 92.06 160 ASP B C 1
ATOM 6504 O O . ASP B 1 160 ? 15.484 22.078 -2.428 1 92.06 160 ASP B O 1
ATOM 6508 N N . ARG B 1 161 ? 14.938 24.203 -2.021 1 93.62 161 ARG B N 1
ATOM 6509 C CA . ARG B 1 161 ? 13.516 23.906 -1.871 1 93.62 161 ARG B CA 1
ATOM 6510 C C . ARG B 1 161 ? 12.906 23.453 -3.193 1 93.62 161 ARG B C 1
ATOM 6512 O O . ARG B 1 161 ? 12.141 22.484 -3.234 1 93.62 161 ARG B O 1
ATOM 6519 N N . THR B 1 162 ? 13.305 24.188 -4.191 1 94.25 162 THR B N 1
ATOM 6520 C CA . THR B 1 162 ? 12.773 23.875 -5.512 1 94.25 162 THR B CA 1
ATOM 6521 C C . THR B 1 162 ? 13.258 22.516 -5.98 1 94.25 162 THR B C 1
ATOM 6523 O O . THR B 1 162 ? 12.492 21.75 -6.562 1 94.25 162 THR B O 1
ATOM 6526 N N . LYS B 1 163 ? 14.523 22.281 -5.73 1 94.69 163 LYS B N 1
ATOM 6527 C CA . LYS B 1 163 ? 15.062 20.984 -6.09 1 94.69 163 LYS B CA 1
ATOM 6528 C C . LYS B 1 163 ? 14.281 19.859 -5.426 1 94.69 163 LYS B C 1
ATOM 6530 O O . LYS B 1 163 ? 13.852 18.906 -6.09 1 94.69 163 LYS B O 1
ATOM 6535 N N . GLY B 1 164 ? 14.109 19.938 -4.07 1 94.5 164 GLY B N 1
ATOM 6536 C CA . GLY B 1 164 ? 13.344 18.922 -3.354 1 94.5 164 GLY B CA 1
ATOM 6537 C C . GLY B 1 164 ? 11.914 18.797 -3.855 1 94.5 164 GLY B C 1
ATOM 6538 O O . GLY B 1 164 ? 11.414 17.672 -4.004 1 94.5 164 GLY B O 1
ATOM 6539 N N . PHE B 1 165 ? 11.281 19.938 -4.262 1 96.06 165 PHE B N 1
ATOM 6540 C CA . PHE B 1 165 ? 9.906 19.953 -4.75 1 96.06 165 PHE B CA 1
ATOM 6541 C C . PHE B 1 165 ? 9.805 19.219 -6.086 1 96.06 165 PHE B C 1
ATOM 6543 O O . PHE B 1 165 ? 8.953 18.344 -6.258 1 96.06 165 PHE B O 1
ATOM 6550 N N . VAL B 1 166 ? 10.664 19.562 -6.969 1 94.5 166 VAL B N 1
ATOM 6551 C CA . VAL B 1 166 ? 10.602 19.031 -8.328 1 94.5 166 VAL B CA 1
ATOM 6552 C C . VAL B 1 166 ? 10.883 17.531 -8.312 1 94.5 166 VAL B C 1
ATOM 6554 O O . VAL B 1 166 ? 10.203 16.766 -9 1 94.5 166 VAL B O 1
ATOM 6557 N N . GLU B 1 167 ? 11.859 17.141 -7.555 1 91.06 167 GLU B N 1
ATOM 6558 C CA . GLU B 1 167 ? 12.195 15.719 -7.457 1 91.06 167 GLU B CA 1
ATOM 6559 C C . GLU B 1 167 ? 11.008 14.898 -6.965 1 91.06 167 GLU B C 1
ATOM 6561 O O . GLU B 1 167 ? 10.695 13.844 -7.523 1 91.06 167 GLU B O 1
ATOM 6566 N N . GLU B 1 168 ? 10.344 15.398 -5.98 1 91.06 168 GLU B N 1
ATOM 6567 C CA . GLU B 1 168 ? 9.234 14.672 -5.371 1 91.06 168 GLU B CA 1
ATOM 6568 C C . GLU B 1 168 ? 7.984 14.742 -6.246 1 91.06 168 GLU B C 1
ATOM 6570 O O . GLU B 1 168 ? 7.305 13.727 -6.441 1 91.06 168 GLU B O 1
ATOM 6575 N N . ILE B 1 169 ? 7.688 15.867 -6.793 1 93.56 169 ILE B N 1
ATOM 6576 C CA . ILE B 1 169 ? 6.406 16.078 -7.461 1 93.56 169 ILE B CA 1
ATOM 6577 C C . ILE B 1 169 ? 6.395 15.344 -8.797 1 93.56 169 ILE B C 1
ATOM 6579 O O . ILE B 1 169 ? 5.336 14.914 -9.266 1 93.56 169 ILE B O 1
ATOM 6583 N N . THR B 1 170 ? 7.555 15.109 -9.469 1 89.94 170 THR B N 1
ATOM 6584 C CA . THR B 1 170 ? 7.633 14.523 -10.805 1 89.94 170 THR B CA 1
ATOM 6585 C C . THR B 1 170 ? 7.941 13.031 -10.719 1 89.94 170 THR B C 1
ATOM 6587 O O . THR B 1 170 ? 8.117 12.367 -11.742 1 89.94 170 THR B O 1
ATOM 6590 N N . ARG B 1 171 ? 8.055 12.586 -9.609 1 79.19 171 ARG B N 1
ATOM 6591 C CA . ARG B 1 171 ? 8.492 11.211 -9.406 1 79.19 171 ARG B CA 1
ATOM 6592 C C . ARG B 1 171 ? 7.621 10.234 -10.188 1 79.19 171 ARG B C 1
ATOM 6594 O O . ARG B 1 171 ? 8.117 9.227 -10.695 1 79.19 171 ARG B O 1
ATOM 6601 N N . ASP B 1 172 ? 6.305 10.555 -10.359 1 74.44 172 ASP B N 1
ATOM 6602 C CA . ASP B 1 172 ? 5.367 9.609 -10.953 1 74.44 172 ASP B CA 1
ATOM 6603 C C . ASP B 1 172 ? 5.055 9.984 -12.406 1 74.44 172 ASP B C 1
ATOM 6605 O O . ASP B 1 172 ? 4.219 9.344 -13.047 1 74.44 172 ASP B O 1
ATOM 6609 N N . ASN B 1 173 ? 5.605 10.961 -12.93 1 81.56 173 ASN B N 1
ATOM 6610 C CA . ASN B 1 173 ? 5.266 11.461 -14.258 1 81.56 173 ASN B CA 1
ATOM 6611 C C . ASN B 1 173 ? 5.59 10.438 -15.344 1 81.56 173 ASN B C 1
ATOM 6613 O O . ASN B 1 173 ? 5.023 10.492 -16.438 1 81.56 173 ASN B O 1
ATOM 6617 N N . GLY B 1 174 ? 6.227 9.43 -15.188 1 65.44 174 GLY B N 1
ATOM 6618 C CA . GLY B 1 174 ? 6.543 8.422 -16.188 1 65.44 174 GLY B CA 1
ATOM 6619 C C . GLY B 1 174 ? 5.574 7.254 -16.188 1 65.44 174 GLY B C 1
ATOM 6620 O O . GLY B 1 174 ? 5.688 6.348 -17.016 1 65.44 174 GLY B O 1
ATOM 6621 N N . ARG B 1 175 ? 4.449 7.496 -15.438 1 66.25 175 ARG B N 1
ATOM 6622 C CA . ARG B 1 175 ? 3.5 6.395 -15.305 1 66.25 175 ARG B CA 1
ATOM 6623 C C . ARG B 1 175 ? 2.115 6.805 -15.797 1 66.25 175 ARG B C 1
ATOM 6625 O O . ARG B 1 175 ? 1.599 7.855 -15.406 1 66.25 175 ARG B O 1
ATOM 6632 N N . ASP B 1 176 ? 1.582 5.906 -16.516 1 63.16 176 ASP B N 1
ATOM 6633 C CA . ASP B 1 176 ? 0.28 6.23 -17.094 1 63.16 176 ASP B CA 1
ATOM 6634 C C . ASP B 1 176 ? -0.831 6.086 -16.062 1 63.16 176 ASP B C 1
ATOM 6636 O O . ASP B 1 176 ? -1.872 6.734 -16.156 1 63.16 176 ASP B O 1
ATOM 6640 N N . ASP B 1 177 ? -0.583 5.324 -15.008 1 61.62 177 ASP B N 1
ATOM 6641 C CA . ASP B 1 177 ? -1.644 5.027 -14.055 1 61.62 177 ASP B CA 1
ATOM 6642 C C . ASP B 1 177 ? -1.602 5.992 -12.867 1 61.62 177 ASP B C 1
ATOM 6644 O O . ASP B 1 177 ? -2.332 5.816 -11.891 1 61.62 177 ASP B O 1
ATOM 6648 N N . ARG B 1 178 ? -0.716 7.059 -13.008 1 73.56 178 ARG B N 1
ATOM 6649 C CA . ARG B 1 178 ? -0.585 7.992 -11.898 1 73.56 178 ARG B CA 1
ATOM 6650 C C . ARG B 1 178 ? -0.781 9.43 -12.359 1 73.56 178 ARG B C 1
ATOM 6652 O O . ARG B 1 178 ? -0.675 9.727 -13.555 1 73.56 178 ARG B O 1
ATOM 6659 N N . ALA B 1 179 ? -1.061 10.25 -11.367 1 82.5 179 ALA B N 1
ATOM 6660 C CA . ALA B 1 179 ? -1.238 11.672 -11.664 1 82.5 179 ALA B CA 1
ATOM 6661 C C . ALA B 1 179 ? 0.088 12.32 -12.047 1 82.5 179 ALA B C 1
ATOM 6663 O O . ALA B 1 179 ? 1.127 12.016 -11.453 1 82.5 179 ALA B O 1
ATOM 6664 N N . HIS B 1 180 ? 0.068 13.102 -13.039 1 89.5 180 HIS B N 1
ATOM 6665 C CA . HIS B 1 180 ? 1.249 13.812 -13.516 1 89.5 180 HIS B CA 1
ATOM 6666 C C . HIS B 1 180 ? 1.229 15.273 -13.078 1 89.5 180 HIS B C 1
ATOM 6668 O O . HIS B 1 180 ? 0.175 15.914 -13.078 1 89.5 180 HIS B O 1
ATOM 6674 N N . TRP B 1 181 ? 2.391 15.727 -12.672 1 93 181 TRP B N 1
ATOM 6675 C CA . TRP B 1 181 ? 2.594 17.141 -12.367 1 93 181 TRP B CA 1
ATOM 6676 C C . TRP B 1 181 ? 3.691 17.734 -13.242 1 93 181 TRP B C 1
ATOM 6678 O O . TRP B 1 181 ? 4.809 17.219 -13.281 1 93 181 TRP B O 1
ATOM 6688 N N . ASN B 1 182 ? 3.367 18.844 -13.898 1 93.5 182 ASN B N 1
ATOM 6689 C CA . ASN B 1 182 ? 4.324 19.484 -14.789 1 93.5 182 ASN B CA 1
ATOM 6690 C C . ASN B 1 182 ? 4.43 20.984 -14.516 1 93.5 182 ASN B C 1
ATOM 6692 O O . ASN B 1 182 ? 3.426 21.641 -14.227 1 93.5 182 ASN B O 1
ATOM 6696 N N . GLU B 1 183 ? 5.633 21.438 -14.547 1 92.94 183 GLU B N 1
ATOM 6697 C CA . GLU B 1 183 ? 5.844 22.891 -14.477 1 92.94 183 GLU B CA 1
ATOM 6698 C C . GLU B 1 183 ? 5.488 23.562 -15.789 1 92.94 183 GLU B C 1
ATOM 6700 O O . GLU B 1 183 ? 5.77 23.031 -16.859 1 92.94 183 GLU B O 1
ATOM 6705 N N . ILE B 1 184 ? 4.773 24.672 -15.703 1 88.12 184 ILE B N 1
ATOM 6706 C CA . ILE B 1 184 ? 4.566 25.438 -16.922 1 88.12 184 ILE B CA 1
ATOM 6707 C C . ILE B 1 184 ? 5.871 26.125 -17.328 1 88.12 184 ILE B C 1
ATOM 6709 O O . ILE B 1 184 ? 6.457 26.875 -16.547 1 88.12 184 ILE B O 1
ATOM 6713 N N . GLU B 1 185 ? 6.34 25.688 -18.391 1 77.75 185 GLU B N 1
ATOM 6714 C CA . GLU B 1 185 ? 7.656 26.062 -18.891 1 77.75 185 GLU B CA 1
ATOM 6715 C C . GLU B 1 185 ? 7.844 27.578 -18.844 1 77.75 185 GLU B C 1
ATOM 6717 O O . GLU B 1 185 ? 6.953 28.344 -19.234 1 77.75 185 GLU B O 1
ATOM 6722 N N . ASP B 1 186 ? 8.945 28.031 -18.344 1 70.44 186 ASP B N 1
ATOM 6723 C CA . ASP B 1 186 ? 9.461 29.406 -18.359 1 70.44 186 ASP B CA 1
ATOM 6724 C C . ASP B 1 186 ? 8.625 30.312 -17.469 1 70.44 186 ASP B C 1
ATOM 6726 O O . ASP B 1 186 ? 8.641 31.531 -17.641 1 70.44 186 ASP B O 1
ATOM 6730 N N . LEU B 1 187 ? 7.875 29.734 -16.641 1 72 187 LEU B N 1
ATOM 6731 C CA . LEU B 1 187 ? 7.031 30.609 -15.852 1 72 187 LEU B CA 1
ATOM 6732 C C . LEU B 1 187 ? 7.496 30.656 -14.398 1 72 187 LEU B C 1
ATOM 6734 O O . LEU B 1 187 ? 6.789 31.172 -13.531 1 72 187 LEU B O 1
ATOM 6738 N N . THR B 1 188 ? 8.672 30.172 -14.094 1 74.06 188 THR B N 1
ATOM 6739 C CA . THR B 1 188 ? 9.156 30.297 -12.727 1 74.06 188 THR B CA 1
ATOM 6740 C C . THR B 1 188 ? 9.406 31.766 -12.367 1 74.06 188 THR B C 1
ATOM 6742 O O . THR B 1 188 ? 10.078 32.469 -13.117 1 74.06 188 THR B O 1
ATOM 6745 N N . ILE B 1 189 ? 8.75 32.188 -11.273 1 74.25 189 ILE B N 1
ATOM 6746 C CA . ILE B 1 189 ? 8.953 33.562 -10.812 1 74.25 189 ILE B CA 1
ATOM 6747 C C . ILE B 1 189 ? 10.125 33.594 -9.836 1 74.25 189 ILE B C 1
ATOM 6749 O O . ILE B 1 189 ? 10.031 33.094 -8.719 1 74.25 189 ILE B O 1
ATOM 6753 N N . THR B 1 190 ? 11.258 34.094 -10.234 1 74.44 190 THR B N 1
ATOM 6754 C CA . THR B 1 190 ? 12.469 34.125 -9.414 1 74.44 190 THR B CA 1
ATOM 6755 C C . THR B 1 190 ? 12.516 35.375 -8.562 1 74.44 190 THR B C 1
ATOM 6757 O O . THR B 1 190 ? 11.781 36.344 -8.82 1 74.44 190 THR B O 1
ATOM 6760 N N . ASN B 1 191 ? 13.188 35.281 -7.422 1 64.38 191 ASN B N 1
ATOM 6761 C CA . ASN B 1 191 ? 13.328 36.406 -6.488 1 64.38 191 ASN B CA 1
ATOM 6762 C C . ASN B 1 191 ? 13.977 37.625 -7.156 1 64.38 191 ASN B C 1
ATOM 6764 O O . ASN B 1 191 ? 13.703 38.75 -6.777 1 64.38 191 ASN B O 1
ATOM 6768 N N . ASP B 1 192 ? 14.891 37.375 -8.062 1 57.84 192 ASP B N 1
ATOM 6769 C CA . ASP B 1 192 ? 15.672 38.469 -8.648 1 57.84 192 ASP B CA 1
ATOM 6770 C C . ASP B 1 192 ? 14.797 39.344 -9.555 1 57.84 192 ASP B C 1
ATOM 6772 O O . ASP B 1 192 ? 15.156 40.469 -9.844 1 57.84 192 ASP B O 1
ATOM 6776 N N . LEU B 1 193 ? 13.891 38.719 -10.102 1 52.5 193 LEU B N 1
ATOM 6777 C CA . LEU B 1 193 ? 13.156 39.438 -11.148 1 52.5 193 LEU B CA 1
ATOM 6778 C C . LEU B 1 193 ? 12.188 40.438 -10.547 1 52.5 193 LEU B C 1
ATOM 6780 O O . LEU B 1 193 ? 11.742 41.375 -11.227 1 52.5 193 LEU B O 1
ATOM 6784 N N . VAL B 1 194 ? 11.758 40.219 -9.375 1 56.56 194 VAL B N 1
ATOM 6785 C CA . VAL B 1 194 ? 10.5 40.906 -9.156 1 56.56 194 VAL B CA 1
ATOM 6786 C C . VAL B 1 194 ? 10.547 41.656 -7.824 1 56.56 194 VAL B C 1
ATOM 6788 O O . VAL B 1 194 ? 11.055 41.125 -6.832 1 56.56 194 VAL B O 1
ATOM 6791 N N . GLY B 1 195 ? 10.734 42.938 -7.809 1 56.38 195 GLY B N 1
ATOM 6792 C CA . GLY B 1 195 ? 10.32 43.656 -6.617 1 56.38 195 GLY B CA 1
ATOM 6793 C C . GLY B 1 195 ? 9.07 43.094 -5.98 1 56.38 195 GLY B C 1
ATOM 6794 O O . GLY B 1 195 ? 8.312 42.344 -6.629 1 56.38 195 GLY B O 1
ATOM 6795 N N . SER B 1 196 ? 8.867 43.156 -4.641 1 60.53 196 SER B N 1
ATOM 6796 C CA . SER B 1 196 ? 7.863 42.562 -3.781 1 60.53 196 SER B CA 1
ATOM 6797 C C . SER B 1 196 ? 6.473 42.625 -4.402 1 60.53 196 SER B C 1
ATOM 6799 O O . SER B 1 196 ? 5.75 41.625 -4.457 1 60.53 196 SER B O 1
ATOM 6801 N N . ALA B 1 197 ? 6.043 43.719 -4.906 1 63.59 197 ALA B N 1
ATOM 6802 C CA . ALA B 1 197 ? 4.664 43.906 -5.355 1 63.59 197 ALA B CA 1
ATOM 6803 C C . ALA B 1 197 ? 4.438 43.219 -6.707 1 63.59 197 ALA B C 1
ATOM 6805 O O . ALA B 1 197 ? 3.301 42.906 -7.07 1 63.59 197 ALA B O 1
ATOM 6806 N N . ARG B 1 198 ? 5.484 42.781 -7.324 1 80.5 198 ARG B N 1
ATOM 6807 C CA . ARG B 1 198 ? 5.359 42.281 -8.688 1 80.5 198 ARG B CA 1
ATOM 6808 C C . ARG B 1 198 ? 5.047 40.781 -8.695 1 80.5 198 ARG B C 1
ATOM 6810 O O . ARG B 1 198 ? 4.527 40.281 -9.68 1 80.5 198 ARG B O 1
ATOM 6817 N N . TYR B 1 199 ? 5.27 40.188 -7.559 1 87.12 199 TYR B N 1
ATOM 6818 C CA . TYR B 1 199 ? 4.977 38.781 -7.488 1 87.12 199 TYR B CA 1
ATOM 6819 C C . TYR B 1 199 ? 3.512 38.5 -7.816 1 87.12 199 TYR B C 1
ATOM 6821 O O . TYR B 1 199 ? 3.207 37.688 -8.688 1 87.12 199 TYR B O 1
ATOM 6829 N N . VAL B 1 200 ? 2.654 39.219 -7.211 1 88.56 200 VAL B N 1
ATOM 6830 C CA . VAL B 1 200 ? 1.216 38.969 -7.309 1 88.56 200 VAL B CA 1
ATOM 6831 C C . VAL B 1 200 ? 0.725 39.375 -8.703 1 88.56 200 VAL B C 1
ATOM 6833 O O . VAL B 1 200 ? -0.16 38.719 -9.258 1 88.56 200 VAL B O 1
ATOM 6836 N N . ASP B 1 201 ? 1.374 40.406 -9.234 1 87.5 201 ASP B N 1
ATOM 6837 C CA . ASP B 1 201 ? 1.015 40.844 -10.586 1 87.5 201 ASP B CA 1
ATOM 6838 C C . ASP B 1 201 ? 1.322 39.75 -11.602 1 87.5 201 ASP B C 1
ATOM 6840 O O . ASP B 1 201 ? 0.523 39.5 -12.508 1 87.5 201 ASP B O 1
ATOM 6844 N N . LEU B 1 202 ? 2.438 39.188 -11.469 1 89 202 LEU B N 1
ATOM 6845 C CA . LEU B 1 202 ? 2.82 38.125 -12.383 1 89 202 LEU B CA 1
ATOM 6846 C C . LEU B 1 202 ? 1.921 36.906 -12.188 1 89 202 LEU B C 1
ATOM 6848 O O . LEU B 1 202 ? 1.555 36.25 -13.164 1 89 202 LEU B O 1
ATOM 6852 N N . MET B 1 203 ? 1.612 36.625 -11.008 1 91.5 203 MET B N 1
ATOM 6853 C CA . MET B 1 203 ? 0.702 35.531 -10.727 1 91.5 203 MET B CA 1
ATOM 6854 C C . MET B 1 203 ? -0.653 35.75 -11.391 1 91.5 203 MET B C 1
ATOM 6856 O O . MET B 1 203 ? -1.253 34.812 -11.922 1 91.5 203 MET B O 1
ATOM 6860 N N . ASP B 1 204 ? -1.098 36.969 -11.289 1 91.62 204 ASP B N 1
ATOM 6861 C CA . ASP B 1 204 ? -2.352 37.312 -11.945 1 91.62 204 ASP B CA 1
ATOM 6862 C C . ASP B 1 204 ? -2.273 37.031 -13.453 1 91.62 204 ASP B C 1
ATOM 6864 O O . ASP B 1 204 ? -3.186 36.438 -14.023 1 91.62 204 ASP B O 1
ATOM 6868 N N . GLN B 1 205 ? -1.212 37.5 -14.016 1 91 205 GLN B N 1
ATOM 6869 C CA . GLN B 1 205 ? -1.016 37.312 -15.445 1 91 205 GLN B CA 1
ATOM 6870 C C . GLN B 1 205 ? -0.968 35.812 -15.805 1 91 205 GLN B C 1
ATOM 6872 O O . GLN B 1 205 ? -1.582 35.406 -16.781 1 91 205 GLN B O 1
ATOM 6877 N N . TYR B 1 206 ? -0.25 35.125 -15.016 1 92.62 206 TYR B N 1
ATOM 6878 C CA . TYR B 1 206 ? -0.094 33.719 -15.289 1 92.62 206 TYR B CA 1
ATOM 6879 C C . TYR B 1 206 ? -1.407 32.969 -15.078 1 92.62 206 TYR B C 1
ATOM 6881 O O . TYR B 1 206 ? -1.72 32.031 -15.82 1 92.62 206 TYR B O 1
ATOM 6889 N N . ALA B 1 207 ? -2.18 33.281 -14.047 1 94.31 207 ALA B N 1
ATOM 6890 C CA . ALA B 1 207 ? -3.486 32.688 -13.812 1 94.31 207 ALA B CA 1
ATOM 6891 C C . ALA B 1 207 ? -4.422 32.906 -14.992 1 94.31 207 ALA B C 1
ATOM 6893 O O . ALA B 1 207 ? -5.148 32 -15.406 1 94.31 207 ALA B O 1
ATOM 6894 N N . GLU B 1 208 ? -4.383 34.062 -15.547 1 93.38 208 GLU B N 1
ATOM 6895 C CA . GLU B 1 208 ? -5.27 34.438 -16.641 1 93.38 208 GLU B CA 1
ATOM 6896 C C . GLU B 1 208 ? -4.84 33.781 -17.953 1 93.38 208 GLU B C 1
ATOM 6898 O O . GLU B 1 208 ? -5.68 33.281 -18.703 1 93.38 208 GLU B O 1
ATOM 6903 N N . LYS B 1 209 ? -3.564 33.719 -18.156 1 92.62 209 LYS B N 1
ATOM 6904 C CA . LYS B 1 209 ? -3.061 33.281 -19.453 1 92.62 209 LYS B CA 1
ATOM 6905 C C . LYS B 1 209 ? -2.891 31.766 -19.5 1 92.62 209 LYS B C 1
ATOM 6907 O O . LYS B 1 209 ? -3.076 31.156 -20.547 1 92.62 209 LYS B O 1
ATOM 6912 N N . HIS B 1 210 ? -2.502 31.219 -18.359 1 92.62 210 HIS B N 1
ATOM 6913 C CA . HIS B 1 210 ? -2.086 29.812 -18.422 1 92.62 210 HIS B CA 1
ATOM 6914 C C . HIS B 1 210 ? -2.965 28.938 -17.531 1 92.62 210 HIS B C 1
ATOM 6916 O O . HIS B 1 210 ? -2.906 27.719 -17.625 1 92.62 210 HIS B O 1
ATOM 6922 N N . SER B 1 211 ? -3.738 29.438 -16.641 1 92.25 211 SER B N 1
ATOM 6923 C CA . SER B 1 211 ? -4.645 28.734 -15.742 1 92.25 211 SER B CA 1
ATOM 6924 C C . SER B 1 211 ? -3.945 27.562 -15.062 1 92.25 211 SER B C 1
ATOM 6926 O O . SER B 1 211 ? -4.383 26.406 -15.188 1 92.25 211 SER B O 1
ATOM 6928 N N . PRO B 1 212 ? -2.857 27.875 -14.328 1 95.69 212 PRO B N 1
ATOM 6929 C CA . PRO B 1 212 ? -2.201 26.766 -13.617 1 95.69 212 PRO B CA 1
ATOM 6930 C C . PRO B 1 212 ? -3.104 26.125 -12.562 1 95.69 212 PRO B C 1
ATOM 6932 O O . PRO B 1 212 ? -4.012 26.781 -12.047 1 95.69 212 PRO B O 1
ATOM 6935 N N . SER B 1 213 ? -2.809 24.797 -12.242 1 96.19 213 SER B N 1
ATOM 6936 C CA . SER B 1 213 ? -3.549 24.094 -11.203 1 96.19 213 SER B CA 1
ATOM 6937 C C . SER B 1 213 ? -3.088 24.516 -9.812 1 96.19 213 SER B C 1
ATOM 6939 O O . SER B 1 213 ? -3.834 24.391 -8.836 1 96.19 213 SER B O 1
ATOM 6941 N N . ALA B 1 214 ? -1.812 25.016 -9.781 1 96.94 214 ALA B N 1
ATOM 6942 C CA . ALA B 1 214 ? -1.303 25.328 -8.453 1 96.94 214 ALA B CA 1
ATOM 6943 C C . ALA B 1 214 ? -0.205 26.391 -8.531 1 96.94 214 ALA B C 1
ATOM 6945 O O . ALA B 1 214 ? 0.538 26.453 -9.516 1 96.94 214 ALA B O 1
ATOM 6946 N N . PHE B 1 215 ? -0.146 27.281 -7.547 1 96.69 215 PHE B N 1
ATOM 6947 C CA . PHE B 1 215 ? 0.995 28.141 -7.27 1 96.69 215 PHE B CA 1
ATOM 6948 C C . PHE B 1 215 ? 1.746 27.672 -6.031 1 96.69 215 PHE B C 1
ATOM 6950 O O . PHE B 1 215 ? 1.143 27.438 -4.98 1 96.69 215 PHE B O 1
ATOM 6957 N N . ILE B 1 216 ? 3.033 27.484 -6.156 1 96.94 216 ILE B N 1
ATOM 6958 C CA . ILE B 1 216 ? 3.885 27.062 -5.051 1 96.94 216 ILE B CA 1
ATOM 6959 C C . ILE B 1 216 ? 4.746 28.234 -4.582 1 96.94 216 ILE B C 1
ATOM 6961 O O . ILE B 1 216 ? 5.766 28.547 -5.199 1 96.94 216 ILE B O 1
ATOM 6965 N N . ILE B 1 217 ? 4.41 28.797 -3.463 1 94.75 217 ILE B N 1
ATOM 6966 C CA . ILE B 1 217 ? 5.086 29.969 -2.945 1 94.75 217 ILE B CA 1
ATOM 6967 C C . ILE B 1 217 ? 6.23 29.547 -2.025 1 94.75 217 ILE B C 1
ATOM 6969 O O . ILE B 1 217 ? 6.008 29.188 -0.868 1 94.75 217 ILE B O 1
ATOM 6973 N N . MET B 1 218 ? 7.453 29.844 -2.373 1 93.56 218 MET B N 1
ATOM 6974 C CA . MET B 1 218 ? 8.617 29.266 -1.704 1 93.56 218 MET B CA 1
ATOM 6975 C C . MET B 1 218 ? 9.156 30.219 -0.636 1 93.56 218 MET B C 1
ATOM 6977 O O . MET B 1 218 ? 10.023 29.828 0.154 1 93.56 218 MET B O 1
ATOM 6981 N N . ARG B 1 219 ? 8.602 31.375 -0.623 1 88.62 219 ARG B N 1
ATOM 6982 C CA . ARG B 1 219 ? 8.977 32.375 0.386 1 88.62 219 ARG B CA 1
ATOM 6983 C C . ARG B 1 219 ? 7.738 33.031 0.982 1 88.62 219 ARG B C 1
ATOM 6985 O O . ARG B 1 219 ? 6.676 33.062 0.358 1 88.62 219 ARG B O 1
ATOM 6992 N N . GLN B 1 220 ? 7.969 33.625 2.094 1 85.94 220 GLN B N 1
ATOM 6993 C CA . GLN B 1 220 ? 6.867 34.281 2.775 1 85.94 220 GLN B CA 1
ATOM 6994 C C . GLN B 1 220 ? 6.504 35.594 2.084 1 85.94 220 GLN B C 1
ATOM 6996 O O . GLN B 1 220 ? 5.367 36.062 2.182 1 85.94 220 GLN B O 1
ATOM 7001 N N . THR B 1 221 ? 7.367 36.156 1.351 1 80.62 221 THR B N 1
ATOM 7002 C CA . THR B 1 221 ? 7.32 37.531 0.881 1 80.62 221 THR B CA 1
ATOM 7003 C C . THR B 1 221 ? 6.105 37.75 -0.012 1 80.62 221 THR B C 1
ATOM 7005 O O . THR B 1 221 ? 5.387 38.75 0.152 1 80.62 221 THR B O 1
ATOM 7008 N N . PRO B 1 222 ? 5.82 36.906 -0.929 1 86.25 222 PRO B N 1
ATOM 7009 C CA . PRO B 1 222 ? 4.688 37.156 -1.82 1 86.25 222 PRO B CA 1
ATOM 7010 C C . PRO B 1 222 ? 3.361 37.281 -1.074 1 86.25 222 PRO B C 1
ATOM 7012 O O . PRO B 1 222 ? 2.496 38.062 -1.455 1 86.25 222 PRO B O 1
ATOM 7015 N N . MET B 1 223 ? 3.178 36.594 -0.001 1 88.62 223 MET B N 1
ATOM 7016 C CA . MET B 1 223 ? 1.899 36.562 0.702 1 88.62 223 MET B CA 1
ATOM 7017 C C . MET B 1 223 ? 1.748 37.75 1.634 1 88.62 223 MET B C 1
ATOM 7019 O O . MET B 1 223 ? 0.667 38 2.176 1 88.62 223 MET B O 1
ATOM 7023 N N . ARG B 1 224 ? 2.838 38.469 1.853 1 83.31 224 ARG B N 1
ATOM 7024 C CA . ARG B 1 224 ? 2.791 39.625 2.756 1 83.31 224 ARG B CA 1
ATOM 7025 C C . ARG B 1 224 ? 2.131 40.812 2.088 1 83.31 224 ARG B C 1
ATOM 7027 O O . ARG B 1 224 ? 1.729 41.781 2.762 1 83.31 224 ARG B O 1
ATOM 7034 N N . PHE B 1 225 ? 2.02 40.719 0.877 1 77.81 225 PHE B N 1
ATOM 7035 C CA . PHE B 1 225 ? 1.536 41.906 0.144 1 77.81 225 PHE B CA 1
ATOM 7036 C C . PHE B 1 225 ? 0.014 41.969 0.191 1 77.81 225 PHE B C 1
ATOM 7038 O O . PHE B 1 225 ? -0.666 40.938 0.138 1 77.81 225 PHE B O 1
ATOM 7045 N N . VAL B 1 226 ? -0.428 43.188 0.274 1 72.31 226 VAL B N 1
ATOM 7046 C CA . VAL B 1 226 ? -1.837 43.5 0.504 1 72.31 226 VAL B CA 1
ATOM 7047 C C . VAL B 1 226 ? -2.68 42.938 -0.642 1 72.31 226 VAL B C 1
ATOM 7049 O O . VAL B 1 226 ? -3.832 42.562 -0.441 1 72.31 226 VAL B O 1
ATOM 7052 N N . ASN B 1 227 ? -2.084 42.75 -1.793 1 86.56 227 ASN B N 1
ATOM 7053 C CA . ASN B 1 227 ? -2.885 42.344 -2.938 1 86.56 227 ASN B CA 1
ATOM 7054 C C . ASN B 1 227 ? -2.986 40.812 -3.018 1 86.56 227 ASN B C 1
ATOM 7056 O O . ASN B 1 227 ? -3.525 40.281 -3.986 1 86.56 227 ASN B O 1
ATOM 7060 N N . TRP B 1 228 ? -2.486 40.156 -2.098 1 91.25 228 TRP B N 1
ATOM 7061 C CA . TRP B 1 228 ? -2.547 38.688 -2.094 1 91.25 228 TRP B CA 1
ATOM 7062 C C . TRP B 1 228 ? -3.992 38.219 -2.057 1 91.25 228 TRP B C 1
ATOM 7064 O O . TRP B 1 228 ? -4.414 37.438 -2.906 1 91.25 228 TRP B O 1
ATOM 7074 N N . THR B 1 229 ? -4.77 38.656 -1.087 1 91.44 229 THR B N 1
ATOM 7075 C CA . THR B 1 229 ? -6.145 38.219 -0.927 1 91.44 229 THR B CA 1
ATOM 7076 C C . THR B 1 229 ? -6.984 38.594 -2.143 1 91.44 229 THR B C 1
ATOM 7078 O O . THR B 1 229 ? -7.871 37.844 -2.555 1 91.44 229 THR B O 1
ATOM 7081 N N . GLN B 1 230 ? -6.652 39.781 -2.697 1 90.19 230 GLN B N 1
ATOM 7082 C CA . GLN B 1 230 ? -7.352 40.188 -3.908 1 90.19 230 GLN B CA 1
ATOM 7083 C C . GLN B 1 230 ? -7.086 39.219 -5.059 1 90.19 230 GLN B C 1
ATOM 7085 O O . GLN B 1 230 ? -8 38.875 -5.82 1 90.19 230 GLN B O 1
ATOM 7090 N N . HIS B 1 231 ? -5.855 38.844 -5.211 1 92.88 231 HIS B N 1
ATOM 7091 C CA . HIS B 1 231 ? -5.488 37.875 -6.238 1 92.88 231 HIS B CA 1
ATOM 7092 C C . HIS B 1 231 ? -6.312 36.594 -6.109 1 92.88 231 HIS B C 1
ATOM 7094 O O . HIS B 1 231 ? -6.875 36.125 -7.094 1 92.88 231 HIS B O 1
ATOM 7100 N N . VAL B 1 232 ? -6.387 36.062 -4.922 1 93.56 232 VAL B N 1
ATOM 7101 C CA . VAL B 1 232 ? -7.078 34.812 -4.707 1 93.56 232 VAL B CA 1
ATOM 7102 C C . VAL B 1 232 ? -8.57 34.969 -4.98 1 93.56 232 VAL B C 1
ATOM 7104 O O . VAL B 1 232 ? -9.195 34.125 -5.613 1 93.56 232 VAL B O 1
ATOM 7107 N N . ASP B 1 233 ? -9.102 36.094 -4.539 1 90 233 ASP B N 1
ATOM 7108 C CA . ASP B 1 233 ? -10.523 36.344 -4.738 1 90 233 ASP B CA 1
ATOM 7109 C C . ASP B 1 233 ? -10.859 36.438 -6.227 1 90 233 ASP B C 1
ATOM 7111 O O . ASP B 1 233 ? -11.875 35.875 -6.664 1 90 233 ASP B O 1
ATOM 7115 N N . ILE B 1 234 ? -10.023 37.094 -6.965 1 92.31 234 ILE B N 1
ATOM 7116 C CA . ILE B 1 234 ? -10.258 37.281 -8.391 1 92.31 234 ILE B CA 1
ATOM 7117 C C . ILE B 1 234 ? -10.25 35.938 -9.109 1 92.31 234 ILE B C 1
ATOM 7119 O O . ILE B 1 234 ? -11.008 35.719 -10.055 1 92.31 234 ILE B O 1
ATOM 7123 N N . HIS B 1 235 ? -9.453 35.031 -8.633 1 93.5 235 HIS B N 1
ATOM 7124 C CA . HIS B 1 235 ? -9.258 33.812 -9.383 1 93.5 235 HIS B CA 1
ATOM 7125 C C . HIS B 1 235 ? -9.898 32.625 -8.672 1 93.5 235 HIS B C 1
ATOM 7127 O O . HIS B 1 235 ? -9.594 31.453 -8.984 1 93.5 235 HIS B O 1
ATOM 7133 N N . ARG B 1 236 ? -10.719 32.812 -7.707 1 87.94 236 ARG B N 1
ATOM 7134 C CA . ARG B 1 236 ? -11.367 31.781 -6.934 1 87.94 236 ARG B CA 1
ATOM 7135 C C . ARG B 1 236 ? -12.117 30.812 -7.844 1 87.94 236 ARG B C 1
ATOM 7137 O O . ARG B 1 236 ? -12.211 29.609 -7.543 1 87.94 236 ARG B O 1
ATOM 7144 N N . HIS B 1 237 ? -12.57 31.266 -8.938 1 88.56 237 HIS B N 1
ATOM 7145 C CA . HIS B 1 237 ? -13.367 30.469 -9.859 1 88.56 237 HIS B CA 1
ATOM 7146 C C . HIS B 1 237 ? -12.484 29.5 -10.641 1 88.56 237 HIS B C 1
ATOM 7148 O O . HIS B 1 237 ? -12.984 28.547 -11.25 1 88.56 237 HIS B O 1
ATOM 7154 N N . ARG B 1 238 ? -11.164 29.625 -10.703 1 91.56 238 ARG B N 1
ATOM 7155 C CA . ARG B 1 238 ? -10.25 28.812 -11.5 1 91.56 238 ARG B CA 1
ATOM 7156 C C . ARG B 1 238 ? -9.773 27.609 -10.703 1 91.56 238 ARG B C 1
ATOM 7158 O O . ARG B 1 238 ? -9.031 26.766 -11.219 1 91.56 238 ARG B O 1
ATOM 7165 N N . ASP B 1 239 ? -10.211 27.312 -9.562 1 90.31 239 ASP B N 1
ATOM 7166 C CA . ASP B 1 239 ? -9.867 26.172 -8.719 1 90.31 239 ASP B CA 1
ATOM 7167 C C . ASP B 1 239 ? -8.359 26.016 -8.594 1 90.31 239 ASP B C 1
ATOM 7169 O O . ASP B 1 239 ? -7.812 24.938 -8.867 1 90.31 239 ASP B O 1
ATOM 7173 N N . ILE B 1 240 ? -7.594 27.016 -8.312 1 95.56 240 ILE B N 1
ATOM 7174 C CA . ILE B 1 240 ? -6.145 27.016 -8.141 1 95.56 240 ILE B CA 1
ATOM 7175 C C . ILE B 1 240 ? -5.797 26.641 -6.699 1 95.56 240 ILE B C 1
ATOM 7177 O O . ILE B 1 240 ? -6.402 27.156 -5.758 1 95.56 240 ILE B O 1
ATOM 7181 N N . THR B 1 241 ? -4.879 25.688 -6.539 1 95.56 241 THR B N 1
ATOM 7182 C CA . THR B 1 241 ? -4.387 25.328 -5.215 1 95.56 241 THR B CA 1
ATOM 7183 C C . THR B 1 241 ? -3.166 26.156 -4.844 1 95.56 241 THR B C 1
ATOM 7185 O O . THR B 1 241 ? -2.227 26.281 -5.633 1 95.56 241 THR B O 1
ATOM 7188 N N . TYR B 1 242 ? -3.182 26.766 -3.688 1 96.56 242 TYR B N 1
ATOM 7189 C CA . TYR B 1 242 ? -2.074 27.594 -3.215 1 96.56 242 TYR B CA 1
ATOM 7190 C C . TYR B 1 242 ? -1.323 26.891 -2.084 1 96.56 242 TYR B C 1
ATOM 7192 O O . TYR B 1 242 ? -1.903 26.594 -1.038 1 96.56 242 TYR B O 1
ATOM 7200 N N . ILE B 1 243 ? -0.038 26.594 -2.268 1 96.94 243 ILE B N 1
ATOM 7201 C CA . ILE B 1 243 ? 0.834 26.078 -1.225 1 96.94 243 ILE B CA 1
ATOM 7202 C C . ILE B 1 243 ? 1.868 27.125 -0.834 1 96.94 243 ILE B C 1
ATOM 7204 O O . ILE B 1 243 ? 2.598 27.641 -1.688 1 96.94 243 ILE B O 1
ATOM 7208 N N . GLY B 1 244 ? 1.886 27.438 0.39 1 96 244 GLY B N 1
ATOM 7209 C CA . GLY B 1 244 ? 2.809 28.469 0.856 1 96 244 GLY B CA 1
ATOM 7210 C C . GLY B 1 244 ? 3.809 27.953 1.872 1 96 244 GLY B C 1
ATOM 7211 O O . GLY B 1 244 ? 3.83 26.75 2.178 1 96 244 GLY B O 1
ATOM 7212 N N . THR B 1 245 ? 4.684 28.859 2.299 1 93.62 245 THR B N 1
ATOM 7213 C CA . THR B 1 245 ? 5.719 28.516 3.273 1 93.62 245 THR B CA 1
ATOM 7214 C C . THR B 1 245 ? 5.512 29.297 4.57 1 93.62 245 THR B C 1
ATOM 7216 O O . THR B 1 245 ? 4.844 30.328 4.582 1 93.62 245 THR B O 1
ATOM 7219 N N . ASP B 1 246 ? 5.992 28.703 5.602 1 92.12 246 ASP B N 1
ATOM 7220 C CA . ASP B 1 246 ? 6.004 29.281 6.941 1 92.12 246 ASP B CA 1
ATOM 7221 C C . ASP B 1 246 ? 4.602 29.312 7.539 1 92.12 246 ASP B C 1
ATOM 7223 O O . ASP B 1 246 ? 3.711 28.594 7.086 1 92.12 246 ASP B O 1
ATOM 7227 N N . GLY B 1 247 ? 4.383 29.938 8.617 1 90.25 247 GLY B N 1
ATOM 7228 C CA . GLY B 1 247 ? 3.137 29.938 9.359 1 90.25 247 GLY B CA 1
ATOM 7229 C C . GLY B 1 247 ? 3.027 31.078 10.344 1 90.25 247 GLY B C 1
ATOM 7230 O O . GLY B 1 247 ? 2.676 30.875 11.508 1 90.25 247 GLY B O 1
ATOM 7231 N N . SER B 1 248 ? 3.406 32.25 9.844 1 88.69 248 SER B N 1
ATOM 7232 C CA . SER B 1 248 ? 3.193 33.438 10.68 1 88.69 248 SER B CA 1
ATOM 7233 C C . SER B 1 248 ? 1.706 33.688 10.898 1 88.69 248 SER B C 1
ATOM 7235 O O . SER B 1 248 ? 0.863 33.125 10.195 1 88.69 248 SER B O 1
ATOM 7237 N N . ASP B 1 249 ? 1.385 34.594 11.805 1 87.56 249 ASP B N 1
ATOM 7238 C CA . ASP B 1 249 ? 0.002 34.812 12.211 1 87.56 249 ASP B CA 1
ATOM 7239 C C . ASP B 1 249 ? -0.869 35.188 11.016 1 87.56 249 ASP B C 1
ATOM 7241 O O . ASP B 1 249 ? -1.974 34.656 10.859 1 87.56 249 ASP B O 1
ATOM 7245 N N . TYR B 1 250 ? -0.38 36.094 10.195 1 88.31 250 TYR B N 1
ATOM 7246 C CA . TYR B 1 250 ? -1.202 36.5 9.062 1 88.31 250 TYR B CA 1
ATOM 7247 C C . TYR B 1 250 ? -1.386 35.375 8.078 1 88.31 250 TYR B C 1
ATOM 7249 O O . TYR B 1 250 ? -2.449 35.219 7.469 1 88.31 250 TYR B O 1
ATOM 7257 N N . GLN B 1 251 ? -0.386 34.531 7.883 1 92.62 251 GLN B N 1
ATOM 7258 C CA . GLN B 1 251 ? -0.494 33.406 6.977 1 92.62 251 GLN B CA 1
ATOM 7259 C C . GLN B 1 251 ? -1.487 32.375 7.504 1 92.62 251 GLN B C 1
ATOM 7261 O O . GLN B 1 251 ? -2.238 31.766 6.73 1 92.62 251 GLN B O 1
ATOM 7266 N N . LEU B 1 252 ? -1.447 32.125 8.758 1 91.75 252 LEU B N 1
ATOM 7267 C CA . LEU B 1 252 ? -2.41 31.203 9.359 1 91.75 252 LEU B CA 1
ATOM 7268 C C . LEU B 1 252 ? -3.832 31.734 9.211 1 91.75 252 LEU B C 1
ATOM 7270 O O . LEU B 1 252 ? -4.77 30.969 9.008 1 91.75 252 LEU B O 1
ATOM 7274 N N . SER B 1 253 ? -3.949 33.031 9.367 1 89.81 253 SER B N 1
ATOM 7275 C CA . SER B 1 253 ? -5.246 33.656 9.102 1 89.81 253 SER B CA 1
ATOM 7276 C C . SER B 1 253 ? -5.688 33.406 7.664 1 89.81 253 SER B C 1
ATOM 7278 O O . SER B 1 253 ? -6.859 33.125 7.406 1 89.81 253 SER B O 1
ATOM 7280 N N . TYR B 1 254 ? -4.715 33.562 6.699 1 93.06 254 TYR B N 1
ATOM 7281 C CA . TYR B 1 254 ? -5.008 33.281 5.301 1 93.06 254 TYR B CA 1
ATOM 7282 C C . TYR B 1 254 ? -5.469 31.828 5.125 1 93.06 254 TYR B C 1
ATOM 7284 O O . TYR B 1 254 ? -6.379 31.562 4.34 1 93.06 254 TYR B O 1
ATOM 7292 N N . LEU B 1 255 ? -4.828 30.953 5.828 1 93.38 255 LEU B N 1
ATOM 7293 C CA . LEU B 1 255 ? -5.199 29.531 5.77 1 93.38 255 LEU B CA 1
ATOM 7294 C C . LEU B 1 255 ? -6.633 29.328 6.254 1 93.38 255 LEU B C 1
ATOM 7296 O O . LEU B 1 255 ? -7.426 28.656 5.59 1 93.38 255 LEU B O 1
ATOM 7300 N N . HIS B 1 256 ? -6.949 29.938 7.363 1 90.62 256 HIS B N 1
ATOM 7301 C CA . HIS B 1 256 ? -8.273 29.797 7.965 1 90.62 256 HIS B CA 1
ATOM 7302 C C . HIS B 1 256 ? -9.352 30.391 7.062 1 90.62 256 HIS B C 1
ATOM 7304 O O . HIS B 1 256 ? -10.484 29.906 7.047 1 90.62 256 HIS B O 1
ATOM 7310 N N . GLN B 1 257 ? -8.961 31.375 6.289 1 90.44 257 GLN B N 1
ATOM 7311 C CA . GLN B 1 257 ? -9.898 32.094 5.422 1 90.44 257 GLN B CA 1
ATOM 7312 C C . GLN B 1 257 ? -9.875 31.516 4.004 1 90.44 257 GLN B C 1
ATOM 7314 O O . GLN B 1 257 ? -10.547 32.031 3.111 1 90.44 257 GLN B O 1
ATOM 7319 N N . LYS B 1 258 ? -9.062 30.562 3.756 1 89.75 258 LYS B N 1
ATOM 7320 C CA . LYS B 1 258 ? -8.961 29.828 2.496 1 89.75 258 LYS B CA 1
ATOM 7321 C C . LYS B 1 258 ? -8.305 30.688 1.418 1 89.75 258 LYS B C 1
ATOM 7323 O O . LYS B 1 258 ? -8.688 30.625 0.248 1 89.75 258 LYS B O 1
ATOM 7328 N N . TYR B 1 259 ? -7.398 31.609 1.85 1 93.44 259 TYR B N 1
ATOM 7329 C CA . TYR B 1 259 ? -6.578 32.344 0.903 1 93.44 259 TYR B CA 1
ATOM 7330 C C . TYR B 1 259 ? -5.301 31.578 0.571 1 93.44 259 TYR B C 1
ATOM 7332 O O . TYR B 1 259 ? -4.531 32 -0.302 1 93.44 259 TYR B O 1
ATOM 7340 N N . VAL B 1 260 ? -5.023 30.578 1.248 1 94.94 260 VAL B N 1
ATOM 7341 C CA . VAL B 1 260 ? -4.008 29.562 0.981 1 94.94 260 VAL B CA 1
ATOM 7342 C C . VAL B 1 260 ? -4.516 28.188 1.421 1 94.94 260 VAL B C 1
ATOM 7344 O O . VAL B 1 260 ? -5.32 28.094 2.352 1 94.94 260 VAL B O 1
ATOM 7347 N N . ASP B 1 261 ? -4.133 27.141 0.782 1 93.94 261 ASP B N 1
ATOM 7348 C CA . ASP B 1 261 ? -4.711 25.828 1.045 1 93.94 261 ASP B CA 1
ATOM 7349 C C . ASP B 1 261 ? -3.828 25.016 1.988 1 93.94 261 ASP B C 1
ATOM 7351 O O . ASP B 1 261 ? -4.305 24.094 2.656 1 93.94 261 ASP B O 1
ATOM 7355 N N . GLY B 1 262 ? -2.617 25.281 2.047 1 95.38 262 GLY B N 1
ATOM 7356 C CA . GLY B 1 262 ? -1.671 24.609 2.918 1 95.38 262 GLY B CA 1
ATOM 7357 C C . GLY B 1 262 ? -0.366 25.359 3.086 1 95.38 262 GLY B C 1
ATOM 7358 O O . GLY B 1 262 ? 0.056 26.094 2.184 1 95.38 262 GLY B O 1
ATOM 7359 N N . LEU B 1 263 ? 0.241 25.156 4.223 1 96.56 263 LEU B N 1
ATOM 7360 C CA . LEU B 1 263 ? 1.508 25.797 4.559 1 96.56 263 LEU B CA 1
ATOM 7361 C C . LEU B 1 263 ? 2.49 24.781 5.141 1 96.56 263 LEU B C 1
ATOM 7363 O O . LEU B 1 263 ? 2.098 23.891 5.902 1 96.56 263 LEU B O 1
ATOM 7367 N N . ILE B 1 264 ? 3.711 24.891 4.703 1 95.56 264 ILE B N 1
ATOM 7368 C CA . ILE B 1 264 ? 4.801 24.188 5.367 1 95.56 264 ILE B CA 1
ATOM 7369 C C . ILE B 1 264 ? 5.73 25.188 6.051 1 95.56 264 ILE B C 1
ATOM 7371 O O . ILE B 1 264 ? 6.305 26.062 5.395 1 95.56 264 ILE B O 1
ATOM 7375 N N . GLY B 1 265 ? 5.793 25.031 7.297 1 93.69 265 GLY B N 1
ATOM 7376 C CA . GLY B 1 265 ? 6.504 26.031 8.062 1 93.69 265 GLY B CA 1
ATOM 7377 C C . GLY B 1 265 ? 7.832 25.547 8.602 1 93.69 265 GLY B C 1
ATOM 7378 O O . GLY B 1 265 ? 7.984 24.375 8.93 1 93.69 265 GLY B O 1
ATOM 7379 N N . GLN B 1 266 ? 8.719 26.516 8.625 1 93.06 266 GLN B N 1
ATOM 7380 C CA . GLN B 1 266 ? 9.891 26.344 9.469 1 93.06 266 GLN B CA 1
ATOM 7381 C C . GLN B 1 266 ? 9.547 26.547 10.938 1 93.06 266 GLN B C 1
ATOM 7383 O O . GLN B 1 266 ? 8.398 26.828 11.281 1 93.06 266 GLN B O 1
ATOM 7388 N N . LEU B 1 267 ? 10.477 26.266 11.789 1 92.19 267 LEU B N 1
ATOM 7389 C CA . LEU B 1 267 ? 10.25 26.453 13.219 1 92.19 267 LEU B CA 1
ATOM 7390 C C . LEU B 1 267 ? 11.234 27.484 13.789 1 92.19 267 LEU B C 1
ATOM 7392 O O . LEU B 1 267 ? 12.18 27.109 14.492 1 92.19 267 LEU B O 1
ATOM 7396 N N . PRO B 1 268 ? 10.852 28.75 13.602 1 92.56 268 PRO B N 1
ATOM 7397 C CA . PRO B 1 268 ? 11.766 29.812 14.039 1 92.56 268 PRO B CA 1
ATOM 7398 C C . PRO B 1 268 ? 12.07 29.75 15.531 1 92.56 268 PRO B C 1
ATOM 7400 O O . PRO B 1 268 ? 13.172 30.094 15.961 1 92.56 268 PRO B O 1
ATOM 7403 N N . TYR B 1 269 ? 11.133 29.391 16.344 1 92.88 269 TYR B N 1
ATOM 7404 C CA . TYR B 1 269 ? 11.383 29.234 17.766 1 92.88 269 TYR B CA 1
ATOM 7405 C C . TYR B 1 269 ? 12.586 28.328 18.016 1 92.88 269 TYR B C 1
ATOM 7407 O O . TYR B 1 269 ? 13.422 28.625 18.859 1 92.88 269 TYR B O 1
ATOM 7415 N N . GLU B 1 270 ? 12.672 27.281 17.25 1 92.75 270 GLU B N 1
ATOM 7416 C CA . GLU B 1 270 ? 13.766 26.312 17.422 1 92.75 270 GLU B CA 1
ATOM 7417 C C . GLU B 1 270 ? 15.094 26.906 16.984 1 92.75 270 GLU B C 1
ATOM 7419 O O . GLU B 1 270 ? 16.156 26.516 17.469 1 92.75 270 GLU B O 1
ATOM 7424 N N . PHE B 1 271 ? 15.055 27.812 16 1 94.31 271 PHE B N 1
ATOM 7425 C CA . PHE B 1 271 ? 16.281 28.5 15.609 1 94.31 271 PHE B CA 1
ATOM 7426 C C . PHE B 1 271 ? 16.938 29.172 16.812 1 94.31 271 PHE B C 1
ATOM 7428 O O . PHE B 1 271 ? 18.141 28.984 17.047 1 94.31 271 PHE B O 1
ATOM 7435 N N . GLY B 1 272 ? 16.109 29.891 17.531 1 95.38 272 GLY B N 1
ATOM 7436 C CA . GLY B 1 272 ? 16.641 30.594 18.688 1 95.38 272 GLY B CA 1
ATOM 7437 C C . GLY B 1 272 ? 17.062 29.672 19.812 1 95.38 272 GLY B C 1
ATOM 7438 O O . GLY B 1 272 ? 18.203 29.75 20.281 1 95.38 272 GLY B O 1
ATOM 7439 N N . ALA B 1 273 ? 16.203 28.781 20.156 1 94.44 273 ALA B N 1
ATOM 7440 C CA . ALA B 1 273 ? 16.438 27.891 21.281 1 94.44 273 ALA B CA 1
ATOM 7441 C C . ALA B 1 273 ? 17.625 26.969 21.031 1 94.44 273 ALA B C 1
ATOM 7443 O O . ALA B 1 273 ? 18.5 26.812 21.891 1 94.44 273 ALA B O 1
ATOM 7444 N N . SER B 1 274 ? 17.719 26.422 19.828 1 94.69 274 SER B N 1
ATOM 7445 C CA . SER B 1 274 ? 18.766 25.484 19.5 1 94.69 274 SER B CA 1
ATOM 7446 C C . SER B 1 274 ? 20.109 26.188 19.344 1 94.69 274 SER B C 1
ATOM 7448 O O . SER B 1 274 ? 21.156 25.609 19.672 1 94.69 274 SER B O 1
ATOM 7450 N N . SER B 1 275 ? 20.078 27.391 18.812 1 96.38 275 SER B N 1
ATOM 7451 C CA . SER B 1 275 ? 21.312 28.141 18.688 1 96.38 275 SER B CA 1
ATOM 7452 C C . SER B 1 275 ? 21.984 28.344 20.047 1 96.38 275 SER B C 1
ATOM 7454 O O . SER B 1 275 ? 23.188 28.156 20.188 1 96.38 275 SER B O 1
ATOM 7456 N N . LEU B 1 276 ? 21.188 28.766 21.016 1 96.44 276 LEU B N 1
ATOM 7457 C CA . LEU B 1 276 ? 21.766 28.969 22.344 1 96.44 276 LEU B CA 1
ATOM 7458 C C . LEU B 1 276 ? 22.203 27.625 22.938 1 96.44 276 LEU B C 1
ATOM 7460 O O . LEU B 1 276 ? 23.234 27.562 23.625 1 96.44 276 LEU B O 1
ATOM 7464 N N . GLN B 1 277 ? 21.422 26.609 22.734 1 95.12 277 GLN B N 1
ATOM 7465 C CA . GLN B 1 277 ? 21.797 25.297 23.266 1 95.12 277 GLN B CA 1
ATOM 7466 C C . GLN B 1 277 ? 23.141 24.859 22.719 1 95.12 277 GLN B C 1
ATOM 7468 O O . GLN B 1 277 ? 23.969 24.312 23.469 1 95.12 277 GLN B O 1
ATOM 7473 N N . VAL B 1 278 ? 23.359 25.047 21.422 1 96 278 VAL B N 1
ATOM 7474 C CA . VAL B 1 278 ? 24.625 24.688 20.797 1 96 278 VAL B CA 1
ATOM 7475 C C . VAL B 1 278 ? 25.75 25.484 21.438 1 96 278 VAL B C 1
ATOM 7477 O O . VAL B 1 278 ? 26.797 24.922 21.781 1 96 278 VAL B O 1
ATOM 7480 N N . LEU B 1 279 ? 25.578 26.766 21.594 1 96.81 279 LEU B N 1
ATOM 7481 C CA . LEU B 1 279 ? 26.609 27.625 22.203 1 96.81 279 LEU B CA 1
ATOM 7482 C C . LEU B 1 279 ? 26.891 27.188 23.641 1 96.81 279 LEU B C 1
ATOM 7484 O O . LEU B 1 279 ? 28.047 27.141 24.047 1 96.81 279 LEU B O 1
ATOM 7488 N N . TYR B 1 280 ? 25.859 26.906 24.391 1 95.56 280 TYR B N 1
ATOM 7489 C CA . TYR B 1 280 ? 26 26.453 25.766 1 95.56 280 TYR B CA 1
ATOM 7490 C C . TYR B 1 280 ? 26.781 25.141 25.828 1 95.56 280 TYR B C 1
ATOM 7492 O O . TYR B 1 280 ? 27.672 25 26.688 1 95.56 280 TYR B O 1
ATOM 7500 N N . ASP B 1 281 ? 26.453 24.25 24.969 1 95.81 281 ASP B N 1
ATOM 7501 C CA . ASP B 1 281 ? 27.125 22.953 24.938 1 95.81 281 ASP B CA 1
ATOM 7502 C C . ASP B 1 281 ? 28.609 23.109 24.641 1 95.81 281 ASP B C 1
ATOM 7504 O O . ASP B 1 281 ? 29.453 22.422 25.219 1 95.81 281 ASP B O 1
ATOM 7508 N N . VAL B 1 282 ? 28.891 24.016 23.75 1 95.56 282 VAL B N 1
ATOM 7509 C CA . VAL B 1 282 ? 30.266 24.219 23.312 1 95.56 282 VAL B CA 1
ATOM 7510 C C . VAL B 1 282 ? 31.031 24.969 24.391 1 95.56 282 VAL B C 1
ATOM 7512 O O . VAL B 1 282 ? 32.156 24.609 24.734 1 95.56 282 VAL B O 1
ATOM 7515 N N . VAL B 1 283 ? 30.453 26.031 25.031 1 94.69 283 VAL B N 1
ATOM 7516 C CA . VAL B 1 283 ? 31.172 26.969 25.906 1 94.69 283 VAL B CA 1
ATOM 7517 C C . VAL B 1 283 ? 31.172 26.438 27.328 1 94.69 283 VAL B C 1
ATOM 7519 O O . VAL B 1 283 ? 32.188 26.516 28.031 1 94.69 283 VAL B O 1
ATOM 7522 N N . VAL B 1 284 ? 30.078 25.938 27.734 1 92.88 284 VAL B N 1
ATOM 7523 C CA . VAL B 1 284 ? 29.922 25.562 29.125 1 92.88 284 VAL B CA 1
ATOM 7524 C C . VAL B 1 284 ? 30.172 24.062 29.297 1 92.88 284 VAL B C 1
ATOM 7526 O O . VAL B 1 284 ? 31 23.656 30.125 1 92.88 284 VAL B O 1
ATOM 7529 N N . GLU B 1 285 ? 29.562 23.281 28.516 1 93.69 285 GLU B N 1
ATOM 7530 C CA . GLU B 1 285 ? 29.656 21.844 28.688 1 93.69 285 GLU B CA 1
ATOM 7531 C C . GLU B 1 285 ? 30.875 21.266 27.953 1 93.69 285 GLU B C 1
ATOM 7533 O O . GLU B 1 285 ? 31.281 20.141 28.203 1 93.69 285 GLU B O 1
ATOM 7538 N N . LYS B 1 286 ? 31.438 21.984 27.125 1 93.06 286 LYS B N 1
ATOM 7539 C CA . LYS B 1 286 ? 32.625 21.594 26.359 1 93.06 286 LYS B CA 1
ATOM 7540 C C . LYS B 1 286 ? 32.375 20.312 25.578 1 93.06 286 LYS B C 1
ATOM 7542 O O . LYS B 1 286 ? 33.219 19.406 25.594 1 93.06 286 LYS B O 1
ATOM 7547 N N . LYS B 1 287 ? 31.219 20.281 24.984 1 92.88 287 LYS B N 1
ATOM 7548 C CA . LYS B 1 287 ? 30.844 19.125 24.188 1 92.88 287 LYS B CA 1
ATOM 7549 C C . LYS B 1 287 ? 30.984 19.406 22.688 1 92.88 287 LYS B C 1
ATOM 7551 O O . LYS B 1 287 ? 30.875 20.562 22.266 1 92.88 287 LYS B O 1
ATOM 7556 N N . GLU B 1 288 ? 31.297 18.391 21.969 1 91.62 288 GLU B N 1
ATOM 7557 C CA . GLU B 1 288 ? 31.281 18.484 20.516 1 91.62 288 GLU B CA 1
ATOM 7558 C C . GLU B 1 288 ? 29.859 18.547 19.969 1 91.62 288 GLU B C 1
ATOM 7560 O O . GLU B 1 288 ? 28.969 17.859 20.484 1 91.62 288 GLU B O 1
ATOM 7565 N N . VAL B 1 289 ? 29.688 19.453 19.016 1 91.69 289 VAL B N 1
ATOM 7566 C CA . VAL B 1 289 ? 28.375 19.609 18.438 1 91.69 289 VAL B CA 1
ATOM 7567 C C . VAL B 1 289 ? 28.438 19.359 16.938 1 91.69 289 VAL B C 1
ATOM 7569 O O . VAL B 1 289 ? 29.5 19.5 16.312 1 91.69 289 VAL B O 1
ATOM 7572 N N . ASP B 1 290 ? 27.344 18.906 16.328 1 90.12 290 ASP B N 1
ATOM 7573 C CA . ASP B 1 290 ? 27.25 18.734 14.883 1 90.12 290 ASP B CA 1
ATOM 7574 C C . ASP B 1 290 ? 27.375 20.078 14.172 1 90.12 290 ASP B C 1
ATOM 7576 O O . ASP B 1 290 ? 26.891 21.109 14.656 1 90.12 290 ASP B O 1
ATOM 7580 N N . SER B 1 291 ? 28 20 13.055 1 91.06 291 SER B N 1
ATOM 7581 C CA . SER B 1 291 ? 28.203 21.219 12.281 1 91.06 291 SER B CA 1
ATOM 7582 C C . SER B 1 291 ? 26.875 21.719 11.719 1 91.06 291 SER B C 1
ATOM 7584 O O . SER B 1 291 ? 26.734 22.906 11.414 1 91.06 291 SER B O 1
ATOM 7586 N N . ILE B 1 292 ? 25.984 20.828 11.508 1 90.81 292 ILE B N 1
ATOM 7587 C CA . ILE B 1 292 ? 24.656 21.188 11 1 90.81 292 ILE B CA 1
ATOM 7588 C C . ILE B 1 292 ? 23.594 20.609 11.93 1 90.81 292 ILE B C 1
ATOM 7590 O O . ILE B 1 292 ? 23.562 19.406 12.195 1 90.81 292 ILE B O 1
ATOM 7594 N N . VAL B 1 293 ? 22.812 21.5 12.43 1 90.06 293 VAL B N 1
ATOM 7595 C CA . VAL B 1 293 ? 21.672 21.141 13.273 1 90.06 293 VAL B CA 1
ATOM 7596 C C . VAL B 1 293 ? 20.375 21.516 12.57 1 90.06 293 VAL B C 1
ATOM 7598 O O . VAL B 1 293 ? 19.953 22.688 12.594 1 90.06 293 VAL B O 1
ATOM 7601 N N . ALA B 1 294 ? 19.734 20.547 11.953 1 88.81 294 ALA B N 1
ATOM 7602 C CA . ALA B 1 294 ? 18.469 20.797 11.25 1 88.81 294 ALA B CA 1
ATOM 7603 C C . ALA B 1 294 ? 17.297 20.828 12.227 1 88.81 294 ALA B C 1
ATOM 7605 O O . ALA B 1 294 ? 17.312 20.109 13.234 1 88.81 294 ALA B O 1
ATOM 7606 N N . THR B 1 295 ? 16.359 21.703 11.977 1 90.06 295 THR B N 1
ATOM 7607 C CA . THR B 1 295 ? 15.172 21.828 12.812 1 90.06 295 THR B CA 1
ATOM 7608 C C . THR B 1 295 ? 13.984 21.094 12.188 1 90.06 295 THR B C 1
ATOM 7610 O O . THR B 1 295 ? 14.031 20.734 11.008 1 90.06 295 THR B O 1
ATOM 7613 N N . ASN B 1 296 ? 12.938 20.891 12.961 1 89.5 296 ASN B N 1
ATOM 7614 C CA . ASN B 1 296 ? 11.703 20.266 12.492 1 89.5 296 ASN B CA 1
ATOM 7615 C C . ASN B 1 296 ? 10.914 21.188 11.578 1 89.5 296 ASN B C 1
ATOM 7617 O O . ASN B 1 296 ? 11.234 22.375 11.477 1 89.5 296 ASN B O 1
ATOM 7621 N N . LEU B 1 297 ? 10.031 20.578 10.852 1 92.38 297 LEU B N 1
ATOM 7622 C CA . LEU B 1 297 ? 9.062 21.328 10.07 1 92.38 297 LEU B CA 1
ATOM 7623 C C . LEU B 1 297 ? 7.68 21.25 10.711 1 92.38 297 LEU B C 1
ATOM 7625 O O . LEU B 1 297 ? 7.453 20.469 11.625 1 92.38 297 LEU B O 1
ATOM 7629 N N . VAL B 1 298 ? 6.867 22.125 10.352 1 93.25 298 VAL B N 1
ATOM 7630 C CA . VAL B 1 298 ? 5.473 22.109 10.773 1 93.25 298 VAL B CA 1
ATOM 7631 C C . VAL B 1 298 ? 4.559 22.234 9.555 1 93.25 298 VAL B C 1
ATOM 7633 O O . VAL B 1 298 ? 4.844 22.984 8.625 1 93.25 298 VAL B O 1
ATOM 7636 N N . THR B 1 299 ? 3.555 21.484 9.555 1 93.12 299 THR B N 1
ATOM 7637 C CA . THR B 1 299 ? 2.568 21.562 8.477 1 93.12 299 THR B CA 1
ATOM 7638 C C . THR B 1 299 ? 1.253 22.141 8.992 1 93.12 299 THR B C 1
ATOM 7640 O O . THR B 1 299 ? 0.843 21.859 10.117 1 93.12 299 THR B O 1
ATOM 7643 N N . TYR B 1 300 ? 0.663 23 8.18 1 94.25 300 TYR B N 1
ATOM 7644 C CA . TYR B 1 300 ? -0.673 23.547 8.367 1 94.25 300 TYR B CA 1
ATOM 7645 C C . TYR B 1 300 ? -1.548 23.297 7.145 1 94.25 300 TYR B C 1
ATOM 7647 O O . TYR B 1 300 ? -1.359 23.922 6.098 1 94.25 300 TYR B O 1
ATOM 7655 N N . ASN B 1 301 ? -2.408 22.406 7.258 1 90.69 301 ASN B N 1
ATOM 7656 C CA . ASN B 1 301 ? -3.16 22.188 6.031 1 90.69 301 ASN B CA 1
ATOM 7657 C C . ASN B 1 301 ? -4.637 21.922 6.316 1 90.69 301 ASN B C 1
ATOM 7659 O O . ASN B 1 301 ? -4.98 21.328 7.344 1 90.69 301 ASN B O 1
ATOM 7663 N N . LEU B 1 302 ? -5.414 22.344 5.418 1 88.12 302 LEU B N 1
ATOM 7664 C CA . LEU B 1 302 ? -6.855 22.109 5.469 1 88.12 302 LEU B CA 1
ATOM 7665 C C . LEU B 1 302 ? -7.184 20.656 5.148 1 88.12 302 LEU B C 1
ATOM 7667 O O . LEU B 1 302 ? -6.566 20.062 4.27 1 88.12 302 LEU B O 1
ATOM 7671 N N . ILE B 1 303 ? -8.055 20.141 5.914 1 86.25 303 ILE B N 1
ATOM 7672 C CA . ILE B 1 303 ? -8.633 18.844 5.625 1 86.25 303 ILE B CA 1
ATOM 7673 C C . ILE B 1 303 ? -10.062 19 5.129 1 86.25 303 ILE B C 1
ATOM 7675 O O . ILE B 1 303 ? -10.953 19.375 5.898 1 86.25 303 ILE B O 1
ATOM 7679 N N . PRO B 1 304 ? -10.203 18.734 3.863 1 80.12 304 PRO B N 1
ATOM 7680 C CA . PRO B 1 304 ? -11.562 18.891 3.35 1 80.12 304 PRO B CA 1
ATOM 7681 C C . PRO B 1 304 ? -12.562 17.953 4.012 1 80.12 304 PRO B C 1
ATOM 7683 O O . PRO B 1 304 ? -12.188 16.859 4.449 1 80.12 304 PRO B O 1
ATOM 7686 N N . LEU B 1 305 ? -13.773 18.438 4.137 1 73.94 305 LEU B N 1
ATOM 7687 C CA . LEU B 1 305 ? -14.852 17.656 4.715 1 73.94 305 LEU B CA 1
ATOM 7688 C C . LEU B 1 305 ? -15.039 16.344 3.953 1 73.94 305 LEU B C 1
ATOM 7690 O O . LEU B 1 305 ? -15.242 15.289 4.559 1 73.94 305 LEU B O 1
ATOM 7694 N N . GLU B 1 306 ? -15.086 16.625 2.648 1 72.38 306 GLU B N 1
ATOM 7695 C CA . GLU B 1 306 ? -15.227 15.438 1.804 1 72.38 306 GLU B CA 1
ATOM 7696 C C . GLU B 1 306 ? -13.891 15.023 1.202 1 72.38 306 GLU B C 1
ATOM 7698 O O . GLU B 1 306 ? -13.367 15.695 0.306 1 72.38 306 GLU B O 1
ATOM 7703 N N . LEU B 1 307 ? -13.383 14.039 1.896 1 75.5 307 LEU B N 1
ATOM 7704 C CA . LEU B 1 307 ? -12.172 13.484 1.292 1 75.5 307 LEU B CA 1
ATOM 7705 C C . LEU B 1 307 ? -12.508 12.727 0.012 1 75.5 307 LEU B C 1
ATOM 7707 O O . LEU B 1 307 ? -13.641 12.258 -0.161 1 75.5 307 LEU B O 1
ATOM 7711 N N . PRO B 1 308 ? -11.57 12.742 -0.929 1 74 308 PRO B N 1
ATOM 7712 C CA . PRO B 1 308 ? -11.828 11.945 -2.133 1 74 308 PRO B CA 1
ATOM 7713 C C . PRO B 1 308 ? -12.25 10.508 -1.816 1 74 308 PRO B C 1
ATOM 7715 O O . PRO B 1 308 ? -11.812 9.945 -0.81 1 74 308 PRO B O 1
ATOM 7718 N N . ASP B 1 309 ? -13.172 9.992 -2.584 1 72.81 309 ASP B N 1
ATOM 7719 C CA . ASP B 1 309 ? -13.656 8.633 -2.377 1 72.81 309 ASP B CA 1
ATOM 7720 C C . ASP B 1 309 ? -12.492 7.641 -2.332 1 72.81 309 ASP B C 1
ATOM 7722 O O . ASP B 1 309 ? -11.547 7.75 -3.117 1 72.81 309 ASP B O 1
ATOM 7726 N N . LEU B 1 310 ? -12.539 6.922 -1.176 1 72.81 310 LEU B N 1
ATOM 7727 C CA . LEU B 1 310 ? -11.547 5.863 -1.02 1 72.81 310 LEU B CA 1
ATOM 7728 C C . LEU B 1 310 ? -12.031 4.566 -1.659 1 72.81 310 LEU B C 1
ATOM 7730 O O . LEU B 1 310 ? -13.094 4.055 -1.307 1 72.81 310 LEU B O 1
ATOM 7734 N N . ASP B 1 311 ? -11.547 4.188 -2.895 1 73.56 311 ASP B N 1
ATOM 7735 C CA . ASP B 1 311 ? -11.812 2.859 -3.443 1 73.56 311 ASP B CA 1
ATOM 7736 C C . ASP B 1 311 ? -10.891 1.813 -2.816 1 73.56 311 ASP B C 1
ATOM 7738 O O . ASP B 1 311 ? -9.75 1.647 -3.246 1 73.56 311 ASP B O 1
ATOM 7742 N N . VAL B 1 312 ? -11.391 1.262 -1.689 1 78.56 312 VAL B N 1
ATOM 7743 C CA . VAL B 1 312 ? -10.594 0.252 -0.998 1 78.56 312 VAL B CA 1
ATOM 7744 C C . VAL B 1 312 ? -10.547 -1.027 -1.83 1 78.56 312 VAL B C 1
ATOM 7746 O O . VAL B 1 312 ? -11.586 -1.575 -2.201 1 78.56 312 VAL B O 1
ATOM 7749 N N . ASN B 1 313 ? -9.359 -1.377 -2.316 1 84.19 313 ASN B N 1
ATOM 7750 C CA . ASN B 1 313 ? -9.18 -2.682 -2.943 1 84.19 313 ASN B CA 1
ATOM 7751 C C . ASN B 1 313 ? -9.273 -3.812 -1.923 1 84.19 313 ASN B C 1
ATOM 7753 O O . ASN B 1 313 ? -8.297 -4.113 -1.231 1 84.19 313 ASN B O 1
ATOM 7757 N N . GLN B 1 314 ? -10.398 -4.418 -1.818 1 84.69 314 GLN B N 1
ATOM 7758 C CA . GLN B 1 314 ? -10.625 -5.453 -0.814 1 84.69 314 GLN B CA 1
ATOM 7759 C C . GLN B 1 314 ? -10.141 -6.812 -1.304 1 84.69 314 GLN B C 1
ATOM 7761 O O . GLN B 1 314 ? -10.172 -7.793 -0.558 1 84.69 314 GLN B O 1
ATOM 7766 N N . ASN B 1 315 ? -9.609 -6.855 -2.547 1 87.62 315 ASN B N 1
ATOM 7767 C CA . ASN B 1 315 ? -9.102 -8.094 -3.121 1 87.62 315 ASN B CA 1
ATOM 7768 C C . ASN B 1 315 ? -10.125 -9.219 -3.033 1 87.62 315 ASN B C 1
ATOM 7770 O O . ASN B 1 315 ? -9.805 -10.328 -2.596 1 87.62 315 ASN B O 1
ATOM 7774 N N . LEU B 1 316 ? -11.328 -8.891 -3.32 1 89.94 316 LEU B N 1
ATOM 7775 C CA . LEU B 1 316 ? -12.422 -9.852 -3.33 1 89.94 316 LEU B CA 1
ATOM 7776 C C . LEU B 1 316 ? -12.391 -10.695 -4.605 1 89.94 316 LEU B C 1
ATOM 7778 O O . LEU B 1 316 ? -11.844 -10.266 -5.621 1 89.94 316 LEU B O 1
ATOM 7782 N N . LEU B 1 317 ? -12.906 -11.875 -4.551 1 91.69 317 LEU B N 1
ATOM 7783 C CA . LEU B 1 317 ? -13.016 -12.711 -5.738 1 91.69 317 LEU B CA 1
ATOM 7784 C C . LEU B 1 317 ? -14.094 -12.18 -6.68 1 91.69 317 LEU B C 1
ATOM 7786 O O . LEU B 1 317 ? -13.953 -12.266 -7.902 1 91.69 317 LEU B O 1
ATOM 7790 N N . ASN B 1 318 ? -15.016 -11.625 -6.145 1 90.44 318 ASN B N 1
ATOM 7791 C CA . ASN B 1 318 ? -16.141 -11.117 -6.926 1 90.44 318 ASN B CA 1
ATOM 7792 C C . ASN B 1 318 ? -16.656 -12.164 -7.91 1 90.44 318 ASN B C 1
ATOM 7794 O O . ASN B 1 318 ? -16.984 -13.281 -7.523 1 90.44 318 ASN B O 1
ATOM 7798 N N . ASP B 1 319 ? -16.688 -11.914 -9.25 1 91.62 319 ASP B N 1
ATOM 7799 C CA . ASP B 1 319 ? -17.234 -12.828 -10.25 1 91.62 319 ASP B CA 1
ATOM 7800 C C . ASP B 1 319 ? -16.281 -13.977 -10.539 1 91.62 319 ASP B C 1
ATOM 7802 O O . ASP B 1 319 ? -16.688 -14.992 -11.109 1 91.62 319 ASP B O 1
ATOM 7806 N N . LEU B 1 320 ? -15.109 -13.906 -10.094 1 92.25 320 LEU B N 1
ATOM 7807 C CA . LEU B 1 320 ? -14.148 -14.977 -10.336 1 92.25 320 LEU B CA 1
ATOM 7808 C C . LEU B 1 320 ? -14.547 -16.234 -9.586 1 92.25 320 LEU B C 1
ATOM 7810 O O . LEU B 1 320 ? -14.102 -17.344 -9.93 1 92.25 320 LEU B O 1
ATOM 7814 N N . LYS B 1 321 ? -15.375 -16.047 -8.531 1 93.75 321 LYS B N 1
ATOM 7815 C CA . LYS B 1 321 ? -15.773 -17.219 -7.738 1 93.75 321 LYS B CA 1
ATOM 7816 C C . LYS B 1 321 ? -16.562 -18.203 -8.586 1 93.75 321 LYS B C 1
ATOM 7818 O O . LYS B 1 321 ? -16.562 -19.406 -8.305 1 93.75 321 LYS B O 1
ATOM 7823 N N . TYR B 1 322 ? -17.125 -17.797 -9.648 1 94.81 322 TYR B N 1
ATOM 7824 C CA . TYR B 1 322 ? -17.922 -18.656 -10.5 1 94.81 322 TYR B CA 1
ATOM 7825 C C . TYR B 1 322 ? -17.047 -19.609 -11.289 1 94.81 322 TYR B C 1
ATOM 7827 O O . TYR B 1 322 ? -17.516 -20.672 -11.742 1 94.81 322 TYR B O 1
ATOM 7835 N N . ILE B 1 323 ? -15.781 -19.266 -11.438 1 93.94 323 ILE B N 1
ATOM 7836 C CA . ILE B 1 323 ? -14.867 -20.188 -12.109 1 93.94 323 ILE B CA 1
ATOM 7837 C C . ILE B 1 323 ? -14.742 -21.469 -11.297 1 93.94 323 ILE B C 1
ATOM 7839 O O . ILE B 1 323 ? -14.781 -22.562 -11.859 1 93.94 323 ILE B O 1
ATOM 7843 N N . GLY B 1 324 ? -14.656 -21.297 -9.992 1 95.5 324 GLY B N 1
ATOM 7844 C CA . GLY B 1 324 ? -14.594 -22.484 -9.141 1 95.5 324 GLY B CA 1
ATOM 7845 C C . GLY B 1 324 ? -15.852 -23.312 -9.18 1 95.5 324 GLY B C 1
ATOM 7846 O O . GLY B 1 324 ? -15.781 -24.547 -9.234 1 95.5 324 GLY B O 1
ATOM 7847 N N . TRP B 1 325 ? -16.953 -22.719 -9.336 1 96.38 325 TRP B N 1
ATOM 7848 C CA . TRP B 1 325 ? -18.234 -23.422 -9.391 1 96.38 325 TRP B CA 1
ATOM 7849 C C . TRP B 1 325 ? -18.391 -24.156 -10.719 1 96.38 325 TRP B C 1
ATOM 7851 O O . TRP B 1 325 ? -18.891 -25.281 -10.766 1 96.38 325 TRP B O 1
ATOM 7861 N N . ILE B 1 326 ? -17.969 -23.531 -11.711 1 96.88 326 ILE B N 1
ATOM 7862 C CA . ILE B 1 326 ? -18.062 -24.141 -13.031 1 96.88 326 ILE B CA 1
ATOM 7863 C C . ILE B 1 326 ? -17.125 -25.344 -13.102 1 96.88 326 ILE B C 1
ATOM 7865 O O . ILE B 1 326 ? -17.5 -26.406 -13.594 1 96.88 326 ILE B O 1
ATOM 7869 N N . CYS B 1 327 ? -15.914 -25.125 -12.594 1 96.81 327 CYS B N 1
ATOM 7870 C CA . CYS B 1 327 ? -14.961 -26.234 -12.578 1 96.81 327 CYS B CA 1
ATOM 7871 C C . CYS B 1 327 ? -15.492 -27.406 -11.758 1 96.81 327 CYS B C 1
ATOM 7873 O O . CYS B 1 327 ? -15.398 -28.562 -12.18 1 96.81 327 CYS B O 1
ATOM 7875 N N . PHE B 1 328 ? -16.141 -27.094 -10.648 1 97.94 328 PHE B N 1
ATOM 7876 C CA . PHE B 1 328 ? -16.719 -28.156 -9.844 1 97.94 328 PHE B CA 1
ATOM 7877 C C . PHE B 1 328 ? -17.875 -28.828 -10.594 1 97.94 328 PHE B C 1
ATOM 7879 O O . PHE B 1 328 ? -18 -30.062 -10.57 1 97.94 328 PHE B O 1
ATOM 7886 N N . GLY B 1 329 ? -18.672 -28.031 -11.211 1 98 329 GLY B N 1
ATOM 7887 C CA . GLY B 1 329 ? -19.781 -28.578 -11.992 1 98 329 GLY B CA 1
ATOM 7888 C C . GLY B 1 329 ? -19.312 -29.531 -13.086 1 98 329 GLY B C 1
ATOM 7889 O O . GLY B 1 329 ? -19.891 -30.594 -13.281 1 98 329 GLY B O 1
ATOM 7890 N N . LEU B 1 330 ? -18.25 -29.188 -13.734 1 97.75 330 LEU B N 1
ATOM 7891 C CA . LEU B 1 330 ? -17.703 -30.016 -14.797 1 97.75 330 LEU B CA 1
ATOM 7892 C C . LEU B 1 330 ? -17.156 -31.328 -14.234 1 97.75 330 LEU B C 1
ATOM 7894 O O . LEU B 1 330 ? -17.312 -32.375 -14.836 1 97.75 330 LEU B O 1
ATOM 7898 N N . ILE B 1 331 ? -16.5 -31.25 -13.086 1 97.81 331 ILE B N 1
ATOM 7899 C CA . ILE B 1 331 ? -15.969 -32.438 -12.438 1 97.81 331 ILE B CA 1
ATOM 7900 C C . ILE B 1 331 ? -17.125 -33.344 -12.023 1 97.81 331 ILE B C 1
ATOM 7902 O O . ILE B 1 331 ? -17.125 -34.562 -12.32 1 97.81 331 ILE B O 1
ATOM 7906 N N . ALA B 1 332 ? -18.109 -32.75 -11.398 1 98.06 332 ALA B N 1
ATOM 7907 C CA . ALA B 1 332 ? -19.266 -33.531 -10.922 1 98.06 332 ALA B CA 1
ATOM 7908 C C . ALA B 1 332 ? -20 -34.188 -12.086 1 98.06 332 ALA B C 1
ATOM 7910 O O . ALA B 1 332 ? -20.375 -35.375 -12 1 98.06 332 ALA B O 1
ATOM 7911 N N . LEU B 1 333 ? -20.172 -33.469 -13.148 1 97.88 333 LEU B N 1
ATOM 7912 C CA . LEU B 1 333 ? -20.828 -34.031 -14.32 1 97.88 333 LEU B CA 1
ATOM 7913 C C . LEU B 1 333 ? -20.016 -35.188 -14.914 1 97.88 333 LEU B C 1
ATOM 7915 O O . LEU B 1 333 ? -20.578 -36.188 -15.336 1 97.88 333 LEU B O 1
ATOM 7919 N N . SER B 1 334 ? -18.719 -34.969 -14.961 1 97.38 334 SER B N 1
ATOM 7920 C CA . SER B 1 334 ? -17.859 -36.031 -15.484 1 97.38 334 SER B CA 1
ATOM 7921 C C . SER B 1 334 ? -17.906 -37.281 -14.602 1 97.38 334 SER B C 1
ATOM 7923 O O . SER B 1 334 ? -17.922 -38.406 -15.117 1 97.38 334 SER B O 1
ATOM 7925 N N . VAL B 1 335 ? -17.953 -37.062 -13.312 1 97.5 335 VAL B N 1
ATOM 7926 C CA . VAL B 1 335 ? -18 -38.188 -12.375 1 97.5 335 VAL B CA 1
ATOM 7927 C C . VAL B 1 335 ? -19.328 -38.906 -12.508 1 97.5 335 VAL B C 1
ATOM 7929 O O . VAL B 1 335 ? -19.375 -40.156 -12.539 1 97.5 335 VAL B O 1
ATOM 7932 N N . ILE B 1 336 ? -20.406 -38.188 -12.609 1 97.12 336 ILE B N 1
ATOM 7933 C CA . ILE B 1 336 ? -21.734 -38.812 -12.773 1 97.12 336 ILE B CA 1
ATOM 7934 C C . ILE B 1 336 ? -21.781 -39.594 -14.078 1 97.12 336 ILE B C 1
ATOM 7936 O O . ILE B 1 336 ? -22.312 -40.719 -14.109 1 97.12 336 ILE B O 1
ATOM 7940 N N . ALA B 1 337 ? -21.203 -39.062 -15.117 1 96.69 337 ALA B N 1
ATOM 7941 C CA . ALA B 1 337 ? -21.156 -39.781 -16.391 1 96.69 337 ALA B CA 1
ATOM 7942 C C . ALA B 1 337 ? -20.359 -41.062 -16.281 1 96.69 337 ALA B C 1
ATOM 7944 O O . ALA B 1 337 ? -20.75 -42.094 -16.828 1 96.69 337 ALA B O 1
ATOM 7945 N N . CYS B 1 338 ? -19.266 -41 -15.555 1 95.38 338 CYS B N 1
ATOM 7946 C CA . CYS B 1 338 ? -18.406 -42.156 -15.398 1 95.38 338 CYS B CA 1
ATOM 7947 C C . CYS B 1 338 ? -19.078 -43.25 -14.555 1 95.38 338 CYS B C 1
ATOM 7949 O O . CYS B 1 338 ? -19 -44.438 -14.875 1 95.38 338 CYS B O 1
ATOM 7951 N N . ILE B 1 339 ? -19.766 -42.781 -13.5 1 95.25 339 ILE B N 1
ATOM 7952 C CA . ILE B 1 339 ? -20.469 -43.75 -12.633 1 95.25 339 ILE B CA 1
ATOM 7953 C C . ILE B 1 339 ? -21.641 -44.375 -13.383 1 95.25 339 ILE B C 1
ATOM 7955 O O . ILE B 1 339 ? -21.859 -45.562 -13.297 1 95.25 339 ILE B O 1
ATOM 7959 N N . THR B 1 340 ? -22.359 -43.594 -14.164 1 95.44 340 THR B N 1
ATOM 7960 C CA . THR B 1 340 ? -23.469 -44.094 -14.953 1 95.44 340 THR B CA 1
ATOM 7961 C C . THR B 1 340 ? -22.984 -45.062 -16.016 1 95.44 340 THR B C 1
ATOM 7963 O O . THR B 1 340 ? -23.594 -46.125 -16.234 1 95.44 340 THR B O 1
ATOM 7966 N N . TRP B 1 341 ? -21.906 -44.688 -16.641 1 94.62 341 TRP B N 1
ATOM 7967 C CA . TRP B 1 341 ? -21.328 -45.562 -17.656 1 94.62 341 TRP B CA 1
ATOM 7968 C C . TRP B 1 341 ? -20.922 -46.906 -17.031 1 94.62 341 TRP B C 1
ATOM 7970 O O . TRP B 1 341 ? -21.141 -47.969 -17.609 1 94.62 341 TRP B O 1
ATOM 7980 N N . THR B 1 342 ? -20.297 -46.844 -15.844 1 93.62 342 THR B N 1
ATOM 7981 C CA . THR B 1 342 ? -19.875 -48.062 -15.156 1 93.62 342 THR B CA 1
ATOM 7982 C C . THR B 1 342 ? -21.078 -48.938 -14.773 1 93.62 342 THR B C 1
ATOM 7984 O O . THR B 1 342 ? -21.016 -50.156 -14.875 1 93.62 342 THR B O 1
ATOM 7987 N N . TYR B 1 343 ? -22.141 -48.281 -14.406 1 92.81 343 TYR B N 1
ATOM 7988 C CA . TYR B 1 343 ? -23.344 -49 -13.984 1 92.81 343 TYR B CA 1
ATOM 7989 C C . TYR B 1 343 ? -24.062 -49.625 -15.188 1 92.81 343 TYR B C 1
ATOM 7991 O O . TYR B 1 343 ? -24.484 -50.781 -15.133 1 92.81 343 TYR B O 1
ATOM 7999 N N . VAL B 1 344 ? -24.188 -49 -16.281 1 93.06 344 VAL B N 1
ATOM 8000 C CA . VAL B 1 344 ? -24.922 -49.438 -17.469 1 93.06 344 VAL B CA 1
ATOM 8001 C C . VAL B 1 344 ? -24.156 -50.594 -18.141 1 93.06 344 VAL B C 1
ATOM 8003 O O . VAL B 1 344 ? -24.766 -51.531 -18.625 1 93.06 344 VAL B O 1
ATOM 8006 N N . ASN B 1 345 ? -22.844 -50.531 -18.125 1 91.62 345 ASN B N 1
ATOM 8007 C CA . ASN B 1 345 ? -22.031 -51.531 -18.781 1 91.62 345 ASN B CA 1
ATOM 8008 C C . ASN B 1 345 ? -21.422 -52.5 -17.781 1 91.62 345 ASN B C 1
ATOM 8010 O O . ASN B 1 345 ? -20.359 -53.094 -18.031 1 91.62 345 ASN B O 1
ATOM 8014 N N . ARG B 1 346 ? -22.078 -52.75 -16.672 1 88.06 346 ARG B N 1
ATOM 8015 C CA . ARG B 1 346 ? -21.531 -53.562 -15.586 1 88.06 346 ARG B CA 1
ATOM 8016 C C . ARG B 1 346 ? -21.359 -55 -16.016 1 88.06 346 ARG B C 1
ATOM 8018 O O . ARG B 1 346 ? -20.5 -55.719 -15.508 1 88.06 346 ARG B O 1
ATOM 8025 N N . GLU B 1 347 ? -22.062 -55.406 -17.031 1 85.88 347 GLU B N 1
ATOM 8026 C CA . GLU B 1 347 ? -22.031 -56.812 -17.469 1 85.88 347 GLU B CA 1
ATOM 8027 C C . GLU B 1 347 ? -21.078 -57 -18.625 1 85.88 347 GLU B C 1
ATOM 8029 O O . GLU B 1 347 ? -20.797 -58.125 -19.031 1 85.88 347 GLU B O 1
ATOM 8034 N N . SER B 1 348 ? -20.547 -55.938 -19.031 1 85.94 348 SER B N 1
ATOM 8035 C CA . SER B 1 348 ? -19.609 -56.062 -20.141 1 85.94 348 SER B CA 1
ATOM 8036 C C . SER B 1 348 ? -18.266 -56.625 -19.672 1 85.94 348 SER B C 1
ATOM 8038 O O . SER B 1 348 ? -17.906 -56.5 -18.516 1 85.94 348 SER B O 1
ATOM 8040 N N . ILE B 1 349 ? -17.547 -57.312 -20.516 1 81.38 349 ILE B N 1
ATOM 8041 C CA . ILE B 1 349 ? -16.281 -58 -20.219 1 81.38 349 ILE B CA 1
ATOM 8042 C C . ILE B 1 349 ? -15.234 -56.969 -19.812 1 81.38 349 ILE B C 1
ATOM 8044 O O . ILE B 1 349 ? -14.406 -57.219 -18.938 1 81.38 349 ILE B O 1
ATOM 8048 N N . VAL B 1 350 ? -15.328 -55.75 -20.359 1 83.25 350 VAL B N 1
ATOM 8049 C CA . VAL B 1 350 ? -14.336 -54.719 -20.109 1 83.25 350 VAL B CA 1
ATOM 8050 C C . VAL B 1 350 ? -14.484 -54.188 -18.688 1 83.25 350 VAL B C 1
ATOM 8052 O O . VAL B 1 350 ? -13.5 -54.062 -17.953 1 83.25 350 VAL B O 1
ATOM 8055 N N . VAL B 1 351 ? -15.695 -53.938 -18.266 1 87.06 351 VAL B N 1
ATOM 8056 C CA . VAL B 1 351 ? -15.945 -53.375 -16.953 1 87.06 351 VAL B CA 1
ATOM 8057 C C . VAL B 1 351 ? -15.727 -54.438 -15.875 1 87.06 351 VAL B C 1
ATOM 8059 O O . VAL B 1 351 ? -15.227 -54.125 -14.789 1 87.06 351 VAL B O 1
ATOM 8062 N N . ARG B 1 352 ? -16.047 -55.594 -16.188 1 82.31 352 ARG B N 1
ATOM 8063 C CA . ARG B 1 352 ? -15.836 -56.688 -15.234 1 82.31 352 ARG B CA 1
ATOM 8064 C C . ARG B 1 352 ? -14.352 -56.938 -15.023 1 82.31 352 ARG B C 1
ATOM 8066 O O . ARG B 1 352 ? -13.914 -57.219 -13.898 1 82.31 352 ARG B O 1
ATOM 8073 N N . ALA B 1 353 ? -13.641 -56.875 -16.094 1 76.25 353 ALA B N 1
ATOM 8074 C CA . ALA B 1 353 ? -12.195 -57.094 -16 1 76.25 353 ALA B CA 1
ATOM 8075 C C . ALA B 1 353 ? -11.523 -55.938 -15.25 1 76.25 353 ALA B C 1
ATOM 8077 O O . ALA B 1 353 ? -10.477 -56.125 -14.633 1 76.25 353 ALA B O 1
ATOM 8078 N N . SER B 1 354 ? -12.133 -54.719 -15.297 1 80.25 354 SER B N 1
ATOM 8079 C CA . SER B 1 354 ? -11.578 -53.531 -14.633 1 80.25 354 SER B CA 1
ATOM 8080 C C . SER B 1 354 ? -12.023 -53.469 -13.18 1 80.25 354 SER B C 1
ATOM 8082 O O . SER B 1 354 ? -11.633 -52.531 -12.453 1 80.25 354 SER B O 1
ATOM 8084 N N . GLN B 1 355 ? -12.758 -54.375 -12.711 1 79.69 355 GLN B N 1
ATOM 8085 C CA . GLN B 1 355 ? -13.273 -54.406 -11.352 1 79.69 355 GLN B CA 1
ATOM 8086 C C . GLN B 1 355 ? -14.062 -53.125 -11.047 1 79.69 355 GLN B C 1
ATOM 8088 O O . GLN B 1 355 ? -13.484 -52.094 -10.695 1 79.69 355 GLN B O 1
ATOM 8093 N N . PRO B 1 356 ? -15.273 -53.094 -11.008 1 86 356 PRO B N 1
ATOM 8094 C CA . PRO B 1 356 ? -16.156 -51.938 -10.859 1 86 356 PRO B CA 1
ATOM 8095 C C . PRO B 1 356 ? -15.938 -51.188 -9.547 1 86 356 PRO B C 1
ATOM 8097 O O . PRO B 1 356 ? -16.109 -49.969 -9.484 1 86 356 PRO B O 1
ATOM 8100 N N . ILE B 1 357 ? -15.523 -51.875 -8.508 1 83 357 ILE B N 1
ATOM 8101 C CA . ILE B 1 357 ? -15.336 -51.25 -7.199 1 83 357 ILE B CA 1
ATOM 8102 C C . ILE B 1 357 ? -14.203 -50.219 -7.277 1 83 357 ILE B C 1
ATOM 8104 O O . ILE B 1 357 ? -14.281 -49.156 -6.668 1 83 357 ILE B O 1
ATOM 8108 N N . PHE B 1 358 ? -13.156 -50.469 -7.98 1 83.69 358 PHE B N 1
ATOM 8109 C CA . PHE B 1 358 ? -12.031 -49.562 -8.117 1 83.69 358 PHE B CA 1
ATOM 8110 C C . PHE B 1 358 ? -12.406 -48.344 -8.961 1 83.69 358 PHE B C 1
ATOM 8112 O O . PHE B 1 358 ? -11.961 -47.25 -8.695 1 83.69 358 PHE B O 1
ATOM 8119 N N . LEU B 1 359 ? -13.203 -48.594 -9.969 1 89.12 359 LEU B N 1
ATOM 8120 C CA . LEU B 1 359 ? -13.664 -47.5 -10.812 1 89.12 359 LEU B CA 1
ATOM 8121 C C . LEU B 1 359 ? -14.547 -46.531 -10.023 1 89.12 359 LEU B C 1
ATOM 8123 O O . LEU B 1 359 ? -14.391 -45.312 -10.133 1 89.12 359 LEU B O 1
ATOM 8127 N N . ILE B 1 360 ? -15.367 -47.125 -9.203 1 91 360 ILE B N 1
ATOM 8128 C CA . ILE B 1 360 ? -16.266 -46.312 -8.398 1 91 360 ILE B CA 1
ATOM 8129 C C . ILE B 1 360 ? -15.461 -45.562 -7.332 1 91 360 ILE B C 1
ATOM 8131 O O . ILE B 1 360 ? -15.719 -44.375 -7.062 1 91 360 ILE B O 1
ATOM 8135 N N . MET B 1 361 ? -14.516 -46.188 -6.699 1 88.81 361 MET B N 1
ATOM 8136 C CA . MET B 1 361 ? -13.672 -45.531 -5.691 1 88.81 361 MET B CA 1
ATOM 8137 C C . MET B 1 361 ? -12.898 -44.375 -6.293 1 88.81 361 MET B C 1
ATOM 8139 O O . MET B 1 361 ? -12.75 -43.312 -5.656 1 88.81 361 MET B O 1
ATOM 8143 N N . THR B 1 362 ? -12.359 -44.594 -7.484 1 91.75 362 THR B N 1
ATOM 8144 C CA . THR B 1 362 ? -11.633 -43.5 -8.164 1 91.75 362 THR B CA 1
ATOM 8145 C C . THR B 1 362 ? -12.562 -42.344 -8.453 1 91.75 362 THR B C 1
ATOM 8147 O O . THR B 1 362 ? -12.203 -41.188 -8.211 1 91.75 362 THR B O 1
ATOM 8150 N N . ALA B 1 363 ? -13.75 -42.625 -8.922 1 95.38 363 ALA B N 1
ATOM 8151 C CA . ALA B 1 363 ? -14.719 -41.594 -9.242 1 95.38 363 ALA B CA 1
ATOM 8152 C C . ALA B 1 363 ? -15.133 -40.844 -7.984 1 95.38 363 ALA B C 1
ATOM 8154 O O . ALA B 1 363 ? -15.203 -39.594 -7.992 1 95.38 363 ALA B O 1
ATOM 8155 N N . VAL B 1 364 ? -15.367 -41.531 -6.91 1 94.81 364 VAL B N 1
ATOM 8156 C CA . VAL B 1 364 ? -15.766 -40.906 -5.656 1 94.81 364 VAL B CA 1
ATOM 8157 C C . VAL B 1 364 ? -14.609 -40.094 -5.098 1 94.81 364 VAL B C 1
ATOM 8159 O O . VAL B 1 364 ? -14.82 -39 -4.582 1 94.81 364 VAL B O 1
ATOM 8162 N N . GLY B 1 365 ? -13.414 -40.625 -5.148 1 95 365 GLY B N 1
ATOM 8163 C CA . GLY B 1 365 ? -12.25 -39.844 -4.719 1 95 365 GLY B CA 1
ATOM 8164 C C . GLY B 1 365 ? -12.078 -38.531 -5.465 1 95 365 GLY B C 1
ATOM 8165 O O . GLY B 1 365 ? -11.797 -37.5 -4.859 1 95 365 GLY B O 1
ATOM 8166 N N . VAL B 1 366 ? -12.25 -38.594 -6.754 1 96.5 366 VAL B N 1
ATOM 8167 C CA . VAL B 1 366 ? -12.141 -37.406 -7.586 1 96.5 366 VAL B CA 1
ATOM 8168 C C . VAL B 1 366 ? -13.242 -36.406 -7.215 1 96.5 366 VAL B C 1
ATOM 8170 O O . VAL B 1 366 ? -13.008 -35.188 -7.184 1 96.5 366 VAL B O 1
ATOM 8173 N N . LEU B 1 367 ? -14.398 -36.906 -6.945 1 97.88 367 LEU B N 1
ATOM 8174 C CA . LEU B 1 367 ? -15.5 -36.031 -6.547 1 97.88 367 LEU B CA 1
ATOM 8175 C C . LEU B 1 367 ? -15.188 -35.344 -5.227 1 97.88 367 LEU B C 1
ATOM 8177 O O . LEU B 1 367 ? -15.445 -34.156 -5.078 1 97.88 367 LEU B O 1
ATOM 8181 N N . ILE B 1 368 ? -14.688 -36.062 -4.297 1 97.62 368 ILE B N 1
ATOM 8182 C CA . ILE B 1 368 ? -14.32 -35.5 -3.006 1 97.62 368 ILE B CA 1
ATOM 8183 C C . ILE B 1 368 ? -13.234 -34.438 -3.197 1 97.62 368 ILE B C 1
ATOM 8185 O O . ILE B 1 368 ? -13.336 -33.312 -2.666 1 97.62 368 ILE B O 1
ATOM 8189 N N . MET B 1 369 ? -12.242 -34.75 -3.926 1 96.38 369 MET B N 1
ATOM 8190 C CA . MET B 1 369 ? -11.164 -33.812 -4.207 1 96.38 369 MET B CA 1
ATOM 8191 C C . MET B 1 369 ? -11.695 -32.562 -4.922 1 96.38 369 MET B C 1
ATOM 8193 O O . MET B 1 369 ? -11.336 -31.438 -4.574 1 96.38 369 MET B O 1
ATOM 8197 N N . GLY B 1 370 ? -12.523 -32.812 -5.938 1 97.31 370 GLY B N 1
ATOM 8198 C CA . GLY B 1 370 ? -13.117 -31.719 -6.68 1 97.31 370 GLY B CA 1
ATOM 8199 C C . GLY B 1 370 ? -14 -30.828 -5.82 1 97.31 370 GLY B C 1
ATOM 8200 O O . GLY B 1 370 ? -14.117 -29.625 -6.082 1 97.31 370 GLY B O 1
ATOM 8201 N N . SER B 1 371 ? -14.609 -31.344 -4.77 1 98.06 371 SER B N 1
ATOM 8202 C CA . SER B 1 371 ? -15.477 -30.578 -3.881 1 98.06 371 SER B CA 1
ATOM 8203 C C . SER B 1 371 ? -14.695 -29.531 -3.104 1 98.06 371 SER B C 1
ATOM 8205 O O . SER B 1 371 ? -15.281 -28.625 -2.514 1 98.06 371 SER B O 1
ATOM 8207 N N . THR B 1 372 ? -13.391 -29.594 -3.061 1 97.75 372 THR B N 1
ATOM 8208 C CA . THR B 1 372 ? -12.531 -28.594 -2.451 1 97.75 372 THR B CA 1
ATOM 8209 C C . THR B 1 372 ? -12.766 -27.219 -3.096 1 97.75 372 THR B C 1
ATOM 8211 O O . THR B 1 372 ? -12.539 -26.188 -2.467 1 97.75 372 THR B O 1
ATOM 8214 N N . LEU B 1 373 ? -13.219 -27.266 -4.344 1 97.81 373 LEU B N 1
ATOM 8215 C CA . LEU B 1 373 ? -13.406 -26.031 -5.102 1 97.81 373 LEU B CA 1
ATOM 8216 C C . LEU B 1 373 ? -14.547 -25.203 -4.52 1 97.81 373 LEU B C 1
ATOM 8218 O O . LEU B 1 373 ? -14.594 -23.984 -4.707 1 97.81 373 LEU B O 1
ATOM 8222 N N . ILE B 1 374 ? -15.391 -25.828 -3.773 1 97.06 374 ILE B N 1
ATOM 8223 C CA . ILE B 1 374 ? -16.547 -25.141 -3.203 1 97.06 374 ILE B CA 1
ATOM 8224 C C . ILE B 1 374 ? -16.094 -24.219 -2.078 1 97.06 374 ILE B C 1
ATOM 8226 O O . ILE B 1 374 ? -16.297 -23 -2.143 1 97.06 374 ILE B O 1
ATOM 8230 N N . PRO B 1 375 ? -15.438 -24.734 -1.059 1 96.81 375 PRO B N 1
ATOM 8231 C CA . PRO B 1 375 ? -14.977 -23.812 -0.014 1 96.81 375 PRO B CA 1
ATOM 8232 C C . PRO B 1 375 ? -13.883 -22.875 -0.498 1 96.81 375 PRO B C 1
ATOM 8234 O O . PRO B 1 375 ? -13.742 -21.766 0.018 1 96.81 375 PRO B O 1
ATOM 8237 N N . LEU B 1 376 ? -13.094 -23.266 -1.446 1 95.69 376 LEU B N 1
ATOM 8238 C CA . LEU B 1 376 ? -12.047 -22.406 -2.002 1 95.69 376 LEU B CA 1
ATOM 8239 C C . LEU B 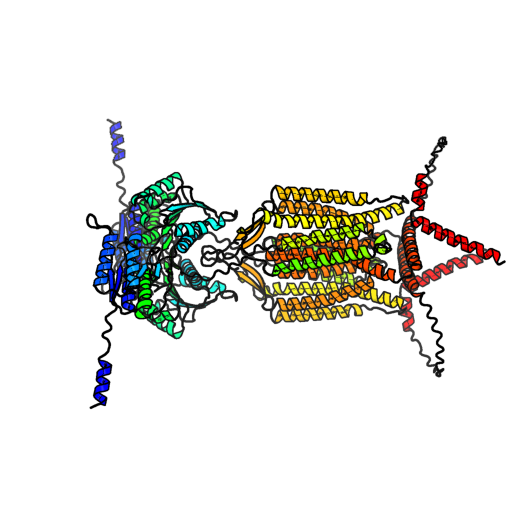1 376 ? -12.656 -21.172 -2.654 1 95.69 376 LEU B C 1
ATOM 8241 O O . LEU B 1 376 ? -12.008 -20.125 -2.734 1 95.69 376 LEU B O 1
ATOM 8245 N N . SER B 1 377 ? -13.891 -21.328 -3.137 1 95.88 377 SER B N 1
ATOM 8246 C CA . SER B 1 377 ? -14.547 -20.25 -3.857 1 95.88 377 SER B CA 1
ATOM 8247 C C . SER B 1 377 ? -15.32 -19.328 -2.904 1 95.88 377 SER B C 1
ATOM 8249 O O . SER B 1 377 ? -16.094 -18.484 -3.342 1 95.88 377 SER B O 1
ATOM 8251 N N . PHE B 1 378 ? -15.039 -19.469 -1.661 1 93.31 378 PHE B N 1
ATOM 8252 C CA . PHE B 1 378 ? -15.703 -18.625 -0.672 1 93.31 378 PHE B CA 1
ATOM 8253 C C . PHE B 1 378 ? -15.125 -17.219 -0.69 1 93.31 378 PHE B C 1
ATOM 8255 O O . PHE B 1 378 ? -13.914 -17.047 -0.849 1 93.31 378 PHE B O 1
ATOM 8262 N N . ASP B 1 379 ? -16 -16.25 -0.64 1 89.88 379 ASP B N 1
ATOM 8263 C CA . ASP B 1 379 ? -15.656 -14.836 -0.559 1 89.88 379 ASP B CA 1
ATOM 8264 C C . ASP B 1 379 ? -16.531 -14.117 0.466 1 89.88 379 ASP B C 1
ATOM 8266 O O . ASP B 1 379 ? -17.75 -14.297 0.48 1 89.88 379 ASP B O 1
ATOM 8270 N N . ASP B 1 380 ? -16 -13.391 1.371 1 88.31 380 ASP B N 1
ATOM 8271 C CA . ASP B 1 380 ? -16.766 -12.719 2.422 1 88.31 380 ASP B CA 1
ATOM 8272 C C . ASP B 1 380 ? -17.453 -11.469 1.888 1 88.31 380 ASP B C 1
ATOM 8274 O O . ASP B 1 380 ? -18.156 -10.773 2.629 1 88.31 380 ASP B O 1
ATOM 8278 N N . GLU B 1 381 ? -17.297 -11.086 0.707 1 86.56 381 GLU B N 1
ATOM 8279 C CA . GLU B 1 381 ? -17.906 -9.93 0.067 1 86.56 381 GLU B CA 1
ATOM 8280 C C . GLU B 1 381 ? -17.641 -8.648 0.855 1 86.56 381 GLU B C 1
ATOM 8282 O O . GLU B 1 381 ? -18.5 -7.777 0.96 1 86.56 381 GLU B O 1
ATOM 8287 N N . GLY B 1 382 ? -16.516 -8.648 1.494 1 81.06 382 GLY B N 1
ATOM 8288 C CA . GLY B 1 382 ? -16.047 -7.441 2.166 1 81.06 382 GLY B CA 1
ATOM 8289 C C . GLY B 1 382 ? -16.5 -7.355 3.613 1 81.06 382 GLY B C 1
ATOM 8290 O O . GLY B 1 382 ? -16.156 -6.41 4.324 1 81.06 382 GLY B O 1
ATOM 8291 N N . ASN B 1 383 ? -17.344 -8.25 4.125 1 80.62 383 ASN B N 1
ATOM 8292 C CA . ASN B 1 383 ? -17.844 -8.203 5.492 1 80.62 383 ASN B CA 1
ATOM 8293 C C . ASN B 1 383 ? -17.547 -9.5 6.246 1 80.62 383 ASN B C 1
ATOM 8295 O O . ASN B 1 383 ? -18.438 -10.328 6.449 1 80.62 383 ASN B O 1
ATOM 8299 N N . SER B 1 384 ? -16.344 -9.562 6.688 1 73.62 384 SER B N 1
ATOM 8300 C CA . SER B 1 384 ? -15.945 -10.781 7.383 1 73.62 384 SER B CA 1
ATOM 8301 C C . SER B 1 384 ? -16.562 -10.859 8.773 1 73.62 384 SER B C 1
ATOM 8303 O O . SER B 1 384 ? -16.781 -11.945 9.305 1 73.62 384 SER B O 1
ATOM 8305 N N . TYR B 1 385 ? -16.875 -9.695 9.289 1 71.94 385 TYR B N 1
ATOM 8306 C CA . TYR B 1 385 ? -17.391 -9.648 10.656 1 71.94 385 TYR B CA 1
ATOM 8307 C C . TYR B 1 385 ? -18.828 -10.141 10.711 1 71.94 385 TYR B C 1
ATOM 8309 O O . TYR B 1 385 ? -19.328 -10.516 11.781 1 71.94 385 TYR B O 1
ATOM 8317 N N . ALA B 1 386 ? -19.438 -10.211 9.617 1 78.56 386 ALA B N 1
ATOM 8318 C CA . ALA B 1 386 ? -20.828 -10.672 9.57 1 78.56 386 ALA B CA 1
ATOM 8319 C C . ALA B 1 386 ? -20.906 -12.195 9.633 1 78.56 386 ALA B C 1
ATOM 8321 O O . ALA B 1 386 ? -21.969 -12.758 9.914 1 78.56 386 ALA B O 1
ATOM 8322 N N . ILE B 1 387 ? -19.734 -12.875 9.523 1 88.06 387 ILE B N 1
ATOM 8323 C CA . ILE B 1 387 ? -19.703 -14.336 9.5 1 88.06 387 ILE B CA 1
ATOM 8324 C C . ILE B 1 387 ? -19.25 -14.867 10.859 1 88.06 387 ILE B C 1
ATOM 8326 O O . ILE B 1 387 ? -18.266 -14.391 11.422 1 88.06 387 ILE B O 1
ATOM 8330 N N . SER B 1 388 ? -19.969 -15.812 11.344 1 89.94 388 SER B N 1
ATOM 8331 C CA . SER B 1 388 ? -19.656 -16.391 12.648 1 89.94 388 SER B CA 1
ATOM 8332 C C . SER B 1 388 ? -18.297 -17.062 12.641 1 89.94 388 SER B C 1
ATOM 8334 O O . SER B 1 388 ? -17.812 -17.5 11.594 1 89.94 388 SER B O 1
ATOM 8336 N N . GLU B 1 389 ? -17.688 -17.203 13.828 1 89.38 389 GLU B N 1
ATOM 8337 C CA . GLU B 1 389 ? -16.375 -17.828 13.961 1 89.38 389 GLU B CA 1
ATOM 8338 C C . GLU B 1 389 ? -16.438 -19.297 13.523 1 89.38 389 GLU B C 1
ATOM 8340 O O . GLU B 1 389 ? -15.523 -19.781 12.859 1 89.38 389 GLU B O 1
ATOM 8345 N N . PHE B 1 390 ? -17.5 -19.969 13.875 1 92.62 390 PHE B N 1
ATOM 8346 C CA . PHE B 1 390 ? -17.656 -21.375 13.539 1 92.62 390 PHE B CA 1
ATOM 8347 C C . PHE B 1 390 ? -17.719 -21.562 12.023 1 92.62 390 PHE B C 1
ATOM 8349 O O . PHE B 1 390 ? -17.109 -22.484 11.484 1 92.62 390 PHE B O 1
ATOM 8356 N N . LYS B 1 391 ? -18.422 -20.766 11.383 1 93.69 391 LYS B N 1
ATOM 8357 C CA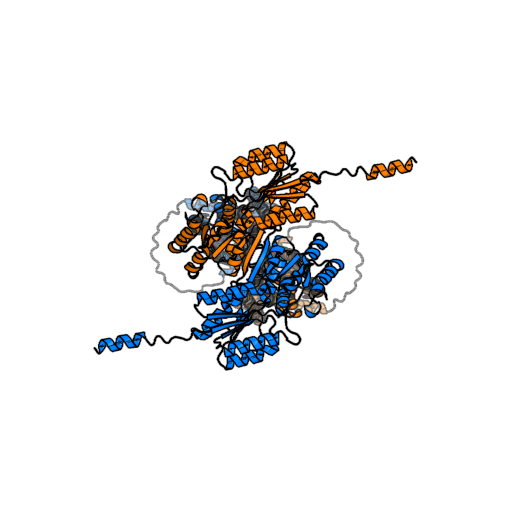 . LYS B 1 391 ? -18.547 -20.844 9.93 1 93.69 391 LYS B CA 1
ATOM 8358 C C . LYS B 1 391 ? -17.203 -20.531 9.258 1 93.69 391 LYS B C 1
ATOM 8360 O O . LYS B 1 391 ? -16.859 -21.141 8.242 1 93.69 391 LYS B O 1
ATOM 8365 N N . ARG B 1 392 ? -16.484 -19.562 9.844 1 93.75 392 ARG B N 1
ATOM 8366 C CA . ARG B 1 392 ? -15.18 -19.203 9.289 1 93.75 392 ARG B CA 1
ATOM 8367 C C . ARG B 1 392 ? -14.195 -20.359 9.398 1 93.75 392 ARG B C 1
ATOM 8369 O O . ARG B 1 392 ? -13.422 -20.625 8.469 1 93.75 392 ARG B O 1
ATOM 8376 N N . ILE B 1 393 ? -14.258 -21.078 10.469 1 95.56 393 ILE B N 1
ATOM 8377 C CA . ILE B 1 393 ? -13.406 -22.25 10.656 1 95.56 393 ILE B CA 1
ATOM 8378 C C . ILE B 1 393 ? -13.867 -23.375 9.734 1 95.56 393 ILE B C 1
ATOM 8380 O O . ILE B 1 393 ? -13.039 -24.031 9.094 1 95.56 393 ILE B O 1
ATOM 8384 N N . GLY B 1 394 ? -15.109 -23.562 9.664 1 96.19 394 GLY B N 1
ATOM 8385 C CA . GLY B 1 394 ? -15.664 -24.609 8.82 1 96.19 394 GLY B CA 1
ATOM 8386 C C . GLY B 1 394 ? -15.289 -24.469 7.359 1 96.19 394 GLY B C 1
ATOM 8387 O O . GLY B 1 394 ? -14.914 -25.438 6.707 1 96.19 394 GLY B O 1
ATOM 8388 N N . ILE B 1 395 ? -15.32 -23.375 6.895 1 95.56 395 ILE B N 1
ATOM 8389 C CA . ILE B 1 395 ? -15.031 -23.125 5.488 1 95.56 395 ILE B CA 1
ATOM 8390 C C . ILE B 1 395 ? -13.555 -23.375 5.207 1 95.56 395 ILE B C 1
ATOM 8392 O O . ILE B 1 395 ? -13.211 -24.078 4.258 1 95.56 395 ILE B O 1
ATOM 8396 N N . CYS B 1 396 ? -12.703 -22.844 6.039 1 96 396 CYS B N 1
ATOM 8397 C CA . CYS B 1 396 ? -11.266 -22.938 5.801 1 96 396 CYS B CA 1
ATOM 8398 C C . CYS B 1 396 ? -10.766 -24.359 6.051 1 96 396 CYS B C 1
ATOM 8400 O O . CYS B 1 396 ? -9.977 -24.891 5.273 1 96 396 CYS B O 1
ATOM 8402 N N . MET B 1 397 ? -11.25 -25 7.047 1 97.25 397 MET B N 1
ATOM 8403 C CA . MET B 1 397 ? -10.75 -26.328 7.375 1 97.25 397 MET B CA 1
ATOM 8404 C C . MET B 1 397 ? -11.289 -27.375 6.398 1 97.25 397 MET B C 1
ATOM 8406 O O . MET B 1 397 ? -10.688 -28.438 6.23 1 97.25 397 MET B O 1
ATOM 8410 N N . SER B 1 398 ? -12.391 -27.094 5.805 1 97.56 398 SER B N 1
ATOM 8411 C CA . SER B 1 398 ? -12.93 -28.047 4.84 1 97.56 398 SER B CA 1
ATOM 8412 C C . SER B 1 398 ? -12.008 -28.203 3.639 1 97.56 398 SER B C 1
ATOM 8414 O O . SER B 1 398 ? -12.023 -29.234 2.967 1 97.56 398 SER B O 1
ATOM 8416 N N . ILE B 1 399 ? -11.141 -27.297 3.404 1 96.12 399 ILE B N 1
ATOM 8417 C CA . ILE B 1 399 ? -10.273 -27.312 2.23 1 96.12 399 ILE B CA 1
ATOM 8418 C C . ILE B 1 399 ? -9.25 -28.438 2.361 1 96.12 399 ILE B C 1
ATOM 8420 O O . ILE B 1 399 ? -9.227 -29.359 1.544 1 96.12 399 ILE B O 1
ATOM 8424 N N . PRO B 1 400 ? -8.438 -28.391 3.389 1 95.56 400 PRO B N 1
ATOM 8425 C CA . PRO B 1 400 ? -7.496 -29.5 3.484 1 95.56 400 PRO B CA 1
ATOM 8426 C C . PRO B 1 400 ? -8.195 -30.844 3.727 1 95.56 400 PRO B C 1
ATOM 8428 O O . PRO B 1 400 ? -7.723 -31.875 3.25 1 95.56 400 PRO B O 1
ATOM 8431 N N . TRP B 1 401 ? -9.328 -30.891 4.371 1 97.38 401 TRP B N 1
ATOM 8432 C CA . TRP B 1 401 ? -10.062 -32.125 4.605 1 97.38 401 TRP B CA 1
ATOM 8433 C C . TRP B 1 401 ? -10.5 -32.75 3.289 1 97.38 401 TRP B C 1
ATOM 8435 O O . TRP B 1 401 ? -10.305 -33.969 3.066 1 97.38 401 TRP B O 1
ATOM 8445 N N . LEU B 1 402 ? -11.062 -31.969 2.463 1 97.44 402 LEU B N 1
ATOM 8446 C CA . LEU B 1 402 ? -11.555 -32.469 1.188 1 97.44 402 LEU B CA 1
ATOM 8447 C C . LEU B 1 402 ? -10.398 -32.812 0.256 1 97.44 402 LEU B C 1
ATOM 8449 O O . LEU B 1 402 ? -10.398 -33.875 -0.369 1 97.44 402 LEU B O 1
ATOM 8453 N N . ALA B 1 403 ? -9.406 -32 0.191 1 93.75 403 ALA B N 1
ATOM 8454 C CA . ALA B 1 403 ? -8.289 -32.188 -0.724 1 93.75 403 ALA B CA 1
ATOM 8455 C C . ALA B 1 403 ? -7.52 -33.469 -0.385 1 93.75 403 ALA B C 1
ATOM 8457 O O . ALA B 1 403 ? -7.312 -34.344 -1.25 1 93.75 403 ALA B O 1
ATOM 8458 N N . PHE B 1 404 ? -7.188 -33.688 0.864 1 93.38 404 PHE B N 1
ATOM 8459 C CA . PHE B 1 404 ? -6.324 -34.812 1.225 1 93.38 404 PHE B CA 1
ATOM 8460 C C . PHE B 1 404 ? -7.129 -36.094 1.354 1 93.38 404 PHE B C 1
ATOM 8462 O O . PHE B 1 404 ? -6.629 -37.156 1.059 1 93.38 404 PHE B O 1
ATOM 8469 N N . THR B 1 405 ? -8.375 -36 1.731 1 94.38 405 THR B N 1
ATOM 8470 C CA . THR B 1 405 ? -9.219 -37.188 1.736 1 94.38 405 THR B CA 1
ATOM 8471 C C . THR B 1 405 ? -9.484 -37.656 0.312 1 94.38 405 THR B C 1
ATOM 8473 O O . THR B 1 405 ? -9.383 -38.844 0.027 1 94.38 405 THR B O 1
ATOM 8476 N N . GLY B 1 406 ? -9.852 -36.688 -0.513 1 93.62 406 GLY B N 1
ATOM 8477 C CA . GLY B 1 406 ? -10.039 -37.031 -1.907 1 93.62 406 GLY B CA 1
ATOM 8478 C C . GLY B 1 406 ? -8.797 -37.625 -2.549 1 93.62 406 GLY B C 1
ATOM 8479 O O . GLY B 1 406 ? -8.883 -38.625 -3.271 1 93.62 406 GLY B O 1
ATOM 8480 N N . PHE B 1 407 ? -7.707 -37.062 -2.271 1 89.69 407 PHE B N 1
ATOM 8481 C CA . PHE B 1 407 ? -6.434 -37.562 -2.785 1 89.69 407 PHE B CA 1
ATOM 8482 C C . PHE B 1 407 ? -6.176 -38.969 -2.312 1 89.69 407 PHE B C 1
ATOM 8484 O O . PHE B 1 407 ? -5.805 -39.844 -3.109 1 89.69 407 PHE B O 1
ATOM 8491 N N . THR B 1 408 ? -6.387 -39.281 -1.062 1 89.75 408 THR B N 1
ATOM 8492 C CA . THR B 1 408 ? -6.125 -40.594 -0.482 1 89.75 408 THR B CA 1
ATOM 8493 C C . THR B 1 408 ? -7.043 -41.625 -1.093 1 89.75 408 THR B C 1
ATOM 8495 O O . THR B 1 408 ? -6.605 -42.75 -1.407 1 89.75 408 THR B O 1
ATOM 8498 N N . VAL B 1 409 ? -8.234 -41.312 -1.303 1 90.06 409 VAL B N 1
ATOM 8499 C CA . VAL B 1 409 ? -9.188 -42.25 -1.873 1 90.06 409 VAL B CA 1
ATOM 8500 C C . VAL B 1 409 ? -8.805 -42.562 -3.318 1 90.06 409 VAL B C 1
ATOM 8502 O O . VAL B 1 409 ? -8.758 -43.719 -3.715 1 90.06 409 VAL B O 1
ATOM 8505 N N . THR B 1 410 ? -8.508 -41.562 -4.062 1 88 410 THR B N 1
ATOM 8506 C CA . THR B 1 410 ? -8.141 -41.75 -5.465 1 88 410 THR B CA 1
ATOM 8507 C C . THR B 1 410 ? -6.832 -42.531 -5.586 1 88 410 THR B C 1
ATOM 8509 O O . THR B 1 410 ? -6.738 -43.469 -6.352 1 88 410 THR B O 1
ATOM 8512 N N . PHE B 1 411 ? -5.922 -42.125 -4.867 1 83.62 411 PHE B N 1
ATOM 8513 C CA . PHE B 1 411 ? -4.605 -42.75 -4.898 1 83.62 411 PHE B CA 1
ATOM 8514 C C . PHE B 1 411 ? -4.695 -44.219 -4.484 1 83.62 411 PHE B C 1
ATOM 8516 O O . PHE B 1 411 ? -4.066 -45.062 -5.098 1 83.62 411 PHE B O 1
ATOM 8523 N N . SER B 1 412 ? -5.418 -44.469 -3.457 1 81.12 412 SER B N 1
ATOM 8524 C CA . SER B 1 412 ? -5.535 -45.812 -2.953 1 81.12 412 SER B CA 1
ATOM 8525 C C . SER B 1 412 ? -6.172 -46.75 -3.986 1 81.12 412 SER B C 1
ATOM 8527 O O . SER B 1 412 ? -5.785 -47.906 -4.113 1 81.12 412 SER B O 1
ATOM 8529 N N . ALA B 1 413 ? -7.141 -46.25 -4.652 1 81.06 413 ALA B N 1
ATOM 8530 C CA . ALA B 1 413 ? -7.773 -47.031 -5.715 1 81.06 413 ALA B CA 1
ATOM 8531 C C . ALA B 1 413 ? -6.773 -47.375 -6.812 1 81.06 413 ALA B C 1
ATOM 8533 O O . ALA B 1 413 ? -6.707 -48.5 -7.266 1 81.06 413 ALA B O 1
ATOM 8534 N N . LEU B 1 414 ? -5.973 -46.469 -7.184 1 78.44 414 LEU B N 1
ATOM 8535 C CA . LEU B 1 414 ? -5.012 -46.656 -8.258 1 78.44 414 LEU B CA 1
ATOM 8536 C C . LEU B 1 414 ? -3.855 -47.562 -7.805 1 78.44 414 LEU B C 1
ATOM 8538 O O . LEU B 1 414 ? -3.389 -48.406 -8.555 1 78.44 414 LEU B O 1
ATOM 8542 N N . PHE B 1 415 ? -3.453 -47.375 -6.605 1 78.19 415 PHE B N 1
ATOM 8543 C CA . PHE B 1 415 ? -2.357 -48.156 -6.051 1 78.19 415 PHE B CA 1
ATOM 8544 C C . PHE B 1 415 ? -2.758 -49.625 -5.91 1 78.19 415 PHE B C 1
ATOM 8546 O O . PHE B 1 415 ? -1.983 -50.531 -6.246 1 78.19 415 PHE B O 1
ATOM 8553 N N . SER B 1 416 ? -3.898 -49.844 -5.418 1 75.69 416 SER B N 1
ATOM 8554 C CA . SER B 1 416 ? -4.367 -51.219 -5.203 1 75.69 416 SER B CA 1
ATOM 8555 C C . SER B 1 416 ? -4.457 -51.969 -6.516 1 75.69 416 SER B C 1
ATOM 8557 O O . SER B 1 416 ? -4.129 -53.156 -6.57 1 75.69 416 SER B O 1
ATOM 8559 N N . LYS B 1 417 ? -4.887 -51.312 -7.453 1 75.94 417 LYS B N 1
ATOM 8560 C CA . LYS B 1 417 ? -4.996 -51.969 -8.758 1 75.94 417 LYS B CA 1
ATOM 8561 C C . LYS B 1 417 ? -3.623 -52.344 -9.305 1 75.94 417 LYS B C 1
ATOM 8563 O O . LYS B 1 417 ? -3.445 -53.438 -9.867 1 75.94 417 LYS B O 1
ATOM 8568 N N . THR B 1 418 ? -2.707 -51.469 -9.164 1 75.19 418 THR B N 1
ATOM 8569 C CA . THR B 1 418 ? -1.354 -51.75 -9.641 1 75.19 418 THR B CA 1
ATOM 8570 C C . THR B 1 418 ? -0.701 -52.844 -8.836 1 75.19 418 THR B C 1
ATOM 8572 O O . THR B 1 418 ? -0.006 -53.719 -9.398 1 75.19 418 THR B O 1
ATOM 8575 N N . TRP B 1 419 ? -0.932 -52.781 -7.602 1 75.25 419 TRP B N 1
ATOM 8576 C CA . TRP B 1 419 ? -0.378 -53.812 -6.734 1 75.25 419 TRP B CA 1
ATOM 8577 C C . TRP B 1 419 ? -0.944 -55.188 -7.086 1 75.25 419 TRP B C 1
ATOM 8579 O O . TRP B 1 419 ? -0.223 -56.188 -7.062 1 75.25 419 TRP B O 1
ATOM 8589 N N . ARG B 1 420 ? -2.166 -55.25 -7.402 1 73.44 420 ARG B N 1
ATOM 8590 C CA . ARG B 1 420 ? -2.803 -56.5 -7.793 1 73.44 420 ARG B CA 1
ATOM 8591 C C . ARG B 1 420 ? -2.207 -57.031 -9.094 1 73.44 420 ARG B C 1
ATOM 8593 O O . ARG B 1 420 ? -1.921 -58.219 -9.203 1 73.44 420 ARG B O 1
ATOM 8600 N N . ILE B 1 421 ? -2.023 -56.156 -9.984 1 72.31 421 ILE B N 1
ATOM 8601 C CA . ILE B 1 421 ? -1.449 -56.531 -11.266 1 72.31 421 ILE B CA 1
ATOM 8602 C C . ILE B 1 421 ? -0.048 -57.125 -11.055 1 72.31 421 ILE B C 1
ATOM 8604 O O . ILE B 1 421 ? 0.294 -58.156 -11.602 1 72.31 421 ILE B O 1
ATOM 8608 N N . ASN B 1 422 ? 0.73 -56.562 -10.211 1 74.25 422 ASN B N 1
ATOM 8609 C CA . ASN B 1 422 ? 2.094 -57 -9.93 1 74.25 422 ASN B CA 1
ATOM 8610 C C . ASN B 1 422 ? 2.113 -58.344 -9.203 1 74.25 422 ASN B C 1
ATOM 8612 O O . ASN B 1 422 ? 2.943 -59.219 -9.5 1 74.25 422 ASN B O 1
ATOM 8616 N N . THR B 1 423 ? 1.215 -58.469 -8.344 1 72.31 423 THR B N 1
ATOM 8617 C CA . THR B 1 423 ? 1.156 -59.719 -7.574 1 72.31 423 THR B CA 1
ATOM 8618 C C . THR B 1 423 ? 0.73 -60.875 -8.461 1 72.31 423 THR B C 1
ATOM 8620 O O . THR B 1 423 ? 1.274 -62 -8.352 1 72.31 423 THR B O 1
ATOM 8623 N N . LEU B 1 424 ? -0.199 -60.594 -9.352 1 69.56 424 LEU B N 1
ATOM 8624 C CA . LEU B 1 424 ? -0.685 -61.656 -10.234 1 69.56 424 LEU B CA 1
ATOM 8625 C C . LEU B 1 424 ? 0.408 -62.094 -11.203 1 69.56 424 LEU B C 1
ATOM 8627 O O . LEU B 1 424 ? 0.556 -63.312 -11.469 1 69.56 424 LEU B O 1
ATOM 8631 N N . VAL B 1 425 ? 1.164 -61.219 -11.633 1 65.12 425 VAL B N 1
ATOM 8632 C CA . VAL B 1 425 ? 2.203 -61.531 -12.602 1 65.12 425 VAL B CA 1
ATOM 8633 C C . VAL B 1 425 ? 3.369 -62.219 -11.891 1 65.12 425 VAL B C 1
ATOM 8635 O O . VAL B 1 425 ? 3.941 -63.188 -12.414 1 65.12 425 VAL B O 1
ATOM 8638 N N . THR B 1 426 ? 3.725 -61.719 -10.797 1 64.44 426 THR B N 1
ATOM 8639 C CA . THR B 1 426 ? 4.809 -62.344 -10.047 1 64.44 426 THR B CA 1
ATOM 8640 C C . THR B 1 426 ? 4.422 -63.781 -9.617 1 64.44 426 THR B C 1
ATOM 8642 O O . THR B 1 426 ? 5.254 -64.688 -9.633 1 64.44 426 THR B O 1
ATOM 8645 N N . MET B 1 427 ? 3.225 -63.875 -9.344 1 60.56 427 MET B N 1
ATOM 8646 C CA . MET B 1 427 ? 2.754 -65.188 -8.906 1 60.56 427 MET B CA 1
ATOM 8647 C C . MET B 1 427 ? 2.625 -66.125 -10.078 1 60.56 427 MET B C 1
ATOM 8649 O O . MET B 1 427 ? 2.883 -67.312 -9.945 1 60.56 427 MET B O 1
ATOM 8653 N N . SER B 1 428 ? 2.164 -65.562 -11.141 1 58.12 428 SER B N 1
ATOM 8654 C CA . SER B 1 428 ? 2.08 -66.375 -12.336 1 58.12 428 SER B CA 1
ATOM 8655 C C . SER B 1 428 ? 3.457 -66.875 -12.75 1 58.12 428 SER B C 1
ATOM 8657 O O . SER B 1 428 ? 3.586 -68 -13.25 1 58.12 428 SER B O 1
ATOM 8659 N N . THR B 1 429 ? 4.402 -66.125 -12.469 1 56.31 429 THR B N 1
ATOM 8660 C CA . THR B 1 429 ? 5.766 -66.562 -12.781 1 56.31 429 THR B CA 1
ATOM 8661 C C . THR B 1 429 ? 6.238 -67.625 -11.805 1 56.31 429 THR B C 1
ATOM 8663 O O . THR B 1 429 ? 7.039 -68.5 -12.164 1 56.31 429 THR B O 1
ATOM 8666 N N . HIS B 1 430 ? 5.707 -67.5 -10.633 1 55.44 430 HIS B N 1
ATOM 8667 C CA . HIS B 1 430 ? 6.121 -68.5 -9.656 1 55.44 430 HIS B CA 1
ATOM 8668 C C . HIS B 1 430 ? 5.082 -69.625 -9.523 1 55.44 430 HIS B C 1
ATOM 8670 O O . HIS B 1 430 ? 5.215 -70.5 -8.672 1 55.44 430 HIS B O 1
ATOM 8676 N N . PHE B 1 431 ? 4.16 -69.75 -10.422 1 52.44 431 PHE B N 1
ATOM 8677 C CA . PHE B 1 431 ? 3.115 -70.812 -10.5 1 52.44 431 PHE B CA 1
ATOM 8678 C C . PHE B 1 431 ? 2.375 -70.938 -9.172 1 52.44 431 PHE B C 1
ATOM 8680 O O . PHE B 1 431 ? 2.086 -72 -8.719 1 52.44 431 PHE B O 1
ATOM 8687 N N . VAL B 1 432 ? 2.436 -69.938 -8.391 1 53.31 432 VAL B N 1
ATOM 8688 C CA . VAL B 1 432 ? 1.703 -70 -7.133 1 53.31 432 VAL B CA 1
ATOM 8689 C C . VAL B 1 432 ? 0.348 -69.312 -7.305 1 53.31 432 VAL B C 1
ATOM 8691 O O . VAL B 1 432 ? 0.256 -68.25 -7.914 1 53.31 432 VAL B O 1
ATOM 8694 N N . ARG B 1 433 ? -0.769 -70 -7.117 1 49.09 433 ARG B N 1
ATOM 8695 C CA . ARG B 1 433 ? -2.141 -69.5 -7.168 1 49.09 433 ARG B CA 1
ATOM 8696 C C . ARG B 1 433 ? -2.424 -68.5 -6.008 1 49.09 433 ARG B C 1
ATOM 8698 O O . ARG B 1 433 ? -2.408 -68.938 -4.844 1 49.09 433 ARG B O 1
ATOM 8705 N N . ALA B 1 434 ? -2.051 -67.375 -5.887 1 52.28 434 ALA B N 1
ATOM 8706 C CA . ALA B 1 434 ? -2.439 -66.5 -4.77 1 52.28 434 ALA B CA 1
ATOM 8707 C C . ALA B 1 434 ? -3.715 -65.75 -5.086 1 52.28 434 ALA B C 1
ATOM 8709 O O . ALA B 1 434 ? -3.867 -65.188 -6.191 1 52.28 434 ALA B O 1
ATOM 8710 N N . ASN B 1 435 ? -4.855 -65.938 -4.352 1 49.31 435 ASN B N 1
ATOM 8711 C CA . ASN B 1 435 ? -6.082 -65.188 -4.379 1 49.31 435 ASN B CA 1
ATOM 8712 C C . ASN B 1 435 ? -5.867 -63.781 -3.801 1 49.31 435 ASN B C 1
ATOM 8714 O O . ASN B 1 435 ? -5.582 -63.625 -2.609 1 49.31 435 ASN B O 1
ATOM 8718 N N . VAL B 1 436 ? -5.496 -62.844 -4.555 1 57.19 436 VAL B N 1
ATOM 8719 C CA . VAL B 1 436 ? -5.434 -61.469 -4.074 1 57.19 436 VAL B CA 1
ATOM 8720 C C . VAL B 1 436 ? -6.844 -60.969 -3.768 1 57.19 436 VAL B C 1
ATOM 8722 O O . VAL B 1 436 ? -7.68 -60.844 -4.668 1 57.19 436 VAL B O 1
ATOM 8725 N N . GLU B 1 437 ? -7.281 -61.156 -2.428 1 56.38 437 GLU B N 1
ATOM 8726 C CA . GLU B 1 437 ? -8.594 -60.688 -1.978 1 56.38 437 GLU B CA 1
ATOM 8727 C C . GLU B 1 437 ? -8.656 -59.188 -1.884 1 56.38 437 GLU B C 1
ATOM 8729 O O . GLU B 1 437 ? -7.617 -58.5 -1.878 1 56.38 437 GLU B O 1
ATOM 8734 N N . ASN B 1 438 ? -9.836 -58.719 -1.98 1 58.09 438 ASN B N 1
ATOM 8735 C CA . ASN B 1 438 ? -10.18 -57.312 -1.846 1 58.09 438 ASN B CA 1
ATOM 8736 C C . ASN B 1 438 ? -9.578 -56.688 -0.581 1 58.09 438 ASN B C 1
ATOM 8738 O O . ASN B 1 438 ? -9.281 -55.5 -0.537 1 58.09 438 ASN B O 1
ATOM 8742 N N . ARG B 1 439 ? -9.367 -57.438 0.389 1 58.38 439 ARG B N 1
ATOM 8743 C CA . ARG B 1 439 ? -8.844 -56.969 1.668 1 58.38 439 ARG B CA 1
ATOM 8744 C C . ARG B 1 439 ? -7.395 -56.531 1.535 1 58.38 439 ARG B C 1
ATOM 8746 O O . ARG B 1 439 ? -6.941 -55.625 2.266 1 58.38 439 ARG B O 1
ATOM 8753 N N . ASP B 1 440 ? -6.727 -57 0.662 1 59.5 440 ASP B N 1
ATOM 8754 C CA . ASP B 1 440 ? -5.316 -56.625 0.527 1 59.5 440 ASP B CA 1
ATOM 8755 C C . ASP B 1 440 ? -5.152 -55.25 -0.099 1 59.5 440 ASP B C 1
ATOM 8757 O O . ASP B 1 440 ? -4.141 -54.594 0.118 1 59.5 440 ASP B O 1
ATOM 8761 N N . VAL B 1 441 ? -6.191 -54.812 -0.683 1 62.91 441 VAL B N 1
ATOM 8762 C CA . VAL B 1 441 ? -6.234 -53.469 -1.288 1 62.91 441 VAL B CA 1
ATOM 8763 C C . VAL B 1 441 ? -6.656 -52.438 -0.245 1 62.91 441 VAL B C 1
ATOM 8765 O O . VAL B 1 441 ? -6.117 -51.344 -0.203 1 62.91 441 VAL B O 1
ATOM 8768 N N . LEU B 1 442 ? -7.473 -52.875 0.601 1 72.88 442 LEU B N 1
ATOM 8769 C CA . LEU B 1 442 ? -8.094 -51.938 1.526 1 72.88 442 LEU B CA 1
ATOM 8770 C C . LEU B 1 442 ? -7.164 -51.625 2.695 1 72.88 442 LEU B C 1
ATOM 8772 O O . LEU B 1 442 ? -7.266 -50.562 3.311 1 72.88 442 LEU B O 1
ATOM 8776 N N . GLY B 1 443 ? -6.215 -52.5 3.023 1 74.94 443 GLY B N 1
ATOM 8777 C CA . GLY B 1 443 ? -5.316 -52.281 4.148 1 74.94 443 GLY B CA 1
ATOM 8778 C C . GLY B 1 443 ? -4.461 -51.062 4.004 1 74.94 443 GLY B C 1
ATOM 8779 O O . GLY B 1 443 ? -4.555 -50.125 4.816 1 74.94 443 GLY B O 1
ATOM 8780 N N . PRO B 1 444 ? -3.635 -50.969 2.973 1 72.81 444 PRO B N 1
ATOM 8781 C CA . PRO B 1 444 ? -2.809 -49.781 2.785 1 72.81 444 PRO B CA 1
ATOM 8782 C C . PRO B 1 444 ? -3.635 -48.5 2.652 1 72.81 444 PRO B C 1
ATOM 8784 O O . PRO B 1 444 ? -3.209 -47.438 3.104 1 72.81 444 PRO B O 1
ATOM 8787 N N . PHE B 1 445 ? -4.797 -48.594 2.061 1 80.81 445 PHE B N 1
ATOM 8788 C CA . PHE B 1 445 ? -5.695 -47.438 1.954 1 80.81 445 PHE B CA 1
ATOM 8789 C C . PHE B 1 445 ? -6.098 -46.938 3.336 1 80.81 445 PHE B C 1
ATOM 8791 O O . PHE B 1 445 ? -6.012 -45.75 3.615 1 80.81 445 PHE B O 1
ATOM 8798 N N . LEU B 1 446 ? -6.516 -47.875 4.188 1 85.5 446 LEU B N 1
ATOM 8799 C CA . LEU B 1 446 ? -6.984 -47.5 5.516 1 85.5 446 LEU B CA 1
ATOM 8800 C C . LEU B 1 446 ? -5.844 -46.906 6.348 1 85.5 446 LEU B C 1
ATOM 8802 O O . LEU B 1 446 ? -6.047 -46 7.145 1 85.5 446 LEU B O 1
ATOM 8806 N N . ALA B 1 447 ? -4.676 -47.469 6.172 1 83.88 447 ALA B N 1
ATOM 8807 C CA . ALA B 1 447 ? -3.52 -46.969 6.906 1 83.88 447 ALA B CA 1
ATOM 8808 C C . ALA B 1 447 ? -3.191 -45.531 6.488 1 83.88 447 ALA B C 1
ATOM 8810 O O . ALA B 1 447 ? -2.963 -44.688 7.34 1 83.88 447 ALA B O 1
ATOM 8811 N N . LEU B 1 448 ? -3.139 -45.281 5.215 1 86.19 448 LEU B N 1
ATOM 8812 C CA . LEU B 1 448 ? -2.836 -43.938 4.73 1 86.19 448 LEU B CA 1
ATOM 8813 C C . LEU B 1 448 ? -3.934 -42.969 5.125 1 86.19 448 LEU B C 1
ATOM 8815 O O . LEU B 1 448 ? -3.646 -41.812 5.504 1 86.19 448 LEU B O 1
ATOM 8819 N N . MET B 1 449 ? -5.152 -43.375 5.043 1 90.62 449 MET B N 1
ATOM 8820 C CA . MET B 1 449 ? -6.285 -42.5 5.395 1 90.62 449 MET B CA 1
ATOM 8821 C C . MET B 1 449 ? -6.25 -42.125 6.875 1 90.62 449 MET B C 1
ATOM 8823 O O . MET B 1 449 ? -6.48 -41 7.238 1 90.62 449 MET B O 1
ATOM 8827 N N . THR B 1 450 ? -5.93 -43.125 7.621 1 92.38 450 THR B N 1
ATOM 8828 C CA . THR B 1 450 ? -5.871 -42.875 9.062 1 92.38 450 THR B CA 1
ATOM 8829 C C . THR B 1 450 ? -4.746 -41.906 9.406 1 92.38 450 THR B C 1
ATOM 8831 O O . THR B 1 450 ? -4.922 -41 10.234 1 92.38 450 THR B O 1
ATOM 8834 N N . CYS B 1 451 ? -3.596 -42.094 8.812 1 92.75 451 CYS B N 1
ATOM 8835 C CA . CYS B 1 451 ? -2.48 -41.188 9.055 1 92.75 451 CYS B CA 1
ATOM 8836 C C . CYS B 1 451 ? -2.846 -39.75 8.664 1 92.75 451 CYS B C 1
ATOM 8838 O O . CYS B 1 451 ? -2.59 -38.812 9.422 1 92.75 451 CYS B O 1
ATOM 8840 N N . ASN B 1 452 ? -3.467 -39.562 7.52 1 94.88 452 ASN B N 1
ATOM 8841 C CA . ASN B 1 452 ? -3.902 -38.25 7.086 1 94.88 452 ASN B CA 1
ATOM 8842 C C . ASN B 1 452 ? -4.945 -37.656 8.031 1 94.88 452 ASN B C 1
ATOM 8844 O O . ASN B 1 452 ? -4.887 -36.469 8.375 1 94.88 452 ASN B O 1
ATOM 8848 N N . TRP B 1 453 ? -5.84 -38.531 8.469 1 95.94 453 TRP B N 1
ATOM 8849 C CA . TRP B 1 453 ? -6.93 -38.062 9.32 1 95.94 453 TRP B CA 1
ATOM 8850 C C . TRP B 1 453 ? -6.414 -37.688 10.703 1 95.94 453 TRP B C 1
ATOM 8852 O O . TRP B 1 453 ? -6.945 -36.75 11.328 1 95.94 453 TRP B O 1
ATOM 8862 N N . ILE B 1 454 ? -5.426 -38.312 11.148 1 96.5 454 ILE B N 1
ATOM 8863 C CA . ILE B 1 454 ? -4.836 -37.938 12.43 1 96.5 454 ILE B CA 1
ATOM 8864 C C . ILE B 1 454 ? -4.254 -36.531 12.344 1 96.5 454 ILE B C 1
ATOM 8866 O O . ILE B 1 454 ? -4.473 -35.719 13.234 1 96.5 454 ILE B O 1
ATOM 8870 N N . VAL B 1 455 ? -3.52 -36.25 11.312 1 96.44 455 VAL B N 1
ATOM 8871 C CA . VAL B 1 455 ? -2.92 -34.938 11.141 1 96.44 455 VAL B CA 1
ATOM 8872 C C . VAL B 1 455 ? -4.016 -33.906 10.977 1 96.44 455 VAL B C 1
ATOM 8874 O O . VAL B 1 455 ? -3.959 -32.812 11.594 1 96.44 455 VAL B O 1
ATOM 8877 N N . LEU B 1 456 ? -5.035 -34.188 10.227 1 97.06 456 LEU B N 1
ATOM 8878 C CA . LEU B 1 456 ? -6.109 -33.25 9.953 1 97.06 456 LEU B CA 1
ATOM 8879 C C . LEU B 1 456 ? -6.934 -32.969 11.211 1 97.06 456 LEU B C 1
ATOM 8881 O O . LEU B 1 456 ? -7.375 -31.844 11.445 1 97.06 456 LEU B O 1
ATOM 8885 N N . LEU B 1 457 ? -7.156 -34.031 12 1 97 457 LEU B N 1
ATOM 8886 C CA . LEU B 1 457 ? -7.895 -33.875 13.25 1 97 457 LEU B CA 1
ATOM 8887 C C . LEU B 1 457 ? -7.102 -33.031 14.242 1 97 457 LEU B C 1
ATOM 8889 O O . LEU B 1 457 ? -7.668 -32.156 14.906 1 97 457 LEU B O 1
ATOM 8893 N N . THR B 1 458 ? -5.848 -33.25 14.32 1 96.94 458 THR B N 1
ATOM 8894 C CA . THR B 1 458 ? -5 -32.438 15.195 1 96.94 458 THR B CA 1
ATOM 8895 C C . THR B 1 458 ? -4.996 -30.984 14.75 1 96.94 458 THR B C 1
ATOM 8897 O O . THR B 1 458 ? -5.051 -30.078 15.578 1 96.94 458 THR B O 1
ATOM 8900 N N . TRP B 1 459 ? -4.91 -30.766 13.5 1 96.62 459 TRP B N 1
ATOM 8901 C CA . TRP B 1 459 ? -4.949 -29.422 12.953 1 96.62 459 TRP B CA 1
ATOM 8902 C C . TRP B 1 459 ? -6.27 -28.734 13.281 1 96.62 459 TRP B C 1
ATOM 8904 O O . TRP B 1 459 ? -6.289 -27.562 13.688 1 96.62 459 TRP B O 1
ATOM 8914 N N . THR B 1 460 ? -7.363 -29.438 13.242 1 96.62 460 THR B N 1
ATOM 8915 C CA . THR B 1 460 ? -8.703 -28.906 13.453 1 96.62 460 THR B CA 1
ATOM 8916 C C . THR B 1 460 ? -8.914 -28.547 14.922 1 96.62 460 THR B C 1
ATOM 8918 O O . THR B 1 460 ? -9.547 -27.531 15.234 1 96.62 460 THR B O 1
ATOM 8921 N N . PHE B 1 461 ? -8.336 -29.234 15.797 1 95.69 461 PHE B N 1
ATOM 8922 C CA . PHE B 1 461 ? -8.641 -29.047 17.203 1 95.69 461 PHE B CA 1
ATOM 8923 C C . PHE B 1 461 ? -7.598 -28.156 17.875 1 95.69 461 PHE B C 1
ATOM 8925 O O . PHE B 1 461 ? -7.902 -27.453 18.828 1 95.69 461 PHE B O 1
ATOM 8932 N N . ILE B 1 462 ? -6.418 -28.125 17.438 1 95.56 462 ILE B N 1
ATOM 8933 C CA . ILE B 1 462 ? -5.336 -27.406 18.109 1 95.56 462 ILE B CA 1
ATOM 8934 C C . ILE B 1 462 ? -5.176 -26.031 17.5 1 95.56 462 ILE B C 1
ATOM 8936 O O . ILE B 1 462 ? -5.043 -25.031 18.219 1 95.56 462 ILE B O 1
ATOM 8940 N N . ASP B 1 463 ? -5.105 -25.953 16.172 1 96.06 463 ASP B N 1
ATOM 8941 C CA . ASP B 1 463 ? -4.832 -24.703 15.477 1 96.06 463 ASP B CA 1
ATOM 8942 C C . ASP B 1 463 ? -5.578 -24.641 14.148 1 96.06 463 ASP B C 1
ATOM 8944 O O . ASP B 1 463 ? -4.957 -24.609 13.086 1 96.06 463 ASP B O 1
ATOM 8948 N N . PRO B 1 464 ? -6.93 -24.516 14.281 1 95.88 464 PRO B N 1
ATOM 8949 C CA . PRO B 1 464 ? -7.711 -24.562 13.039 1 95.88 464 PRO B CA 1
ATOM 8950 C C . PRO B 1 464 ? -7.473 -23.344 12.148 1 95.88 464 PRO B C 1
ATOM 8952 O O . PRO B 1 464 ? -7.211 -22.25 12.648 1 95.88 464 PRO B O 1
ATOM 8955 N N . LEU B 1 465 ? -7.527 -23.578 10.852 1 95.38 465 LEU B N 1
ATOM 8956 C CA . LEU B 1 465 ? -7.551 -22.469 9.898 1 95.38 465 LEU B CA 1
ATOM 8957 C C . LEU B 1 465 ? -8.82 -21.641 10.062 1 95.38 465 LEU B C 1
ATOM 8959 O O . LEU B 1 465 ? -9.922 -22.188 10.133 1 95.38 465 LEU B O 1
ATOM 8963 N N . LYS B 1 466 ? -8.672 -20.391 10.188 1 92.94 466 LYS B N 1
ATOM 8964 C CA . LYS B 1 466 ? -9.797 -19.469 10.328 1 92.94 466 LYS B CA 1
ATOM 8965 C C . LYS B 1 466 ? -9.734 -18.359 9.273 1 92.94 466 LYS B C 1
ATOM 8967 O O . LYS B 1 466 ? -8.664 -17.797 9.008 1 92.94 466 LYS B O 1
ATOM 8972 N N . TYR B 1 467 ? -10.938 -18.078 8.695 1 92.12 467 TYR B N 1
ATOM 8973 C CA . TYR B 1 467 ? -11.008 -17 7.711 1 92.12 467 TYR B CA 1
ATOM 8974 C C . TYR B 1 467 ? -10.953 -15.633 8.383 1 92.12 467 TYR B C 1
ATOM 8976 O O . TYR B 1 467 ? -11.797 -15.312 9.227 1 92.12 467 TYR B O 1
ATOM 8984 N N . ASN B 1 468 ? -9.938 -14.914 8.078 1 87.25 468 ASN B N 1
ATOM 8985 C CA . ASN B 1 468 ? -9.789 -13.57 8.625 1 87.25 468 ASN B CA 1
ATOM 8986 C C . ASN B 1 468 ? -9.43 -12.555 7.543 1 87.25 468 ASN B C 1
ATOM 8988 O O . ASN B 1 468 ? -8.703 -12.875 6.602 1 87.25 468 ASN B O 1
ATOM 8992 N N . ARG B 1 469 ? -10.062 -11.406 7.648 1 86.62 469 ARG B N 1
ATOM 8993 C CA . ARG B 1 469 ? -9.719 -10.305 6.754 1 86.62 469 ARG B CA 1
ATOM 8994 C C . ARG B 1 469 ? -8.797 -9.305 7.445 1 86.62 469 ARG B C 1
ATOM 8996 O O . ARG B 1 469 ? -9.055 -8.898 8.586 1 86.62 469 ARG B O 1
ATOM 9003 N N . GLU B 1 470 ? -7.734 -8.961 6.738 1 81.38 470 GLU B N 1
ATOM 9004 C CA . GLU B 1 470 ? -6.758 -8.023 7.285 1 81.38 470 GLU B CA 1
ATOM 9005 C C . GLU B 1 470 ? -6.449 -6.902 6.293 1 81.38 470 GLU B C 1
ATOM 9007 O O . GLU B 1 470 ? -6.547 -7.098 5.082 1 81.38 470 GLU B O 1
ATOM 9012 N N . TYR B 1 471 ? -6.129 -5.738 6.836 1 81.88 471 TYR B N 1
ATOM 9013 C CA . TYR B 1 471 ? -5.684 -4.637 5.988 1 81.88 471 TYR B CA 1
ATOM 9014 C C . TYR B 1 471 ? -4.238 -4.84 5.547 1 81.88 471 TYR B C 1
ATOM 9016 O O . TYR B 1 471 ? -3.4 -5.301 6.328 1 81.88 471 TYR B O 1
ATOM 9024 N N . LEU B 1 472 ? -4.027 -4.504 4.375 1 82.25 472 LEU B N 1
ATOM 9025 C CA . LEU B 1 472 ? -2.689 -4.629 3.812 1 82.25 472 LEU B CA 1
ATOM 9026 C C . LEU B 1 472 ? -1.846 -3.4 4.137 1 82.25 472 LEU B C 1
ATOM 9028 O O . LEU B 1 472 ? -2.385 -2.34 4.457 1 82.25 472 LEU B O 1
ATOM 9032 N N . PRO B 1 473 ? -0.534 -3.574 4.113 1 78.81 473 PRO B N 1
ATOM 9033 C CA . PRO B 1 473 ? 0.33 -2.43 4.414 1 78.81 473 PRO B CA 1
ATOM 9034 C C . PRO B 1 473 ? 0.133 -1.271 3.438 1 78.81 473 PRO B C 1
ATOM 9036 O O . PRO B 1 473 ? -0.118 -1.493 2.252 1 78.81 473 PRO B O 1
ATOM 9039 N N . GLY B 1 474 ? 0.34 -0.078 3.969 1 80.44 474 GLY B N 1
ATOM 9040 C CA . GLY B 1 474 ? 0.224 1.13 3.166 1 80.44 474 GLY B CA 1
ATOM 9041 C C . GLY B 1 474 ? -1.065 1.89 3.416 1 80.44 474 GLY B C 1
ATOM 9042 O O . GLY B 1 474 ? -2.029 1.331 3.943 1 80.44 474 GLY B O 1
ATOM 9043 N N . THR B 1 475 ? -1.035 3.176 3.156 1 84 475 THR B N 1
ATOM 9044 C CA . THR B 1 475 ? -2.195 4.051 3.279 1 84 475 THR B CA 1
ATOM 9045 C C . THR B 1 475 ? -2.334 4.941 2.047 1 84 475 THR B C 1
ATOM 9047 O O . THR B 1 475 ? -1.435 4.992 1.207 1 84 475 THR B O 1
ATOM 9050 N N . ASP B 1 476 ? -3.533 5.465 1.991 1 82.19 476 ASP B N 1
ATOM 9051 C CA . ASP B 1 476 ? -3.674 6.488 0.957 1 82.19 476 ASP B CA 1
ATOM 9052 C C . ASP B 1 476 ? -3.031 7.801 1.392 1 82.19 476 ASP B C 1
ATOM 9054 O O . ASP B 1 476 ? -2.408 7.871 2.453 1 82.19 476 ASP B O 1
ATOM 9058 N N . ILE B 1 477 ? -3.18 8.82 0.649 1 78.31 477 ILE B N 1
ATOM 9059 C CA . ILE B 1 477 ? -2.492 10.086 0.861 1 78.31 477 ILE B CA 1
ATOM 9060 C C . ILE B 1 477 ? -3.072 10.789 2.084 1 78.31 477 ILE B C 1
ATOM 9062 O O . ILE B 1 477 ? -2.459 11.711 2.627 1 78.31 477 ILE B O 1
ATOM 9066 N N . TRP B 1 478 ? -4.242 10.352 2.527 1 79.06 478 TRP B N 1
ATOM 9067 C CA . TRP B 1 478 ? -4.852 10.914 3.727 1 79.06 478 TRP B CA 1
ATOM 9068 C C . TRP B 1 478 ? -4.727 9.953 4.902 1 79.06 478 TRP B C 1
ATOM 9070 O O . TRP B 1 478 ? -5.492 10.039 5.867 1 79.06 478 TRP B O 1
ATOM 9080 N N . ASN B 1 479 ? -3.787 8.883 4.719 1 78.25 479 ASN B N 1
ATOM 9081 C CA . ASN B 1 479 ? -3.443 7.926 5.762 1 78.25 479 ASN B CA 1
ATOM 9082 C C . ASN B 1 479 ? -4.621 7.02 6.098 1 78.25 479 ASN B C 1
ATOM 9084 O O . ASN B 1 479 ? -4.816 6.648 7.258 1 78.25 479 ASN B O 1
ATOM 9088 N N . ARG B 1 480 ? -5.477 6.711 5.102 1 81.62 480 ARG B N 1
ATOM 9089 C CA . ARG B 1 480 ? -6.562 5.746 5.23 1 81.62 480 ARG B CA 1
ATOM 9090 C C . ARG B 1 480 ? -6.156 4.387 4.672 1 81.62 480 ARG B C 1
ATOM 9092 O O . ARG B 1 480 ? -5.352 4.309 3.74 1 81.62 480 ARG B O 1
ATOM 9099 N N . GLU B 1 481 ? -6.691 3.453 5.332 1 80.94 481 GLU B N 1
ATOM 9100 C CA . GLU B 1 481 ? -6.449 2.121 4.781 1 80.94 481 GLU B CA 1
ATOM 9101 C C . GLU B 1 481 ? -7.074 1.971 3.4 1 80.94 481 GLU B C 1
ATOM 9103 O O . GLU B 1 481 ? -8.242 2.311 3.201 1 80.94 481 GLU B O 1
ATOM 9108 N N . PHE B 1 482 ? -6.27 1.484 2.418 1 83.06 482 PHE B N 1
ATOM 9109 C CA . PHE B 1 482 ? -6.777 1.507 1.051 1 83.06 482 PHE B CA 1
ATOM 9110 C C . PHE B 1 482 ? -6.859 0.096 0.48 1 83.06 482 PHE B C 1
ATOM 9112 O O . PHE B 1 482 ? -7.344 -0.101 -0.636 1 83.06 482 PHE B O 1
ATOM 9119 N N . ALA B 1 483 ? -6.414 -0.91 1.221 1 87 483 ALA B N 1
ATOM 9120 C CA . ALA B 1 483 ? -6.504 -2.275 0.709 1 87 483 ALA B CA 1
ATOM 9121 C C . ALA B 1 483 ? -6.633 -3.281 1.849 1 87 483 ALA B C 1
ATOM 9123 O O . ALA B 1 483 ? -6.059 -3.092 2.922 1 87 483 ALA B O 1
ATOM 9124 N N . SER B 1 484 ? -7.418 -4.328 1.651 1 86.81 484 SER B N 1
ATOM 9125 C CA . SER B 1 484 ? -7.582 -5.438 2.586 1 86.81 484 SER B CA 1
ATOM 9126 C C . SER B 1 484 ? -7.645 -6.773 1.855 1 86.81 484 SER B C 1
ATOM 9128 O O . SER B 1 484 ? -7.824 -6.812 0.636 1 86.81 484 SER B O 1
ATOM 9130 N N . ALA B 1 485 ? -7.32 -7.816 2.514 1 89.25 485 ALA B N 1
ATOM 9131 C CA . ALA B 1 485 ? -7.371 -9.156 1.935 1 89.25 485 ALA B CA 1
ATOM 9132 C C . ALA B 1 485 ? -7.891 -10.172 2.947 1 89.25 485 ALA B C 1
ATOM 9134 O O . ALA B 1 485 ? -7.559 -10.102 4.133 1 89.25 485 ALA B O 1
ATOM 9135 N N . GLY B 1 486 ? -8.836 -11.055 2.439 1 88.94 486 GLY B N 1
ATOM 9136 C CA . GLY B 1 486 ? -9.297 -12.188 3.221 1 88.94 486 GLY B CA 1
ATOM 9137 C C . GLY B 1 486 ? -8.57 -13.477 2.885 1 88.94 486 GLY B C 1
ATOM 9138 O O . GLY B 1 486 ? -8.281 -13.75 1.717 1 88.94 486 GLY B O 1
ATOM 9139 N N . SER B 1 487 ? -8.164 -14.234 3.926 1 89.5 487 SER B N 1
ATOM 9140 C CA . SER B 1 487 ? -7.484 -15.5 3.703 1 89.5 487 SER B CA 1
ATOM 9141 C C . SER B 1 487 ? -7.656 -16.438 4.895 1 89.5 487 SER B C 1
ATOM 9143 O O . SER B 1 487 ? -8.031 -16 5.984 1 89.5 487 SER B O 1
ATOM 9145 N N . CYS B 1 488 ? -7.508 -17.688 4.625 1 92 488 CYS B N 1
ATOM 9146 C CA . CYS B 1 488 ? -7.496 -18.688 5.688 1 92 488 CYS B CA 1
ATOM 9147 C C . CYS B 1 488 ? -6.133 -18.734 6.371 1 92 488 CYS B C 1
ATOM 9149 O O . CYS B 1 488 ? -5.125 -19.047 5.738 1 92 488 CYS B O 1
ATOM 9151 N N . GLN B 1 489 ? -6.176 -18.5 7.707 1 88.88 489 GLN B N 1
ATOM 9152 C CA . GLN B 1 489 ? -4.902 -18.406 8.406 1 88.88 489 GLN B CA 1
ATOM 9153 C C . GLN B 1 489 ? -4.938 -19.188 9.727 1 88.88 489 GLN B C 1
ATOM 9155 O O . GLN B 1 489 ? -6.008 -19.391 10.297 1 88.88 489 GLN B O 1
ATOM 9160 N N . SER B 1 490 ? -3.822 -19.719 10.094 1 90.88 490 SER B N 1
ATOM 9161 C CA . SER B 1 490 ? -3.543 -20.281 11.406 1 90.88 490 SER B CA 1
ATOM 9162 C C . SER B 1 490 ? -2.07 -20.125 11.773 1 90.88 490 SER B C 1
ATOM 9164 O O . SER B 1 490 ? -1.234 -19.875 10.906 1 90.88 490 SER B O 1
ATOM 9166 N N . GLU B 1 491 ? -1.652 -20.203 12.992 1 87 491 GLU B N 1
ATOM 9167 C CA . GLU B 1 491 ? -0.293 -19.969 13.461 1 87 491 GLU B CA 1
ATOM 9168 C C . GLU B 1 491 ? 0.676 -21.016 12.922 1 87 491 GLU B C 1
ATOM 9170 O O . GLU B 1 491 ? 1.801 -20.688 12.539 1 87 491 GLU B O 1
ATOM 9175 N N . ASN B 1 492 ? 0.246 -22.266 12.812 1 90.38 492 ASN B N 1
ATOM 9176 C CA . ASN B 1 492 ? 1.15 -23.344 12.445 1 90.38 492 ASN B CA 1
ATOM 9177 C C . ASN B 1 492 ? 0.684 -24.062 11.18 1 90.38 492 ASN B C 1
ATOM 9179 O O . ASN B 1 492 ? 0.891 -25.266 11.031 1 90.38 492 ASN B O 1
ATOM 9183 N N . SER B 1 493 ? 0.036 -23.375 10.328 1 89.25 493 SER B N 1
ATOM 9184 C CA . SER B 1 493 ? -0.531 -24 9.133 1 89.25 493 SER B CA 1
ATOM 9185 C C . SER B 1 493 ? 0.555 -24.641 8.281 1 89.25 493 SER B C 1
ATOM 9187 O O . SER B 1 493 ? 0.356 -25.719 7.727 1 89.25 493 SER B O 1
ATOM 9189 N N . VAL B 1 494 ? 1.714 -24.031 8.172 1 87.12 494 VAL B N 1
ATOM 9190 C CA . VAL B 1 494 ? 2.787 -24.531 7.316 1 87.12 494 VAL B CA 1
ATOM 9191 C C . VAL B 1 494 ? 3.297 -25.859 7.848 1 87.12 494 VAL B C 1
ATOM 9193 O O . VAL B 1 494 ? 3.58 -26.781 7.07 1 87.12 494 VAL B O 1
ATOM 9196 N N . ALA B 1 495 ? 3.416 -25.953 9.094 1 90.94 495 ALA B N 1
ATOM 9197 C CA . ALA B 1 495 ? 3.883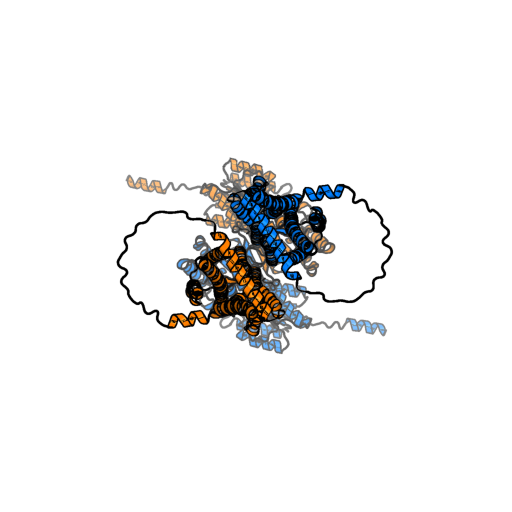 -27.203 9.688 1 90.94 495 ALA B CA 1
ATOM 9198 C C . ALA B 1 495 ? 2.932 -28.359 9.375 1 90.94 495 ALA B C 1
ATOM 9200 O O . ALA B 1 495 ? 3.371 -29.453 9.031 1 90.94 495 ALA B O 1
ATOM 9201 N N . TYR B 1 496 ? 1.68 -28.203 9.477 1 93.75 496 TYR B N 1
ATOM 9202 C CA . TYR B 1 496 ? 0.693 -29.25 9.188 1 93.75 496 TYR B CA 1
ATOM 9203 C C . TYR B 1 496 ? 0.702 -29.594 7.703 1 93.75 496 TYR B C 1
ATOM 9205 O O . TYR B 1 496 ? 0.613 -30.766 7.336 1 93.75 496 TYR B O 1
ATOM 9213 N N . LEU B 1 497 ? 0.868 -28.609 6.875 1 89.88 497 LEU B N 1
ATOM 9214 C CA . LEU B 1 497 ? 0.878 -28.844 5.438 1 89.88 497 LEU B CA 1
ATOM 9215 C C . LEU B 1 497 ? 2.131 -29.609 5.02 1 89.88 497 LEU B C 1
ATOM 9217 O O . LEU B 1 497 ? 2.072 -30.469 4.141 1 89.88 497 LEU B O 1
ATOM 9221 N N . VAL B 1 498 ? 3.189 -29.25 5.598 1 88.81 498 VAL B N 1
ATOM 9222 C CA . VAL B 1 498 ? 4.434 -29.953 5.297 1 88.81 498 VAL B CA 1
ATOM 9223 C C . VAL B 1 498 ? 4.324 -31.422 5.734 1 88.81 498 VAL B C 1
ATOM 9225 O O . VAL B 1 498 ? 4.742 -32.312 5.004 1 88.81 498 VAL B O 1
ATOM 9228 N N . LEU B 1 499 ? 3.797 -31.641 6.828 1 92.5 499 LEU B N 1
ATOM 9229 C CA . LEU B 1 499 ? 3.621 -33 7.32 1 92.5 499 LEU B CA 1
ATOM 9230 C C . LEU B 1 499 ? 2.695 -33.781 6.402 1 92.5 499 LEU B C 1
ATOM 9232 O O . LEU B 1 499 ? 2.994 -34.938 6.059 1 92.5 499 LEU B O 1
ATOM 9236 N N . LEU B 1 500 ? 1.622 -33.25 6.031 1 91.88 500 LEU B N 1
ATOM 9237 C CA . LEU B 1 500 ? 0.702 -33.875 5.105 1 91.88 500 LEU B CA 1
ATOM 9238 C C . LEU B 1 500 ? 1.365 -34.125 3.752 1 91.88 500 LEU B C 1
ATOM 9240 O O . LEU B 1 500 ? 1.195 -35.188 3.145 1 91.88 500 LEU B O 1
ATOM 9244 N N . GLY B 1 501 ? 2.076 -33.125 3.318 1 87.62 501 GLY B N 1
ATOM 9245 C CA . GLY B 1 501 ? 2.787 -33.25 2.055 1 87.62 501 GLY B CA 1
ATOM 9246 C C . GLY B 1 501 ? 3.812 -34.375 2.049 1 87.62 501 GLY B C 1
ATOM 9247 O O . GLY B 1 501 ? 3.881 -35.156 1.098 1 87.62 501 GLY B O 1
ATOM 9248 N N . LEU B 1 502 ? 4.566 -34.469 3.037 1 88.12 502 LEU B N 1
ATOM 9249 C CA . LEU B 1 502 ? 5.598 -35.5 3.125 1 88.12 502 LEU B CA 1
ATOM 9250 C C . LEU B 1 502 ? 4.977 -36.875 3.205 1 88.12 502 LEU B C 1
ATOM 9252 O O . LEU B 1 502 ? 5.477 -37.844 2.586 1 88.12 502 LEU B O 1
ATOM 9256 N N . LEU B 1 503 ? 3.941 -36.969 3.979 1 89.81 503 LEU B N 1
ATOM 9257 C CA . LEU B 1 503 ? 3.244 -38.25 4.102 1 89.81 503 LEU B CA 1
ATOM 9258 C C . LEU B 1 503 ? 2.73 -38.719 2.746 1 89.81 503 LEU B C 1
ATOM 9260 O O . LEU B 1 503 ? 2.955 -39.844 2.357 1 89.81 503 LEU B O 1
ATOM 9264 N N . ASN B 1 504 ? 2.135 -37.875 2.043 1 87.12 504 ASN B N 1
ATOM 9265 C CA . ASN B 1 504 ? 1.549 -38.219 0.759 1 87.12 504 ASN B CA 1
ATOM 9266 C C . ASN B 1 504 ? 2.613 -38.375 -0.325 1 87.12 504 ASN B C 1
ATOM 9268 O O . ASN B 1 504 ? 2.477 -39.188 -1.235 1 87.12 504 ASN B O 1
ATOM 9272 N N . LEU B 1 505 ? 3.662 -37.656 -0.229 1 83.44 505 LEU B N 1
ATOM 9273 C CA . LEU B 1 505 ? 4.77 -37.812 -1.165 1 83.44 505 LEU B CA 1
ATOM 9274 C C . LEU B 1 505 ? 5.457 -39.156 -0.98 1 83.44 505 LEU B C 1
ATOM 9276 O O . LEU B 1 505 ? 5.891 -39.781 -1.954 1 83.44 505 LEU B O 1
ATOM 9280 N N . PHE B 1 506 ? 5.555 -39.562 0.178 1 84.69 506 PHE B N 1
ATOM 9281 C CA . PHE B 1 506 ? 6.156 -40.844 0.484 1 84.69 506 PHE B CA 1
ATOM 9282 C C . PHE B 1 506 ? 5.34 -41.969 -0.124 1 84.69 506 PHE B C 1
ATOM 9284 O O . PHE B 1 506 ? 5.895 -42.875 -0.753 1 84.69 506 PHE B O 1
ATOM 9291 N N . VAL B 1 507 ? 4.125 -41.938 0.024 1 82.44 507 VAL B N 1
ATOM 9292 C CA . VAL B 1 507 ? 3.252 -42.969 -0.491 1 82.44 507 VAL B CA 1
ATOM 9293 C C . VAL B 1 507 ? 3.234 -42.938 -2.018 1 82.44 507 VAL B C 1
ATOM 9295 O O . VAL B 1 507 ? 3.18 -43.969 -2.674 1 82.44 507 VAL B O 1
ATOM 9298 N N . LEU B 1 508 ? 3.266 -41.75 -2.525 1 81.88 508 LEU B N 1
ATOM 9299 C CA . LEU B 1 508 ? 3.314 -41.594 -3.977 1 81.88 508 LEU B CA 1
ATOM 9300 C C . LEU B 1 508 ? 4.605 -42.188 -4.539 1 81.88 508 LEU B C 1
ATOM 9302 O O . LEU B 1 508 ? 4.605 -42.781 -5.625 1 81.88 508 LEU B O 1
ATOM 9306 N N . ALA B 1 509 ? 5.645 -42.094 -3.877 1 80.69 509 ALA B N 1
ATOM 9307 C CA . ALA B 1 509 ? 6.918 -42.656 -4.305 1 80.69 509 ALA B CA 1
ATOM 9308 C C . ALA B 1 509 ? 6.848 -44.188 -4.344 1 80.69 509 ALA B C 1
ATOM 9310 O O . ALA B 1 509 ? 7.359 -44.812 -5.277 1 80.69 509 ALA B O 1
ATOM 9311 N N . ILE B 1 510 ? 6.215 -44.688 -3.426 1 78.62 510 ILE B N 1
ATOM 9312 C CA . ILE B 1 510 ? 6.051 -46.156 -3.379 1 78.62 510 ILE B CA 1
ATOM 9313 C C . ILE B 1 510 ? 5.18 -46.594 -4.547 1 78.62 510 ILE B C 1
ATOM 9315 O O . ILE B 1 510 ? 5.473 -47.625 -5.191 1 78.62 510 ILE B O 1
ATOM 9319 N N . ALA B 1 511 ? 4.148 -45.781 -4.762 1 75.56 511 ALA B N 1
ATOM 9320 C CA . ALA B 1 511 ? 3.248 -46.125 -5.863 1 75.56 511 ALA B CA 1
ATOM 9321 C C . ALA B 1 511 ? 3.963 -46.031 -7.207 1 75.56 511 ALA B C 1
ATOM 9323 O O . ALA B 1 511 ? 3.736 -46.875 -8.094 1 75.56 511 ALA B O 1
ATOM 9324 N N . CYS B 1 512 ? 4.742 -45.062 -7.375 1 74.19 512 CYS B N 1
ATOM 9325 C CA . CYS B 1 512 ? 5.508 -44.938 -8.602 1 74.19 512 CYS B CA 1
ATOM 9326 C C . CYS B 1 512 ? 6.473 -46.094 -8.789 1 74.19 512 CYS B C 1
ATOM 9328 O O . CYS B 1 512 ? 6.664 -46.562 -9.914 1 74.19 512 CYS B O 1
ATOM 9330 N N . PHE B 1 513 ? 7.004 -46.562 -7.73 1 76.06 513 PHE B N 1
ATOM 9331 C CA . PHE B 1 513 ? 7.898 -47.719 -7.777 1 76.06 513 PHE B CA 1
ATOM 9332 C C . PHE B 1 513 ? 7.148 -48.969 -8.219 1 76.06 513 PHE B C 1
ATOM 9334 O O . PHE B 1 513 ? 7.652 -49.75 -9.031 1 76.06 513 PHE B O 1
ATOM 9341 N N . GLN B 1 514 ? 5.984 -49.156 -7.738 1 73.38 514 GLN B N 1
ATOM 9342 C CA . GLN B 1 514 ? 5.168 -50.312 -8.117 1 73.38 514 GLN B CA 1
ATOM 9343 C C . GLN B 1 514 ? 4.742 -50.219 -9.578 1 73.38 514 GLN B C 1
ATOM 9345 O O . GLN B 1 514 ? 4.672 -51.25 -10.266 1 73.38 514 GLN B O 1
ATOM 9350 N N . ALA B 1 515 ? 4.363 -49.031 -9.969 1 71.25 515 ALA B N 1
ATOM 9351 C CA . ALA B 1 515 ? 3.98 -48.844 -11.359 1 71.25 515 ALA B CA 1
ATOM 9352 C C . ALA B 1 515 ? 5.156 -49.125 -12.297 1 71.25 515 ALA B C 1
ATOM 9354 O O . ALA B 1 515 ? 4.977 -49.656 -13.383 1 71.25 515 ALA B O 1
ATOM 9355 N N . PHE B 1 516 ? 6.312 -48.781 -11.859 1 69.69 516 PHE B N 1
ATOM 9356 C CA . PHE B 1 516 ? 7.52 -49.031 -12.633 1 69.69 516 PHE B CA 1
ATOM 9357 C C . PHE B 1 516 ? 7.766 -50.531 -12.781 1 69.69 516 PHE B C 1
ATOM 9359 O O . PHE B 1 516 ? 8.188 -51 -13.844 1 69.69 516 PHE B O 1
ATOM 9366 N N . LYS B 1 517 ? 7.477 -51.312 -11.82 1 70.56 517 LYS B N 1
ATOM 9367 C CA . LYS B 1 517 ? 7.648 -52.75 -11.859 1 70.56 517 LYS B CA 1
ATOM 9368 C C . LYS B 1 517 ? 6.637 -53.406 -12.797 1 70.56 517 LYS B C 1
ATOM 9370 O O . LYS B 1 517 ? 6.934 -54.406 -13.438 1 70.56 517 LYS B O 1
ATOM 9375 N N . ALA B 1 518 ? 5.469 -52.75 -12.875 1 64.62 518 ALA B N 1
ATOM 9376 C CA . ALA B 1 518 ? 4.395 -53.312 -13.68 1 64.62 518 ALA B CA 1
ATOM 9377 C C . ALA B 1 518 ? 4.484 -52.844 -15.125 1 64.62 518 ALA B C 1
ATOM 9379 O O . ALA B 1 518 ? 3.65 -53.219 -15.961 1 64.62 518 ALA B O 1
ATOM 9380 N N . ARG B 1 519 ? 5.469 -52.094 -15.523 1 63.78 519 ARG B N 1
ATOM 9381 C CA . ARG B 1 519 ? 5.523 -51.406 -16.812 1 63.78 519 ARG B CA 1
ATOM 9382 C C . ARG B 1 519 ? 5.641 -52.438 -17.953 1 63.78 519 ARG B C 1
ATOM 9384 O O . ARG B 1 519 ? 5.176 -52.156 -19.078 1 63.78 519 ARG B O 1
ATOM 9391 N N . ASN B 1 520 ? 6.301 -53.562 -17.641 1 57.12 520 ASN B N 1
ATOM 9392 C CA . ASN B 1 520 ? 6.555 -54.531 -18.688 1 57.12 520 ASN B CA 1
ATOM 9393 C C . ASN B 1 520 ? 5.43 -55.562 -18.797 1 57.12 520 ASN B C 1
ATOM 9395 O O . ASN B 1 520 ? 5.512 -56.5 -19.594 1 57.12 520 ASN B O 1
ATOM 9399 N N . ILE B 1 521 ? 4.527 -55.344 -17.859 1 56.94 521 ILE B N 1
ATOM 9400 C CA . ILE B 1 521 ? 3.449 -56.344 -17.891 1 56.94 521 ILE B CA 1
ATOM 9401 C C . ILE B 1 521 ? 2.402 -55.906 -18.938 1 56.94 521 ILE B C 1
ATOM 9403 O O . ILE B 1 521 ? 1.789 -54.844 -18.812 1 56.94 521 ILE B O 1
ATOM 9407 N N . GLN B 1 522 ? 2.586 -56.281 -20.109 1 48.78 522 GLN B N 1
ATOM 9408 C CA . GLN B 1 522 ? 1.581 -56.031 -21.141 1 48.78 522 GLN B CA 1
ATOM 9409 C C . GLN B 1 522 ? 0.25 -56.688 -20.781 1 48.78 522 GLN B C 1
ATOM 9411 O O . GLN B 1 522 ? 0.165 -57.906 -20.688 1 48.78 522 GLN B O 1
ATOM 9416 N N . THR B 1 523 ? -0.507 -56.031 -19.922 1 51.22 523 THR B N 1
ATOM 9417 C CA . THR B 1 523 ? -1.828 -56.594 -19.656 1 51.22 523 THR B CA 1
ATOM 9418 C C . THR B 1 523 ? -2.744 -56.375 -20.859 1 51.22 523 THR B C 1
ATOM 9420 O O . THR B 1 523 ? -2.484 -55.531 -21.719 1 51.22 523 THR B O 1
ATOM 9423 N N . GLU B 1 524 ? -3.68 -57.25 -21.062 1 47.5 524 GLU B N 1
ATOM 9424 C CA . GLU B 1 524 ? -4.648 -57.281 -22.156 1 47.5 524 GLU B CA 1
ATOM 9425 C C . GLU B 1 524 ? -5.219 -55.906 -22.438 1 47.5 524 GLU B C 1
ATOM 9427 O O . GLU B 1 524 ? -5.457 -55.531 -23.594 1 47.5 524 GLU B O 1
ATOM 9432 N N . PHE B 1 525 ? -5.355 -55.125 -21.453 1 51.94 525 PHE B N 1
ATOM 9433 C CA . PHE B 1 525 ? -6.082 -53.875 -21.625 1 51.94 525 PHE B CA 1
ATOM 9434 C C . PHE B 1 525 ? -5.172 -52.688 -21.344 1 51.94 525 PHE B C 1
ATOM 9436 O O . PHE B 1 525 ? -5.652 -51.562 -21.109 1 51.94 525 PHE B O 1
ATOM 9443 N N . SER B 1 526 ? -3.879 -52.969 -21.656 1 54 526 SER B N 1
ATOM 9444 C CA . SER B 1 526 ? -2.885 -51.906 -21.469 1 54 526 SER B CA 1
ATOM 9445 C C . SER B 1 526 ? -3.238 -51 -20.281 1 54 526 SER B C 1
ATOM 9447 O O . SER B 1 526 ? -3.027 -49.781 -20.328 1 54 526 SER B O 1
ATOM 9449 N N . GLU B 1 527 ? -3.949 -51.625 -19.234 1 68.38 527 GLU B N 1
ATOM 9450 C CA . GLU B 1 527 ? -4.465 -50.875 -18.109 1 68.38 527 GLU B CA 1
ATOM 9451 C C . GLU B 1 527 ? -3.326 -50.312 -17.25 1 68.38 527 GLU B C 1
ATOM 9453 O O . GLU B 1 527 ? -3.422 -49.219 -16.734 1 68.38 527 GLU B O 1
ATOM 9458 N N . ALA B 1 528 ? -2.287 -51.031 -17.25 1 68.12 528 ALA B N 1
ATOM 9459 C CA . ALA B 1 528 ? -1.185 -50.594 -16.391 1 68.12 528 ALA B CA 1
ATOM 9460 C C . ALA B 1 528 ? -0.554 -49.312 -16.906 1 68.12 528 ALA B C 1
ATOM 9462 O O . ALA B 1 528 ? -0.131 -48.469 -16.109 1 68.12 528 ALA B O 1
ATOM 9463 N N . THR B 1 529 ? -0.635 -49.125 -18.156 1 70.19 529 THR B N 1
ATOM 9464 C CA . THR B 1 529 ? -0.046 -47.938 -18.734 1 70.19 529 THR B CA 1
ATOM 9465 C C . THR B 1 529 ? -0.851 -46.688 -18.359 1 70.19 529 THR B C 1
ATOM 9467 O O . THR B 1 529 ? -0.28 -45.688 -17.969 1 70.19 529 THR B O 1
ATOM 9470 N N . TYR B 1 530 ? -2.113 -46.75 -18.422 1 75.44 530 TYR B N 1
ATOM 9471 C CA . TYR B 1 530 ? -2.957 -45.594 -18.141 1 75.44 530 TYR B CA 1
ATOM 9472 C C . TYR B 1 530 ? -3.002 -45.312 -16.656 1 75.44 530 TYR B C 1
ATOM 9474 O O . TYR B 1 530 ? -3.088 -44.156 -16.25 1 75.44 530 TYR B O 1
ATOM 9482 N N . ILE B 1 531 ? -2.949 -46.281 -15.836 1 77.88 531 ILE B N 1
ATOM 9483 C CA . ILE B 1 531 ? -2.848 -46.062 -14.391 1 77.88 531 ILE B CA 1
ATOM 9484 C C . ILE B 1 531 ? -1.512 -45.406 -14.062 1 77.88 531 ILE B C 1
ATOM 9486 O O . ILE B 1 531 ? -1.451 -44.5 -13.219 1 77.88 531 ILE B O 1
ATOM 9490 N N . GLY B 1 532 ? -0.487 -45.875 -14.703 1 75.62 532 GLY B N 1
ATOM 9491 C CA . GLY B 1 532 ? 0.81 -45.219 -14.539 1 75.62 532 GLY B CA 1
ATOM 9492 C C . GLY B 1 532 ? 0.811 -43.75 -14.938 1 75.62 532 GLY B C 1
ATOM 9493 O O . GLY B 1 532 ? 1.4 -42.938 -14.25 1 75.62 532 GLY B O 1
ATOM 9494 N N . LEU B 1 533 ? 0.109 -43.469 -16 1 75.25 533 LEU B N 1
ATOM 9495 C CA . LEU B 1 533 ? 0.004 -42.094 -16.453 1 75.25 533 LEU B CA 1
ATOM 9496 C C . LEU B 1 533 ? -0.77 -41.25 -15.438 1 75.25 533 LEU B C 1
ATOM 9498 O O . LEU B 1 533 ? -0.423 -40.094 -15.195 1 75.25 533 LEU B O 1
ATOM 9502 N N . ALA B 1 534 ? -1.813 -41.781 -14.93 1 78.69 534 ALA B N 1
ATOM 9503 C CA . ALA B 1 534 ? -2.576 -41.062 -13.898 1 78.69 534 ALA B CA 1
ATOM 9504 C C . ALA B 1 534 ? -1.716 -40.812 -12.664 1 78.69 534 ALA B C 1
ATOM 9506 O O . ALA B 1 534 ? -1.766 -39.719 -12.094 1 78.69 534 ALA B O 1
ATOM 9507 N N . MET B 1 535 ? -0.938 -41.719 -12.336 1 78.81 535 MET B N 1
ATOM 9508 C CA . MET B 1 535 ? -0.058 -41.562 -11.18 1 78.81 535 MET B CA 1
ATOM 9509 C C . MET B 1 535 ? 1.024 -40.531 -11.461 1 78.81 535 MET B C 1
ATOM 9511 O O . MET B 1 535 ? 1.387 -39.75 -10.578 1 78.81 535 MET B O 1
ATOM 9515 N N . PHE B 1 536 ? 1.453 -40.531 -12.648 1 75.12 536 PHE B N 1
ATOM 9516 C CA . PHE B 1 536 ? 2.453 -39.531 -13.039 1 75.12 536 PHE B CA 1
ATOM 9517 C C . PHE B 1 536 ? 1.874 -38.125 -12.984 1 75.12 536 PHE B C 1
ATOM 9519 O O . PHE B 1 536 ? 2.562 -37.188 -12.594 1 75.12 536 PHE B O 1
ATOM 9526 N N . THR B 1 537 ? 0.732 -38 -13.406 1 76.75 537 THR B N 1
ATOM 9527 C CA . THR B 1 537 ? 0.062 -36.719 -13.336 1 76.75 537 THR B CA 1
ATOM 9528 C C . THR B 1 537 ? -0.057 -36.25 -11.883 1 76.75 537 THR B C 1
ATOM 9530 O O . THR B 1 537 ? 0.078 -35.062 -11.594 1 76.75 537 THR B O 1
ATOM 9533 N N . LEU B 1 538 ? -0.305 -37.188 -11.039 1 79.19 538 LEU B N 1
ATOM 9534 C CA . LEU B 1 538 ? -0.415 -36.844 -9.625 1 79.19 538 LEU B CA 1
ATOM 9535 C C . LEU B 1 538 ? 0.93 -36.375 -9.07 1 79.19 538 LEU B C 1
ATOM 9537 O O . LEU B 1 538 ? 0.998 -35.406 -8.328 1 79.19 538 LEU B O 1
ATOM 9541 N N . VAL B 1 539 ? 1.904 -37.031 -9.508 1 77.06 539 VAL B N 1
ATOM 9542 C CA . VAL B 1 539 ? 3.24 -36.688 -9.031 1 77.06 539 VAL B CA 1
ATOM 9543 C C . VAL B 1 539 ? 3.658 -35.344 -9.594 1 77.06 539 VAL B C 1
ATOM 9545 O O . VAL B 1 539 ? 4.195 -34.5 -8.875 1 77.06 539 VAL B O 1
ATOM 9548 N N . GLN B 1 540 ? 3.424 -35.188 -10.805 1 74.75 540 GLN B N 1
ATOM 9549 C CA . GLN B 1 540 ? 3.768 -33.906 -11.445 1 74.75 540 GLN B CA 1
ATOM 9550 C C . GLN B 1 540 ? 2.99 -32.75 -10.82 1 74.75 540 GLN B C 1
ATOM 9552 O O . GLN B 1 540 ? 3.539 -31.672 -10.617 1 74.75 540 GLN B O 1
ATOM 9557 N N . ALA B 1 541 ? 1.787 -32.969 -10.562 1 77 541 ALA B N 1
ATOM 9558 C CA . ALA B 1 541 ? 0.952 -31.938 -9.945 1 77 541 ALA B CA 1
ATOM 9559 C C . ALA B 1 541 ? 1.449 -31.594 -8.547 1 77 541 ALA B C 1
ATOM 9561 O O . ALA B 1 541 ? 1.432 -30.422 -8.141 1 77 541 ALA B O 1
ATOM 9562 N N . TYR B 1 542 ? 1.868 -32.562 -7.871 1 77.12 542 TYR B N 1
ATOM 9563 C CA . TYR B 1 542 ? 2.367 -32.344 -6.516 1 77.12 542 TYR B CA 1
ATOM 9564 C C . TYR B 1 542 ? 3.691 -31.594 -6.535 1 77.12 542 TYR B C 1
ATOM 9566 O O . TYR B 1 542 ? 3.879 -30.641 -5.777 1 77.12 542 TYR B O 1
ATOM 9574 N N . LEU B 1 543 ? 4.543 -31.875 -7.383 1 74.12 543 LEU B N 1
ATOM 9575 C CA . LEU B 1 543 ? 5.883 -31.312 -7.418 1 74.12 543 LEU B CA 1
ATOM 9576 C C . LEU B 1 543 ? 5.852 -29.891 -7.98 1 74.12 543 LEU B C 1
ATOM 9578 O O . LEU B 1 543 ? 6.633 -29.031 -7.562 1 74.12 543 LEU B O 1
ATOM 9582 N N . SER B 1 544 ? 4.988 -29.656 -8.883 1 75 544 SER B N 1
ATOM 9583 C CA . SER B 1 544 ? 4.914 -28.328 -9.469 1 75 544 SER B CA 1
ATOM 9584 C C . SER B 1 544 ? 3.875 -27.469 -8.766 1 75 544 SER B C 1
ATOM 9586 O O . SER B 1 544 ? 4.082 -26.266 -8.57 1 75 544 SER B O 1
ATOM 9588 N N . GLY B 1 545 ? 2.838 -28.109 -8.391 1 77.44 545 GLY B N 1
ATOM 9589 C CA . GLY B 1 545 ? 1.712 -27.375 -7.84 1 77.44 545 GLY B CA 1
ATOM 9590 C C . GLY B 1 545 ? 1.958 -26.875 -6.43 1 77.44 545 GLY B C 1
ATOM 9591 O O . GLY B 1 545 ? 1.659 -25.719 -6.117 1 77.44 545 GLY B O 1
ATOM 9592 N N . VAL B 1 546 ? 2.549 -27.641 -5.613 1 78.44 546 VAL B N 1
ATOM 9593 C CA . VAL B 1 546 ? 2.689 -27.297 -4.199 1 78.44 546 VAL B CA 1
ATOM 9594 C C . VAL B 1 546 ? 3.59 -26.078 -4.047 1 78.44 546 VAL B C 1
ATOM 9596 O O . VAL B 1 546 ? 3.221 -25.109 -3.391 1 78.44 546 VAL B O 1
ATOM 9599 N N . PRO B 1 547 ? 4.734 -26.094 -4.652 1 76.69 547 PRO B N 1
ATOM 9600 C CA . PRO B 1 547 ? 5.562 -24.891 -4.535 1 76.69 547 PRO B CA 1
ATOM 9601 C C . PRO B 1 547 ? 4.871 -23.641 -5.078 1 76.69 547 PRO B C 1
ATOM 9603 O O . PRO B 1 547 ? 5.027 -22.547 -4.516 1 76.69 547 PRO B O 1
ATOM 9606 N N . ILE B 1 548 ? 4.191 -23.828 -6.098 1 81.25 548 ILE B N 1
ATOM 9607 C CA . ILE B 1 548 ? 3.498 -22.703 -6.707 1 81.25 548 ILE B CA 1
ATOM 9608 C C . ILE B 1 548 ? 2.451 -22.156 -5.738 1 81.25 548 ILE B C 1
ATOM 9610 O O . ILE B 1 548 ? 2.348 -20.938 -5.547 1 81.25 548 ILE B O 1
ATOM 9614 N N . VAL B 1 549 ? 1.749 -23 -5.137 1 84.88 549 VAL B N 1
ATOM 9615 C CA . VAL B 1 549 ? 0.699 -22.594 -4.207 1 84.88 549 VAL B CA 1
ATOM 9616 C C . VAL B 1 549 ? 1.321 -21.906 -2.992 1 84.88 549 VAL B C 1
ATOM 9618 O O . VAL B 1 549 ? 0.759 -20.953 -2.459 1 84.88 549 VAL B O 1
ATOM 9621 N N . VAL B 1 550 ? 2.457 -22.344 -2.586 1 82.12 550 VAL B N 1
ATOM 9622 C CA . VAL B 1 550 ? 3.145 -21.766 -1.438 1 82.12 550 VAL B CA 1
ATOM 9623 C C . VAL B 1 550 ? 3.58 -20.344 -1.769 1 82.12 550 VAL B C 1
ATOM 9625 O O . VAL B 1 550 ? 3.498 -19.453 -0.921 1 82.12 550 VAL B O 1
ATOM 9628 N N . VAL B 1 551 ? 3.965 -20.156 -2.934 1 81.38 551 VAL B N 1
ATOM 9629 C CA . VAL B 1 551 ? 4.48 -18.859 -3.34 1 81.38 551 VAL B CA 1
ATOM 9630 C C . VAL B 1 551 ? 3.332 -17.844 -3.418 1 81.38 551 VAL B C 1
ATOM 9632 O O . VAL B 1 551 ? 3.496 -16.688 -3.059 1 81.38 551 VAL B O 1
ATOM 9635 N N . VAL B 1 552 ? 2.211 -18.25 -3.814 1 85.5 552 VAL B N 1
ATOM 9636 C CA . VAL B 1 552 ? 1.116 -17.312 -4.051 1 85.5 552 VAL B CA 1
ATOM 9637 C C . VAL B 1 552 ? 0.188 -17.297 -2.838 1 85.5 552 VAL B C 1
ATOM 9639 O O . VAL B 1 552 ? -0.866 -16.656 -2.867 1 85.5 552 VAL B O 1
ATOM 9642 N N . ARG B 1 553 ? 0.514 -17.844 -1.782 1 82.62 553 ARG B N 1
ATOM 9643 C CA . ARG B 1 553 ? -0.351 -18.047 -0.625 1 82.62 553 ARG B CA 1
ATOM 9644 C C . ARG B 1 553 ? -0.802 -16.703 -0.037 1 82.62 553 ARG B C 1
ATOM 9646 O O . ARG B 1 553 ? -1.893 -16.609 0.528 1 82.62 553 ARG B O 1
ATOM 9653 N N . GLU B 1 554 ? -0.068 -15.734 -0.268 1 77.19 554 GLU B N 1
ATOM 9654 C CA . GLU B 1 554 ? -0.37 -14.469 0.391 1 77.19 554 GLU B CA 1
ATOM 9655 C C . GLU B 1 554 ? -1.157 -13.539 -0.53 1 77.19 554 GLU B C 1
ATOM 9657 O O . GLU B 1 554 ? -1.485 -12.414 -0.152 1 77.19 554 GLU B O 1
ATOM 9662 N N . ILE B 1 555 ? -1.496 -14.055 -1.682 1 84.81 555 ILE B N 1
ATOM 9663 C CA . ILE B 1 555 ? -2.291 -13.297 -2.645 1 84.81 555 ILE B CA 1
ATOM 9664 C C . ILE B 1 555 ? -3.609 -14.023 -2.906 1 84.81 555 ILE B C 1
ATOM 9666 O O . ILE B 1 555 ? -3.664 -14.953 -3.711 1 84.81 555 ILE B O 1
ATOM 9670 N N . PRO B 1 556 ? -4.637 -13.477 -2.326 1 87.44 556 PRO B N 1
ATOM 9671 C CA . PRO B 1 556 ? -5.879 -14.25 -2.287 1 87.44 556 PRO B CA 1
ATOM 9672 C C . PRO B 1 556 ? -6.391 -14.617 -3.68 1 87.44 556 PRO B C 1
ATOM 9674 O O . PRO B 1 556 ? -6.734 -15.773 -3.934 1 87.44 556 PRO B O 1
ATOM 9677 N N . VAL B 1 557 ? -6.457 -13.695 -4.609 1 88.44 557 VAL B N 1
ATOM 9678 C CA . VAL B 1 557 ? -7.012 -13.961 -5.93 1 88.44 557 VAL B CA 1
ATOM 9679 C C . VAL B 1 557 ? -6.121 -14.953 -6.676 1 88.44 557 VAL B C 1
ATOM 9681 O O . VAL B 1 557 ? -6.621 -15.891 -7.305 1 88.44 557 VAL B O 1
ATOM 9684 N N . ALA B 1 558 ? -4.816 -14.719 -6.621 1 88.06 558 ALA B N 1
ATOM 9685 C CA . ALA B 1 558 ? -3.877 -15.633 -7.262 1 88.06 558 ALA B CA 1
ATOM 9686 C C . ALA B 1 558 ? -3.941 -17.016 -6.625 1 88.06 558 ALA B C 1
ATOM 9688 O O . ALA B 1 558 ? -3.932 -18.031 -7.328 1 88.06 558 ALA B O 1
ATOM 9689 N N . PHE B 1 559 ? -3.971 -17.047 -5.359 1 90.88 559 PHE B N 1
ATOM 9690 C CA . PHE B 1 559 ? -4.074 -18.312 -4.645 1 90.88 559 PHE B CA 1
ATOM 9691 C C . PHE B 1 559 ? -5.312 -19.094 -5.086 1 90.88 559 PHE B C 1
ATOM 9693 O O . PHE B 1 559 ? -5.246 -20.297 -5.336 1 90.88 559 PHE B O 1
ATOM 9700 N N . TYR B 1 560 ? -6.461 -18.438 -5.152 1 93.19 560 TYR B N 1
ATOM 9701 C CA . TYR B 1 560 ? -7.734 -19.031 -5.543 1 93.19 560 TYR B CA 1
ATOM 9702 C C . TYR B 1 560 ? -7.664 -19.578 -6.961 1 93.19 560 TYR B C 1
ATOM 9704 O O . TYR B 1 560 ? -8.008 -20.734 -7.199 1 93.19 560 TYR B O 1
ATOM 9712 N N . LEU B 1 561 ? -7.195 -18.812 -7.871 1 90.81 561 LEU B N 1
ATOM 9713 C CA . LEU B 1 561 ? -7.199 -19.203 -9.273 1 90.81 561 LEU B CA 1
ATOM 9714 C C . LEU B 1 561 ? -6.199 -20.328 -9.531 1 90.81 561 LEU B C 1
ATOM 9716 O O . LEU B 1 561 ? -6.512 -21.297 -10.227 1 90.81 561 LEU B O 1
ATOM 9720 N N . VAL B 1 562 ? -5.027 -20.203 -8.961 1 88.44 562 VAL B N 1
ATOM 9721 C CA . VAL B 1 562 ? -3.992 -21.203 -9.148 1 88.44 562 VAL B CA 1
ATOM 9722 C C . VAL B 1 562 ? -4.453 -22.531 -8.547 1 88.44 562 VAL B C 1
ATOM 9724 O O . VAL B 1 562 ? -4.359 -23.578 -9.195 1 88.44 562 VAL B O 1
ATOM 9727 N N . SER B 1 563 ? -4.957 -22.484 -7.375 1 91.69 563 SER B N 1
ATOM 9728 C CA . SER B 1 563 ? -5.43 -23.703 -6.727 1 91.69 563 SER B CA 1
ATOM 9729 C C . SER B 1 563 ? -6.598 -24.328 -7.488 1 91.69 563 SER B C 1
ATOM 9731 O O . SER B 1 563 ? -6.668 -25.547 -7.648 1 91.69 563 SER B O 1
ATOM 9733 N N . THR B 1 564 ? -7.508 -23.516 -7.941 1 93 564 THR B N 1
ATOM 9734 C CA . THR B 1 564 ? -8.672 -24 -8.68 1 93 564 THR B CA 1
ATOM 9735 C C . THR B 1 564 ? -8.258 -24.703 -9.961 1 93 564 THR B C 1
ATOM 9737 O O . THR B 1 564 ? -8.711 -25.812 -10.25 1 93 564 THR B O 1
ATOM 9740 N N . PHE B 1 565 ? -7.336 -24.156 -10.648 1 89.19 565 PHE B N 1
ATOM 9741 C CA . PHE B 1 565 ? -6.91 -24.734 -11.914 1 89.19 565 PHE B CA 1
ATOM 9742 C C . PHE B 1 565 ? -6.098 -26 -11.68 1 89.19 565 PHE B C 1
ATOM 9744 O O . PHE B 1 565 ? -6.234 -26.984 -12.422 1 89.19 565 PHE B O 1
ATOM 9751 N N . LEU B 1 566 ? -5.273 -25.938 -10.703 1 87.69 566 LEU B N 1
ATOM 9752 C CA . LEU B 1 566 ? -4.469 -27.125 -10.406 1 87.69 566 LEU B CA 1
ATOM 9753 C C . LEU B 1 566 ? -5.355 -28.297 -10.023 1 87.69 566 LEU B C 1
ATOM 9755 O O . LEU B 1 566 ? -5.18 -29.406 -10.531 1 87.69 566 LEU B O 1
ATOM 9759 N N . ILE B 1 567 ? -6.316 -28.078 -9.172 1 92 567 ILE B N 1
ATOM 9760 C CA . ILE B 1 567 ? -7.207 -29.141 -8.719 1 92 567 ILE B CA 1
ATOM 9761 C C . ILE B 1 567 ? -8.094 -29.609 -9.875 1 92 567 ILE B C 1
ATOM 9763 O O . ILE B 1 567 ? -8.289 -30.812 -10.07 1 92 567 ILE B O 1
ATOM 9767 N N . PHE B 1 568 ? -8.594 -28.734 -10.625 1 92.69 568 PHE B N 1
ATOM 9768 C CA . PHE B 1 568 ? -9.461 -29.062 -11.758 1 92.69 568 PHE B CA 1
ATOM 9769 C C . PHE B 1 568 ? -8.727 -29.938 -12.766 1 92.69 568 PHE B C 1
ATOM 9771 O O . PHE B 1 568 ? -9.242 -30.969 -13.188 1 92.69 568 PHE B O 1
ATOM 9778 N N . LEU B 1 569 ? -7.551 -29.531 -13.094 1 87.25 569 LEU B N 1
ATOM 9779 C CA . LEU B 1 569 ? -6.781 -30.266 -14.094 1 87.25 569 LEU B CA 1
ATOM 9780 C C . LEU B 1 569 ? -6.398 -31.656 -13.57 1 87.25 569 LEU B C 1
ATOM 9782 O O . LEU B 1 569 ? -6.391 -32.625 -14.328 1 87.25 569 LEU B O 1
ATOM 9786 N N . LEU B 1 570 ? -6.059 -31.656 -12.391 1 88 570 LEU B N 1
ATOM 9787 C CA . LEU B 1 570 ? -5.719 -32.938 -11.789 1 88 570 LEU B CA 1
ATOM 9788 C C . LEU B 1 570 ? -6.914 -33.875 -11.812 1 88 570 LEU B C 1
ATOM 9790 O O . LEU B 1 570 ? -6.785 -35.062 -12.211 1 88 570 LEU B O 1
ATOM 9794 N N . CYS B 1 571 ? -8.047 -33.438 -11.438 1 93.25 571 CYS B N 1
ATOM 9795 C CA . CYS B 1 571 ? -9.258 -34.25 -11.398 1 93.25 571 CYS B CA 1
ATOM 9796 C C . CYS B 1 571 ? -9.656 -34.719 -12.797 1 93.25 571 CYS B C 1
ATOM 9798 O O . CYS B 1 571 ? -9.93 -35.906 -13.016 1 93.25 571 CYS B O 1
ATOM 9800 N N . MET B 1 572 ? -9.586 -33.844 -13.703 1 91.06 572 MET B N 1
ATOM 9801 C CA . MET B 1 572 ? -9.977 -34.188 -15.062 1 91.06 572 MET B CA 1
ATOM 9802 C C . MET B 1 572 ? -8.992 -35.188 -15.688 1 91.06 572 MET B C 1
ATOM 9804 O O . MET B 1 572 ? -9.391 -36.094 -16.422 1 91.06 572 MET B O 1
ATOM 9808 N N . ALA B 1 573 ? -7.723 -34.969 -15.398 1 86 573 ALA B N 1
ATOM 9809 C CA . ALA B 1 573 ? -6.711 -35.875 -15.93 1 86 573 ALA B CA 1
ATOM 9810 C C . ALA B 1 573 ? -6.926 -37.281 -15.422 1 86 573 ALA B C 1
ATOM 9812 O O . ALA B 1 573 ? -6.828 -38.25 -16.188 1 86 573 ALA B O 1
ATOM 9813 N N . ILE B 1 574 ? -7.242 -37.469 -14.195 1 88.75 574 ILE B N 1
ATOM 9814 C CA . ILE B 1 574 ? -7.449 -38.781 -13.602 1 88.75 574 ILE B CA 1
ATOM 9815 C C . ILE B 1 574 ? -8.664 -39.438 -14.242 1 88.75 574 ILE B C 1
ATOM 9817 O O . ILE B 1 574 ? -8.594 -40.625 -14.648 1 88.75 574 ILE B O 1
ATOM 9821 N N . ILE B 1 575 ? -9.734 -38.719 -14.422 1 92.19 575 ILE B N 1
ATOM 9822 C CA . ILE B 1 575 ? -10.953 -39.25 -15.008 1 92.19 575 ILE B CA 1
ATOM 9823 C C . ILE B 1 575 ? -10.711 -39.656 -16.453 1 92.19 575 ILE B C 1
ATOM 9825 O O . ILE B 1 575 ? -11.109 -40.719 -16.891 1 92.19 575 ILE B O 1
ATOM 9829 N N . LEU B 1 576 ? -10.031 -38.875 -17.156 1 87.56 576 LEU B N 1
ATOM 9830 C CA . LEU B 1 576 ? -9.781 -39.125 -18.578 1 87.56 576 LEU B CA 1
ATOM 9831 C C . LEU B 1 576 ? -8.859 -40.344 -18.766 1 87.56 576 LEU B C 1
ATOM 9833 O O . LEU B 1 576 ? -9.109 -41.188 -19.625 1 87.56 576 LEU B O 1
ATOM 9837 N N . PHE B 1 577 ? -7.84 -40.469 -17.953 1 83.88 577 PHE B N 1
ATOM 9838 C CA . PHE B 1 577 ? -6.863 -41.531 -18.125 1 83.88 577 PHE B CA 1
ATOM 9839 C C . PHE B 1 577 ? -7.438 -42.875 -17.672 1 83.88 577 PHE B C 1
ATOM 9841 O O . PHE B 1 577 ? -7.082 -43.906 -18.203 1 83.88 577 PHE B O 1
ATOM 9848 N N . ILE B 1 578 ? -8.328 -42.781 -16.719 1 88.06 578 ILE B N 1
ATOM 9849 C CA . ILE B 1 578 ? -8.828 -44.031 -16.172 1 88.06 578 ILE B CA 1
ATOM 9850 C C . ILE B 1 578 ? -10.055 -44.5 -16.953 1 88.06 578 ILE B C 1
ATOM 9852 O O . ILE B 1 578 ? -10.188 -45.688 -17.281 1 88.06 578 ILE B O 1
ATOM 9856 N N . PHE B 1 579 ? -10.93 -43.656 -17.422 1 90.81 579 PHE B N 1
ATOM 9857 C CA . PHE B 1 579 ? -12.227 -44.062 -17.969 1 90.81 579 PHE B CA 1
ATOM 9858 C C . PHE B 1 579 ? -12.219 -44 -19.484 1 90.81 579 PHE B C 1
ATOM 9860 O O . PHE B 1 579 ? -12.875 -44.812 -20.156 1 90.81 579 PHE B O 1
ATOM 9867 N N . LEU B 1 580 ? -11.516 -43.125 -20.062 1 86.94 580 LEU B N 1
ATOM 9868 C CA . LEU B 1 580 ? -11.594 -42.906 -21.5 1 86.94 580 LEU B CA 1
ATOM 9869 C C . LEU B 1 580 ? -11.125 -44.156 -22.25 1 86.94 580 LEU B C 1
ATOM 9871 O O . LEU B 1 580 ? -11.797 -44.594 -23.188 1 86.94 580 LEU B O 1
ATOM 9875 N N . PRO B 1 581 ? -9.914 -44.719 -21.906 1 82.81 581 PRO B N 1
ATOM 9876 C CA . PRO B 1 581 ? -9.492 -45.938 -22.609 1 82.81 581 PRO B CA 1
ATOM 9877 C C . PRO B 1 581 ? -10.484 -47.062 -22.453 1 82.81 581 PRO B C 1
ATOM 9879 O O . PRO B 1 581 ? -10.672 -47.875 -23.375 1 82.81 581 PRO B O 1
ATOM 9882 N N . LYS B 1 582 ? -11.133 -47.156 -21.406 1 86.69 582 LYS B N 1
ATOM 9883 C CA . LYS B 1 582 ? -12.094 -48.25 -21.156 1 86.69 582 LYS B CA 1
ATOM 9884 C C . LYS B 1 582 ? -13.375 -48.031 -21.953 1 86.69 582 LYS B C 1
ATOM 9886 O O . LYS B 1 582 ? -13.961 -49 -22.469 1 86.69 582 LYS B O 1
ATOM 9891 N N . VAL B 1 583 ? -13.805 -46.844 -22.016 1 88.12 583 VAL B N 1
ATOM 9892 C CA . VAL B 1 583 ? -15 -46.531 -22.812 1 88.12 583 VAL B CA 1
ATOM 9893 C C . VAL B 1 583 ? -14.734 -46.812 -24.281 1 88.12 583 VAL B C 1
ATOM 9895 O O . VAL B 1 583 ? -15.602 -47.375 -24.969 1 88.12 583 VAL B O 1
ATOM 9898 N N . SER B 1 584 ? -13.57 -46.469 -24.766 1 84.31 584 SER B N 1
ATOM 9899 C CA . SER B 1 584 ? -13.211 -46.719 -26.156 1 84.31 584 SER B CA 1
ATOM 9900 C C . SER B 1 584 ? -13.125 -48.219 -26.422 1 84.31 584 SER B C 1
ATOM 9902 O O . SER B 1 584 ? -13.547 -48.688 -27.484 1 84.31 584 SER B O 1
ATOM 9904 N N . LEU B 1 585 ? -12.562 -48.969 -25.484 1 83.44 585 LEU B N 1
ATOM 9905 C CA . LEU B 1 585 ? -12.453 -50.438 -25.625 1 83.44 585 LEU B CA 1
ATOM 9906 C C . LEU B 1 585 ? -13.828 -51.094 -25.594 1 83.44 585 LEU B C 1
ATOM 9908 O O . LEU B 1 585 ? -14.07 -52.062 -26.328 1 83.44 585 LEU B O 1
ATOM 9912 N N . GLN B 1 586 ? -14.672 -50.625 -24.766 1 86.88 586 GLN B N 1
ATOM 9913 C CA . GLN B 1 586 ? -16.031 -51.156 -24.672 1 86.88 586 GLN B CA 1
ATOM 9914 C C . GLN B 1 586 ? -16.781 -50.938 -25.984 1 86.88 586 GLN B C 1
ATOM 9916 O O . GLN B 1 586 ? -17.547 -51.781 -26.422 1 86.88 586 GLN B O 1
ATOM 9921 N N . LYS B 1 587 ? -16.578 -49.875 -26.562 1 85.38 587 LYS B N 1
ATOM 9922 C CA . LYS B 1 587 ? -17.234 -49.594 -27.844 1 85.38 587 LYS B CA 1
ATOM 9923 C C . LYS B 1 587 ? -16.719 -50.5 -28.938 1 85.38 587 LYS B C 1
ATOM 9925 O O . LYS B 1 587 ? -17.484 -50.938 -29.797 1 85.38 587 LYS B O 1
ATOM 9930 N N . LYS B 1 588 ? -15.445 -50.812 -28.875 1 81.88 588 LYS B N 1
ATOM 9931 C CA . LYS B 1 588 ? -14.852 -51.719 -29.844 1 81.88 588 LYS B CA 1
ATOM 9932 C C . LYS B 1 588 ? -15.352 -53.156 -29.656 1 81.88 588 LYS B C 1
ATOM 9934 O O . LYS B 1 588 ? -15.633 -53.875 -30.625 1 81.88 588 LYS B O 1
ATOM 9939 N N . TYR B 1 589 ? -15.438 -53.594 -28.391 1 81.62 589 TYR B N 1
ATOM 9940 C CA . TYR B 1 589 ? -15.859 -54.938 -28.094 1 81.62 589 TYR B CA 1
ATOM 9941 C C . TYR B 1 589 ? -17.359 -55.125 -28.344 1 81.62 589 TYR B C 1
ATOM 9943 O O . TYR B 1 589 ? -17.812 -56.219 -28.672 1 81.62 589 TYR B O 1
ATOM 9951 N N . LYS B 1 590 ? -18.062 -54.094 -28.172 1 79.19 590 LYS B N 1
ATOM 9952 C CA . LYS B 1 590 ? -19.5 -54.156 -28.406 1 79.19 590 LYS B CA 1
ATOM 9953 C C . LYS B 1 590 ? -19.812 -54.406 -29.875 1 79.19 590 LYS B C 1
ATOM 9955 O O . LYS B 1 590 ? -20.828 -55.031 -30.203 1 79.19 590 LYS B O 1
ATOM 9960 N N . LYS B 1 591 ? -18.828 -54.062 -30.766 1 77.56 591 LYS B N 1
ATOM 9961 C CA . LYS B 1 591 ? -19.016 -54.25 -32.188 1 77.56 591 LYS B CA 1
ATOM 9962 C C . LYS B 1 591 ? -18.609 -55.688 -32.625 1 77.56 591 LYS B C 1
ATOM 9964 O O . LYS B 1 591 ? -18.953 -56.125 -33.719 1 77.56 591 LYS B O 1
ATOM 9969 N N . MET B 1 592 ? -17.922 -56.406 -31.703 1 76.44 592 MET B N 1
ATOM 9970 C CA . MET B 1 592 ? -17.453 -57.75 -32.031 1 76.44 592 MET B CA 1
ATOM 9971 C C . MET B 1 592 ? -18.469 -58.812 -31.578 1 76.44 592 MET B C 1
ATOM 9973 O O . MET B 1 592 ? -19.109 -58.625 -30.531 1 76.44 592 MET B O 1
ATOM 9977 N N . PRO B 1 593 ? -18.75 -59.812 -32.469 1 73.75 593 PRO B N 1
ATOM 9978 C CA . PRO B 1 593 ? -19.625 -60.906 -32.031 1 73.75 593 PRO B CA 1
ATOM 9979 C C . PRO B 1 593 ? -19.109 -61.594 -30.766 1 73.75 593 PRO B C 1
ATOM 9981 O O . PRO B 1 593 ? -17.891 -61.625 -30.531 1 73.75 593 PRO B O 1
ATOM 9984 N N . PRO B 1 594 ? -20 -62.062 -29.812 1 68.5 594 PRO B N 1
ATOM 9985 C CA . PRO B 1 594 ? -19.641 -62.625 -28.516 1 68.5 594 PRO B CA 1
ATOM 9986 C C . PRO B 1 594 ? -18.594 -63.719 -28.625 1 68.5 594 PRO B C 1
ATOM 9988 O O . PRO B 1 594 ? -17.719 -63.844 -27.75 1 68.5 594 PRO B O 1
ATOM 9991 N N . GLN B 1 595 ? -18.625 -64.625 -29.672 1 66.81 595 GLN B N 1
ATOM 9992 C CA . GLN B 1 595 ? -17.656 -65.688 -29.828 1 66.81 595 GLN B CA 1
ATOM 9993 C C . GLN B 1 595 ? -16.25 -65.188 -30.109 1 66.81 595 GLN B C 1
ATOM 9995 O O . GLN B 1 595 ? -15.266 -65.688 -29.578 1 66.81 595 GLN B O 1
ATOM 10000 N N . GLU B 1 596 ? -16.188 -64.125 -30.781 1 69 596 GLU B N 1
ATOM 10001 C CA . GLU B 1 596 ? -14.906 -63.5 -31.125 1 69 596 GLU B CA 1
ATOM 10002 C C . GLU B 1 596 ? -14.336 -62.719 -29.953 1 69 596 GLU B C 1
ATOM 10004 O O . GLU B 1 596 ? -13.109 -62.656 -29.781 1 69 596 GLU B O 1
ATOM 10009 N N . GLN B 1 597 ? -15.227 -62.219 -29.125 1 65.5 597 GLN B N 1
ATOM 10010 C CA . GLN B 1 597 ? -14.82 -61.5 -27.922 1 65.5 597 GLN B CA 1
ATOM 10011 C C . GLN B 1 597 ? -14.094 -62.438 -26.953 1 65.5 597 GLN B C 1
ATOM 10013 O O . GLN B 1 597 ? -13.031 -62.094 -26.438 1 65.5 597 GLN B O 1
ATOM 10018 N N . GLN B 1 598 ? -14.719 -63.594 -26.859 1 62.19 598 GLN B N 1
ATOM 10019 C CA . GLN B 1 598 ? -14.125 -64.625 -25.969 1 62.19 598 GLN B CA 1
ATOM 10020 C C . GLN B 1 598 ? -12.828 -65.125 -26.547 1 62.19 598 GLN B C 1
ATOM 10022 O O . GLN B 1 598 ? -11.867 -65.375 -25.812 1 62.19 598 GLN B O 1
ATOM 10027 N N . ALA B 1 599 ? -12.797 -65.312 -27.891 1 61.56 599 ALA B N 1
ATOM 10028 C CA . ALA B 1 599 ? -11.594 -65.812 -28.562 1 61.56 599 ALA B CA 1
ATOM 10029 C C . ALA B 1 599 ? -10.453 -64.812 -28.453 1 61.56 599 ALA B C 1
ATOM 10031 O O . ALA B 1 599 ? -9.305 -65.188 -28.219 1 61.56 599 ALA B O 1
ATOM 10032 N N . GLN B 1 600 ? -10.805 -63.625 -28.578 1 61.56 600 GLN B N 1
ATOM 10033 C CA . GLN B 1 600 ? -9.789 -62.562 -28.5 1 61.56 600 GLN B CA 1
ATOM 10034 C C . GLN B 1 600 ? -9.25 -62.438 -27.094 1 61.56 600 GLN B C 1
ATOM 10036 O O . GLN B 1 600 ? -8.055 -62.219 -26.891 1 61.56 600 GLN B O 1
ATOM 10041 N N . MET B 1 601 ? -10.18 -62.625 -26.172 1 59.25 601 MET B N 1
ATOM 10042 C CA . MET B 1 601 ? -9.781 -62.594 -24.766 1 59.25 601 MET B CA 1
ATOM 10043 C C . MET B 1 601 ? -8.906 -63.781 -24.422 1 59.25 601 MET B C 1
ATOM 10045 O O . MET B 1 601 ? -7.898 -63.656 -23.734 1 59.25 601 MET B O 1
ATOM 10049 N N . ALA B 1 602 ? -9.297 -65 -25 1 57.44 602 ALA B N 1
ATOM 10050 C CA . ALA B 1 602 ? -8.531 -66.25 -24.781 1 57.44 602 ALA B CA 1
ATOM 10051 C C . ALA B 1 602 ? -7.176 -66.188 -25.484 1 57.44 602 ALA B C 1
ATOM 10053 O O . ALA B 1 602 ? -6.16 -66.562 -24.938 1 57.44 602 ALA B O 1
ATOM 10054 N N . LYS B 1 603 ? -7.156 -65.625 -26.594 1 56.22 603 LYS B N 1
ATOM 10055 C CA . LYS B 1 603 ? -5.922 -65.5 -27.359 1 56.22 603 LYS B CA 1
ATOM 10056 C C . LYS B 1 603 ? -4.977 -64.5 -26.703 1 56.22 603 LYS B C 1
ATOM 10058 O O . LYS B 1 603 ? -3.768 -64.75 -26.641 1 56.22 603 LYS B O 1
ATOM 10063 N N . LYS B 1 604 ? -5.527 -63.531 -26.188 1 55.62 604 LYS B N 1
ATOM 10064 C CA . LYS B 1 604 ? -4.703 -62.5 -25.578 1 55.62 604 LYS B CA 1
ATOM 10065 C C . LYS B 1 604 ? -4.215 -62.906 -24.203 1 55.62 604 LYS B C 1
ATOM 10067 O O . LYS B 1 604 ? -3.066 -62.656 -23.828 1 55.62 604 LYS B O 1
ATOM 10072 N N . LEU B 1 605 ? -5.039 -63.688 -23.484 1 53.5 605 LEU B N 1
ATOM 10073 C CA . LEU B 1 605 ? -4.625 -64.312 -22.25 1 53.5 605 LEU B CA 1
ATOM 10074 C C . LEU B 1 605 ? -3.529 -65.375 -22.5 1 53.5 605 LEU B C 1
ATOM 10076 O O . LEU B 1 605 ? -2.574 -65.438 -21.719 1 53.5 605 LEU B O 1
ATOM 10080 N N . LYS B 1 606 ? -3.615 -66.188 -23.594 1 51.78 606 LYS B N 1
ATOM 10081 C CA . LYS B 1 606 ? -2.607 -67.188 -23.984 1 51.78 606 LYS B CA 1
ATOM 10082 C C . LYS B 1 606 ? -1.308 -66.5 -24.406 1 51.78 606 LYS B C 1
ATOM 10084 O O . LYS B 1 606 ? -0.218 -66.938 -24.078 1 51.78 606 LYS B O 1
ATOM 10089 N N . LYS B 1 607 ? -1.411 -65.438 -25 1 51.91 607 LYS B N 1
ATOM 10090 C CA . LYS B 1 607 ? -0.229 -64.75 -25.453 1 51.91 607 LYS B CA 1
ATOM 10091 C C . LYS B 1 607 ? 0.496 -64.062 -24.266 1 51.91 607 LYS B C 1
ATOM 10093 O O . LYS B 1 607 ? 1.729 -64.062 -24.219 1 51.91 607 LYS B O 1
ATOM 10098 N N . SER B 1 608 ? -0.206 -63.625 -23.312 1 49.19 608 SER B N 1
ATOM 10099 C CA . SER B 1 608 ? 0.374 -63.062 -22.094 1 49.19 608 SER B CA 1
ATOM 10100 C C . SER B 1 608 ? 1.05 -64.188 -21.266 1 49.19 608 SER B C 1
ATOM 10102 O O . SER B 1 608 ? 2.102 -63.906 -20.656 1 49.19 608 SER B O 1
ATOM 10104 N N . MET B 1 609 ? 0.525 -65.438 -21.297 1 46.38 609 MET B N 1
ATOM 10105 C CA . MET B 1 609 ? 1.093 -66.562 -20.609 1 46.38 609 MET B CA 1
ATOM 10106 C C . MET B 1 609 ? 2.32 -67.125 -21.359 1 46.38 609 MET B C 1
ATOM 10108 O O . MET B 1 609 ? 3.295 -67.5 -20.734 1 46.38 609 MET B O 1
ATOM 10112 N N . ASN B 1 610 ? 2.322 -67.188 -22.672 1 46.38 610 ASN B N 1
ATOM 10113 C CA . ASN B 1 610 ? 3.443 -67.75 -23.453 1 46.38 610 ASN B CA 1
ATOM 10114 C C . ASN B 1 610 ? 4.613 -66.75 -23.453 1 46.38 610 ASN B C 1
ATOM 10116 O O . ASN B 1 610 ? 5.773 -67.125 -23.531 1 46.38 610 ASN B O 1
ATOM 10120 N N . LEU B 1 611 ? 4.457 -65.5 -23.406 1 42.78 611 LEU B N 1
ATOM 10121 C CA . LEU B 1 611 ? 5.539 -64.5 -23.391 1 42.78 611 LEU B CA 1
ATOM 10122 C C . LEU B 1 611 ? 6.262 -64.5 -22.047 1 42.78 611 LEU B C 1
ATOM 10124 O O . LEU B 1 611 ? 7.457 -64.25 -21.984 1 42.78 611 LEU B O 1
ATOM 10128 N N . SER B 1 612 ? 5.715 -64.938 -20.984 1 39.25 612 SER B N 1
ATOM 10129 C CA . SER B 1 612 ? 6.371 -65.062 -19.703 1 39.25 612 SER B CA 1
ATOM 10130 C C . SER B 1 612 ? 7.191 -66.375 -19.656 1 39.25 612 SER B C 1
ATOM 10132 O O . SER B 1 612 ? 8.195 -66.438 -18.953 1 39.25 612 SER B O 1
ATOM 10134 N N . SER B 1 613 ? 6.836 -67.5 -20.344 1 36.19 613 SER B N 1
ATOM 10135 C CA . SER B 1 613 ? 7.566 -68.75 -20.328 1 36.19 613 SER B CA 1
ATOM 10136 C C . SER B 1 613 ? 8.867 -68.625 -21.109 1 36.19 613 SER B C 1
ATOM 10138 O O . SER B 1 613 ? 9.828 -69.375 -20.844 1 36.19 613 SER B O 1
ATOM 10140 N N . SER B 1 614 ? 8.914 -67.875 -22.125 1 35.66 614 SER B N 1
ATOM 10141 C CA . SER B 1 614 ? 10.109 -67.938 -22.953 1 35.66 614 SER B CA 1
ATOM 10142 C C . SER B 1 614 ? 11.281 -67.188 -22.266 1 35.66 614 SER B C 1
ATOM 10144 O O . SER B 1 614 ? 12.422 -67.312 -22.734 1 35.66 614 SER B O 1
ATOM 10146 N N . GLY B 1 615 ? 11.094 -66.438 -21.234 1 34 615 GLY B N 1
ATOM 10147 C CA . GLY B 1 615 ? 12.281 -65.875 -20.641 1 34 615 GLY B CA 1
ATOM 10148 C C . GLY B 1 615 ? 13.086 -66.812 -19.812 1 34 615 GLY B C 1
ATOM 10149 O O . GLY B 1 615 ? 14.195 -66.5 -19.359 1 34 615 GLY B O 1
ATOM 10150 N N . ILE B 1 616 ? 12.438 -67.812 -19.203 1 34.03 616 ILE B N 1
ATOM 10151 C CA . ILE B 1 616 ? 13.172 -68.625 -18.219 1 34.03 616 ILE B CA 1
ATOM 10152 C C . ILE B 1 616 ? 13.883 -69.75 -18.906 1 34.03 616 ILE B C 1
ATOM 10154 O O . ILE B 1 616 ? 14.469 -70.625 -18.25 1 34.03 616 ILE B O 1
ATOM 10158 N N . THR B 1 617 ? 13.734 -70 -20.203 1 30.09 617 THR B N 1
ATOM 10159 C CA . THR B 1 617 ? 14.297 -71.312 -20.531 1 30.09 617 THR B CA 1
ATOM 10160 C C . THR B 1 617 ? 15.812 -71.312 -20.344 1 30.09 617 THR B C 1
ATOM 10162 O O . THR B 1 617 ? 16.469 -72.312 -20.547 1 30.09 617 THR B O 1
ATOM 10165 N N . GLY B 1 618 ? 16.469 -70.188 -20.219 1 26.98 618 GLY B N 1
ATOM 10166 C CA . GLY B 1 618 ? 17.875 -70.375 -20.484 1 26.98 618 GLY B CA 1
ATOM 10167 C C . GLY B 1 618 ? 18.578 -71.125 -19.344 1 26.98 618 GLY B C 1
ATOM 10168 O O . GLY B 1 618 ? 19.766 -71.438 -19.438 1 26.98 618 GLY B O 1
ATOM 10169 N N . SER B 1 619 ? 18.234 -70.812 -18.109 1 27.02 619 SER B N 1
ATOM 10170 C CA . SER B 1 619 ? 19.328 -71.25 -17.234 1 27.02 619 SER B CA 1
ATOM 10171 C C . SER B 1 619 ? 19.281 -72.75 -16.984 1 27.02 619 SER B C 1
ATOM 10173 O O . SER B 1 619 ? 18.328 -73.25 -16.422 1 27.02 619 SER B O 1
ATOM 10175 N N . SER B 1 620 ? 19.75 -73.625 -17.938 1 25.98 620 SER B N 1
ATOM 10176 C CA . SER B 1 620 ? 20.109 -75 -17.703 1 25.98 620 SER B CA 1
ATOM 10177 C C . SER B 1 620 ? 20.891 -75.125 -16.406 1 25.98 620 SER B C 1
ATOM 10179 O O . SER B 1 620 ? 22.016 -74.688 -16.281 1 25.98 620 SER B O 1
ATOM 10181 N N . LEU B 1 621 ? 20.312 -75 -15.211 1 24.42 621 LEU B N 1
ATOM 10182 C CA . LEU B 1 621 ? 21 -75.375 -13.984 1 24.42 621 LEU B CA 1
ATOM 10183 C C . LEU B 1 621 ? 21.5 -76.812 -14.047 1 24.42 621 LEU B C 1
ATOM 10185 O O . LEU B 1 621 ? 20.688 -77.75 -14.133 1 24.42 621 LEU B O 1
ATOM 10189 N N . HIS B 1 622 ? 22.625 -77.188 -14.711 1 23.88 622 HIS B N 1
ATOM 10190 C CA . HIS B 1 622 ? 23.344 -78.438 -14.633 1 23.88 622 HIS B CA 1
ATOM 10191 C C . HIS B 1 622 ? 23.703 -78.75 -13.188 1 23.88 622 HIS B C 1
ATOM 10193 O O . HIS B 1 622 ? 24.469 -79.688 -12.938 1 23.88 622 HIS B O 1
ATOM 10199 N N . GLY B 1 623 ? 23.359 -78.062 -12.078 1 22.28 623 GLY B N 1
ATOM 10200 C CA . GLY B 1 623 ? 24.062 -78.438 -10.867 1 22.28 623 GLY B CA 1
ATOM 10201 C C . GLY B 1 623 ? 23.734 -79.875 -10.406 1 22.28 623 GLY B C 1
ATOM 10202 O O . GLY B 1 623 ? 22.578 -80.188 -10.148 1 22.28 623 GLY B O 1
ATOM 10203 N N . GLY B 1 624 ? 24.438 -80.938 -10.891 1 23.06 624 GLY B N 1
ATOM 10204 C CA . GLY B 1 624 ? 24.438 -82.375 -10.555 1 23.06 624 GLY B CA 1
ATOM 10205 C C . GLY B 1 624 ? 24.609 -82.625 -9.07 1 23.06 624 GLY B C 1
ATOM 10206 O O . GLY B 1 624 ? 24.875 -83.75 -8.664 1 23.06 624 GLY B O 1
ATOM 10207 N N . ASP B 1 625 ? 24.75 -81.688 -8.148 1 23.17 625 ASP B N 1
ATOM 10208 C CA . ASP B 1 625 ? 25.328 -82.188 -6.91 1 23.17 625 ASP B CA 1
ATOM 10209 C C . ASP B 1 625 ? 24.422 -83.25 -6.285 1 23.17 625 ASP B C 1
ATOM 10211 O O . ASP B 1 625 ? 23.203 -83.125 -6.367 1 23.17 625 ASP B O 1
ATOM 10215 N N . HIS B 1 626 ? 25 -84.438 -6.004 1 23.84 626 HIS B N 1
ATOM 10216 C CA . HIS B 1 626 ? 24.688 -85.75 -5.461 1 23.84 626 HIS B CA 1
ATOM 10217 C C . HIS B 1 626 ? 24.125 -85.688 -4.051 1 23.84 626 HIS B C 1
ATOM 10219 O O . HIS B 1 626 ? 24.562 -86.375 -3.143 1 23.84 626 HIS B O 1
ATOM 10225 N N . PHE B 1 627 ? 23.297 -84.688 -3.625 1 21.64 627 PHE B N 1
ATOM 10226 C CA . PHE B 1 627 ? 22.984 -84.75 -2.203 1 21.64 627 PHE B CA 1
ATOM 10227 C C . PHE B 1 627 ? 22.266 -86.062 -1.863 1 21.64 627 PHE B C 1
ATOM 10229 O O . PHE B 1 627 ? 21.266 -86.438 -2.494 1 21.64 627 PHE B O 1
ATOM 10236 N N . VAL B 1 628 ? 22.969 -87.062 -1.341 1 24.95 628 VAL B N 1
ATOM 10237 C CA . VAL B 1 628 ? 22.656 -88.438 -0.861 1 24.95 628 VAL B CA 1
ATOM 10238 C C . VAL B 1 628 ? 21.625 -88.375 0.266 1 24.95 628 VAL B C 1
ATOM 10240 O O . VAL B 1 628 ? 22 -88.25 1.442 1 24.95 628 VAL B O 1
ATOM 10243 N N . GLY B 1 629 ? 20.797 -87.312 0.351 1 20.06 629 GLY B N 1
ATOM 10244 C CA . GLY B 1 629 ? 20.109 -87.25 1.625 1 20.06 629 GLY B CA 1
ATOM 10245 C C . GLY B 1 629 ? 19.297 -88.5 1.942 1 20.06 629 GLY B C 1
ATOM 10246 O O . GLY B 1 629 ? 18.938 -89.25 1.043 1 20.06 629 GLY B O 1
ATOM 10247 N N . ASP B 1 630 ? 19.391 -88.875 3.209 1 24.28 630 ASP B N 1
ATOM 10248 C CA . ASP B 1 630 ? 18.906 -90 4.012 1 24.28 630 ASP B CA 1
ATOM 10249 C C . ASP B 1 630 ? 17.391 -90.125 3.941 1 24.28 630 ASP B C 1
ATOM 10251 O O . ASP B 1 630 ? 16.703 -89.125 3.811 1 24.28 630 ASP B O 1
ATOM 10255 N N . THR B 1 631 ? 16.875 -91.25 3.627 1 22.77 631 THR B N 1
ATOM 10256 C CA . THR B 1 631 ? 15.578 -91.812 3.273 1 22.77 631 THR B CA 1
ATOM 10257 C C . THR B 1 631 ? 14.609 -91.75 4.449 1 22.77 631 THR B C 1
ATOM 10259 O O . THR B 1 631 ? 14.672 -92.5 5.379 1 22.77 631 THR B O 1
ATOM 10262 N N . PRO B 1 632 ? 14.492 -90.5 5.176 1 23.53 632 PRO B N 1
ATOM 10263 C CA . PRO B 1 632 ? 13.695 -90.875 6.363 1 23.53 632 PRO B CA 1
ATOM 10264 C C . PRO B 1 632 ? 12.336 -91.438 6.02 1 23.53 632 PRO B C 1
ATOM 10266 O O . PRO B 1 632 ? 11.844 -91.25 4.902 1 23.53 632 PRO B O 1
ATOM 10269 N N . SER B 1 633 ? 11.852 -92.375 6.836 1 23.73 633 SER B N 1
ATOM 10270 C CA . SER B 1 633 ? 10.734 -93.312 6.914 1 23.73 633 SER B CA 1
ATOM 10271 C C . SER B 1 633 ? 9.398 -92.562 6.918 1 23.73 633 SER B C 1
ATOM 10273 O O . SER B 1 633 ? 9.156 -91.75 7.77 1 23.73 633 SER B O 1
ATOM 10275 N N . GLY B 1 634 ? 8.883 -92.188 5.777 1 21.11 634 GLY B N 1
ATOM 10276 C CA . GLY B 1 634 ? 7.723 -91.375 5.375 1 21.11 634 GLY B CA 1
ATOM 10277 C C . GLY B 1 634 ? 6.418 -91.938 5.926 1 21.11 634 GLY B C 1
ATOM 10278 O O . GLY B 1 634 ? 6.031 -93.062 5.617 1 21.11 634 GLY B O 1
ATOM 10279 N N . SER B 1 635 ? 6.219 -91.75 7.285 1 22.77 635 SER B N 1
ATOM 10280 C CA . SER B 1 635 ? 4.965 -92.188 7.895 1 22.77 635 SER B CA 1
ATOM 10281 C C . SER B 1 635 ? 3.762 -91.75 7.074 1 22.77 635 SER B C 1
ATOM 10283 O O . SER B 1 635 ? 3.803 -90.688 6.43 1 22.77 635 SER B O 1
ATOM 10285 N N . ASN B 1 636 ? 2.898 -92.562 6.664 1 22.02 636 ASN B N 1
ATOM 10286 C CA . ASN B 1 636 ? 1.752 -92.75 5.773 1 22.02 636 ASN B CA 1
ATOM 10287 C C . ASN B 1 636 ? 0.604 -91.812 6.176 1 22.02 636 ASN B C 1
ATOM 10289 O O . ASN B 1 636 ? -0.548 -92.062 5.816 1 22.02 636 ASN B O 1
ATOM 10293 N N . GLY B 1 637 ? 0.909 -90.625 6.898 1 21.64 637 GLY B N 1
ATOM 10294 C CA . GLY B 1 637 ? -0.312 -90.062 7.414 1 21.64 637 GLY B CA 1
ATOM 10295 C C . GLY B 1 637 ? -1.282 -89.625 6.324 1 21.64 637 GLY B C 1
ATOM 10296 O O . GLY B 1 637 ? -0.875 -89.062 5.305 1 21.64 637 GLY B O 1
ATOM 10297 N N . SER B 1 638 ? -2.393 -90.375 6.051 1 23.5 638 SER B N 1
ATOM 10298 C CA . SER B 1 638 ? -3.533 -90.312 5.141 1 23.5 638 SER B CA 1
ATOM 10299 C C . SER B 1 638 ? -4.23 -88.938 5.234 1 23.5 638 SER B C 1
ATOM 10301 O O . SER B 1 638 ? -4.844 -88.625 6.254 1 23.5 638 SER B O 1
ATOM 10303 N N . SER B 1 639 ? -3.484 -87.812 4.996 1 23.72 639 SER B N 1
ATOM 10304 C CA . SER B 1 639 ? -4.113 -86.5 5.09 1 23.72 639 SER B CA 1
ATOM 10305 C C . SER B 1 639 ? -5.305 -86.438 4.145 1 23.72 639 SER B C 1
ATOM 10307 O O . SER B 1 639 ? -5.16 -86.562 2.932 1 23.72 639 SER B O 1
ATOM 10309 N N . THR B 1 640 ? -6.543 -86.875 4.59 1 26.45 640 THR B N 1
ATOM 10310 C CA . THR B 1 640 ? -7.852 -86.75 3.955 1 26.45 640 THR B CA 1
ATOM 10311 C C . THR B 1 640 ? -8.109 -85.312 3.457 1 26.45 640 THR B C 1
ATOM 10313 O O . THR B 1 640 ? -8.016 -84.375 4.227 1 26.45 640 THR B O 1
ATOM 10316 N N . ILE B 1 641 ? -7.715 -85.062 2.246 1 28.2 641 ILE B N 1
ATOM 10317 C CA . ILE B 1 641 ? -7.938 -83.812 1.494 1 28.2 641 ILE B CA 1
ATOM 10318 C C . ILE B 1 641 ? -9.422 -83.5 1.502 1 28.2 641 ILE B C 1
ATOM 10320 O O . ILE B 1 641 ? -10.258 -84.312 1.105 1 28.2 641 ILE B O 1
ATOM 10324 N N . GLY B 1 642 ? -9.906 -82.812 2.59 1 27.27 642 GLY B N 1
ATOM 10325 C CA . GLY B 1 642 ? -11.312 -82.438 2.758 1 27.27 642 GLY B CA 1
ATOM 10326 C C . GLY B 1 642 ? -11.93 -81.812 1.521 1 27.27 642 GLY B C 1
ATOM 10327 O O . GLY B 1 642 ? -11.219 -81.312 0.656 1 27.27 642 GLY B O 1
ATOM 10328 N N . PRO B 1 643 ? -13.219 -82.188 1.084 1 27.03 643 PRO B N 1
ATOM 10329 C CA . PRO B 1 643 ? -14 -81.938 -0.137 1 27.03 643 PRO B CA 1
ATOM 10330 C C . PRO B 1 643 ? -13.992 -80.5 -0.595 1 27.03 643 PRO B C 1
ATOM 10332 O O . PRO B 1 643 ? -14.367 -80.188 -1.734 1 27.03 643 PRO B O 1
ATOM 10335 N N . GLN B 1 644 ? -13.734 -79.562 0.281 1 25.84 644 GLN B N 1
ATOM 10336 C CA . GLN B 1 644 ? -14.117 -78.188 -0.061 1 25.84 644 GLN B CA 1
ATOM 10337 C C . GLN B 1 644 ? -13.172 -77.625 -1.098 1 25.84 644 GLN B C 1
ATOM 10339 O O . GLN B 1 644 ? -13.391 -76.5 -1.578 1 25.84 644 GLN B O 1
ATOM 10344 N N . GLN B 1 645 ? -12.008 -78.125 -1.269 1 25.81 645 GLN B N 1
ATOM 10345 C CA . GLN B 1 645 ? -11.062 -77.5 -2.18 1 25.81 645 GLN B CA 1
ATOM 10346 C C . GLN B 1 645 ? -11.484 -77.688 -3.633 1 25.81 645 GLN B C 1
ATOM 10348 O O . GLN B 1 645 ? -10.812 -77.25 -4.547 1 25.81 645 GLN B O 1
ATOM 10353 N N . LYS B 1 646 ? -12.32 -78.812 -3.91 1 32.31 646 LYS B N 1
ATOM 10354 C CA . LYS B 1 646 ? -12.75 -79.125 -5.27 1 32.31 646 LYS B CA 1
ATOM 10355 C C . LYS B 1 646 ? -13.562 -77.938 -5.863 1 32.31 646 LYS B C 1
ATOM 10357 O O . LYS B 1 646 ? -13.508 -77.688 -7.07 1 32.31 646 LYS B O 1
ATOM 10362 N N . ALA B 1 647 ? -14.438 -77.5 -4.973 1 28.28 647 ALA B N 1
ATOM 10363 C CA . ALA B 1 647 ? -15.492 -76.625 -5.531 1 28.28 647 ALA B CA 1
ATOM 10364 C C . ALA B 1 647 ? -14.922 -75.312 -6.027 1 28.28 647 ALA B C 1
ATOM 10366 O O . ALA B 1 647 ? -15.531 -74.625 -6.871 1 28.28 647 ALA B O 1
ATOM 10367 N N . ILE B 1 648 ? -13.875 -74.812 -5.352 1 29.2 648 ILE B N 1
ATOM 10368 C CA . ILE B 1 648 ? -13.43 -73.5 -5.699 1 29.2 648 ILE B CA 1
ATOM 10369 C C . ILE B 1 648 ? -12.727 -73.5 -7.055 1 29.2 648 ILE B C 1
ATOM 10371 O O . ILE B 1 648 ? -12.633 -72.5 -7.73 1 29.2 648 ILE B O 1
ATOM 10375 N N . LEU B 1 649 ? -12.07 -74.625 -7.418 1 29.86 649 LEU B N 1
ATOM 10376 C CA . LEU B 1 649 ? -11.352 -74.625 -8.688 1 29.86 649 LEU B CA 1
ATOM 10377 C C . LEU B 1 649 ? -12.32 -74.562 -9.859 1 29.86 649 LEU B C 1
ATOM 10379 O O . LEU B 1 649 ? -11.945 -74.188 -10.961 1 29.86 649 LEU B O 1
ATOM 10383 N N . GLU B 1 650 ? -13.469 -75.312 -9.695 1 33.25 650 GLU B N 1
ATOM 10384 C CA . GLU B 1 650 ? -14.375 -75.438 -10.836 1 33.25 650 GLU B CA 1
ATOM 10385 C C . GLU B 1 650 ? -14.914 -74.062 -11.266 1 33.25 650 GLU B C 1
ATOM 10387 O O . GLU B 1 650 ? -15.375 -73.938 -12.398 1 33.25 650 GLU B O 1
ATOM 10392 N N . ASP B 1 651 ? -15.156 -73.188 -10.25 1 31.5 651 ASP B N 1
ATOM 10393 C CA . ASP B 1 651 ? -15.898 -72 -10.609 1 31.5 651 ASP B CA 1
ATOM 10394 C C . ASP B 1 651 ? -14.992 -70.938 -11.312 1 31.5 651 ASP B C 1
ATOM 10396 O O . ASP B 1 651 ? -15.391 -69.812 -11.547 1 31.5 651 ASP B O 1
ATOM 10400 N N . SER B 1 652 ? -13.711 -71.188 -11.266 1 31 652 SER B N 1
ATOM 10401 C CA . SER B 1 652 ? -12.969 -70.125 -11.922 1 31 652 SER B CA 1
ATOM 10402 C C . SER B 1 652 ? -13.133 -70.188 -13.438 1 31 652 SER B C 1
ATOM 10404 O O . SER B 1 652 ? -13.109 -71.312 -14.023 1 31 652 SER B O 1
ATOM 10406 N N . GLU B 1 653 ? -13.758 -69.25 -14.023 1 34.94 653 GLU B N 1
ATOM 10407 C CA . GLU B 1 653 ? -14.109 -69.125 -15.43 1 34.94 653 GLU B CA 1
ATOM 10408 C C . GLU B 1 653 ? -12.945 -69.5 -16.328 1 34.94 653 GLU B C 1
ATOM 10410 O O . GLU B 1 653 ? -13.156 -70 -17.438 1 34.94 653 GLU B O 1
ATOM 10415 N N . LEU B 1 654 ? -11.719 -69.375 -15.844 1 35.56 654 LEU B N 1
ATOM 10416 C CA . LEU B 1 654 ? -10.586 -69.75 -16.688 1 35.56 654 LEU B CA 1
ATOM 10417 C C . LEU B 1 654 ? -10.516 -71.25 -16.891 1 35.56 654 LEU B C 1
ATOM 10419 O O . LEU B 1 654 ? -10.18 -71.75 -17.984 1 35.56 654 LEU B O 1
ATOM 10423 N N . PHE B 1 655 ? -10.953 -72.188 -15.852 1 35.97 655 PHE B N 1
ATOM 10424 C CA . PHE B 1 655 ? -10.93 -73.625 -15.953 1 35.97 655 PHE B CA 1
ATOM 10425 C C . PHE B 1 655 ? -12.031 -74.125 -16.891 1 35.97 655 PHE B C 1
ATOM 10427 O O . PHE B 1 655 ? -11.828 -75.062 -17.656 1 35.97 655 PHE B O 1
ATOM 10434 N N . LYS B 1 656 ? -13.086 -73.25 -16.75 1 42.31 656 LYS B N 1
ATOM 10435 C CA . LYS B 1 656 ? -14.164 -73.625 -17.656 1 42.31 656 LYS B CA 1
ATOM 10436 C C . LYS B 1 656 ? -13.766 -73.375 -19.109 1 42.31 656 LYS B C 1
ATOM 10438 O O . LYS B 1 656 ? -14.109 -74.188 -19.984 1 42.31 656 LYS B O 1
ATOM 10443 N N . ALA B 1 657 ? -12.977 -72.375 -19.234 1 35.22 657 ALA B N 1
ATOM 10444 C CA . ALA B 1 657 ? -12.555 -72 -20.594 1 35.22 657 ALA B CA 1
ATOM 10445 C C . ALA B 1 657 ? -11.516 -73 -21.109 1 35.22 657 ALA B C 1
ATOM 10447 O O . ALA B 1 657 ? -11.539 -73.375 -22.281 1 35.22 657 ALA B O 1
ATOM 10448 N N . LYS B 1 658 ? -10.594 -73.5 -20.234 1 40.06 658 LYS B N 1
ATOM 10449 C CA . LYS B 1 658 ? -9.648 -74.562 -20.641 1 40.06 658 LYS B CA 1
ATOM 10450 C C . LYS B 1 658 ? -10.367 -75.812 -20.984 1 40.06 658 LYS B C 1
ATOM 10452 O O . LYS B 1 658 ? -10.023 -76.5 -21.953 1 40.06 658 LYS B O 1
ATOM 10457 N N . GLN B 1 659 ? -11.383 -76.188 -20.172 1 36.94 659 GLN B N 1
ATOM 10458 C CA . GLN B 1 659 ? -12.102 -77.375 -20.453 1 36.94 659 GLN B CA 1
ATOM 10459 C C . GLN B 1 659 ? -12.852 -77.312 -21.781 1 36.94 659 GLN B C 1
ATOM 10461 O O . GLN B 1 659 ? -12.938 -78.312 -22.5 1 36.94 659 GLN B O 1
ATOM 10466 N N . GLN B 1 660 ? -13.305 -76.125 -22.031 1 35.47 660 GLN B N 1
ATOM 10467 C CA . GLN B 1 660 ? -14.047 -76 -23.281 1 35.47 660 GLN B CA 1
ATOM 10468 C C . GLN B 1 660 ? -13.117 -76.125 -24.484 1 35.47 660 GLN B C 1
ATOM 10470 O O . GLN B 1 660 ? -13.484 -76.688 -25.516 1 35.47 660 GLN B O 1
ATOM 10475 N N . VAL B 1 661 ? -11.883 -75.5 -24.359 1 37.5 661 VAL B N 1
ATOM 10476 C CA . VAL B 1 661 ? -10.938 -75.625 -25.453 1 37.5 661 VAL B CA 1
ATOM 10477 C C . VAL B 1 661 ? -10.445 -77.062 -25.562 1 37.5 661 VAL B C 1
ATOM 10479 O O . VAL B 1 661 ? -10.328 -77.625 -26.672 1 37.5 661 VAL B O 1
ATOM 10482 N N . GLU B 1 662 ? -10.125 -77.688 -24.406 1 37.28 662 GLU B N 1
ATOM 10483 C CA . GLU B 1 662 ? -9.703 -79.125 -24.484 1 37.28 662 GLU B CA 1
ATOM 10484 C C . GLU B 1 662 ? -10.812 -80 -25.016 1 37.28 662 GLU B C 1
ATOM 10486 O O . GLU B 1 662 ? -10.547 -80.938 -25.734 1 37.28 662 GLU B O 1
ATOM 10491 N N . MET B 1 663 ? -12.047 -79.562 -24.703 1 36.19 663 MET B N 1
ATOM 10492 C CA . MET B 1 663 ? -13.141 -80.375 -25.234 1 36.19 663 MET B CA 1
ATOM 10493 C C . MET B 1 663 ? -13.297 -80.125 -26.734 1 36.19 663 MET B C 1
ATOM 10495 O O . MET B 1 663 ? -13.719 -81.062 -27.453 1 36.19 663 MET B O 1
ATOM 10499 N N . SER B 1 664 ? -13.031 -78.875 -27.156 1 34.16 664 SER B N 1
ATOM 10500 C CA . SER B 1 664 ? -13.211 -78.688 -28.594 1 34.16 664 SER B CA 1
ATOM 10501 C C . SER B 1 664 ? -12.109 -79.312 -29.391 1 34.16 664 SER B C 1
ATOM 10503 O O . SER B 1 664 ? -12.32 -79.75 -30.531 1 34.16 664 SER B O 1
ATOM 10505 N N . GLU B 1 665 ? -10.859 -79.375 -28.859 1 36.38 665 GLU B N 1
ATOM 10506 C CA . GLU B 1 665 ? -9.828 -80.062 -29.594 1 36.38 665 GLU B CA 1
ATOM 10507 C C . GLU B 1 665 ? -10.117 -81.562 -29.609 1 36.38 665 GLU B C 1
ATOM 10509 O O . GLU B 1 665 ? -9.75 -82.312 -30.547 1 36.38 665 GLU B O 1
ATOM 10514 N N . SER B 1 666 ? -10.727 -82 -28.484 1 35.28 666 SER B N 1
ATOM 10515 C CA . SER B 1 666 ? -10.992 -83.438 -28.484 1 35.28 666 SER B CA 1
ATOM 10516 C C . SER B 1 666 ? -12.086 -83.812 -29.484 1 35.28 666 SER B C 1
ATOM 10518 O O . SER B 1 666 ? -12.219 -85 -29.859 1 35.28 666 SER B O 1
ATOM 10520 N N . SER B 1 667 ? -12.977 -82.875 -29.734 1 33.47 667 SER B N 1
ATOM 10521 C CA . SER B 1 667 ? -14.047 -83.312 -30.625 1 33.47 667 SER B CA 1
ATOM 10522 C C . SER B 1 667 ? -13.562 -83.375 -32.062 1 33.47 667 SER B C 1
ATOM 10524 O O . SER B 1 667 ? -14.273 -83.875 -32.938 1 33.47 667 SER B O 1
ATOM 10526 N N . ILE B 1 668 ? -12.578 -82.625 -32.5 1 33.44 668 ILE B N 1
ATOM 10527 C CA . ILE B 1 668 ? -12.195 -82.688 -33.906 1 33.44 668 ILE B CA 1
ATOM 10528 C C . ILE B 1 668 ? -11.562 -84.062 -34.188 1 33.44 668 ILE B C 1
ATOM 10530 O O . ILE B 1 668 ? -11.602 -84.562 -35.312 1 33.44 668 ILE B O 1
ATOM 10534 N N . ASN B 1 669 ? -10.922 -84.688 -33.219 1 28.7 669 ASN B N 1
ATOM 10535 C CA . ASN B 1 669 ? -10.266 -85.938 -33.594 1 28.7 669 ASN B CA 1
ATOM 10536 C C . ASN B 1 669 ? -11.281 -87.062 -33.75 1 28.7 669 ASN B C 1
ATOM 10538 O O . ASN B 1 669 ? -10.914 -88.188 -34.094 1 28.7 669 ASN B O 1
ATOM 10542 N N . GLN B 1 670 ? -12.5 -87 -33.219 1 26.75 670 GLN B N 1
ATOM 10543 C CA . GLN B 1 670 ? -13.344 -88.188 -33.312 1 26.75 670 GLN B CA 1
ATOM 10544 C C . GLN B 1 670 ? -14.039 -88.25 -34.688 1 26.75 670 GLN B C 1
ATOM 10546 O O . GLN B 1 670 ? -14.766 -89.188 -34.969 1 26.75 670 GLN B O 1
ATOM 10551 N N . GLU B 1 671 ? -14.156 -87.188 -35.469 1 30.42 671 GLU B N 1
ATOM 10552 C CA . GLU B 1 671 ? -15.031 -87.562 -36.594 1 30.42 671 GLU B CA 1
ATOM 10553 C C . GLU B 1 671 ? -14.383 -88.562 -37.469 1 30.42 671 GLU B C 1
ATOM 10555 O O . GLU B 1 671 ? -15.023 -89.125 -38.375 1 30.42 671 GLU B O 1
ATOM 10560 N N . GLU B 1 672 ? -13.039 -88.875 -37.406 1 27.78 672 GLU B N 1
ATOM 10561 C CA . GLU B 1 672 ? -12.273 -89.688 -38.312 1 27.78 672 GLU B CA 1
ATOM 10562 C C . GLU B 1 672 ? -12.695 -91.188 -38.219 1 27.78 672 GLU B C 1
ATOM 10564 O O . GLU B 1 672 ? -12.555 -91.938 -39.188 1 27.78 672 GLU B O 1
ATOM 10569 N N . VAL B 1 673 ? -13.172 -91.75 -37.156 1 24.47 673 VAL B N 1
ATOM 10570 C CA . VAL B 1 673 ? -13.219 -93.25 -37.219 1 24.47 673 VAL B CA 1
ATOM 10571 C C . VAL B 1 673 ? -14.469 -93.688 -38 1 24.47 673 VAL B C 1
ATOM 10573 O O . VAL B 1 673 ? -14.578 -94.812 -38.375 1 24.47 673 VAL B O 1
ATOM 10576 N N . ARG B 1 674 ? -15.586 -92.75 -37.906 1 23.06 674 ARG B N 1
ATOM 10577 C CA . ARG B 1 674 ? -16.75 -93.438 -38.438 1 23.06 674 ARG B CA 1
ATOM 10578 C C . ARG B 1 674 ? -16.688 -93.5 -39.969 1 23.06 674 ARG B C 1
ATOM 10580 O O . ARG B 1 674 ? -17.609 -93.938 -40.625 1 23.06 674 ARG B O 1
ATOM 10587 N N . SER B 1 675 ? -15.812 -92.625 -40.562 1 21.77 675 SER B N 1
ATOM 10588 C CA . SER B 1 675 ? -16.281 -92.688 -41.969 1 21.77 675 SER B CA 1
ATOM 10589 C C . SER B 1 675 ? -16.125 -94.062 -42.531 1 21.77 675 SER B C 1
ATOM 10591 O O . SER B 1 675 ? -16.688 -94.375 -43.594 1 21.77 675 SER B O 1
ATOM 10593 N N . ILE B 1 676 ? -15.117 -95 -41.938 1 22.42 676 ILE B N 1
ATOM 10594 C CA . ILE B 1 676 ? -14.875 -96.25 -42.625 1 22.42 676 ILE B CA 1
ATOM 10595 C C . ILE B 1 676 ? -15.891 -97.312 -42.156 1 22.42 676 ILE B C 1
ATOM 10597 O O . ILE B 1 676 ? -16.109 -97.5 -40.969 1 22.42 676 ILE B O 1
#

InterPro domains:
  IPR000337 GPCR, family 3 [PR00248] (404-425)
  IPR000337 GPCR, family 3 [PR00248] (503-526)
  IPR000337 GPCR, family 3 [PR00248] (526-547)
  IPR002455 GPCR family 3, GABA-B receptor [PTHR10519] (324-610)
  IPR017978 GPCR family 3, C-terminal [PF00003] (320-582)
  IPR017978 GPCR family 3, C-terminal [PS50259] (395-583)
  IPR025997 Periplasmic binding protein [PF13407] (27-286)
  IPR028082 Periplasmic binding protein-like I [SSF53822] (26-294)

pLDDT: mean 78.76, std 20.75, range [20.06, 98.12]

Solvent-accessible surface area (backbone atoms only — not comparable to full-atom values): 72446 Å² total; per-residue (Å²): 117,72,72,64,55,58,61,57,57,65,66,62,66,54,71,78,68,73,76,56,31,36,39,34,38,41,36,65,52,79,71,32,52,41,17,52,49,20,34,52,52,40,26,61,74,71,68,50,48,66,47,79,44,56,56,60,73,86,71,54,58,91,94,51,50,49,44,53,52,45,52,51,51,53,53,51,43,52,72,72,55,52,55,27,41,33,42,33,51,54,58,36,45,45,80,72,41,26,62,54,46,32,51,38,34,73,73,68,24,46,32,27,28,21,75,44,78,47,90,85,38,59,54,56,25,32,27,29,68,54,40,35,59,51,15,29,51,50,28,47,50,46,42,55,78,40,61,76,44,44,34,34,36,46,32,40,60,41,72,52,27,47,50,23,20,52,59,52,45,40,65,43,49,88,38,89,92,45,43,38,46,44,70,52,81,92,50,64,38,49,59,86,74,38,66,75,76,41,48,58,54,50,48,50,51,42,46,73,74,64,57,44,40,23,42,41,32,62,40,59,64,56,67,69,40,84,59,36,61,55,52,44,62,75,44,57,86,66,67,57,45,36,39,40,36,35,69,50,72,70,54,47,50,30,39,63,69,64,65,30,54,30,26,46,14,67,45,41,27,48,38,20,28,48,41,51,50,52,47,44,32,44,70,73,66,64,42,92,69,63,56,65,43,69,46,44,35,32,39,38,35,62,38,63,70,75,63,77,86,80,78,56,46,47,61,68,50,70,78,57,31,52,55,28,51,48,48,32,49,54,49,48,51,50,37,51,51,51,52,48,50,50,62,75,39,48,83,37,70,62,40,51,72,62,38,61,68,45,54,48,38,32,39,52,11,39,46,37,31,41,53,23,31,57,49,59,37,62,66,60,84,87,45,57,84,78,51,55,70,66,58,28,28,51,40,39,44,44,32,62,52,26,38,53,50,10,45,43,40,26,49,33,31,54,41,33,52,46,52,49,55,41,50,53,52,56,23,58,71,63,73,45,90,73,83,84,53,72,65,70,36,47,49,64,35,52,52,55,46,48,56,53,46,50,55,50,50,50,39,57,73,76,50,44,31,30,56,45,70,42,73,45,91,46,12,35,73,83,53,40,78,38,33,30,42,54,46,67,43,42,94,56,48,65,61,56,49,49,52,52,48,51,55,52,48,52,53,48,52,52,44,51,52,50,41,59,71,33,64,79,53,72,45,92,71,52,50,56,57,34,53,42,49,35,51,47,50,51,51,50,45,51,68,54,43,51,61,43,47,63,60,29,58,86,36,50,59,46,31,42,52,43,50,45,50,53,51,45,51,52,44,51,48,42,50,47,42,62,47,47,63,50,54,56,49,45,57,56,53,69,73,44,58,72,70,54,51,53,46,49,50,50,50,44,52,49,49,52,54,52,63,62,54,67,70,62,67,69,74,73,76,71,82,68,79,71,80,79,71,78,78,75,84,75,77,75,80,78,77,77,78,67,74,70,66,59,60,62,56,60,68,37,67,66,50,49,49,49,49,52,50,53,50,54,58,55,55,61,62,55,63,65,60,62,82,100,118,72,72,64,54,56,60,56,54,64,66,62,64,55,72,78,67,73,78,57,31,36,39,34,39,40,36,66,53,81,70,33,52,43,18,53,49,20,33,51,52,41,28,62,73,71,69,51,47,67,46,80,44,56,57,62,72,88,71,56,58,91,93,51,48,48,43,53,53,47,51,51,52,54,53,50,42,52,72,72,56,52,54,28,39,33,41,32,48,55,59,35,45,44,80,72,42,26,62,55,46,32,52,36,35,72,74,69,25,47,33,29,29,22,74,46,77,46,91,84,38,59,55,57,26,32,26,30,67,54,42,35,58,51,15,29,51,50,27,47,50,47,43,53,76,39,61,76,44,43,34,34,35,46,33,39,60,42,71,53,26,47,50,23,20,52,58,52,46,38,64,43,50,90,38,88,92,44,46,39,45,41,71,51,81,90,50,65,38,47,58,87,75,38,63,72,76,42,47,59,54,51,48,50,51,42,46,73,75,64,57,44,40,25,44,39,30,62,40,57,64,56,68,69,40,84,57,37,61,55,52,45,62,74,44,56,87,66,66,56,45,35,38,38,36,37,67,52,73,70,52,46,51,30,41,64,67,64,64,29,53,30,27,44,14,68,45,40,27,49,38,21,27,48,42,51,50,53,46,44,33,45,71,70,65,64,42,90,69,63,56,66,42,70,47,45,36,32,39,39,35,61,37,64,72,73,64,78,85,79,78,57,47,48,60,67,50,70,78,58,31,53,55,28,50,50,49,33,50,53,50,49,52,51,35,52,51,52,51,49,50,50,61,76,39,50,82,37,71,62,40,51,73,61,38,59,68,44,54,48,38,31,40,50,10,38,47,38,29,42,52,23,30,57,49,58,38,63,67,60,83,87,45,58,83,80,51,53,69,68,57,27,27,51,40,40,44,43,32,62,52,24,39,55,50,10,47,45,39,27,48,30,32,55,43,33,52,47,51,50,54,42,50,53,50,55,24,59,73,62,72,45,88,74,81,82,53,74,63,72,39,48,49,63,35,51,52,53,46,47,57,52,46,51,55,51,50,48,37,56,72,74,50,44,30,32,54,46,70,45,72,45,90,46,12,34,73,83,54,39,80,38,34,30,42,54,46,68,44,42,94,57,49,64,61,55,49,50,53,53,48,52,54,51,49,53,53,48,51,54,44,52,51,50,40,60,69,35,65,79,53,74,46,91,70,52,50,56,58,34,52,41,50,36,50,47,51,52,50,52,45,49,68,55,43,49,60,42,48,62,61,30,61,87,36,50,60,46,32,43,53,43,51,42,50,53,51,46,50,52,43,49,48,43,50,47,40,62,45,46,62,51,54,54,49,44,56,55,53,69,72,42,58,70,72,54,50,52,47,50,51,50,50,44,54,49,48,53,55,53,63,62,56,67,72,60,66,70,74,75,77,73,81,70,79,76,80,77,74,80,79,73,84,76,76,76,79,78,75,77,78,66,76,72,68,60,62,63,59,63,67,38,64,68,51,49,50,49,49,50,51,56,48,52,59,55,55,65,66,57,64,66,67,67,79,112

Nearest PDB structures (foldseek):
  5hqj-assembly1_A  TM=8.040E-01  e=1.687E-12  Paraburkholderia graminis C4D1M
  3gbv-assembly1_A  TM=7.554E-01  e=2.040E-12  Bacteroides fragilis NCTC 9343
  7eb2-assembly1_D  TM=4.558E-01  e=1.750E-17  Homo sapiens
  4rxm-assembly2_B  TM=7.864E-01  e=2.117E-08  Mannheimia haemolytica PHL213
  5ulb-assembly1_A  TM=6.996E-01  e=1.143E-08  Yersinia enterocolitica subsp. enterocolitica 8081

Sequence (1352 aa):
MHILHIVLLVLLLTPTSEALRFAAVGGSSDFFLPVEQGWKDACQRLGVDCTYISPDFNNLGIGTTSADVCESIILQLRKEGLDGLALGNAGCDGNRMAPIVTELENKGIPVVLFDRDFVPANRTAYVGTDNEMMGRTMARLLKQLRPEGGTYVVVASIADRTKGFVEEITRDNGRDDRAHWNEIEDLTITNDLVGSARYVDLMDQYAEKHSPSAFIIMRQTPMRFVNWTQHVDIHRHRDITYIGTDGSDYQLSYLHQKYVDGLIGQLPYEFGASSLQVLYDVVVEKKEVDSIVATNLVTYNLIPLELPDLDVNQNLLNDLKYIGWICFGLIALSVIACITWTYVNRESIVVRASQPIFLIMTAVGVLIMGSTLIPLSFDDEGNSYAISEFKRIGICMSIPWLAFTGFTVTFSALFSKTWRINTLVTMSTHFVRANVENRDVLGPFLALMTCNWIVLLTWTFIDPLKYNREYLPGTDIWNREFASAGSCQSENSVAYLVLLGLLNLFVLAIACFQAFKARNIQTEFSEATYIGLAMFTLVQAYLSGVPIVVVVREIPVAFYLVSTFLIFLLCMAIILFIFLPKVSLQKKYKKMPPQEQQAQMAKKLKKSMNLSSSGITGSSLHGGDHFVGDTPSGSNGSSTIGPQQKAILEDSELFKAKQQVEMSESSINQEEVRSIMHILHIVLLVLLLTPTSEALRFAAVGGSSDFFLPVEQGWKDACQRLGVDCTYISPDFNNLGIGTTSADVCESIILQLRKEGLDGLALGNAGCDGNRMAPIVTELENKGIPVVLFDRDFVPANRTAYVGTDNEMMGRTMARLLKQLRPEGGTYVVVASIADRTKGFVEEITRDNGRDDRAHWNEIEDLTITNDLVGSARYVDLMDQYAEKHSPSAFIIMRQTPMRFVNWTQHVDIHRHRDITYIGTDGSDYQLSYLHQKYVDGLIGQLPYEFGASSLQVLYDVVVEKKEVDSIVATNLVTYNLIPLELPDLDVNQNLLNDLKYIGWICFGLIALSVIACITWTYVNRESIVVRASQPIFLIMTAVGVLIMGSTLIPLSFDDEGNSYAISEFKRIGICMSIPWLAFTGFTVTFSALFSKTWRINTLVTMSTHFVRANVENRDVLGPFLALMTCNWIVLLTWTFIDPLKYNREYLPGTDIWNREFASAGSCQSENSVAYLVLLGLLNLFVLAIACFQAFKARNIQTEFSEATYIGLAMFTLVQAYLSGVPIVVVVREIPVAFYLVSTFLIFLLCMAIILFIFLPKVSLQKKYKKMPPQEQQAQMAKKLKKSMNLSSSGITGSSLHGGDHFVGDTPSGSNGSSTIGPQQKAILEDSELFKAKQQVEMSESSINQEEVRSI

Organism: NCBI:txid2856

Radius of gyration: 47.65 Å; Cα contacts (8 Å, |Δi|>4): 1901; chains: 2; bounding box: 90×162×143 Å

Secondary structure (DSSP, 8-state):
-HHHHHHHHHHH--------EEEEE--SSGGGHHHHHHHHHHHHHHT-EEEEE---TTSPPTT--HHHHHHHHHHHHHHTT-SEEEEE-SS--HHHHHHHHHHHHHTT--EEEESS--TT---SEEEE--HHHHHHHHHHHHHHH-TT-EEEEEES--HHHHHHHHHHHTTTTT-TTS--EEE-TT--B-TTT--TTHHHHHHHHHHHHH--SEEEE-SSHHHHSTHHHHHHHHTGGG--EEEEE---HHHHHHHHTTSSSEEEE--HHHHHHHHHHHHHHHHTS-----SEEEPPEEEEEEE-SSPPP---B----GGGHHHHHHHHHHHHHHHHHHHHHHHHTTTSHHHHHT-HHHHHHHHHHHHHHHTTHHHHT---TT-GGGS-HHHHHHHHHHHHHHHHHHHHHHHHHHHHHHHHHHHHHHHHHHT------THHHHHHHHHHHHHHHHHHHHHHHHS--EEEEEEPS-B-TTS-B-BEEEEEE-TTHHHHHHHHHHHHHHHHHHHHHHHHHGGG---TT-HHHHHHHHHHHHHHHHHHHHHHHHHTTT-HHHHHHHHHHHHHHHHHHHHHHHHHHHHHHHHHHHTS-HHHHHHHHHHHHHHHHHHHHTTSTT------------------------THHHHHHHTSHHHHHHHHHHHHHHHHHHHHHHT-/-HHHHHHHHHHH--------EEEEE--SSGGGHHHHHHHHHHHHHHT-EEEEE---TTSPPTT--HHHHHHHHHHHHHHTT-SEEEEE-SS--HHHHHHHHHHHHHTT--EEEESS--TT---SEEEE--HHHHHHHHHHHHHHH-TT-EEEEEES--HHHHHHHHHHHTTTTT-TTS--EEE-TT--B-TTT--TTHHHHHHHHHHHHH--SEEEE-SSHHHHSTHHHHHHHHTGGG--EEEEE---HHHHHHHHTTSSSEEEE--HHHHHHHHHHHHHHHHTS-----SEEEPPEEEEEEE-SSPPP---B----GGGHHHHHHHHHHHHHHHHHHHHHHHHTTTSHHHHHT-HHHHHHHHHHHHHHHTTHHHHT---TT-GGGS-HHHHHHHHHHHHHHHHHHHHHHHHHHHHHHHHHHHHHHHHHHT------THHHHHHHHHHHHHHHHHHHHHHHHS--EEEEEEPS-B-TTS-B-BEEEEEE-TTHHHHHHHHHHHHHHHHHHHHHHHHHGGG---TT-HHHHHHHHHHHHHHHHHHHHHHHHHTTT-HHHHHHHHHHHHHHHHHHHHHHHHHHHHHHHHHHHTS-HHHHHHHHHHHHHHHHHHHHTTSTT------------------------THHHHHHHT-HHHHHHHHHHHHHHHHTTGGGGG-